Protein AF-A0A1S3J5G5-F1 (afdb_monomer_lite)

InterPro domains:
  IPR025799 Protein arginine N-methyltransferase [PS51678] (32-361)
  IPR025799 Protein arginine N-methyltransferase [PS51678] (373-711)
  IPR025799 Protein arginine N-methyltransferase [PS51678] (716-987)
  IPR025799 Protein arginine N-methyltransferase [PTHR11006] (30-349)
  IPR029063 S-adenosyl-L-methionine-dependent methyltransferase superfamily [G3DSA:3.40.50.150] (45-194)
  IPR029063 S-adenosyl-L-methionine-dependent methyltransferase superfamily [G3DSA:3.40.50.150] (384-527)
  IPR029063 S-adenosyl-L-methionine-dependent methyltransferase superfamily [G3DSA:3.40.50.150] (699-814)
  IPR029063 S-adenosyl-L-methionine-dependent methyltransferase superfamily [SSF53335] (51-373)
  IPR029063 S-adenosyl-L-methionine-dependent methyltransferase superfamily [SSF53335] (395-704)
  IPR029063 S-adenosyl-L-methionine-dependent methyltransferase superfamily [SSF53335] (703-983)
  IPR055135 Protein arginine N-methyltransferase domain [PF22528] (238-350)
  IPR055135 Protein arginine N-methyltransferase domain [PF22528] (529-700)
  IPR055135 Protein arginine N-methyltransferase domain [PF22528] (817-986)

Secondary structure (DSSP, 8-state):
--SSSSTTSSTTS-------EEEEEE-TTT-SEEEEEE-TTHHHHHHHHHTT-HHHHH-HHHHHHHHHHHHHHHHHHHHTT---EEEEES-TTSHHHHHHHHTT-SEEEEE-SSHHHHHHHHHHHHHTT-TTTEEEE-S-GGG--BSTTSSBSS-EEEEEE----TTSSTT-HHHHHHHIIIIIEEEEEEEES-EEEEEEEEEE-HHHHTTTSPPPEE-TTS-EEPPPHHHHS--------EE-GGGS-GGG-EESS--EEEEEEE-SSSS---S-EEEEEEEE-SS-EE--EEEEEEEEE-STTS--EEE---TTT-SSTTTPPP-SSS-EEEE--SS--EE-TT-EEEEEEEE-SS-EEEEEE-TTS-GGG---SPP--TTSHHHH--HHHHHHHH-HHHHHHHHHHHHHH--TT-EEEEESTT-SHHHHHHHTT-SEEEEE--SHHHHHHHHHHHHHTT-TTTEEEESS-GGG--TTTTTTPPEEEEE-----TT-SSGGGGGHHHHHHHHTGGGEEEEEEEES-EEEEEEEEEEESSGGGGTS---EETTEE-HHHHHHHHHHHHHHS-SSEEE-GGGS-EEESS--EEEEEEETTS-GGG--S-EEEEEEEE--SSSEEEEEEEEEEEE-SSS-EEESSB-SSPP-TTSBPPBPTT--EEEEEEEEEEEP-TTEEEEEEEEE-TTT--EEEEEEEEETT-EEEEESSS-SHHHHHHHTT-SEEEEE-S-HHHHHHHHHHHHHTT-TTTEEEESS-GGG--TTTTTTPPEEEEE-----TT-SSGGGGGHHHHHHHHHGGGEEEEEEEES-EEEEEEEEEEESSGGGGTS---EETTEE-HHHHHHHHHHHHHH--SSEEE-TTTS-EEESS--EEEEEEETTS-GGG--S-EEEEEEEE--SSSEEEEEEEEEEEESSSS-EEESSB-SS---TTSB--B-SS--EEEEEEEEEEEP-TT-EEEEEEEE-TTT--EEEEEE-

Organism: Lingula anatina (NCBI:txid7574)

Foldseek 3Di:
DPPPPPVPPPPDPDPDDDQWAWDFDQQLQQRDTDTDTAHNCQVVLVVLLVLCLLLCLVPQLNLVLLLVQLLVQQVVCVVVVHAQAEEEAQCQLVSSVVSNVVSPHPAAEYEHQSVVSLVNNCVLCVVQPNNVRYHYDNRHLLPFAEDDVTSHPHAGQEYEYDQQFQQGQQSLVLVNLQSNCVGHHDLNHWYFLQKKWKKKWFKAFPLLLLLQAFDWFDQPPFDIQDAFPLRRQWLFAQDWDFFQVLLPDPVRIDTQFDIDGQDMGGSSNPDRRDQKDKDKDKTATQAWHKRFKMKMWMKTNGHPVSPRIGTQDHLVNDPCNPVDDDHDRHTITIAGASDIDTDHHRAIKMWMWIGGSRTIHIHIGHPPDDPVPPDRDRRPRPSLCCVQAGSLRSSCSRDPQLSCLLSVLLLVQADLAAEEEEEAELDCSQVSNLRSRHQAYEYEYADPSSLVSVVSSCVVRVNVNHYDYDNDQLLPDDCVNVVVAAHQEYEPSHYDSPDFAPLSSCSSLSSVLSVVVSHDPNHHYPLQKKWKKKFFKDWPPPLSSQEQSQDRPRRGSVSSNVSNVVSCVRHPDLKGWAQCSSIKIFTFFAMDTFDMDGSVDRLVPVPDKGKDKDKTAGHLDQKTFWMWMWMWGHGDPPHIDTQFFDDDHRDRVDITRTDRSGTIIIRTDRDIDGHDRQKMKIKMWIADSVRRDIDIDIDIDDLAAEEEEEAFLDCVQVVCVVVRHQAYEYEAPDPVSLVVVVVVCVVVVNCNHYHYDPDQLLPDDCVNVVVAAHQEYEYPQYHPPDFASLVSCVSLQSCVSCVVRHDPNHHYPLQKKWKKKFWKDWPPPLVVLEQPADDPNDGPVVVNVVVVVVCVPPPDQKGWAQCQVIKIFTFFAMDTFFMDGSVDRLVPDPDKTKDKDKTAGHQDQKTFWMWMWMWGHRDPPDIDTQFFPDDRHDRNDITNTDRPGTIIIRTDSHIDGHDRPDIKIKMWIADSVPRDIDIDIDD

pLDDT: mean 88.48, std 12.08, range [21.34, 98.81]

Sequence (987 aa):
MLRAKCVFFILRNLTMSSKNVFVPRINPVTGESEWIPQNENYDYYQEIARSAYADMLHDTERNKKYELALKKAIDRMHSQGKPANVLDIGTGTGLLSMMAARHGADSITACEAFHPMAKCAKEVIKTNGFEEKINLISKRSTEITVGPGGDMPHRANILVTEVFDTELIGEGGLGTFHHAHQVLLEDDCTVVPTSANVYAQVVNSDFVRKWNTIQPLDIPGHMTIQPPQEITKYDGTASLHDLQLDQISTDLFQPITDPVCIFRFDFSGKTKIEFQRWMSKLVETLASGRCDAIFMWWDLQMDVDGDVLLSCAPRWAHPEPQAMQWRDHWMQAIFYPSNVCNVEKGGQVLIHSIHDEYSWWFDVRTPNDNMNNLCKEIPAGSSGLHLVCSRPRLGMLNDCHRREAYIGALRKVIKEDSICLCVSDGSQLPLIAAALGAKKVYVTETSPASRTLSRDYVKSNNLDSVVTILDKSPGDITQEDLGGNKITLCMAEPYFYSSLLHWHNLYFWYSWSHLSDLMVDSVTILPRRAILKAAAMEFDNLWKIRAPVGNCEGFDLGQFDQLIEKACDISDDSVEPQPLWEYPGTAVSTPFTLLELDMTTPVSQITHPIRNEGTIALQGSDTCHGVAIWMEYDLDDDHTVCTGPRGQQVQPGVKVNWDYYTRQGVHLFKTPVKVTSKTSVTFSALFNPSDGDVKLTFNVIKEDSICLCVSDGSQLPLIAAALGAKKVYVTETSPASRTLSRDYVKSNNLDSVVTILDKSPGDITQEDLGGNKITLFMAEPYFYSSLLHWHNLYFWYSWSHLSDLMVDSVTILPRRAILKAVAMEFDNLWKIRAPVGNCEGFDLGQFDQLIEKACDISDDSVEPQPLWEYPGTAVSTPFTLLELDMTTPVSQITHLIRNEGTIALQGSDTCHGVAIWMEYDLDDDHTVCTGPRGQQVQPGVKVNWDYYTRQGVHLFKTPVKVTPRTSVTFSALFNPSDGDVKLNFNV

Structure (mmCIF, N/CA/C/O backbone):
data_AF-A0A1S3J5G5-F1
#
_entry.id   AF-A0A1S3J5G5-F1
#
loop_
_atom_site.group_PDB
_atom_site.id
_atom_site.type_symbol
_atom_site.label_atom_id
_atom_site.label_alt_id
_atom_site.label_comp_id
_atom_site.label_asym_id
_atom_site.label_entity_id
_atom_site.label_seq_id
_atom_site.pdbx_PDB_ins_code
_atom_site.Cartn_x
_atom_site.Cartn_y
_atom_site.Cartn_z
_atom_site.occupancy
_atom_site.B_iso_or_equiv
_atom_site.auth_seq_id
_atom_site.auth_comp_id
_atom_site.auth_asym_id
_atom_site.auth_atom_id
_atom_site.pdbx_PDB_model_num
ATOM 1 N N . MET A 1 1 ? 21.078 -7.699 18.957 1.00 30.06 1 MET A N 1
ATOM 2 C CA . MET A 1 1 ? 22.035 -6.769 19.615 1.00 30.06 1 MET A CA 1
ATOM 3 C C . MET A 1 1 ? 23.382 -6.605 18.870 1.00 30.06 1 MET A C 1
ATOM 5 O O . MET A 1 1 ? 24.375 -6.230 19.480 1.00 30.06 1 MET A O 1
ATOM 9 N N . LEU A 1 2 ? 23.431 -6.790 17.540 1.00 21.34 2 LEU A N 1
ATOM 10 C CA . LEU A 1 2 ? 24.646 -6.613 16.713 1.00 21.34 2 LEU A CA 1
ATOM 11 C C . LEU A 1 2 ? 24.392 -5.783 15.432 1.00 21.34 2 LEU A C 1
ATOM 13 O O . LEU A 1 2 ? 25.162 -5.850 14.487 1.00 21.34 2 LEU A O 1
ATOM 17 N N . ARG A 1 3 ? 23.333 -4.954 15.427 1.00 22.53 3 ARG A N 1
ATOM 18 C CA . ARG A 1 3 ? 23.049 -3.924 14.400 1.00 22.53 3 ARG A CA 1
ATOM 19 C C . ARG A 1 3 ? 23.429 -2.493 14.829 1.00 22.53 3 ARG A C 1
ATOM 21 O O . ARG A 1 3 ? 23.412 -1.585 14.016 1.00 22.53 3 ARG A O 1
ATOM 28 N N . ALA A 1 4 ? 23.831 -2.283 16.086 1.00 23.69 4 ALA A N 1
ATOM 29 C CA . ALA A 1 4 ? 24.009 -0.944 16.666 1.00 23.69 4 ALA A CA 1
ATOM 30 C C . ALA A 1 4 ? 25.422 -0.330 16.520 1.00 23.69 4 ALA A C 1
ATOM 32 O O . ALA A 1 4 ? 25.644 0.785 16.982 1.00 23.69 4 ALA A O 1
ATOM 33 N N . LYS A 1 5 ? 26.406 -1.026 15.925 1.00 22.05 5 LYS A N 1
ATOM 34 C CA . LYS A 1 5 ? 27.823 -0.592 15.976 1.00 22.05 5 LYS A CA 1
ATOM 35 C C . LYS A 1 5 ? 28.420 -0.016 14.685 1.00 22.05 5 LYS A C 1
ATOM 37 O O . LYS A 1 5 ? 29.496 0.566 14.769 1.00 22.05 5 LYS A O 1
ATOM 42 N N . CYS A 1 6 ? 27.736 -0.068 13.540 1.00 23.78 6 CYS A N 1
ATOM 43 C CA . CYS A 1 6 ? 28.221 0.588 12.310 1.00 23.78 6 CYS A CA 1
ATOM 44 C C . CYS A 1 6 ? 27.739 2.040 12.134 1.00 23.78 6 CYS A C 1
ATOM 46 O O . CYS A 1 6 ? 28.311 2.768 11.333 1.00 23.78 6 CYS A O 1
ATOM 48 N N . VAL A 1 7 ? 26.768 2.500 12.931 1.00 27.38 7 VAL A N 1
ATOM 49 C CA . VAL A 1 7 ? 26.212 3.869 12.849 1.00 27.38 7 VAL A CA 1
ATOM 50 C C . VAL A 1 7 ? 27.141 4.926 13.479 1.00 27.38 7 VAL A C 1
ATOM 52 O O . VAL A 1 7 ? 27.067 6.107 13.159 1.00 27.38 7 VAL A O 1
ATOM 55 N N . PHE A 1 8 ? 28.082 4.531 14.342 1.00 25.17 8 PHE A N 1
ATOM 56 C CA . PHE A 1 8 ? 28.802 5.482 15.200 1.00 25.17 8 PHE A CA 1
ATOM 57 C C . PHE A 1 8 ? 30.087 6.104 14.622 1.00 25.17 8 PHE A C 1
ATOM 59 O O . PHE A 1 8 ? 30.659 6.976 15.276 1.00 25.17 8 PHE A O 1
ATOM 66 N N . PHE A 1 9 ? 30.562 5.706 13.434 1.00 23.58 9 PHE A N 1
ATOM 67 C CA . PHE A 1 9 ? 31.884 6.150 12.946 1.00 23.58 9 PHE A CA 1
ATOM 68 C C . PHE A 1 9 ? 31.873 7.237 11.854 1.00 23.58 9 PHE A C 1
ATOM 70 O O . PHE A 1 9 ? 32.924 7.813 11.590 1.00 23.58 9 PHE A O 1
ATOM 77 N N . ILE A 1 10 ? 30.714 7.595 11.282 1.00 27.72 10 ILE A N 1
ATOM 78 C CA . ILE A 1 10 ? 30.608 8.665 10.259 1.00 27.72 10 ILE A CA 1
ATOM 79 C C . ILE A 1 10 ? 30.038 9.985 10.830 1.00 27.72 10 ILE A C 1
ATOM 81 O O . ILE A 1 10 ? 30.215 11.050 10.249 1.00 27.72 10 ILE A O 1
ATOM 85 N N . LEU A 1 11 ? 29.461 9.979 12.036 1.00 29.61 11 LEU A N 1
ATOM 86 C CA . LEU A 1 11 ? 28.741 11.130 12.611 1.00 29.61 11 LEU A CA 1
ATOM 87 C C . LEU A 1 11 ? 29.592 12.154 13.389 1.00 29.61 11 LEU A C 1
ATOM 89 O O . LEU A 1 11 ? 29.039 12.997 14.092 1.00 29.61 11 LEU A O 1
ATOM 93 N N . ARG A 1 12 ? 30.931 12.120 13.318 1.00 24.98 12 ARG A N 1
ATOM 94 C CA . ARG A 1 12 ? 31.758 12.944 14.226 1.00 24.98 12 ARG A CA 1
ATOM 95 C C . ARG A 1 12 ? 32.193 14.322 13.717 1.00 24.98 12 ARG A C 1
ATOM 97 O O . ARG A 1 12 ? 32.806 15.034 14.499 1.00 24.98 12 ARG A O 1
ATOM 104 N N . ASN A 1 13 ? 31.857 14.727 12.487 1.00 27.36 13 ASN A N 1
ATOM 105 C CA . ASN A 1 13 ? 32.325 16.007 11.919 1.00 27.36 13 ASN A CA 1
ATOM 106 C C . ASN A 1 13 ? 31.256 16.832 11.172 1.00 27.36 13 ASN A C 1
ATOM 108 O O . ASN A 1 13 ? 31.583 17.548 10.231 1.00 27.36 13 ASN A O 1
ATOM 112 N N . LEU A 1 14 ? 29.993 16.792 11.602 1.00 28.59 14 LEU A N 1
ATOM 113 C CA . LEU A 1 14 ? 28.968 17.735 11.137 1.00 28.59 14 LEU A CA 1
ATOM 114 C C . LEU A 1 14 ? 28.207 18.300 12.339 1.00 28.59 14 LEU A C 1
ATOM 116 O O . LEU A 1 14 ? 27.297 17.679 12.878 1.00 28.59 14 LEU A O 1
ATOM 120 N N . THR A 1 15 ? 28.590 19.494 12.783 1.00 32.88 15 THR A N 1
ATOM 121 C CA . THR A 1 15 ? 27.730 20.334 13.623 1.00 32.88 15 THR A CA 1
ATOM 122 C C . THR A 1 15 ? 26.606 20.883 12.740 1.00 32.88 15 THR A C 1
ATOM 124 O O . THR A 1 15 ? 26.783 21.921 12.108 1.00 32.88 15 THR A O 1
ATOM 127 N N . MET A 1 16 ? 25.479 20.170 12.646 1.00 31.47 16 MET A N 1
ATOM 128 C CA . MET A 1 16 ? 24.294 20.590 11.885 1.00 31.47 16 MET A CA 1
ATOM 129 C C . MET A 1 16 ? 23.114 20.890 12.813 1.00 31.47 16 MET A C 1
ATOM 131 O O . MET A 1 16 ? 22.692 20.049 13.602 1.00 31.47 16 MET A O 1
ATOM 135 N N . SER A 1 17 ? 22.574 22.102 12.678 1.00 33.38 17 SER A N 1
ATOM 136 C CA . SER A 1 17 ? 21.329 22.580 13.288 1.00 33.38 17 SER A CA 1
ATOM 137 C C . SER A 1 17 ? 20.223 22.666 12.225 1.00 33.38 17 SER A C 1
ATOM 139 O O . SER A 1 17 ? 19.674 23.734 11.969 1.00 33.38 17 SER A O 1
ATOM 141 N N . SER A 1 18 ? 19.900 21.539 11.593 1.00 36.91 18 SER A N 1
ATOM 142 C CA . SER A 1 18 ? 18.651 21.348 10.847 1.00 36.91 18 SER A CA 1
ATOM 143 C C . SER A 1 18 ? 18.216 19.902 11.055 1.00 36.91 18 SER A C 1
ATOM 145 O O . SER A 1 18 ? 18.882 18.980 10.581 1.00 36.91 18 SER A O 1
ATOM 147 N N . LYS A 1 19 ? 17.160 19.695 11.840 1.00 41.75 19 LYS A N 1
ATOM 148 C CA . LYS A 1 19 ? 16.593 18.370 12.076 1.00 41.75 19 LYS A CA 1
ATOM 149 C C . LYS A 1 19 ? 15.773 18.000 10.840 1.00 41.75 19 LYS A C 1
ATOM 151 O O . LYS A 1 19 ? 14.635 18.413 10.715 1.00 41.75 19 LYS A O 1
ATOM 156 N N . ASN A 1 20 ? 16.382 17.284 9.907 1.00 45.00 20 ASN A N 1
ATOM 157 C CA . ASN A 1 20 ? 15.667 16.556 8.863 1.00 45.00 20 ASN A CA 1
ATOM 158 C C . ASN A 1 20 ? 15.865 15.069 9.163 1.00 45.00 20 ASN A C 1
ATOM 160 O O . ASN A 1 20 ? 16.958 14.678 9.591 1.00 45.00 20 ASN A O 1
ATOM 164 N N . VAL A 1 21 ? 14.834 14.251 8.959 1.00 49.00 21 VAL A N 1
ATOM 165 C CA . VAL A 1 21 ? 14.990 12.790 8.958 1.00 49.00 21 VAL A CA 1
ATOM 166 C C . VAL A 1 21 ? 15.295 12.374 7.531 1.00 49.00 21 VAL A C 1
ATOM 168 O O . VAL A 1 21 ? 14.710 12.892 6.587 1.00 49.00 21 VAL A O 1
ATOM 171 N N . PHE A 1 22 ? 16.260 11.484 7.358 1.00 62.91 22 PHE A N 1
ATOM 172 C CA . PHE A 1 22 ? 16.583 10.949 6.048 1.00 62.91 22 PHE A CA 1
ATOM 173 C C . PHE A 1 22 ? 15.830 9.644 5.861 1.00 62.91 22 PHE A C 1
ATOM 175 O O . PHE A 1 22 ? 15.976 8.746 6.691 1.00 62.91 22 PHE A O 1
ATOM 182 N N . VAL A 1 23 ? 15.082 9.521 4.768 1.00 62.69 23 VAL A N 1
ATOM 183 C CA . VAL A 1 23 ? 14.404 8.268 4.421 1.00 62.69 23 VAL A CA 1
ATOM 184 C C . VAL A 1 23 ? 15.010 7.641 3.176 1.00 62.69 23 VAL A C 1
ATOM 186 O O . VAL A 1 23 ? 15.440 8.369 2.273 1.00 62.69 23 VAL A O 1
ATOM 189 N N . PRO A 1 24 ? 15.082 6.301 3.125 1.00 53.78 24 PRO A N 1
ATOM 190 C CA . PRO A 1 24 ? 15.605 5.615 1.964 1.00 53.78 24 PRO A CA 1
ATOM 191 C C . PRO A 1 24 ? 14.595 5.712 0.811 1.00 53.78 24 PRO A C 1
ATOM 193 O O . PRO A 1 24 ? 13.466 5.244 0.929 1.00 53.78 24 PRO A O 1
ATOM 196 N N . ARG A 1 25 ? 15.013 6.281 -0.318 1.00 72.88 25 ARG A N 1
ATOM 197 C CA . ARG A 1 25 ? 14.315 6.246 -1.609 1.00 72.88 25 ARG A CA 1
ATOM 198 C C . ARG A 1 25 ? 15.201 5.514 -2.604 1.00 72.88 25 ARG A C 1
ATOM 200 O O . ARG A 1 25 ? 16.415 5.665 -2.589 1.00 72.88 25 ARG A O 1
ATOM 207 N N . ILE A 1 26 ? 14.613 4.713 -3.478 1.00 66.56 26 ILE A N 1
ATOM 208 C CA . ILE A 1 26 ? 15.384 4.047 -4.530 1.00 66.56 26 ILE A CA 1
ATOM 209 C C . ILE A 1 26 ? 15.643 5.051 -5.634 1.00 66.56 26 ILE A C 1
ATOM 211 O O . ILE A 1 26 ? 14.698 5.646 -6.151 1.00 66.56 26 ILE A O 1
ATOM 215 N N . ASN A 1 27 ? 16.907 5.218 -6.000 1.00 71.81 27 ASN A N 1
ATOM 216 C CA . ASN A 1 27 ? 17.259 5.985 -7.175 1.00 71.81 27 ASN A CA 1
ATOM 217 C C . ASN A 1 27 ? 17.092 5.087 -8.416 1.00 71.81 27 ASN A C 1
ATOM 219 O O . ASN A 1 27 ? 17.795 4.083 -8.547 1.00 71.81 27 ASN A O 1
ATOM 223 N N . PRO A 1 28 ? 16.176 5.416 -9.338 1.00 68.62 28 PRO A N 1
ATOM 224 C CA . PRO A 1 28 ? 15.919 4.599 -10.522 1.00 68.62 28 PRO A CA 1
ATOM 225 C C . PRO A 1 28 ? 17.054 4.654 -11.563 1.00 68.62 28 PRO A C 1
ATOM 227 O O . PRO A 1 28 ? 17.099 3.801 -12.445 1.00 68.62 28 PRO A O 1
ATOM 230 N N . VAL A 1 29 ? 17.995 5.599 -11.459 1.00 78.06 29 VAL A N 1
ATOM 231 C CA . VAL A 1 29 ? 19.212 5.688 -12.287 1.00 78.06 29 VAL A CA 1
ATOM 232 C C . VAL A 1 29 ? 20.289 4.724 -11.800 1.00 78.06 29 VAL A C 1
ATOM 234 O O . VAL A 1 29 ? 20.894 4.018 -12.606 1.00 78.06 29 VAL A O 1
ATOM 237 N N . THR A 1 30 ? 20.552 4.699 -10.491 1.00 71.31 30 THR A N 1
ATOM 238 C CA . THR A 1 30 ? 21.652 3.906 -9.909 1.00 71.31 30 THR A CA 1
ATOM 239 C C . THR A 1 30 ? 21.203 2.530 -9.425 1.00 71.31 30 THR A C 1
ATOM 241 O O . THR A 1 30 ? 22.024 1.616 -9.345 1.00 71.31 30 THR A O 1
ATOM 244 N N . GLY A 1 31 ? 19.907 2.363 -9.146 1.00 64.25 31 GLY A N 1
ATOM 245 C CA . GLY A 1 31 ? 19.321 1.172 -8.530 1.00 64.25 31 GLY A CA 1
ATOM 246 C C . GLY A 1 31 ? 19.571 1.083 -7.019 1.00 64.25 31 GLY A C 1
ATOM 247 O O . GLY A 1 31 ? 19.103 0.138 -6.379 1.00 64.25 31 GLY A O 1
ATOM 248 N N . GLU A 1 32 ? 20.291 2.052 -6.443 1.00 67.56 32 GLU A N 1
ATOM 249 C CA . GLU A 1 32 ? 20.682 2.078 -5.033 1.00 67.56 32 GLU A CA 1
ATOM 250 C C . GLU A 1 32 ? 19.647 2.798 -4.156 1.00 67.56 32 GLU A C 1
ATOM 252 O O . GLU A 1 32 ? 18.901 3.668 -4.609 1.00 67.56 32 GLU A O 1
ATOM 257 N N . SER A 1 33 ? 19.607 2.442 -2.868 1.00 64.56 33 SER A N 1
ATOM 258 C CA . SER A 1 33 ? 18.877 3.217 -1.863 1.00 64.56 33 SER A CA 1
ATOM 259 C C . SER A 1 33 ? 19.643 4.501 -1.545 1.00 64.56 33 SER A C 1
ATOM 261 O O . SER A 1 33 ? 20.693 4.465 -0.903 1.00 64.56 33 SER A O 1
ATOM 263 N N . GLU A 1 34 ? 19.091 5.634 -1.951 1.00 67.50 34 GLU A N 1
ATOM 264 C CA . GLU A 1 34 ? 19.550 6.968 -1.582 1.00 67.50 34 GLU A CA 1
ATOM 265 C C . GLU A 1 34 ? 18.758 7.520 -0.402 1.00 67.50 34 GLU A C 1
ATOM 267 O O . GLU A 1 34 ? 17.669 7.057 -0.083 1.00 67.50 34 GLU A O 1
ATOM 272 N N . TRP A 1 35 ? 19.313 8.525 0.265 1.00 66.06 35 TRP A N 1
ATOM 273 C CA . TRP A 1 35 ? 18.715 9.135 1.445 1.00 66.06 35 TRP A CA 1
ATOM 274 C C . TRP A 1 35 ? 18.194 10.520 1.093 1.00 66.06 35 TRP A C 1
ATOM 276 O O . TRP A 1 35 ? 18.985 11.441 0.878 1.00 66.06 35 TRP A O 1
ATOM 286 N N . ILE A 1 36 ? 16.874 10.680 1.055 1.00 67.19 36 ILE A N 1
ATOM 287 C CA . ILE A 1 36 ? 16.256 11.985 0.815 1.00 67.19 36 ILE A CA 1
ATOM 288 C C . ILE A 1 36 ? 15.916 12.663 2.148 1.00 67.19 36 ILE A C 1
ATOM 290 O O . ILE A 1 36 ? 15.451 11.991 3.073 1.00 67.19 36 ILE A O 1
ATOM 294 N N . PRO A 1 37 ? 16.170 13.977 2.286 1.00 62.97 37 PRO A N 1
ATOM 295 C CA . PRO A 1 37 ? 15.778 14.716 3.474 1.00 62.97 37 PRO A CA 1
ATOM 296 C C . PRO A 1 37 ? 14.258 14.891 3.492 1.00 62.97 37 PRO A C 1
ATOM 298 O O . PRO A 1 37 ? 13.673 15.390 2.535 1.00 62.97 37 PRO A O 1
ATOM 301 N N . GLN A 1 38 ? 13.644 14.516 4.603 1.00 71.44 38 GLN A N 1
ATOM 302 C CA . GLN A 1 38 ? 12.230 14.696 4.894 1.00 71.44 38 GLN A CA 1
ATOM 303 C C . GLN A 1 38 ? 12.041 15.491 6.189 1.00 71.44 38 GLN A C 1
ATOM 305 O O . GLN A 1 38 ? 12.996 15.773 6.925 1.00 71.44 38 GLN A O 1
ATOM 310 N N . ASN A 1 39 ? 10.786 15.859 6.459 1.00 65.62 39 ASN A N 1
ATOM 311 C CA . ASN A 1 39 ? 10.366 16.503 7.703 1.00 65.62 39 ASN A CA 1
ATOM 312 C C . ASN A 1 39 ? 10.929 15.759 8.937 1.00 65.62 39 ASN A C 1
ATOM 314 O O . ASN A 1 39 ? 10.992 14.531 8.943 1.00 65.62 39 ASN A O 1
ATOM 318 N N . GLU A 1 40 ? 11.310 16.473 10.006 1.00 67.94 40 GLU A N 1
ATOM 319 C CA . GLU A 1 40 ? 11.797 15.842 11.251 1.00 67.94 40 GLU A CA 1
ATOM 320 C C . GLU A 1 40 ? 10.819 14.835 11.867 1.00 67.94 40 GLU A C 1
ATOM 322 O O . GLU A 1 40 ? 11.242 13.926 12.576 1.00 67.94 40 GLU A O 1
ATOM 327 N N . ASN A 1 41 ? 9.527 14.988 11.580 1.00 67.06 41 ASN A N 1
ATOM 328 C CA . ASN A 1 41 ? 8.461 14.114 12.048 1.00 67.06 41 ASN A CA 1
ATOM 329 C C . ASN A 1 41 ? 7.956 13.177 10.935 1.00 67.06 41 ASN A C 1
ATOM 331 O O . ASN A 1 41 ? 6.826 12.712 11.012 1.00 67.06 41 ASN A O 1
ATOM 335 N N . TYR A 1 42 ? 8.741 12.908 9.885 1.00 66.25 42 TYR A N 1
ATOM 336 C CA . TYR A 1 42 ? 8.310 12.035 8.785 1.00 66.25 42 TYR A CA 1
ATOM 337 C C . TYR A 1 42 ? 7.937 10.631 9.267 1.00 66.25 42 TYR A C 1
ATOM 339 O O . TYR A 1 42 ? 6.830 10.183 8.993 1.00 66.25 42 TYR A O 1
ATOM 347 N N . ASP A 1 43 ? 8.807 9.971 10.041 1.00 62.91 43 ASP A N 1
ATOM 348 C CA . ASP A 1 43 ? 8.520 8.638 10.595 1.00 62.91 43 ASP A CA 1
ATOM 349 C C . ASP A 1 43 ? 7.241 8.662 11.447 1.00 62.91 43 ASP A C 1
ATOM 351 O O . ASP A 1 43 ? 6.415 7.759 11.377 1.00 62.91 43 ASP A O 1
ATOM 355 N N . TYR A 1 44 ? 7.035 9.757 12.184 1.00 70.56 44 TYR A N 1
ATOM 356 C CA . TYR A 1 44 ? 5.837 9.990 12.984 1.00 70.56 44 TYR A CA 1
ATOM 357 C C . TYR A 1 44 ? 4.569 10.118 12.125 1.00 70.56 44 TYR A C 1
ATOM 359 O O . TYR A 1 44 ? 3.555 9.507 12.451 1.00 70.56 44 TYR A O 1
ATOM 367 N N . TYR A 1 45 ? 4.607 10.869 11.019 1.00 75.12 45 TYR A N 1
ATOM 368 C CA . TYR A 1 45 ? 3.475 10.962 10.089 1.00 75.12 45 TYR A CA 1
ATOM 369 C C . TYR A 1 45 ? 3.240 9.653 9.338 1.00 75.12 45 TYR A C 1
ATOM 371 O O . TYR A 1 45 ? 2.093 9.251 9.194 1.00 75.12 45 TYR A O 1
ATOM 379 N N . GLN A 1 46 ? 4.298 8.944 8.952 1.00 75.50 46 GLN A N 1
ATOM 380 C CA . GLN A 1 46 ? 4.174 7.648 8.299 1.00 75.50 46 GLN A CA 1
ATOM 381 C C . GLN A 1 46 ? 3.539 6.605 9.231 1.00 75.50 46 GLN A C 1
ATOM 383 O O . GLN A 1 46 ? 2.694 5.824 8.799 1.00 75.50 46 GLN A O 1
ATOM 388 N N . GLU A 1 47 ? 3.894 6.591 10.518 1.00 72.62 47 GLU A N 1
ATOM 389 C CA . GLU A 1 47 ? 3.227 5.738 11.508 1.00 72.62 47 GLU A CA 1
ATOM 390 C C . GLU A 1 47 ? 1.748 6.116 11.688 1.00 72.62 47 GLU A C 1
ATOM 392 O O . GLU A 1 47 ? 0.908 5.226 11.798 1.00 72.62 47 GLU A O 1
ATOM 397 N N . ILE A 1 48 ? 1.397 7.408 11.657 1.00 77.00 48 ILE A N 1
ATOM 398 C CA . ILE A 1 48 ? -0.006 7.859 11.698 1.00 77.00 48 ILE A CA 1
ATOM 399 C C . ILE A 1 48 ? -0.766 7.421 10.444 1.00 77.00 48 ILE A C 1
ATOM 401 O O . ILE A 1 48 ? -1.850 6.862 10.574 1.00 77.00 48 ILE A O 1
ATOM 405 N N . ALA A 1 49 ? -0.205 7.625 9.251 1.00 77.12 49 ALA A N 1
ATOM 406 C CA . ALA A 1 49 ? -0.819 7.215 7.991 1.00 77.12 49 ALA A CA 1
ATOM 407 C C . ALA A 1 49 ? -1.043 5.694 7.947 1.00 77.12 49 ALA A C 1
ATOM 409 O O . ALA A 1 49 ? -2.111 5.231 7.560 1.00 77.12 49 ALA A O 1
ATOM 410 N N . ARG A 1 50 ? -0.086 4.906 8.455 1.00 71.44 50 ARG A N 1
ATOM 411 C CA . ARG A 1 50 ? -0.232 3.448 8.620 1.00 71.44 50 ARG A CA 1
ATOM 412 C C . ARG A 1 50 ? -1.205 3.048 9.728 1.00 71.44 50 ARG A C 1
ATOM 414 O O . ARG A 1 50 ? -1.768 1.965 9.662 1.00 71.44 50 ARG A O 1
ATOM 421 N N . SER A 1 51 ? -1.439 3.920 10.708 1.00 64.00 51 SER A N 1
ATOM 422 C CA . SER A 1 51 ? -2.476 3.739 11.733 1.00 64.00 51 SER A CA 1
ATOM 423 C C . SER A 1 51 ? -3.880 4.040 11.209 1.00 64.00 51 SER A C 1
ATOM 425 O O . SER A 1 51 ? -4.828 3.975 11.990 1.00 64.00 51 SER A O 1
ATOM 427 N N . ALA A 1 52 ? -4.024 4.395 9.923 1.00 61.19 52 ALA A N 1
ATOM 428 C CA . ALA A 1 52 ? -5.323 4.620 9.318 1.00 61.19 52 ALA A CA 1
ATOM 429 C C . ALA A 1 52 ? -6.222 3.411 9.533 1.00 61.19 52 ALA A C 1
ATOM 431 O O . ALA A 1 52 ? -7.351 3.629 9.954 1.00 61.19 52 ALA A O 1
ATOM 432 N N . TYR A 1 53 ? -5.739 2.184 9.260 1.00 62.69 53 TYR A N 1
ATOM 433 C CA . TYR A 1 53 ? -6.532 0.940 9.288 1.00 62.69 53 TYR A CA 1
ATOM 434 C C . TYR A 1 53 ? -8.013 1.219 8.984 1.00 62.69 53 TYR A C 1
ATOM 436 O O . TYR A 1 53 ? -8.900 0.829 9.735 1.00 62.69 53 TYR A O 1
ATOM 444 N N . ALA A 1 54 ? -8.295 2.071 7.986 1.00 62.75 54 ALA A N 1
ATOM 445 C CA . ALA A 1 54 ? -9.569 2.795 7.983 1.00 62.75 54 ALA A CA 1
ATOM 446 C C . ALA A 1 54 ? -10.702 1.818 7.669 1.00 62.75 54 ALA A C 1
ATOM 448 O O . ALA A 1 54 ? -11.828 1.960 8.149 1.00 62.75 54 ALA A O 1
ATOM 449 N N . ASP A 1 55 ? -10.358 0.753 6.945 1.00 77.06 55 ASP A N 1
ATOM 450 C CA . ASP A 1 55 ? -11.198 -0.404 6.708 1.00 77.06 55 ASP A CA 1
ATOM 451 C C . ASP A 1 55 ? -11.676 -1.071 8.012 1.00 77.06 55 ASP A C 1
ATOM 453 O O . ASP A 1 55 ? -12.812 -1.530 8.049 1.00 77.06 55 ASP A O 1
ATOM 457 N N . MET A 1 56 ? -10.885 -1.052 9.093 1.00 86.25 56 MET A N 1
ATOM 458 C CA . MET A 1 56 ? -11.271 -1.530 10.428 1.00 86.25 56 MET A CA 1
ATOM 459 C C . MET A 1 56 ? -12.473 -0.761 10.985 1.00 86.25 56 MET A C 1
ATOM 461 O O . MET A 1 56 ? -13.356 -1.343 11.617 1.00 86.25 56 MET A O 1
ATOM 465 N N . LEU A 1 57 ? -12.533 0.551 10.750 1.00 88.56 57 LEU A N 1
ATOM 466 C CA . LEU A 1 57 ? -13.668 1.383 11.151 1.00 88.56 57 LEU A CA 1
ATOM 467 C C . LEU A 1 57 ? -14.835 1.268 10.158 1.00 88.56 57 LEU A C 1
ATOM 469 O O . LEU A 1 57 ? -15.990 1.373 10.570 1.00 88.56 57 LEU A O 1
ATOM 473 N N . HIS A 1 58 ? -14.562 0.960 8.886 1.00 89.31 58 HIS A N 1
ATOM 474 C CA . HIS A 1 58 ? -15.585 0.589 7.897 1.00 89.31 58 HIS A CA 1
ATOM 475 C C . HIS A 1 58 ? -16.104 -0.856 8.063 1.00 89.31 58 HIS A C 1
ATOM 477 O O . HIS A 1 58 ? -17.102 -1.227 7.434 1.00 89.31 58 HIS A O 1
ATOM 483 N N . ASP A 1 59 ? -15.493 -1.671 8.930 1.00 92.12 59 ASP A N 1
ATOM 484 C CA . ASP A 1 59 ? -15.930 -3.034 9.237 1.00 92.12 59 ASP A CA 1
ATOM 485 C C . ASP A 1 59 ? -17.128 -3.039 10.192 1.00 92.12 59 ASP A C 1
ATOM 487 O O . ASP A 1 59 ? -17.044 -3.177 11.416 1.00 92.12 59 ASP A O 1
ATOM 491 N N . THR A 1 60 ? -18.303 -2.925 9.584 1.00 91.62 60 THR A N 1
ATOM 492 C CA . THR A 1 60 ? -19.587 -2.918 10.287 1.00 91.62 60 THR A CA 1
ATOM 493 C C . THR A 1 60 ? -19.853 -4.222 11.054 1.00 91.62 60 THR A C 1
ATOM 495 O O . THR A 1 60 ? -20.540 -4.205 12.077 1.00 91.62 60 THR A O 1
ATOM 498 N N . GLU A 1 61 ? -19.349 -5.369 10.584 1.00 94.00 61 GLU A N 1
ATOM 499 C CA . GLU A 1 61 ? -19.555 -6.648 11.270 1.00 94.00 61 GLU A CA 1
ATOM 500 C C . GLU A 1 61 ? -18.742 -6.702 12.566 1.00 94.00 61 GLU A C 1
ATOM 502 O O . GLU A 1 61 ? -19.308 -7.014 13.620 1.00 94.00 61 GLU A O 1
ATOM 507 N N . ARG A 1 62 ? -17.450 -6.345 12.500 1.00 95.50 62 ARG A N 1
ATOM 508 C CA . ARG A 1 62 ? -16.571 -6.200 13.670 1.00 95.50 62 ARG A CA 1
ATOM 509 C C . ARG A 1 62 ? -17.211 -5.269 14.691 1.00 95.50 62 ARG A C 1
ATOM 511 O O . ARG A 1 62 ? -17.460 -5.683 15.825 1.00 95.50 62 ARG A O 1
ATOM 518 N N . ASN A 1 63 ? -17.540 -4.048 14.273 1.00 96.06 63 ASN A N 1
ATOM 519 C CA . ASN A 1 63 ? -18.032 -2.999 15.165 1.00 96.06 63 ASN A CA 1
ATOM 520 C C . ASN A 1 63 ? -19.307 -3.434 15.904 1.00 96.06 63 ASN A C 1
ATOM 522 O O . ASN A 1 63 ? -19.383 -3.340 17.131 1.00 96.06 63 ASN A O 1
ATOM 526 N N . LYS A 1 64 ? -20.282 -4.006 15.187 1.00 96.31 64 LYS A N 1
ATOM 527 C CA . LYS A 1 64 ? -21.545 -4.467 15.786 1.00 96.31 64 LYS A CA 1
ATOM 528 C C . LYS A 1 64 ? -21.375 -5.672 16.701 1.00 96.31 64 LYS A C 1
ATOM 530 O O . LYS A 1 64 ? -22.067 -5.759 17.716 1.00 96.31 64 LYS A O 1
ATOM 535 N N . LYS A 1 65 ? -20.480 -6.610 16.370 1.00 97.12 65 LYS A N 1
ATOM 536 C CA . LYS A 1 65 ? -20.220 -7.785 17.220 1.00 97.12 65 LYS A CA 1
ATOM 537 C C . LYS A 1 65 ? -19.496 -7.397 18.508 1.00 97.12 65 LYS A C 1
ATOM 539 O O . LYS A 1 65 ? -19.864 -7.906 19.567 1.00 97.12 65 LYS A O 1
ATOM 544 N N . TYR A 1 66 ? -18.555 -6.455 18.440 1.00 98.38 66 TYR A N 1
ATOM 545 C CA . TYR A 1 66 ? -17.943 -5.855 19.626 1.00 98.38 66 TYR A CA 1
ATOM 546 C C . TYR A 1 66 ? -18.974 -5.120 20.490 1.00 98.38 66 TYR A C 1
ATOM 548 O O . TYR A 1 66 ? -19.070 -5.408 21.683 1.00 98.38 66 TYR A O 1
ATOM 556 N N . GLU A 1 67 ? -19.795 -4.238 19.905 1.00 98.38 67 GLU A N 1
ATOM 557 C CA . GLU A 1 67 ? -20.814 -3.489 20.655 1.00 98.38 67 GLU A CA 1
ATOM 558 C C . GLU A 1 67 ? -21.818 -4.425 21.345 1.00 98.38 67 GLU A C 1
ATOM 560 O O . GLU A 1 67 ? -22.116 -4.265 22.532 1.00 98.38 67 GLU A O 1
ATOM 565 N N . LEU A 1 68 ? -22.305 -5.445 20.630 1.00 98.38 68 LEU A N 1
ATOM 566 C CA . LEU A 1 68 ? -23.249 -6.422 21.169 1.00 98.38 68 LEU A CA 1
ATOM 567 C C . LEU A 1 68 ? -22.651 -7.214 22.339 1.00 98.38 68 LEU A C 1
ATOM 569 O O . LEU A 1 68 ? -23.302 -7.367 23.375 1.00 98.38 68 LEU A O 1
ATOM 573 N N . ALA A 1 69 ? -21.425 -7.717 22.194 1.00 98.38 69 ALA A N 1
ATOM 574 C CA . ALA A 1 69 ? -20.765 -8.487 23.243 1.00 98.38 69 ALA A CA 1
ATOM 575 C C . ALA A 1 69 ? -20.440 -7.630 24.474 1.00 98.38 69 ALA A C 1
ATOM 577 O O . ALA A 1 69 ? -20.657 -8.065 25.608 1.00 98.38 69 ALA A O 1
ATOM 578 N N . LEU A 1 70 ? -20.003 -6.388 24.259 1.00 98.19 70 LEU A N 1
ATOM 579 C CA . LEU A 1 70 ? -19.729 -5.431 25.325 1.00 98.19 70 LEU A CA 1
ATOM 580 C C . LEU A 1 70 ? -21.001 -5.077 26.100 1.00 98.19 70 LEU A C 1
ATOM 582 O O . LEU A 1 70 ? -21.002 -5.105 27.331 1.00 98.19 70 LEU A O 1
ATOM 586 N N . LYS A 1 71 ? -22.118 -4.857 25.393 1.00 98.50 71 LYS A N 1
ATOM 587 C CA . LYS A 1 71 ? -23.435 -4.686 26.013 1.00 98.50 71 LYS A CA 1
ATOM 588 C C . LYS A 1 71 ? -23.811 -5.893 26.878 1.00 98.50 71 LYS A C 1
ATOM 590 O O . LYS A 1 71 ? -24.204 -5.712 28.028 1.00 98.50 71 LYS A O 1
ATOM 595 N N . LYS A 1 72 ? -23.659 -7.124 26.365 1.00 98.44 72 LYS A N 1
ATOM 596 C CA . LYS A 1 72 ? -23.932 -8.349 27.143 1.00 98.44 72 LYS A CA 1
ATOM 597 C C . LYS A 1 72 ? -23.064 -8.428 28.407 1.00 98.44 72 LYS A C 1
ATOM 599 O O . LYS A 1 72 ? -23.567 -8.822 29.459 1.00 98.44 72 LYS A O 1
ATOM 604 N N . ALA A 1 73 ? -21.785 -8.056 28.327 1.00 98.31 73 ALA A N 1
ATOM 605 C CA . ALA A 1 73 ? -20.877 -8.049 29.475 1.00 98.31 73 ALA A CA 1
ATOM 606 C C . ALA A 1 73 ? -21.305 -7.032 30.552 1.00 98.31 73 ALA A C 1
ATOM 608 O O . ALA A 1 73 ? -21.325 -7.371 31.738 1.00 98.31 73 ALA A O 1
ATOM 609 N N . ILE A 1 74 ? -21.706 -5.824 30.142 1.00 98.69 74 ILE A N 1
ATOM 610 C CA . ILE A 1 74 ? -22.200 -4.768 31.041 1.00 98.69 74 ILE A CA 1
ATOM 611 C C . ILE A 1 74 ? -23.508 -5.200 31.718 1.00 98.69 74 ILE A C 1
ATOM 613 O O . ILE A 1 74 ? -23.582 -5.224 32.949 1.00 98.69 74 ILE A O 1
ATOM 617 N N . ASP A 1 75 ? -24.497 -5.649 30.935 1.00 98.31 75 ASP A N 1
ATOM 618 C CA . ASP A 1 75 ? -25.788 -6.131 31.447 1.00 98.31 75 ASP A CA 1
ATOM 619 C C . ASP A 1 75 ? -25.595 -7.263 32.470 1.00 98.31 75 ASP A C 1
ATOM 621 O O . ASP A 1 75 ? -26.282 -7.333 33.494 1.00 98.31 75 ASP A O 1
ATOM 625 N N . ARG A 1 76 ? -24.625 -8.152 32.220 1.00 96.69 76 ARG A N 1
ATOM 626 C CA . ARG A 1 76 ? -24.282 -9.251 33.126 1.00 96.69 76 ARG A CA 1
ATOM 627 C C . ARG A 1 76 ? -23.776 -8.736 34.472 1.00 96.69 76 ARG A C 1
ATOM 629 O O . ARG A 1 76 ? -24.259 -9.229 35.492 1.00 96.69 76 ARG A O 1
ATOM 636 N N . MET A 1 77 ? -22.866 -7.761 34.503 1.00 97.69 77 MET A N 1
ATOM 637 C CA . MET A 1 77 ? -22.371 -7.181 35.763 1.00 97.69 77 MET A CA 1
ATOM 638 C C . MET A 1 77 ? -23.497 -6.514 36.554 1.00 97.69 77 MET A C 1
ATOM 640 O O . MET A 1 77 ? -23.693 -6.822 37.734 1.00 97.69 77 MET A O 1
ATOM 644 N N . HIS A 1 78 ? -24.320 -5.705 35.885 1.00 98.25 78 HIS A N 1
ATOM 645 C CA . HIS A 1 78 ? -25.467 -5.049 36.517 1.00 98.25 78 HIS A CA 1
ATOM 646 C C . HIS A 1 78 ? -26.497 -6.049 37.047 1.00 98.25 78 HIS A C 1
ATOM 648 O O . HIS A 1 78 ? -26.987 -5.889 38.165 1.00 98.25 78 HIS A O 1
ATOM 654 N N . SER A 1 79 ? -26.782 -7.128 36.308 1.00 97.38 79 SER A N 1
ATOM 655 C CA . SER A 1 79 ? -27.701 -8.189 36.756 1.00 97.38 79 SER A CA 1
ATOM 656 C C . SER A 1 79 ? -27.220 -8.917 38.019 1.00 97.38 79 SER A C 1
ATOM 658 O O . SER A 1 79 ? -28.030 -9.445 38.780 1.00 97.38 79 SER A O 1
ATOM 660 N N . GLN A 1 80 ? -25.907 -8.911 38.269 1.00 96.69 80 GLN A N 1
ATOM 661 C CA . GLN A 1 80 ? -25.281 -9.459 39.475 1.00 96.69 80 GLN A CA 1
ATOM 662 C C . GLN A 1 80 ? -25.197 -8.436 40.621 1.00 96.69 80 GLN A C 1
ATOM 664 O O . GLN A 1 80 ? -24.670 -8.757 41.686 1.00 96.69 80 GLN A O 1
ATOM 669 N N . GLY A 1 81 ? -25.701 -7.213 40.423 1.00 97.06 81 GLY A N 1
ATOM 670 C CA . GLY A 1 81 ? -25.607 -6.122 41.391 1.00 97.06 81 GLY A CA 1
ATOM 671 C C . GLY A 1 81 ? -24.195 -5.545 41.536 1.00 97.06 81 GLY A C 1
ATOM 672 O O . GLY A 1 81 ? -23.893 -4.958 42.575 1.00 97.06 81 GLY A O 1
ATOM 673 N N . LYS A 1 82 ? -23.328 -5.731 40.533 1.00 97.62 82 LYS A N 1
ATOM 674 C CA . LYS A 1 82 ? -21.956 -5.205 40.500 1.00 97.62 82 LYS A CA 1
ATOM 675 C C . LYS A 1 82 ? -21.856 -4.002 39.554 1.00 97.62 82 LYS A C 1
ATOM 677 O O . LYS A 1 82 ? -22.573 -3.982 38.553 1.00 97.62 82 LYS A O 1
ATOM 682 N N . PRO A 1 83 ? -20.965 -3.030 39.826 1.00 97.44 83 PRO A N 1
ATOM 683 C CA . PRO A 1 83 ? -20.638 -1.996 38.848 1.00 97.44 83 PRO A CA 1
ATOM 684 C C . PRO A 1 83 ? -19.936 -2.616 37.633 1.00 97.44 83 PRO A C 1
ATOM 686 O O . PRO A 1 83 ? -19.161 -3.558 37.785 1.00 97.44 83 PRO A O 1
ATOM 689 N N . ALA A 1 84 ? -20.181 -2.086 36.443 1.00 98.38 84 ALA A N 1
ATOM 690 C CA . ALA A 1 84 ? -19.493 -2.439 35.209 1.00 98.38 84 ALA A CA 1
ATOM 691 C C . ALA A 1 84 ? -18.265 -1.532 35.019 1.00 98.38 84 ALA A C 1
ATOM 693 O O . ALA A 1 84 ? -18.375 -0.412 34.517 1.00 98.38 84 ALA A O 1
ATOM 694 N N . ASN A 1 85 ? -17.097 -2.021 35.437 1.00 98.12 85 ASN A N 1
ATOM 695 C CA . ASN A 1 85 ? -15.815 -1.327 35.336 1.00 98.12 85 ASN A CA 1
ATOM 696 C C . ASN A 1 85 ? -15.048 -1.855 34.120 1.00 98.12 85 ASN A C 1
ATOM 698 O O . ASN A 1 85 ? -14.481 -2.950 34.173 1.00 98.12 85 ASN A O 1
ATOM 702 N N . VAL A 1 86 ? -15.047 -1.083 33.036 1.00 98.81 86 VAL A N 1
ATOM 703 C CA . VAL A 1 86 ? -14.485 -1.468 31.738 1.00 98.81 86 VAL A CA 1
ATOM 704 C C . VAL A 1 86 ? -13.043 -0.979 31.604 1.00 98.81 86 VAL A C 1
ATOM 706 O O . VAL A 1 86 ? -12.742 0.185 31.869 1.00 98.81 86 VAL A O 1
ATOM 709 N N . LEU A 1 87 ? -12.161 -1.869 31.158 1.00 98.81 87 LEU A N 1
ATOM 710 C CA . LEU A 1 87 ? -10.830 -1.560 30.649 1.00 98.81 87 LEU A CA 1
ATOM 711 C C . LEU A 1 87 ? -10.800 -1.842 29.144 1.00 98.81 87 LEU A C 1
ATOM 713 O O . LEU A 1 87 ? -11.088 -2.962 28.732 1.00 98.81 87 LEU A O 1
ATOM 717 N N . ASP A 1 88 ? -10.438 -0.840 28.352 1.00 98.81 88 ASP A N 1
ATOM 718 C CA . ASP A 1 88 ? -10.261 -0.916 26.901 1.00 98.81 88 ASP A CA 1
ATOM 719 C C . ASP A 1 88 ? -8.766 -0.812 26.558 1.00 98.81 88 ASP A C 1
ATOM 721 O O . ASP A 1 88 ? -8.149 0.239 26.760 1.00 98.81 88 ASP A O 1
ATOM 725 N N . ILE A 1 89 ? -8.161 -1.918 26.110 1.00 98.44 89 ILE A N 1
ATOM 726 C CA . ILE A 1 89 ? -6.732 -1.981 25.768 1.00 98.44 89 ILE A CA 1
ATOM 727 C C . ILE A 1 89 ? -6.546 -1.892 24.255 1.00 98.44 89 ILE A C 1
ATOM 729 O O . ILE A 1 89 ? -7.043 -2.760 23.537 1.00 98.44 89 ILE A O 1
ATOM 733 N N . GLY A 1 90 ? -5.742 -0.919 23.812 1.00 94.81 90 GLY A N 1
ATOM 734 C CA . GLY A 1 90 ? -5.558 -0.629 22.389 1.00 94.81 90 GLY A CA 1
ATOM 735 C C . GLY A 1 90 ? -6.756 0.148 21.862 1.00 94.81 90 GLY A C 1
ATOM 736 O O . GLY A 1 90 ? -7.389 -0.259 20.898 1.00 94.81 90 GLY A O 1
ATOM 737 N N . THR A 1 91 ? -7.131 1.227 22.556 1.00 96.56 91 THR A N 1
ATOM 738 C CA . THR A 1 91 ? -8.420 1.887 22.306 1.00 96.56 91 THR A CA 1
ATOM 739 C C . THR A 1 91 ? -8.504 2.549 20.925 1.00 96.56 91 THR A C 1
ATOM 741 O O . THR A 1 91 ? -9.608 2.843 20.458 1.00 96.56 91 THR A O 1
ATOM 744 N N . GLY A 1 92 ? -7.366 2.804 20.261 1.00 93.94 92 GLY A N 1
ATOM 745 C CA . GLY A 1 92 ? -7.330 3.459 18.960 1.00 93.94 92 GLY A CA 1
ATOM 746 C C . GLY A 1 92 ? -8.044 4.805 19.025 1.00 93.94 92 GLY A C 1
ATOM 747 O O . GLY A 1 92 ? -7.634 5.692 19.765 1.00 93.94 92 GLY A O 1
ATOM 748 N N . THR A 1 93 ? -9.157 4.944 18.306 1.00 94.44 93 THR A N 1
ATOM 749 C CA . THR A 1 93 ? -9.987 6.162 18.286 1.00 94.44 93 THR A CA 1
ATOM 750 C C . THR A 1 93 ? -10.868 6.364 19.523 1.00 94.44 93 THR A C 1
ATOM 752 O O . THR A 1 93 ? -11.516 7.403 19.646 1.00 94.44 93 THR A O 1
ATOM 755 N N . GLY A 1 94 ? -10.938 5.396 20.441 1.00 97.31 94 GLY A N 1
ATOM 756 C CA . GLY A 1 94 ? -11.874 5.416 21.568 1.00 97.31 94 GLY A CA 1
ATOM 757 C C . GLY A 1 94 ? -13.227 4.761 21.278 1.00 97.31 94 GLY A C 1
ATOM 758 O O . GLY A 1 94 ? -14.116 4.814 22.129 1.00 97.31 94 GLY A O 1
ATOM 759 N N . LEU A 1 95 ? -13.416 4.151 20.099 1.00 97.88 95 LEU A N 1
ATOM 760 C CA . LEU A 1 95 ? -14.707 3.615 19.645 1.00 97.88 95 LEU A CA 1
ATOM 761 C C . LEU A 1 95 ? -15.336 2.634 20.650 1.00 97.88 95 LEU A C 1
ATOM 763 O O . LEU A 1 95 ? -16.488 2.816 21.050 1.00 97.88 95 LEU A O 1
ATOM 767 N N . LEU A 1 96 ? -14.581 1.623 21.092 1.00 98.44 96 LEU A N 1
ATOM 768 C CA . LEU A 1 96 ? -15.083 0.584 22.001 1.00 98.44 96 LEU A CA 1
ATOM 769 C C . LEU A 1 96 ? -15.399 1.155 23.392 1.00 98.44 96 LEU A C 1
ATOM 771 O O . LEU A 1 96 ? -16.431 0.831 23.986 1.00 98.44 96 LEU A O 1
ATOM 775 N N . SER A 1 97 ? -14.577 2.085 23.880 1.00 98.75 97 SER A N 1
ATOM 776 C CA . SER A 1 97 ? -14.849 2.840 25.107 1.00 98.75 97 SER A CA 1
ATOM 777 C C . SER A 1 97 ? -16.126 3.685 25.018 1.00 98.75 97 SER A C 1
ATOM 779 O O . SER A 1 97 ? -16.923 3.710 25.958 1.00 98.75 97 SER A O 1
ATOM 781 N N . MET A 1 98 ? -16.383 4.345 23.886 1.00 98.69 98 MET A N 1
ATOM 782 C CA . MET A 1 98 ? -17.625 5.099 23.685 1.00 98.69 98 MET A CA 1
ATOM 783 C C . MET A 1 98 ? -18.853 4.179 23.580 1.00 98.69 98 MET A C 1
ATOM 785 O O . MET A 1 98 ? -19.916 4.511 24.114 1.00 98.69 98 MET A O 1
ATOM 789 N N . MET A 1 99 ? -18.718 2.994 22.972 1.00 98.69 99 MET A N 1
ATOM 790 C CA . MET A 1 99 ? -19.757 1.955 22.999 1.00 98.69 99 MET A CA 1
ATOM 791 C C . MET A 1 99 ? -20.063 1.508 24.436 1.00 98.69 99 MET A C 1
ATOM 793 O O . MET A 1 99 ? -21.232 1.448 24.820 1.00 98.69 99 MET A O 1
ATOM 797 N N . ALA A 1 100 ? -19.041 1.281 25.270 1.00 98.69 100 ALA A N 1
ATOM 798 C CA . ALA A 1 100 ? -19.236 0.969 26.689 1.00 98.69 100 ALA A CA 1
ATOM 799 C C . ALA A 1 100 ? -20.024 2.072 27.416 1.00 98.69 100 ALA A C 1
ATOM 801 O O . ALA A 1 100 ? -20.972 1.796 28.155 1.00 98.69 100 ALA A O 1
ATOM 802 N N . ALA A 1 101 ? -19.663 3.337 27.174 1.00 98.44 101 ALA A N 1
ATOM 803 C CA . ALA A 1 101 ? -20.312 4.491 27.789 1.00 98.44 101 ALA A CA 1
ATOM 804 C C . ALA A 1 101 ? -21.784 4.634 27.378 1.00 98.44 101 ALA A C 1
ATOM 806 O O . ALA A 1 101 ? -22.624 5.007 28.207 1.00 98.44 101 ALA A O 1
ATOM 807 N N . ARG A 1 102 ? -22.102 4.325 26.113 1.00 98.19 102 ARG A N 1
ATOM 808 C CA . ARG A 1 102 ? -23.468 4.303 25.572 1.00 98.19 102 ARG A CA 1
ATOM 809 C C . ARG A 1 102 ? -24.334 3.241 26.249 1.00 98.19 102 ARG A C 1
ATOM 811 O O . ARG A 1 102 ? -25.494 3.519 26.543 1.00 98.19 102 ARG A O 1
ATOM 818 N N . HIS A 1 103 ? -23.773 2.065 26.536 1.00 98.31 103 HIS A N 1
ATOM 819 C CA . HIS A 1 103 ? -24.475 0.958 27.206 1.00 98.31 103 HIS A CA 1
ATOM 820 C C . HIS A 1 103 ? -24.438 1.032 28.738 1.00 98.31 103 HIS A C 1
ATOM 822 O O . HIS A 1 103 ? -24.913 0.121 29.407 1.00 98.31 103 HIS A O 1
ATOM 828 N N . GLY A 1 104 ? -23.948 2.138 29.305 1.00 97.69 104 GLY A N 1
ATOM 829 C CA . GLY A 1 104 ? -24.096 2.433 30.730 1.00 97.69 104 GLY A CA 1
ATOM 830 C C . GLY A 1 104 ? -23.030 1.824 31.639 1.00 97.69 104 GLY A C 1
ATOM 831 O O . GLY A 1 104 ? -23.321 1.605 32.810 1.00 97.69 104 GLY A O 1
ATOM 832 N N . ALA A 1 105 ? -21.814 1.572 31.142 1.00 98.38 105 ALA A N 1
ATOM 833 C CA . ALA A 1 105 ? -20.686 1.231 32.012 1.00 98.38 105 ALA A CA 1
ATOM 834 C C . ALA A 1 105 ? -20.480 2.291 33.119 1.00 98.38 105 ALA A C 1
ATOM 836 O O . ALA A 1 105 ? -20.600 3.494 32.867 1.00 98.38 105 ALA A O 1
ATOM 837 N N . ASP A 1 106 ? -20.176 1.840 34.340 1.00 98.06 106 ASP A N 1
ATOM 838 C CA . ASP A 1 106 ? -20.056 2.691 35.532 1.00 98.06 106 ASP A CA 1
ATOM 839 C C . ASP A 1 106 ? -18.707 3.419 35.591 1.00 98.06 106 ASP A C 1
ATOM 841 O O . ASP A 1 106 ? -18.638 4.573 36.014 1.00 98.06 106 ASP A O 1
ATOM 845 N N . SER A 1 107 ? -17.633 2.760 35.148 1.00 97.00 107 SER A N 1
ATOM 846 C CA . SER A 1 107 ? -16.324 3.382 34.937 1.00 97.00 107 SER A CA 1
ATOM 847 C C . SER A 1 107 ? -15.645 2.802 33.701 1.00 97.00 107 SER A C 1
ATOM 849 O O . SER A 1 107 ? -15.794 1.616 33.406 1.00 97.00 107 SER A O 1
ATOM 851 N N . ILE A 1 108 ? -14.919 3.642 32.960 1.00 98.69 108 ILE A N 1
ATOM 852 C CA . ILE A 1 108 ? -14.225 3.245 31.731 1.00 98.69 108 ILE A CA 1
ATOM 853 C C . ILE A 1 108 ? -12.801 3.785 31.785 1.00 98.69 108 ILE A C 1
ATOM 855 O O . ILE A 1 108 ? -12.588 4.996 31.856 1.00 98.69 108 ILE A O 1
ATOM 859 N N . THR A 1 109 ? -11.826 2.882 31.747 1.00 98.56 109 THR A N 1
ATOM 860 C CA . THR A 1 109 ? -10.420 3.211 31.520 1.00 98.56 109 THR A CA 1
ATOM 861 C C . THR A 1 109 ? -10.034 2.741 30.128 1.00 98.56 109 THR A C 1
ATOM 863 O O . THR A 1 109 ? -10.175 1.563 29.825 1.00 98.56 109 THR A O 1
ATOM 866 N N . ALA A 1 110 ? -9.520 3.639 29.302 1.00 98.56 110 ALA A N 1
ATOM 867 C CA . ALA A 1 110 ? -9.003 3.323 27.978 1.00 98.56 110 ALA A CA 1
ATOM 868 C C . ALA A 1 110 ? -7.484 3.500 27.968 1.00 98.56 110 ALA A C 1
ATOM 870 O O . ALA A 1 110 ? -6.980 4.417 28.620 1.00 98.56 110 ALA A O 1
ATOM 871 N N . CYS A 1 111 ? -6.739 2.679 27.227 1.00 98.06 111 CYS A N 1
ATOM 872 C CA . CYS A 1 111 ? -5.318 2.933 27.005 1.00 98.06 111 CYS A CA 1
ATOM 873 C C . CYS A 1 111 ? -4.882 2.785 25.550 1.00 98.06 111 CYS A C 1
ATOM 875 O O . CYS A 1 111 ? -5.292 1.856 24.854 1.00 98.06 111 CYS A O 1
ATOM 877 N N . GLU A 1 112 ? -3.997 3.687 25.134 1.00 95.50 112 GLU A N 1
ATOM 878 C CA . GLU A 1 112 ? -3.381 3.722 23.809 1.00 95.50 112 GLU A CA 1
ATOM 879 C C . GLU A 1 112 ? -1.881 4.004 23.961 1.00 95.50 112 GLU A C 1
ATOM 881 O O . GLU A 1 112 ? -1.479 4.972 24.615 1.00 95.50 112 GLU A O 1
ATOM 886 N N . ALA A 1 113 ? -1.049 3.141 23.377 1.00 91.12 113 ALA A N 1
ATOM 887 C CA . ALA A 1 113 ? 0.403 3.259 23.447 1.00 91.12 113 ALA A CA 1
ATOM 888 C C . ALA A 1 113 ? 0.933 4.293 22.445 1.00 91.12 113 ALA A C 1
ATOM 890 O O . ALA A 1 113 ? 1.916 4.985 22.726 1.00 91.12 113 ALA A O 1
ATOM 891 N N . PHE A 1 114 ? 0.278 4.422 21.289 1.00 87.06 114 PHE A N 1
ATOM 892 C CA . PHE A 1 114 ? 0.678 5.340 20.240 1.00 87.06 114 PHE A CA 1
ATOM 893 C C . PHE A 1 114 ? 0.165 6.752 20.531 1.00 87.06 114 PHE A C 1
ATOM 895 O O . PHE A 1 114 ? -0.999 7.096 20.340 1.00 87.06 114 PHE A O 1
ATOM 902 N N . HIS A 1 115 ? 1.065 7.604 21.018 1.00 88.50 115 HIS A N 1
ATOM 903 C CA . HIS A 1 115 ? 0.735 8.934 21.529 1.00 88.50 115 HIS A CA 1
ATOM 904 C C . HIS A 1 115 ? -0.102 9.839 20.591 1.00 88.50 115 HIS A C 1
ATOM 906 O O . HIS A 1 115 ? -1.027 10.484 21.092 1.00 88.50 115 HIS A O 1
ATOM 912 N N . PRO A 1 116 ? 0.163 9.948 19.270 1.00 86.56 116 PRO A N 1
ATOM 913 C CA . PRO A 1 116 ? -0.737 10.674 18.364 1.00 86.56 116 PRO A CA 1
ATOM 914 C C . PRO A 1 116 ? -2.154 10.107 18.339 1.00 86.56 116 PRO A C 1
ATOM 916 O O . PRO A 1 116 ? -3.104 10.885 18.402 1.00 86.56 116 PRO A O 1
ATOM 919 N N . MET A 1 117 ? -2.300 8.781 18.315 1.00 88.88 117 MET A N 1
ATOM 920 C CA . MET A 1 117 ? -3.615 8.151 18.355 1.00 88.88 117 MET A CA 1
ATOM 921 C C . MET A 1 117 ? -4.309 8.405 19.695 1.00 88.88 117 MET A C 1
ATOM 923 O O . MET A 1 117 ? -5.473 8.780 19.715 1.00 88.88 117 MET A O 1
ATOM 927 N N . ALA A 1 118 ? -3.578 8.372 20.814 1.00 93.31 118 ALA A N 1
ATOM 928 C CA . ALA A 1 118 ? -4.124 8.750 22.119 1.00 93.31 118 ALA A CA 1
ATOM 929 C C . ALA A 1 118 ? -4.621 10.212 22.148 1.00 93.31 118 ALA A C 1
ATOM 931 O O . ALA A 1 118 ? -5.660 10.517 22.732 1.00 93.31 118 ALA A O 1
ATOM 932 N N . LYS A 1 119 ? -3.910 11.147 21.502 1.00 93.69 119 LYS A N 1
ATOM 933 C CA . LYS A 1 119 ? -4.395 12.533 21.362 1.00 93.69 119 LYS A CA 1
ATOM 934 C C . LYS A 1 119 ? -5.659 12.605 20.511 1.00 93.69 119 LYS A C 1
ATOM 936 O O . LYS A 1 119 ? -6.590 13.304 20.897 1.00 93.69 119 LYS A O 1
ATOM 941 N N . CYS A 1 120 ? -5.695 11.873 19.398 1.00 91.88 120 CYS A N 1
ATOM 942 C CA . CYS A 1 120 ? -6.875 11.773 18.542 1.00 91.88 120 CYS A CA 1
ATOM 943 C C . CYS A 1 120 ? -8.082 11.241 19.321 1.00 91.88 120 CYS A C 1
ATOM 945 O O . CYS A 1 120 ? -9.120 11.897 19.366 1.00 91.88 120 CYS A O 1
ATOM 947 N N . ALA A 1 121 ? -7.910 10.117 20.020 1.00 95.88 121 ALA A N 1
ATOM 948 C CA . ALA A 1 121 ? -8.932 9.495 20.850 1.00 95.88 121 ALA A CA 1
ATOM 949 C C . ALA A 1 121 ? -9.502 10.474 21.873 1.00 95.88 121 ALA A C 1
ATOM 951 O O . ALA A 1 121 ? -10.714 10.555 22.042 1.00 95.88 121 ALA A O 1
ATOM 952 N N . LYS A 1 122 ? -8.642 11.269 22.525 1.00 97.81 122 LYS A N 1
ATOM 953 C CA . LYS A 1 122 ? -9.078 12.287 23.485 1.00 97.81 122 LYS A CA 1
ATOM 954 C C . LYS A 1 122 ? -10.046 13.295 22.855 1.00 97.81 122 LYS A C 1
ATOM 956 O O . LYS A 1 122 ? -11.093 13.573 23.438 1.00 97.81 122 LYS A O 1
ATOM 961 N N . GLU A 1 123 ? -9.714 13.827 21.680 1.00 97.31 123 GLU A N 1
ATOM 962 C CA . GLU A 1 123 ? -10.565 14.803 20.989 1.00 97.31 123 GLU A CA 1
ATOM 963 C C . GLU A 1 123 ? -11.835 14.160 20.410 1.00 97.31 123 GLU A C 1
ATOM 965 O O . GLU A 1 123 ? -12.912 14.756 20.489 1.00 97.31 123 GLU A O 1
ATOM 970 N N . VAL A 1 124 ? -11.757 12.922 19.909 1.00 97.06 124 VAL A N 1
ATOM 971 C CA . VAL A 1 124 ? -12.922 12.138 19.459 1.00 97.06 124 VAL A CA 1
ATOM 972 C C . VAL A 1 124 ? -13.895 11.888 20.616 1.00 97.06 124 VAL A C 1
ATOM 974 O O . VAL A 1 124 ? -15.081 12.209 20.514 1.00 97.06 124 VAL A O 1
ATOM 977 N N . ILE A 1 125 ? -13.401 11.377 21.746 1.00 98.31 125 ILE A N 1
ATOM 978 C CA . ILE A 1 125 ? -14.181 11.113 22.965 1.00 98.31 125 ILE A CA 1
ATOM 979 C C . ILE A 1 125 ? -14.884 12.388 23.442 1.00 98.31 125 ILE A C 1
ATOM 981 O O . ILE A 1 125 ? -16.071 12.368 23.784 1.00 98.31 125 ILE A O 1
ATOM 985 N N . LYS A 1 126 ? -14.162 13.510 23.441 1.00 97.62 126 LYS A N 1
ATOM 986 C CA . LYS A 1 126 ? -14.691 14.818 23.825 1.00 97.62 126 LYS A CA 1
ATOM 987 C C . LYS A 1 126 ? -15.775 15.315 22.877 1.00 97.62 126 LYS A C 1
ATOM 989 O O . LYS A 1 126 ? -16.835 15.726 23.343 1.00 97.62 126 LYS A O 1
ATOM 994 N N . THR A 1 127 ? -15.538 15.236 21.571 1.00 96.06 127 THR A N 1
ATOM 995 C CA . THR A 1 127 ? -16.497 15.654 20.533 1.00 96.06 127 THR A CA 1
ATOM 996 C C . THR A 1 127 ? -17.817 14.894 20.656 1.00 96.06 127 THR A C 1
ATOM 998 O O . THR A 1 127 ? -18.890 15.475 20.513 1.00 96.06 127 THR A O 1
ATOM 1001 N N . ASN A 1 128 ? -17.748 13.615 21.028 1.00 97.56 128 ASN A N 1
ATOM 1002 C CA . ASN A 1 128 ? -18.916 12.763 21.242 1.00 97.56 128 ASN A CA 1
ATOM 1003 C C . ASN A 1 128 ? -19.534 12.878 22.654 1.00 97.56 128 ASN A C 1
ATOM 1005 O O . ASN A 1 128 ? -20.487 12.165 22.965 1.00 97.56 128 ASN A O 1
ATOM 1009 N N . GLY A 1 129 ? -19.030 13.769 23.515 1.00 97.31 129 GLY A N 1
ATOM 1010 C CA . GLY A 1 129 ? -19.616 14.060 24.828 1.00 97.31 129 GLY A CA 1
ATOM 1011 C C . GLY A 1 129 ? -19.295 13.046 25.933 1.00 97.31 129 GLY A C 1
ATOM 1012 O O . GLY A 1 129 ? -20.025 12.978 26.924 1.00 97.31 129 GLY A O 1
ATOM 1013 N N . PHE A 1 130 ? -18.219 12.266 25.792 1.00 97.50 130 PHE A N 1
ATOM 1014 C CA . PHE A 1 130 ? -17.816 11.233 26.756 1.00 97.50 130 PHE A CA 1
ATOM 1015 C C . PHE A 1 130 ? -16.553 11.575 27.571 1.00 97.50 130 PHE A C 1
ATOM 1017 O O . PHE A 1 130 ? -16.087 10.724 28.327 1.00 97.50 130 PHE A O 1
ATOM 1024 N N . GLU A 1 131 ? -16.026 12.806 27.476 1.00 96.00 131 GLU A N 1
ATOM 1025 C CA . GLU A 1 131 ? -14.795 13.254 28.171 1.00 96.00 131 GLU A CA 1
ATOM 1026 C C . GLU A 1 131 ? -14.827 12.989 29.685 1.00 96.00 131 GLU A C 1
ATOM 1028 O O . GLU A 1 131 ? -13.859 12.493 30.249 1.00 96.00 131 GLU A O 1
ATOM 1033 N N . GLU A 1 132 ? -15.966 13.230 30.335 1.00 94.69 132 GLU A N 1
ATOM 1034 C CA . GLU A 1 132 ? -16.126 13.028 31.784 1.00 94.69 132 GLU A CA 1
ATOM 1035 C C . GLU A 1 132 ? -16.347 11.556 32.184 1.00 94.69 132 GLU A C 1
ATOM 1037 O O . GLU A 1 132 ? -16.324 11.223 33.368 1.00 94.69 132 GLU A O 1
ATOM 1042 N N . LYS A 1 133 ? -16.613 10.663 31.219 1.00 95.31 133 LYS A N 1
ATOM 1043 C CA . LYS A 1 133 ? -16.910 9.241 31.474 1.00 95.31 133 LYS A CA 1
ATOM 1044 C C . LYS A 1 133 ? -15.734 8.307 31.199 1.00 95.31 133 LYS A C 1
ATOM 1046 O O . LYS A 1 133 ? -15.703 7.215 31.764 1.00 95.31 133 LYS A O 1
ATOM 1051 N N . ILE A 1 134 ? -14.816 8.697 30.316 1.00 98.31 134 ILE A N 1
ATOM 1052 C CA . ILE A 1 134 ? -13.731 7.836 29.837 1.00 98.31 134 ILE A CA 1
ATOM 1053 C C . ILE A 1 134 ? -12.388 8.397 30.306 1.00 98.31 134 ILE A C 1
ATOM 1055 O O . ILE A 1 134 ? -11.969 9.475 29.892 1.00 98.31 134 ILE A O 1
ATOM 1059 N N . ASN A 1 135 ? -11.681 7.634 31.139 1.00 97.62 135 ASN A N 1
ATOM 1060 C CA . ASN A 1 135 ? -10.321 7.948 31.567 1.00 97.62 135 ASN A CA 1
ATOM 1061 C C . ASN A 1 135 ? -9.304 7.371 30.572 1.00 97.62 135 ASN A C 1
ATOM 1063 O O . ASN A 1 135 ? -9.044 6.168 30.584 1.00 97.62 135 ASN A O 1
ATOM 1067 N N . LEU A 1 136 ? -8.725 8.221 29.722 1.00 98.25 136 LEU A N 1
ATOM 1068 C CA . LEU A 1 136 ? -7.740 7.810 28.720 1.00 98.25 136 LEU A CA 1
ATOM 1069 C C . LEU A 1 136 ? -6.297 7.886 29.247 1.00 98.25 136 LEU A C 1
ATOM 1071 O O . LEU A 1 136 ? -5.808 8.956 29.615 1.00 98.25 136 LEU A O 1
ATOM 1075 N N . ILE A 1 137 ? -5.584 6.761 29.189 1.00 98.12 137 ILE A N 1
ATOM 1076 C CA . ILE A 1 137 ? -4.180 6.611 29.581 1.00 98.12 137 ILE A CA 1
ATOM 1077 C C . ILE A 1 137 ? -3.314 6.425 28.326 1.00 98.12 137 ILE A C 1
ATOM 1079 O O . ILE A 1 137 ? -3.388 5.408 27.642 1.00 98.12 137 ILE A O 1
ATOM 1083 N N . SER A 1 138 ? -2.429 7.383 28.046 1.00 96.75 138 SER A N 1
ATOM 1084 C CA . SER A 1 138 ? -1.476 7.308 26.924 1.00 96.75 138 SER A CA 1
ATOM 1085 C C . SER A 1 138 ? -0.249 6.445 27.276 1.00 96.75 138 SER A C 1
ATOM 1087 O O . SER A 1 138 ? 0.866 6.965 27.357 1.00 96.75 138 SER A O 1
ATOM 1089 N N . LYS A 1 139 ? -0.452 5.151 27.549 1.00 95.69 139 LYS A N 1
ATOM 1090 C CA . LYS A 1 139 ? 0.598 4.163 27.861 1.00 95.69 139 LYS A CA 1
ATOM 1091 C C . LYS A 1 139 ? 0.270 2.809 27.244 1.00 95.69 139 LYS A C 1
ATOM 1093 O O . LYS A 1 139 ? -0.897 2.488 27.023 1.00 95.69 139 LYS A O 1
ATOM 1098 N N . ARG A 1 140 ? 1.293 1.966 27.078 1.00 93.62 140 ARG A N 1
ATOM 1099 C CA . ARG A 1 140 ? 1.079 0.538 26.827 1.00 93.62 140 ARG A CA 1
ATOM 1100 C C . ARG A 1 140 ? 0.475 -0.112 28.073 1.00 93.62 140 ARG A C 1
ATOM 1102 O O . ARG A 1 140 ? 0.901 0.175 29.190 1.00 93.62 140 ARG A O 1
ATOM 1109 N N . SER A 1 141 ? -0.475 -1.029 27.895 1.00 97.12 141 SER A N 1
ATOM 1110 C CA . SER A 1 141 ? -1.158 -1.704 29.011 1.00 97.12 141 SER A CA 1
ATOM 1111 C C . SER A 1 141 ? -0.201 -2.396 29.987 1.00 97.12 141 SER A C 1
ATOM 1113 O O . SER A 1 141 ? -0.441 -2.387 31.190 1.00 97.12 141 SER A O 1
ATOM 1115 N N . THR A 1 142 ? 0.921 -2.927 29.493 1.00 95.44 142 THR A N 1
ATOM 1116 C CA . THR A 1 142 ? 1.984 -3.569 30.287 1.00 95.44 142 THR A CA 1
ATOM 1117 C C . THR A 1 142 ? 2.749 -2.622 31.218 1.00 95.44 142 THR A C 1
ATOM 1119 O O . THR A 1 142 ? 3.587 -3.071 31.993 1.00 95.44 142 THR A O 1
ATOM 1122 N N . GLU A 1 143 ? 2.503 -1.315 31.129 1.00 96.25 143 GLU A N 1
ATOM 1123 C CA . GLU A 1 143 ? 3.128 -0.275 31.957 1.00 96.25 143 GLU A CA 1
ATOM 1124 C C . GLU A 1 143 ? 2.132 0.374 32.931 1.00 96.25 143 GLU A C 1
ATOM 1126 O O . GLU A 1 143 ? 2.509 1.247 33.717 1.00 96.25 143 GLU A O 1
ATOM 1131 N N . ILE A 1 144 ? 0.858 -0.026 32.869 1.00 97.56 144 ILE A N 1
ATOM 1132 C CA . ILE A 1 144 ? -0.218 0.517 33.699 1.00 97.56 144 ILE A CA 1
ATOM 1133 C C . ILE A 1 144 ? -0.165 -0.110 35.088 1.00 97.56 144 ILE A C 1
ATOM 1135 O O . ILE A 1 144 ? -0.018 -1.322 35.253 1.00 97.56 144 ILE A O 1
ATOM 1139 N N . THR A 1 145 ? -0.324 0.734 36.104 1.00 96.62 145 THR A N 1
ATOM 1140 C CA . THR A 1 145 ? -0.319 0.331 37.514 1.00 96.62 145 THR A CA 1
ATOM 1141 C C . THR A 1 145 ? -1.667 0.591 38.185 1.00 96.62 145 THR A C 1
ATOM 1143 O O . THR A 1 145 ? -2.354 1.560 37.862 1.00 96.62 145 THR A O 1
ATOM 1146 N N . VAL A 1 146 ? -2.044 -0.263 39.145 1.00 97.12 146 VAL A N 1
ATOM 1147 C CA . VAL A 1 146 ? -3.301 -0.143 39.905 1.00 97.12 146 VAL A CA 1
ATOM 1148 C C . VAL A 1 146 ? -3.025 0.233 41.361 1.00 97.12 146 VAL A C 1
ATOM 1150 O O . VAL A 1 146 ? -2.192 -0.392 42.019 1.00 97.12 146 VAL A O 1
ATOM 1153 N N . GLY A 1 147 ? -3.776 1.202 41.886 1.00 92.62 147 GLY A N 1
ATOM 1154 C CA . GLY A 1 147 ? -3.784 1.580 43.301 1.00 92.62 147 GLY A CA 1
ATOM 1155 C C . GLY A 1 147 ? -3.528 3.072 43.542 1.00 92.62 147 GLY A C 1
ATOM 1156 O O . GLY A 1 147 ? -3.474 3.862 42.600 1.00 92.62 147 GLY A O 1
ATOM 1157 N N . PRO A 1 148 ? -3.370 3.496 44.810 1.00 89.44 148 PRO A N 1
ATOM 1158 C CA . PRO A 1 148 ? -3.158 4.903 45.148 1.00 89.44 148 PRO A CA 1
ATOM 1159 C C . PRO A 1 148 ? -1.905 5.481 44.474 1.00 89.44 148 PRO A C 1
ATOM 1161 O O . PRO A 1 148 ? -0.795 5.017 44.724 1.00 89.44 148 PRO A O 1
ATOM 1164 N N . GLY A 1 149 ? -2.085 6.509 43.640 1.00 87.25 149 GLY A N 1
ATOM 1165 C CA . GLY A 1 149 ? -1.002 7.127 42.862 1.00 87.25 149 GLY A CA 1
ATOM 1166 C C . GLY A 1 149 ? -0.587 6.351 41.606 1.00 87.25 149 GLY A C 1
ATOM 1167 O O . GLY A 1 149 ? 0.358 6.770 40.941 1.00 87.25 149 GLY A O 1
ATOM 1168 N N . GLY A 1 150 ? -1.268 5.243 41.298 1.00 91.62 150 GLY A N 1
ATOM 1169 C CA . GLY A 1 150 ? -1.163 4.535 40.026 1.00 91.62 150 GLY A CA 1
ATOM 1170 C C . GLY A 1 150 ? -2.060 5.142 38.948 1.00 91.62 150 GLY A C 1
ATOM 1171 O O . GLY A 1 150 ? -2.764 6.127 39.172 1.00 91.62 150 GLY A O 1
ATOM 1172 N N . ASP A 1 151 ? -2.030 4.528 37.771 1.00 96.19 151 ASP A N 1
ATOM 1173 C CA . ASP A 1 151 ? -2.784 4.974 36.596 1.00 96.19 151 ASP A CA 1
ATOM 1174 C C . ASP A 1 151 ? -4.277 4.607 36.684 1.00 96.19 151 ASP A C 1
ATOM 1176 O O . ASP A 1 151 ? -5.134 5.352 36.210 1.00 96.19 151 ASP A O 1
ATOM 1180 N N . MET A 1 152 ? -4.588 3.469 37.315 1.00 96.69 152 MET A N 1
ATOM 1181 C CA . MET A 1 152 ? -5.950 2.986 37.562 1.00 96.69 152 MET A CA 1
ATOM 1182 C C . MET A 1 152 ? -6.280 2.992 39.063 1.00 96.69 152 MET A C 1
ATOM 1184 O O . MET A 1 152 ? -5.483 2.498 39.870 1.00 96.69 152 MET A O 1
ATOM 1188 N N . PRO A 1 153 ? -7.472 3.471 39.471 1.00 92.56 153 PRO A N 1
ATOM 1189 C CA . PRO A 1 153 ? -7.852 3.518 40.884 1.00 92.56 153 PRO A CA 1
ATOM 1190 C C . PRO A 1 153 ? -8.102 2.124 41.479 1.00 92.56 153 PRO A C 1
ATOM 1192 O O . PRO A 1 153 ? -7.777 1.872 42.639 1.00 92.56 153 PRO A O 1
ATOM 1195 N N . HIS A 1 154 ? -8.669 1.217 40.687 1.00 95.19 154 HIS A N 1
ATOM 1196 C CA . HIS A 1 154 ? -8.944 -0.174 41.035 1.00 95.19 154 HIS A CA 1
ATOM 1197 C C . HIS A 1 154 ? -8.875 -1.042 39.775 1.00 95.19 154 HIS A C 1
ATOM 1199 O O . HIS A 1 154 ? -8.813 -0.529 38.659 1.00 95.19 154 HIS A O 1
ATOM 1205 N N . ARG A 1 155 ? -8.875 -2.363 39.966 1.00 97.88 155 ARG A N 1
ATOM 1206 C CA . ARG A 1 155 ? -8.926 -3.332 38.868 1.00 97.88 155 ARG A CA 1
ATOM 1207 C C . ARG A 1 155 ? -10.270 -3.240 38.134 1.00 97.88 155 ARG A C 1
ATOM 1209 O O . ARG A 1 155 ? -11.264 -2.801 38.713 1.00 97.88 155 ARG A O 1
ATOM 1216 N N . ALA A 1 156 ? -10.279 -3.611 36.858 1.00 98.38 156 ALA A N 1
ATOM 1217 C CA . ALA A 1 156 ? -11.481 -3.670 36.031 1.00 98.38 156 ALA A CA 1
ATOM 1218 C C . ALA A 1 156 ? -12.107 -5.071 36.072 1.00 98.38 156 ALA A C 1
ATOM 1220 O O . ALA A 1 156 ? -11.401 -6.070 36.214 1.00 98.38 156 ALA A O 1
ATOM 1221 N N . ASN A 1 157 ? -13.427 -5.155 35.915 1.00 98.25 157 ASN A N 1
ATOM 1222 C CA . ASN A 1 157 ? -14.153 -6.428 35.854 1.00 98.25 157 ASN A CA 1
ATOM 1223 C C . ASN A 1 157 ? -14.713 -6.737 34.462 1.00 98.25 157 ASN A C 1
ATOM 1225 O O . ASN A 1 157 ? -15.267 -7.815 34.249 1.00 98.25 157 ASN A O 1
ATOM 1229 N N . ILE A 1 158 ? -14.521 -5.837 33.500 1.00 98.75 158 ILE A N 1
ATOM 1230 C CA . ILE A 1 158 ? -14.730 -6.088 32.079 1.00 98.75 158 ILE A CA 1
ATOM 1231 C C . ILE A 1 158 ? -13.463 -5.661 31.335 1.00 98.75 158 ILE A C 1
ATOM 1233 O O . ILE A 1 158 ? -13.045 -4.513 31.451 1.00 98.75 158 ILE A O 1
ATOM 1237 N N . LEU A 1 159 ? -12.859 -6.565 30.567 1.00 98.75 159 LEU A N 1
ATOM 1238 C CA . LEU A 1 159 ? -11.826 -6.237 29.583 1.00 98.75 159 LEU A CA 1
ATOM 1239 C C . LEU A 1 159 ? -12.454 -6.263 28.193 1.00 98.75 159 LEU A C 1
ATOM 1241 O O . LEU A 1 159 ? -13.079 -7.256 27.826 1.00 98.75 159 LEU A O 1
ATOM 1245 N N . VAL A 1 160 ? -12.233 -5.217 27.409 1.00 98.69 160 VAL A N 1
ATOM 1246 C CA . VAL A 1 160 ? -12.423 -5.232 25.960 1.00 98.69 160 VAL A CA 1
ATOM 1247 C C . VAL A 1 160 ? -11.091 -4.927 25.286 1.00 98.69 160 VAL A C 1
ATOM 1249 O O . VAL A 1 160 ? -10.326 -4.089 25.761 1.00 98.69 160 VAL A O 1
ATOM 1252 N N . THR A 1 161 ? -10.762 -5.662 24.229 1.00 96.44 161 THR A N 1
ATOM 1253 C CA . THR A 1 161 ? -9.545 -5.401 23.458 1.00 96.44 161 THR A CA 1
ATOM 1254 C C . THR A 1 161 ? -9.674 -5.914 22.031 1.00 96.44 161 THR A C 1
ATOM 1256 O O . THR A 1 161 ? -10.363 -6.903 21.752 1.00 96.44 161 THR A O 1
ATOM 1259 N N . GLU A 1 162 ? -9.004 -5.215 21.129 1.00 94.75 162 GLU A N 1
ATOM 1260 C CA . GLU A 1 162 ? -8.828 -5.585 19.737 1.00 94.75 162 GLU A CA 1
ATOM 1261 C C . GLU A 1 162 ? -7.358 -5.306 19.404 1.00 94.75 162 GLU A C 1
ATOM 1263 O O . GLU A 1 162 ? -6.958 -4.167 19.206 1.00 94.75 162 GLU A O 1
ATOM 1268 N N . VAL A 1 163 ? -6.544 -6.352 19.548 1.00 91.44 163 VAL A N 1
ATOM 1269 C CA . VAL A 1 163 ? -5.080 -6.355 19.369 1.00 91.44 163 VAL A CA 1
ATOM 1270 C C . VAL A 1 163 ? -4.692 -7.616 18.593 1.00 91.44 163 VAL A C 1
ATOM 1272 O O . VAL A 1 163 ? -3.830 -8.397 19.016 1.00 91.44 163 VAL A O 1
ATOM 1275 N N . PHE A 1 164 ? -5.477 -7.900 17.553 1.00 94.56 164 PHE A N 1
ATOM 1276 C CA . PHE A 1 164 ? -5.396 -9.117 16.760 1.00 94.56 164 PHE A CA 1
ATOM 1277 C C . PHE A 1 164 ? -5.002 -8.761 15.330 1.00 94.56 164 PHE A C 1
ATOM 1279 O O . PHE A 1 164 ? -5.533 -7.821 14.754 1.00 94.56 164 PHE A O 1
ATOM 1286 N N . ASP A 1 165 ? -4.146 -9.574 14.723 1.00 93.00 165 ASP A N 1
ATOM 1287 C CA . ASP A 1 165 ? -3.788 -9.488 13.309 1.00 93.00 165 ASP A CA 1
ATOM 1288 C C . ASP A 1 165 ? -4.282 -10.719 12.533 1.00 93.00 165 ASP A C 1
ATOM 1290 O O . ASP A 1 165 ? -4.977 -11.592 13.062 1.00 93.00 165 ASP A O 1
ATOM 1294 N N . THR A 1 166 ? -3.888 -10.842 11.265 1.00 94.56 166 THR A N 1
ATOM 1295 C CA . THR A 1 166 ? -4.142 -12.045 10.452 1.00 94.56 166 THR A CA 1
ATOM 1296 C C . THR A 1 166 ? -3.660 -13.336 11.137 1.00 94.56 166 THR A C 1
ATOM 1298 O O . THR A 1 166 ? -4.304 -14.378 11.001 1.00 94.56 166 THR A O 1
ATOM 1301 N N . GLU A 1 167 ? -2.590 -13.287 11.939 1.00 94.44 167 GLU A N 1
ATOM 1302 C CA . GLU A 1 167 ? -2.089 -14.430 12.715 1.00 94.44 167 GLU A CA 1
ATOM 1303 C C . GLU A 1 167 ? -2.731 -14.597 14.104 1.00 94.44 167 GLU A C 1
ATOM 1305 O O . GLU A 1 167 ? -2.354 -15.517 14.839 1.00 94.44 167 GLU A O 1
ATOM 1310 N N . LEU A 1 168 ? -3.710 -13.758 14.464 1.00 96.44 168 LEU A N 1
ATOM 1311 C CA . LEU A 1 168 ? -4.320 -13.589 15.790 1.00 96.44 168 LEU A CA 1
ATOM 1312 C C . LEU A 1 168 ? -3.353 -13.047 16.858 1.00 96.44 168 LEU A C 1
ATOM 1314 O O . LEU A 1 168 ? -3.752 -12.244 17.693 1.00 96.44 168 LEU A O 1
ATOM 1318 N N . ILE A 1 169 ? -2.115 -13.533 16.904 1.00 94.88 169 ILE A N 1
ATOM 1319 C CA . ILE A 1 169 ? -1.169 -13.294 18.005 1.00 94.88 169 ILE A CA 1
ATOM 1320 C C . ILE A 1 169 ? -0.015 -12.347 17.646 1.00 94.88 169 ILE A C 1
ATOM 1322 O O . ILE A 1 169 ? 0.732 -11.969 18.552 1.00 94.88 169 ILE A O 1
ATOM 1326 N N . GLY A 1 170 ? 0.146 -11.946 16.380 1.00 89.81 170 GLY A N 1
ATOM 1327 C CA . GLY A 1 170 ? 1.345 -11.244 15.901 1.00 89.81 170 GLY A CA 1
ATOM 1328 C C . GLY A 1 170 ? 1.518 -9.827 16.448 1.00 89.81 170 GLY A C 1
ATOM 1329 O O . GLY A 1 170 ? 2.643 -9.339 16.557 1.00 89.81 170 GLY A O 1
ATOM 1330 N N . GLU A 1 171 ? 0.444 -9.212 16.945 1.00 87.94 171 GLU A N 1
ATOM 1331 C CA . GLU A 1 171 ? 0.478 -7.914 17.641 1.00 87.94 171 GLU A CA 1
ATOM 1332 C C . GLU A 1 171 ? 0.772 -8.022 19.150 1.00 87.94 171 GLU A C 1
ATOM 1334 O O . GLU A 1 171 ? 0.710 -7.046 19.903 1.00 87.94 171 GLU A O 1
ATOM 1339 N N . GLY A 1 172 ? 1.137 -9.215 19.632 1.00 89.44 172 GLY A N 1
ATOM 1340 C CA . GLY A 1 172 ? 1.493 -9.442 21.033 1.00 89.44 172 GLY A CA 1
ATOM 1341 C C . GLY A 1 172 ? 0.289 -9.570 21.966 1.00 89.44 172 GLY A C 1
ATOM 1342 O O . GLY A 1 172 ? 0.408 -9.324 23.173 1.00 89.44 172 GLY A O 1
ATOM 1343 N N . GLY A 1 173 ? -0.867 -9.982 21.433 1.00 91.88 173 GLY A N 1
ATOM 1344 C CA . GLY A 1 173 ? -2.095 -10.187 22.202 1.00 91.88 173 GLY A CA 1
ATOM 1345 C C . GLY A 1 173 ? -1.891 -11.083 23.431 1.00 91.88 173 GLY A C 1
ATOM 1346 O O . GLY A 1 173 ? -2.365 -10.755 24.519 1.00 91.88 173 GLY A O 1
ATOM 1347 N N . LEU A 1 174 ? -1.106 -12.165 23.319 1.00 94.88 174 LEU A N 1
ATOM 1348 C CA . LEU A 1 174 ? -0.850 -13.089 24.437 1.00 94.88 174 LEU A CA 1
ATOM 1349 C C . LEU A 1 174 ? -0.206 -12.392 25.648 1.00 94.88 174 LEU A C 1
ATOM 1351 O O . LEU A 1 174 ? -0.644 -12.603 26.783 1.00 94.88 174 LEU A O 1
ATOM 1355 N N . GLY A 1 175 ? 0.806 -11.550 25.417 1.00 94.94 175 GLY A N 1
ATOM 1356 C CA . GLY A 1 175 ? 1.469 -10.766 26.464 1.00 94.94 175 GLY A CA 1
ATOM 1357 C C . GLY A 1 175 ? 0.525 -9.749 27.105 1.00 94.94 175 GLY A C 1
ATOM 1358 O O . GLY A 1 175 ? 0.493 -9.612 28.333 1.00 94.94 175 GLY A O 1
ATOM 1359 N N . THR A 1 176 ? -0.310 -9.106 26.286 1.00 95.50 176 THR A N 1
ATOM 1360 C CA . THR A 1 176 ? -1.335 -8.152 26.726 1.00 95.50 176 THR A CA 1
ATOM 1361 C C . THR A 1 176 ? -2.357 -8.798 27.663 1.00 95.50 176 THR A C 1
ATOM 1363 O O . THR A 1 176 ? -2.541 -8.322 28.788 1.00 95.50 176 THR A O 1
ATOM 1366 N N . PHE A 1 177 ? -2.974 -9.916 27.263 1.00 97.31 177 PHE A N 1
ATOM 1367 C CA . PHE A 1 177 ? -3.934 -10.630 28.113 1.00 97.31 177 PHE A CA 1
ATOM 1368 C C . PHE A 1 177 ? -3.279 -11.159 29.394 1.00 97.31 177 PHE A C 1
ATOM 1370 O O . PHE A 1 177 ? -3.864 -11.063 30.475 1.00 97.31 177 PHE A O 1
ATOM 1377 N N . HIS A 1 178 ? -2.054 -11.687 29.300 1.00 96.62 178 HIS A N 1
ATOM 1378 C CA . HIS A 1 178 ? -1.329 -12.209 30.457 1.00 96.62 178 HIS A CA 1
ATOM 1379 C C . HIS A 1 178 ? -1.095 -11.133 31.526 1.00 96.62 178 HIS A C 1
ATOM 1381 O O . HIS A 1 178 ? -1.395 -11.354 32.702 1.00 96.62 178 HIS A O 1
ATOM 1387 N N . HIS A 1 179 ? -0.600 -9.961 31.120 1.00 97.12 179 HIS A N 1
ATOM 1388 C CA . HIS A 1 179 ? -0.386 -8.838 32.029 1.00 97.12 179 HIS A CA 1
ATOM 1389 C C . HIS A 1 179 ? -1.705 -8.301 32.600 1.00 97.12 179 HIS A C 1
ATOM 1391 O O . HIS A 1 179 ? -1.794 -8.047 33.803 1.00 97.12 179 HIS A O 1
ATOM 1397 N N . ALA A 1 180 ? -2.739 -8.161 31.762 1.00 97.81 180 ALA A N 1
ATOM 1398 C CA . ALA A 1 180 ? -4.038 -7.657 32.193 1.00 97.81 180 ALA A CA 1
ATOM 1399 C C . ALA A 1 180 ? -4.615 -8.499 33.341 1.00 97.81 180 ALA A C 1
ATOM 1401 O O . ALA A 1 180 ? -4.951 -7.946 34.386 1.00 97.81 180 ALA A O 1
ATOM 1402 N N . HIS A 1 181 ? -4.624 -9.830 33.212 1.00 97.69 181 HIS A N 1
ATOM 1403 C CA . HIS A 1 181 ? -5.065 -10.729 34.289 1.00 97.69 181 HIS A CA 1
ATOM 1404 C C . HIS A 1 181 ? -4.222 -10.600 35.561 1.00 97.69 181 HIS A C 1
ATOM 1406 O O . HIS A 1 181 ? -4.751 -10.565 36.669 1.00 97.69 181 HIS A O 1
ATOM 1412 N N . GLN A 1 182 ? -2.900 -10.478 35.432 1.00 96.06 182 GLN A N 1
ATOM 1413 C CA . GLN A 1 182 ? -2.022 -10.370 36.599 1.00 96.06 182 GLN A CA 1
ATOM 1414 C C . GLN A 1 182 ? -2.193 -9.057 37.363 1.00 96.06 182 GLN A C 1
ATOM 1416 O O . GLN A 1 182 ? -2.156 -9.048 38.598 1.00 96.06 182 GLN A O 1
ATOM 1421 N N . VAL A 1 183 ? -2.369 -7.941 36.656 1.00 97.06 183 VAL A N 1
ATOM 1422 C CA . VAL A 1 183 ? -2.193 -6.601 37.235 1.00 97.06 183 VAL A CA 1
ATOM 1423 C C . VAL A 1 183 ? -3.465 -5.760 37.189 1.00 97.06 183 VAL A C 1
ATOM 1425 O O . VAL A 1 183 ? -3.742 -5.049 38.155 1.00 97.06 183 VAL A O 1
ATOM 1428 N N . LEU A 1 184 ? -4.241 -5.846 36.109 1.00 98.38 184 LEU A N 1
ATOM 1429 C CA . LEU A 1 184 ? -5.280 -4.868 35.770 1.00 98.38 184 LEU A CA 1
ATOM 1430 C C . LEU A 1 184 ? -6.711 -5.359 36.024 1.00 98.38 184 LEU A C 1
ATOM 1432 O O . LEU A 1 184 ? -7.599 -4.532 36.221 1.00 98.38 184 LEU A O 1
ATOM 1436 N N . LEU A 1 185 ? -6.945 -6.674 36.037 1.00 98.31 185 LEU A N 1
ATOM 1437 C CA . LEU A 1 185 ? -8.287 -7.265 36.100 1.00 98.31 185 LEU A CA 1
ATOM 1438 C C . LEU A 1 185 ? -8.603 -7.914 37.448 1.00 98.31 185 LEU A C 1
ATOM 1440 O O . LEU A 1 185 ? -7.708 -8.386 38.151 1.00 98.31 185 LEU A O 1
ATOM 1444 N N . GLU A 1 186 ? -9.885 -7.910 37.808 1.00 97.44 186 GLU A N 1
ATOM 1445 C CA . GLU A 1 186 ? -10.453 -8.700 38.905 1.00 97.44 186 GLU A CA 1
ATOM 1446 C C . GLU A 1 186 ? -10.496 -10.198 38.541 1.00 97.44 186 GLU A C 1
ATOM 1448 O O . GLU A 1 186 ? -10.616 -10.558 37.369 1.00 97.44 186 GLU A O 1
ATOM 1453 N N . ASP A 1 187 ? -10.437 -11.076 39.549 1.00 93.12 187 ASP A N 1
ATOM 1454 C CA . ASP A 1 187 ? -10.386 -12.537 39.352 1.00 93.12 187 ASP A CA 1
ATOM 1455 C C . ASP A 1 187 ? -11.636 -13.103 38.646 1.00 93.12 187 ASP A C 1
ATOM 1457 O O . ASP A 1 187 ? -11.566 -14.146 37.997 1.00 93.12 187 ASP A O 1
ATOM 1461 N N . ASP A 1 188 ? -12.792 -12.444 38.776 1.00 91.56 188 ASP A N 1
ATOM 1462 C CA . ASP A 1 188 ? -14.072 -12.847 38.180 1.00 91.56 188 ASP A CA 1
ATOM 1463 C C . ASP A 1 188 ? -14.519 -11.937 37.021 1.00 91.56 188 ASP A C 1
ATOM 1465 O O . ASP A 1 188 ? -15.717 -11.811 36.738 1.00 91.56 188 ASP A O 1
ATOM 1469 N N . CYS A 1 189 ? -13.550 -11.328 36.330 1.00 96.56 189 CYS A N 1
ATOM 1470 C CA . CYS A 1 189 ? -13.800 -10.461 35.186 1.00 96.56 189 CYS A CA 1
ATOM 1471 C C . CYS A 1 189 ? -14.461 -11.179 33.990 1.00 96.56 189 CYS A C 1
ATOM 1473 O O . CYS A 1 189 ? -14.420 -12.401 33.826 1.00 96.56 189 CYS A O 1
ATOM 1475 N N . THR A 1 190 ? -15.085 -10.387 33.118 1.00 97.50 190 THR A N 1
ATOM 1476 C CA . THR A 1 190 ? -15.550 -10.802 31.789 1.00 97.50 190 THR A CA 1
ATOM 1477 C C . THR A 1 190 ? -14.636 -10.205 30.725 1.00 97.50 190 THR A C 1
ATOM 1479 O O . THR A 1 190 ? -14.273 -9.039 30.815 1.00 97.50 190 THR A O 1
ATOM 1482 N N . VAL A 1 191 ? -14.267 -10.986 29.710 1.00 98.19 191 VAL A N 1
ATOM 1483 C CA . VAL A 1 191 ? -13.353 -10.544 28.647 1.00 98.19 191 VAL A CA 1
ATOM 1484 C C . VAL A 1 191 ? -14.057 -10.615 27.296 1.00 98.19 191 VAL A C 1
ATOM 1486 O O . VAL A 1 191 ? -14.713 -11.615 26.997 1.00 98.19 191 VAL A O 1
ATOM 1489 N N . VAL A 1 192 ? -13.931 -9.554 26.502 1.00 98.38 192 VAL A N 1
ATOM 1490 C CA . VAL A 1 192 ? -14.464 -9.417 25.144 1.00 98.38 192 VAL A CA 1
ATOM 1491 C C . VAL A 1 192 ? -13.286 -9.183 24.185 1.00 98.38 192 VAL A C 1
ATOM 1493 O O . VAL A 1 192 ? -12.667 -8.119 24.251 1.00 98.38 192 VAL A O 1
ATOM 1496 N N . PRO A 1 193 ? -12.960 -10.137 23.296 1.00 98.12 193 PRO A N 1
ATOM 1497 C CA . PRO A 1 193 ? -13.552 -11.473 23.161 1.00 98.12 193 PRO A CA 1
ATOM 1498 C C . PRO A 1 193 ? -13.153 -12.433 24.296 1.00 98.12 193 PRO A C 1
ATOM 1500 O O . PRO A 1 193 ? -12.071 -12.338 24.865 1.00 98.12 193 PRO A O 1
ATOM 1503 N N . THR A 1 194 ? -14.004 -13.416 24.607 1.00 97.25 194 THR A N 1
ATOM 1504 C CA . THR A 1 194 ? -13.758 -14.392 25.689 1.00 97.25 194 THR A CA 1
ATOM 1505 C C . THR A 1 194 ? -12.759 -15.482 25.284 1.00 97.25 194 THR A C 1
ATOM 1507 O O . THR A 1 194 ? -12.021 -16.004 26.122 1.00 97.25 194 THR A O 1
ATOM 1510 N N . SER A 1 195 ? -12.736 -15.867 24.009 1.00 97.62 195 SER A N 1
ATOM 1511 C CA . SER A 1 195 ? -11.804 -16.875 23.490 1.00 97.62 195 SER A CA 1
ATOM 1512 C C . SER A 1 195 ? -11.652 -16.761 21.980 1.00 97.62 195 SER A C 1
ATOM 1514 O O . SER A 1 195 ? -12.546 -16.235 21.325 1.00 97.62 195 SER A O 1
ATOM 1516 N N . ALA A 1 196 ? -10.590 -17.343 21.436 1.00 97.88 196 ALA A N 1
ATOM 1517 C CA . ALA A 1 196 ? -10.382 -17.482 19.999 1.00 97.88 196 ALA A CA 1
ATOM 1518 C C . ALA A 1 196 ? -10.172 -18.947 19.610 1.00 97.88 196 ALA A C 1
ATOM 1520 O O . ALA A 1 196 ? -9.572 -19.711 20.379 1.00 97.88 196 ALA A O 1
ATOM 1521 N N . ASN A 1 197 ? -10.616 -19.335 18.415 1.00 97.75 197 ASN A N 1
ATOM 1522 C CA . ASN A 1 197 ? -10.240 -20.605 17.802 1.00 97.75 197 ASN A CA 1
ATOM 1523 C C . ASN A 1 197 ? -9.441 -20.351 16.523 1.00 97.75 197 ASN A C 1
ATOM 1525 O O . ASN A 1 197 ? -9.816 -19.517 15.707 1.00 97.75 197 ASN A O 1
ATOM 1529 N N . VAL A 1 198 ? -8.364 -21.110 16.331 1.00 98.06 198 VAL A N 1
ATOM 1530 C CA . VAL A 1 198 ? -7.553 -21.084 15.108 1.00 98.06 198 VAL A CA 1
ATOM 1531 C C . VAL A 1 198 ? -7.830 -22.352 14.317 1.00 98.06 198 VAL A C 1
ATOM 1533 O O . VAL A 1 198 ? -7.832 -23.456 14.878 1.00 98.06 198 VAL A O 1
ATOM 1536 N N . TYR A 1 199 ? -8.056 -22.196 13.019 1.00 98.31 199 TYR A N 1
ATOM 1537 C CA . TYR A 1 199 ? -8.373 -23.269 12.090 1.00 98.31 199 TYR A CA 1
ATOM 1538 C C . TYR A 1 199 ? -7.250 -23.464 11.087 1.00 98.31 199 TYR A C 1
ATOM 1540 O O . TYR A 1 199 ? -6.612 -22.511 10.654 1.00 98.31 199 TYR A O 1
ATOM 1548 N N . ALA A 1 200 ? -7.051 -24.717 10.696 1.00 97.56 200 ALA A N 1
ATOM 1549 C CA . ALA A 1 200 ? -6.183 -25.099 9.599 1.00 97.56 200 ALA A CA 1
ATOM 1550 C C . ALA A 1 200 ? -6.942 -25.986 8.611 1.00 97.56 200 ALA A C 1
ATOM 1552 O O . ALA A 1 200 ? -7.686 -26.883 9.016 1.00 97.56 200 ALA A O 1
ATOM 1553 N N . GLN A 1 201 ? -6.715 -25.775 7.319 1.00 98.06 201 GLN A N 1
ATOM 1554 C CA . GLN A 1 201 ? -7.227 -26.623 6.249 1.00 98.06 201 GLN A CA 1
ATOM 1555 C C . GLN A 1 201 ? -6.086 -27.011 5.311 1.00 98.06 201 GLN A C 1
ATOM 1557 O O . GLN A 1 201 ? -5.446 -26.152 4.710 1.00 98.06 201 GLN A O 1
ATOM 1562 N N . VAL A 1 202 ? -5.829 -28.313 5.173 1.00 97.88 202 VAL A N 1
ATOM 1563 C CA . VAL A 1 202 ? -4.806 -28.808 4.243 1.00 97.88 202 VAL A CA 1
ATOM 1564 C C . VAL A 1 202 ? -5.398 -28.860 2.840 1.00 97.88 202 VAL A C 1
ATOM 1566 O O . VAL A 1 202 ? -6.513 -29.356 2.655 1.00 97.88 202 VAL A O 1
ATOM 1569 N N . VAL A 1 203 ? -4.648 -28.383 1.846 1.00 97.88 203 VAL A N 1
ATOM 1570 C CA . VAL A 1 203 ? -5.093 -28.332 0.447 1.00 97.88 203 VAL A CA 1
ATOM 1571 C C . VAL A 1 203 ? -4.048 -28.878 -0.526 1.00 97.88 203 VAL A C 1
ATOM 1573 O O . VAL A 1 203 ? -2.839 -28.778 -0.301 1.00 97.88 203 VAL A O 1
ATOM 1576 N N . ASN A 1 204 ? -4.535 -29.426 -1.638 1.00 97.88 204 ASN A N 1
ATOM 1577 C CA . ASN A 1 204 ? -3.760 -29.730 -2.837 1.00 97.88 204 ASN A CA 1
ATOM 1578 C C . ASN A 1 204 ? -3.971 -28.597 -3.847 1.00 97.88 204 ASN A C 1
ATOM 1580 O O . ASN A 1 204 ? -5.108 -28.311 -4.217 1.00 97.88 204 ASN A O 1
ATOM 1584 N N . SER A 1 205 ? -2.904 -27.927 -4.280 1.00 96.69 205 SER A N 1
ATOM 1585 C CA . SER A 1 205 ? -2.988 -26.826 -5.241 1.00 96.69 205 SER A CA 1
ATOM 1586 C C . SER A 1 205 ? -1.656 -26.591 -5.945 1.00 96.69 205 SER A C 1
ATOM 1588 O O . SER A 1 205 ? -0.695 -26.084 -5.362 1.00 96.69 205 SER A O 1
ATOM 1590 N N . ASP A 1 206 ? -1.628 -26.868 -7.250 1.00 94.44 206 ASP A N 1
ATOM 1591 C CA . ASP A 1 206 ? -0.493 -26.498 -8.098 1.00 94.44 206 ASP A CA 1
ATOM 1592 C C . ASP A 1 206 ? -0.326 -24.982 -8.219 1.00 94.44 206 ASP A C 1
ATOM 1594 O O . ASP A 1 206 ? 0.789 -24.507 -8.416 1.00 94.44 206 ASP A O 1
ATOM 1598 N N . PHE A 1 207 ? -1.411 -24.216 -8.088 1.00 94.88 207 PHE A N 1
ATOM 1599 C CA . PHE A 1 207 ? -1.365 -22.759 -8.112 1.00 94.88 207 PHE A CA 1
ATOM 1600 C C . PHE A 1 207 ? -0.657 -22.204 -6.871 1.00 94.88 207 PHE A C 1
ATOM 1602 O O . PHE A 1 207 ? 0.364 -21.533 -7.008 1.00 94.88 207 PHE A O 1
ATOM 1609 N N . VAL A 1 208 ? -1.122 -22.565 -5.670 1.00 94.62 208 VAL A N 1
ATOM 1610 C CA . VAL A 1 208 ? -0.539 -22.103 -4.397 1.00 94.62 208 VAL A CA 1
ATOM 1611 C C . VAL A 1 208 ? 0.907 -22.580 -4.247 1.00 94.62 208 VAL A C 1
ATOM 1613 O O . VAL A 1 208 ? 1.782 -21.837 -3.802 1.00 94.62 208 VAL A O 1
ATOM 1616 N N . ARG A 1 209 ? 1.206 -23.802 -4.703 1.00 91.62 209 ARG A N 1
ATOM 1617 C CA . ARG A 1 209 ? 2.560 -24.367 -4.668 1.00 91.62 209 ARG A CA 1
ATOM 1618 C C . ARG A 1 209 ? 3.596 -23.519 -5.420 1.00 91.62 209 ARG A C 1
ATOM 1620 O O . ARG A 1 209 ? 4.775 -23.550 -5.048 1.00 91.62 209 ARG A O 1
ATOM 1627 N N . LYS A 1 210 ? 3.193 -22.744 -6.437 1.00 92.19 210 LYS A N 1
ATOM 1628 C CA . LYS A 1 210 ? 4.096 -21.860 -7.202 1.00 92.19 210 LYS A CA 1
ATOM 1629 C C . LYS A 1 210 ? 4.630 -20.681 -6.391 1.00 92.19 210 LYS A C 1
ATOM 1631 O O . LYS A 1 210 ? 5.691 -20.173 -6.741 1.00 92.19 210 LYS A O 1
ATOM 1636 N N . TRP A 1 211 ? 3.958 -20.277 -5.316 1.00 92.31 211 TRP A N 1
ATOM 1637 C CA . TRP A 1 211 ? 4.442 -19.224 -4.415 1.00 92.31 211 TRP A CA 1
ATOM 1638 C C . TRP A 1 211 ? 5.516 -19.704 -3.435 1.00 92.31 211 TRP A C 1
ATOM 1640 O O . TRP A 1 211 ? 6.190 -18.885 -2.811 1.00 92.31 211 TRP A O 1
ATOM 1650 N N . ASN A 1 212 ? 5.702 -21.020 -3.300 1.00 88.88 212 ASN A N 1
ATOM 1651 C CA . ASN A 1 212 ? 6.678 -21.587 -2.373 1.00 88.88 212 ASN A CA 1
ATOM 1652 C C . ASN A 1 212 ? 7.777 -22.394 -3.057 1.00 88.88 212 ASN A C 1
ATOM 1654 O O . ASN A 1 212 ? 8.934 -22.316 -2.672 1.00 88.88 212 ASN A O 1
ATOM 1658 N N . THR A 1 213 ? 7.458 -23.170 -4.086 1.00 87.81 213 THR A N 1
ATOM 1659 C CA . THR A 1 213 ? 8.455 -24.042 -4.716 1.00 87.81 213 THR A CA 1
ATOM 1660 C C . THR A 1 213 ? 8.693 -23.631 -6.154 1.00 87.81 213 THR A C 1
ATOM 1662 O O . THR A 1 213 ? 7.757 -23.444 -6.934 1.00 87.81 213 THR A O 1
ATOM 1665 N N . ILE A 1 214 ? 9.963 -23.506 -6.522 1.00 88.25 214 ILE A N 1
ATOM 1666 C CA . ILE A 1 214 ? 10.359 -23.253 -7.901 1.00 88.25 214 ILE A CA 1
ATOM 1667 C C . ILE A 1 214 ? 10.200 -24.537 -8.729 1.00 88.25 214 ILE A C 1
ATOM 1669 O O . ILE A 1 214 ? 10.576 -25.627 -8.294 1.00 88.25 214 ILE A O 1
ATOM 1673 N N . GLN A 1 215 ? 9.596 -24.419 -9.908 1.00 89.62 215 GLN A N 1
ATOM 1674 C CA . GLN A 1 215 ? 9.336 -25.546 -10.801 1.00 89.62 215 GLN A CA 1
ATOM 1675 C C . GLN A 1 215 ? 10.421 -25.663 -11.871 1.00 89.62 215 GLN A C 1
ATOM 1677 O O . GLN A 1 215 ? 10.940 -24.626 -12.307 1.00 89.62 215 GLN A O 1
ATOM 1682 N N . PRO A 1 216 ? 10.699 -26.888 -12.365 1.00 93.56 216 PRO A N 1
ATOM 1683 C CA . PRO A 1 216 ? 11.487 -27.075 -13.574 1.00 93.56 216 PRO A CA 1
ATOM 1684 C C . PRO A 1 216 ? 11.002 -26.172 -14.710 1.00 93.56 216 PRO A C 1
ATOM 1686 O O . PRO A 1 216 ? 9.804 -25.905 -14.861 1.00 93.56 216 PRO A O 1
ATOM 1689 N N . LEU A 1 217 ? 11.953 -25.663 -15.482 1.00 93.88 217 LEU A N 1
ATOM 1690 C CA . LEU A 1 217 ? 11.709 -24.768 -16.604 1.00 93.88 217 LEU A CA 1
ATOM 1691 C C . LEU A 1 217 ? 12.014 -25.525 -17.891 1.00 93.88 217 LEU A C 1
ATOM 1693 O O . LEU A 1 217 ? 13.175 -25.771 -18.210 1.00 93.88 217 LEU A O 1
ATOM 1697 N N . ASP A 1 218 ? 10.966 -25.919 -18.606 1.00 94.88 218 ASP A N 1
ATOM 1698 C CA . ASP A 1 218 ? 11.113 -26.585 -19.894 1.00 94.88 218 ASP A CA 1
ATOM 1699 C C . ASP A 1 218 ? 11.334 -25.571 -21.019 1.00 94.88 218 ASP A C 1
ATOM 1701 O O . ASP A 1 218 ? 10.633 -24.562 -21.101 1.00 94.88 218 ASP A O 1
ATOM 1705 N N . ILE A 1 219 ? 12.314 -25.845 -21.882 1.00 95.06 219 ILE A N 1
ATOM 1706 C CA . ILE A 1 219 ? 12.616 -25.038 -23.066 1.00 95.06 219 ILE A CA 1
ATOM 1707 C C . ILE A 1 219 ? 12.375 -25.934 -24.285 1.00 95.06 219 ILE A C 1
ATOM 1709 O O . ILE A 1 219 ? 13.241 -26.747 -24.630 1.00 95.06 219 ILE A O 1
ATOM 1713 N N . PRO A 1 220 ? 11.207 -25.816 -24.950 1.00 91.56 220 PRO A N 1
ATOM 1714 C CA . PRO A 1 220 ? 10.789 -26.778 -25.963 1.00 91.56 220 PRO A CA 1
ATOM 1715 C C . PRO A 1 220 ? 11.816 -26.944 -27.086 1.00 91.56 220 PRO A C 1
ATOM 1717 O O . PRO A 1 220 ? 12.246 -25.961 -27.693 1.00 91.56 220 PRO A O 1
ATOM 1720 N N . GLY A 1 221 ? 12.190 -28.192 -27.377 1.00 90.44 221 GLY A N 1
ATOM 1721 C CA . GLY A 1 221 ? 13.188 -28.535 -28.397 1.00 90.44 221 GLY A CA 1
ATOM 1722 C C . GLY A 1 221 ? 14.651 -28.425 -27.947 1.00 90.44 221 GLY A C 1
ATOM 1723 O O . GLY A 1 221 ? 15.534 -28.701 -28.753 1.00 90.44 221 GLY A O 1
ATOM 1724 N N . HIS A 1 222 ? 14.906 -28.054 -26.689 1.00 91.94 222 HIS A N 1
ATOM 1725 C CA . HIS A 1 222 ? 16.248 -27.915 -26.121 1.00 91.94 222 HIS A CA 1
ATOM 1726 C C . HIS A 1 222 ? 16.395 -28.781 -24.860 1.00 91.94 222 HIS A C 1
ATOM 1728 O O . HIS A 1 222 ? 16.493 -30.003 -24.959 1.00 91.94 222 HIS A O 1
ATOM 1734 N N . MET A 1 223 ? 16.413 -28.168 -23.675 1.00 93.75 223 MET A N 1
ATOM 1735 C CA . MET A 1 223 ? 16.598 -28.845 -22.393 1.00 93.75 223 MET A CA 1
ATOM 1736 C C . MET A 1 223 ? 15.607 -28.334 -21.349 1.00 93.75 223 MET A C 1
ATOM 1738 O O . MET A 1 223 ? 15.090 -27.224 -21.456 1.00 93.75 223 MET A O 1
ATOM 1742 N N . THR A 1 224 ? 15.406 -29.117 -20.294 1.00 95.88 224 THR A N 1
ATOM 1743 C CA . THR A 1 224 ? 14.692 -28.674 -19.096 1.00 95.88 224 THR A CA 1
ATOM 1744 C C . THR A 1 224 ? 15.705 -28.235 -18.041 1.00 95.88 224 THR A C 1
ATOM 1746 O O . THR A 1 224 ? 16.534 -29.036 -17.606 1.00 95.88 224 THR A O 1
ATOM 1749 N N . ILE A 1 225 ? 15.623 -26.980 -17.607 1.00 95.00 225 ILE A N 1
ATOM 1750 C CA . ILE A 1 225 ? 16.414 -26.448 -16.498 1.00 95.00 225 ILE A CA 1
ATOM 1751 C C . ILE A 1 225 ? 15.825 -26.967 -15.183 1.00 95.00 225 ILE A C 1
ATOM 1753 O O . ILE A 1 225 ? 14.658 -26.722 -14.863 1.00 95.00 225 ILE A O 1
ATOM 1757 N N . GLN A 1 226 ? 16.642 -27.688 -14.421 1.00 94.25 226 GLN A N 1
ATOM 1758 C CA . GLN A 1 226 ? 16.280 -28.258 -13.131 1.00 94.25 226 GLN A CA 1
ATOM 1759 C C . GLN A 1 226 ? 16.676 -27.315 -11.987 1.00 94.25 226 GLN A C 1
ATOM 1761 O O . GLN A 1 226 ? 17.800 -26.801 -11.980 1.00 94.25 226 GLN A O 1
ATOM 1766 N N . PRO A 1 227 ? 15.801 -27.100 -10.992 1.00 91.25 227 PRO A N 1
ATOM 1767 C CA . PRO A 1 227 ? 16.190 -26.446 -9.752 1.00 91.25 227 PRO A CA 1
ATOM 1768 C C . PRO A 1 227 ? 17.287 -27.240 -9.020 1.00 91.25 227 PRO A C 1
ATOM 1770 O O . PRO A 1 227 ? 17.215 -28.472 -8.986 1.00 91.25 227 PRO A O 1
ATOM 1773 N N . PRO A 1 228 ? 18.287 -26.579 -8.407 1.00 87.81 228 PRO A N 1
ATOM 1774 C CA . PRO A 1 228 ? 19.274 -27.241 -7.558 1.00 87.81 228 PRO A CA 1
ATOM 1775 C C . PRO A 1 228 ? 18.624 -28.095 -6.461 1.00 87.81 228 PRO A C 1
ATOM 1777 O O . PRO A 1 228 ? 17.677 -27.668 -5.803 1.00 87.81 228 PRO A O 1
ATOM 1780 N N . GLN A 1 229 ? 19.152 -29.296 -6.215 1.00 80.50 229 GLN A N 1
ATOM 1781 C CA . GLN A 1 229 ? 18.554 -30.227 -5.246 1.00 80.50 229 GLN A CA 1
ATOM 1782 C C . GLN A 1 229 ? 18.447 -29.629 -3.836 1.00 80.50 229 GLN A C 1
ATOM 1784 O O . GLN A 1 229 ? 17.441 -29.836 -3.157 1.00 80.50 229 GLN A O 1
ATOM 1789 N N . GLU A 1 230 ? 19.436 -28.838 -3.419 1.00 73.44 230 GLU A N 1
ATOM 1790 C CA . GLU A 1 230 ? 19.449 -28.206 -2.095 1.00 73.44 230 GLU A CA 1
ATOM 1791 C C . GLU A 1 230 ? 18.359 -27.138 -1.919 1.00 73.44 230 GLU A C 1
ATOM 1793 O O . GLU A 1 230 ? 17.916 -26.919 -0.799 1.00 73.44 230 GLU A O 1
ATOM 1798 N N . ILE A 1 231 ? 17.853 -26.529 -3.002 1.00 75.94 231 ILE A N 1
ATOM 1799 C CA . ILE A 1 231 ? 16.752 -25.550 -2.916 1.00 75.94 231 ILE A CA 1
ATOM 1800 C C . ILE A 1 231 ? 15.367 -26.169 -3.100 1.00 75.94 231 ILE A C 1
ATOM 1802 O O . ILE A 1 231 ? 14.362 -25.541 -2.779 1.00 75.94 231 ILE A O 1
ATOM 1806 N N . THR A 1 232 ? 15.301 -27.396 -3.627 1.00 67.88 232 THR A N 1
ATOM 1807 C CA . THR A 1 232 ? 14.040 -28.154 -3.713 1.00 67.88 232 THR A CA 1
ATOM 1808 C C . THR A 1 232 ? 13.595 -28.710 -2.365 1.00 67.88 232 THR A C 1
ATOM 1810 O O . THR A 1 232 ? 12.424 -29.055 -2.205 1.00 67.88 232 THR A O 1
ATOM 1813 N N . LYS A 1 233 ? 14.512 -28.782 -1.393 1.00 65.88 233 LYS A N 1
ATOM 1814 C CA . LYS A 1 233 ? 14.189 -29.080 -0.001 1.00 65.88 233 LYS A CA 1
ATOM 1815 C C . LYS A 1 233 ? 13.706 -27.797 0.663 1.00 65.88 233 LYS A C 1
ATOM 1817 O O . LYS A 1 233 ? 14.417 -26.794 0.708 1.00 65.88 233 LYS A O 1
ATOM 1822 N N . TYR A 1 234 ? 12.454 -27.821 1.100 1.00 65.06 234 TYR A N 1
ATOM 1823 C CA . TYR A 1 234 ? 11.867 -26.716 1.831 1.00 65.06 234 TYR A CA 1
ATOM 1824 C C . TYR A 1 234 ? 12.056 -26.949 3.325 1.00 65.06 234 TYR A C 1
ATOM 1826 O O . TYR A 1 234 ? 11.337 -27.714 3.958 1.00 65.06 234 TYR A O 1
ATOM 1834 N N . ASP A 1 235 ? 13.011 -26.239 3.903 1.00 60.50 235 ASP A N 1
ATOM 1835 C CA . ASP A 1 235 ? 13.321 -26.355 5.326 1.00 60.50 235 ASP A CA 1
ATOM 1836 C C . ASP A 1 235 ? 12.427 -25.451 6.184 1.00 60.50 235 ASP A C 1
ATOM 1838 O O . ASP A 1 235 ? 12.719 -25.255 7.358 1.00 60.50 235 ASP A O 1
ATOM 1842 N N . GLY A 1 236 ? 11.360 -24.891 5.598 1.00 58.62 236 GLY A N 1
ATOM 1843 C CA . GLY A 1 236 ? 10.453 -23.942 6.233 1.00 58.62 236 GLY A CA 1
ATOM 1844 C C . GLY A 1 236 ? 10.922 -22.483 6.177 1.00 58.62 236 GLY A C 1
ATOM 1845 O O . GLY A 1 236 ? 12.113 -22.187 6.212 1.00 58.62 236 GLY A O 1
ATOM 1846 N N . THR A 1 237 ? 9.967 -21.558 6.122 1.00 66.75 237 THR A N 1
ATOM 1847 C CA . THR A 1 237 ? 10.125 -20.145 6.492 1.00 66.75 237 THR A CA 1
ATOM 1848 C C . THR A 1 237 ? 8.970 -19.798 7.425 1.00 66.75 237 THR A C 1
ATOM 1850 O O . THR A 1 237 ? 7.855 -20.283 7.229 1.00 66.75 237 THR A O 1
ATOM 1853 N N . ALA A 1 238 ? 9.235 -18.954 8.418 1.00 66.56 238 ALA A N 1
ATOM 1854 C CA . ALA A 1 238 ? 8.207 -18.392 9.293 1.00 66.56 238 ALA A CA 1
ATOM 1855 C C . ALA A 1 238 ? 7.712 -17.017 8.819 1.00 66.56 238 ALA A C 1
ATOM 1857 O O . ALA A 1 238 ? 7.122 -16.274 9.590 1.00 66.56 238 ALA A O 1
ATOM 1858 N N . SER A 1 239 ? 7.988 -16.637 7.565 1.00 73.81 239 SER A N 1
ATOM 1859 C CA . SER A 1 239 ? 7.453 -15.387 7.025 1.00 73.81 239 SER A CA 1
ATOM 1860 C C . SER A 1 239 ? 5.979 -15.578 6.688 1.00 73.81 239 SER A C 1
ATOM 1862 O O . SER A 1 239 ? 5.662 -16.442 5.857 1.00 73.81 239 SER A O 1
ATOM 1864 N N . LEU A 1 240 ? 5.130 -14.741 7.281 1.00 84.06 240 LEU A N 1
ATOM 1865 C CA . LEU A 1 240 ? 3.709 -14.657 6.978 1.00 84.06 240 LEU A CA 1
ATOM 1866 C C . LEU A 1 240 ? 3.480 -14.525 5.464 1.00 84.06 240 LEU A C 1
ATOM 1868 O O . LEU A 1 240 ? 4.212 -13.833 4.753 1.00 84.06 240 LEU A O 1
ATOM 1872 N N . HIS A 1 241 ? 2.495 -15.267 4.971 1.00 92.12 241 HIS A N 1
ATOM 1873 C CA . HIS A 1 241 ? 1.954 -15.132 3.626 1.00 92.12 241 HIS A CA 1
ATOM 1874 C C . HIS A 1 241 ? 0.449 -14.934 3.758 1.00 92.12 241 HIS A C 1
ATOM 1876 O O . HIS A 1 241 ? -0.340 -15.867 3.589 1.00 92.12 241 HIS A O 1
ATOM 1882 N N . ASP A 1 242 ? 0.109 -13.725 4.173 1.00 93.00 242 ASP A N 1
ATOM 1883 C CA . ASP A 1 242 ? -1.231 -13.181 4.251 1.00 93.00 242 ASP A CA 1
ATOM 1884 C C . ASP A 1 242 ? -1.722 -12.775 2.860 1.00 93.00 242 ASP A C 1
ATOM 1886 O O . ASP A 1 242 ? -0.958 -12.280 2.031 1.00 93.00 242 ASP A O 1
ATOM 1890 N N . LEU A 1 243 ? -2.988 -13.080 2.582 1.00 95.06 243 LEU A N 1
ATOM 1891 C CA . LEU A 1 243 ? -3.672 -12.707 1.343 1.00 95.06 243 LEU A CA 1
ATOM 1892 C C . LEU A 1 243 ? -5.192 -12.836 1.502 1.00 95.06 243 LEU A C 1
ATOM 1894 O O . LEU A 1 243 ? -5.681 -13.544 2.390 1.00 95.06 243 LEU A O 1
ATOM 1898 N N . GLN A 1 244 ? -5.942 -12.172 0.621 1.00 95.44 244 GLN A N 1
ATOM 1899 C CA . GLN A 1 244 ? -7.398 -12.293 0.528 1.00 95.44 244 GLN A CA 1
ATOM 1900 C C . GLN A 1 244 ? -7.749 -13.677 -0.038 1.00 95.44 244 GLN A C 1
ATOM 1902 O O . GLN A 1 244 ? -7.966 -13.850 -1.240 1.00 95.44 244 GLN A O 1
ATOM 1907 N N . LEU A 1 245 ? -7.786 -14.697 0.823 1.00 95.62 245 LEU A N 1
ATOM 1908 C CA . LEU A 1 245 ? -7.904 -16.103 0.421 1.00 95.62 245 LEU A CA 1
ATOM 1909 C C . LEU A 1 245 ? -9.224 -16.388 -0.310 1.00 95.62 245 LEU A C 1
ATOM 1911 O O . LEU A 1 245 ? -9.277 -17.249 -1.188 1.00 95.62 245 LEU A O 1
ATOM 1915 N N . ASP A 1 246 ? -10.242 -15.574 -0.035 1.00 93.50 246 ASP A N 1
ATOM 1916 C CA . ASP A 1 246 ? -11.515 -15.505 -0.756 1.00 93.50 246 ASP A CA 1
ATOM 1917 C C . ASP A 1 246 ? -11.400 -15.247 -2.261 1.00 93.50 246 ASP A C 1
ATOM 1919 O O . ASP A 1 246 ? -12.325 -15.587 -3.005 1.00 93.50 246 ASP A O 1
ATOM 1923 N N . GLN A 1 247 ? -10.302 -14.638 -2.718 1.00 95.25 247 GLN A N 1
ATOM 1924 C CA . GLN A 1 247 ? -10.073 -14.368 -4.137 1.00 95.25 247 GLN A CA 1
ATOM 1925 C C . GLN A 1 247 ? -9.387 -15.526 -4.867 1.00 95.25 247 GLN A C 1
ATOM 1927 O O . GLN A 1 247 ? -9.318 -15.521 -6.098 1.00 95.25 247 GLN A O 1
ATOM 1932 N N . ILE A 1 248 ? -8.919 -16.558 -4.156 1.00 95.12 248 ILE A N 1
ATOM 1933 C CA . ILE A 1 248 ? -8.472 -17.787 -4.810 1.00 95.12 248 ILE A CA 1
ATOM 1934 C C . ILE A 1 248 ? -9.709 -18.579 -5.237 1.00 95.12 248 ILE A C 1
ATOM 1936 O O . ILE A 1 248 ? -10.462 -19.088 -4.408 1.00 95.12 248 ILE A O 1
ATOM 1940 N N . SER A 1 249 ? -9.901 -18.722 -6.552 1.00 93.56 249 SER A N 1
ATOM 1941 C CA . SER A 1 249 ? -10.978 -19.558 -7.092 1.00 93.56 249 SER A CA 1
ATOM 1942 C C . SER A 1 249 ? -10.902 -20.980 -6.530 1.00 93.56 249 SER A C 1
ATOM 1944 O O . SER A 1 249 ? -9.837 -21.602 -6.519 1.00 93.56 249 SER A O 1
ATOM 1946 N N . THR A 1 250 ? -12.051 -21.528 -6.135 1.00 94.62 250 THR A N 1
ATOM 1947 C CA . THR A 1 250 ? -12.175 -22.905 -5.635 1.00 94.62 250 THR A CA 1
ATOM 1948 C C . THR A 1 250 ? -11.775 -23.963 -6.663 1.00 94.62 250 THR A C 1
ATOM 1950 O O . THR A 1 250 ? -11.519 -25.098 -6.288 1.00 94.62 250 THR A O 1
ATOM 1953 N N . ASP A 1 251 ? -11.674 -23.609 -7.946 1.00 95.81 251 ASP A N 1
ATOM 1954 C CA . ASP A 1 251 ? -11.178 -24.511 -8.994 1.00 95.81 251 ASP A CA 1
ATOM 1955 C C . ASP A 1 251 ? -9.642 -24.649 -8.988 1.00 95.81 251 ASP A C 1
ATOM 1957 O O . ASP A 1 251 ? -9.090 -25.535 -9.642 1.00 95.81 251 ASP A O 1
ATOM 1961 N N . LEU A 1 252 ? -8.931 -23.775 -8.264 1.00 96.19 252 LEU A N 1
ATOM 1962 C CA . LEU A 1 252 ? -7.465 -23.762 -8.187 1.00 96.19 252 LEU A CA 1
ATOM 1963 C C . LEU A 1 252 ? -6.910 -24.583 -7.018 1.00 96.19 252 LEU A C 1
ATOM 1965 O O . LEU A 1 252 ? -5.687 -24.696 -6.882 1.00 96.19 252 LEU A O 1
ATOM 1969 N N . PHE A 1 253 ? -7.765 -25.156 -6.172 1.00 97.62 253 PHE A N 1
ATOM 1970 C CA . PHE A 1 253 ? -7.346 -26.007 -5.064 1.00 97.62 253 PHE A CA 1
ATOM 1971 C C . PHE A 1 253 ? -8.384 -27.083 -4.738 1.00 97.62 253 PHE A C 1
ATOM 1973 O O . PHE A 1 253 ? -9.573 -26.935 -4.990 1.00 97.62 253 PHE A O 1
ATOM 1980 N N . GLN A 1 254 ? -7.926 -28.172 -4.128 1.00 97.88 254 GLN A N 1
ATOM 1981 C CA . GLN A 1 254 ? -8.775 -29.228 -3.596 1.00 97.88 254 GLN A CA 1
ATOM 1982 C C . GLN A 1 254 ? -8.548 -29.356 -2.085 1.00 97.88 254 GLN A C 1
ATOM 1984 O O . GLN A 1 254 ? -7.415 -29.611 -1.664 1.00 97.88 254 GLN A O 1
ATOM 1989 N N . PRO A 1 255 ? -9.598 -29.225 -1.256 1.00 98.00 255 PRO A N 1
ATOM 1990 C CA . PRO A 1 255 ? -9.513 -29.547 0.162 1.00 98.00 255 PRO A CA 1
ATOM 1991 C C . PRO A 1 255 ? -9.101 -31.006 0.389 1.00 98.00 255 PRO A C 1
ATOM 1993 O O . PRO A 1 255 ? -9.762 -31.933 -0.083 1.00 98.00 255 PRO A O 1
ATOM 1996 N N . ILE A 1 256 ? -8.013 -31.206 1.132 1.00 98.25 256 ILE A N 1
ATOM 1997 C CA . ILE A 1 256 ? -7.576 -32.520 1.616 1.00 98.25 256 ILE A CA 1
ATOM 1998 C C . ILE A 1 256 ? -8.227 -32.834 2.962 1.00 98.25 256 ILE A C 1
ATOM 2000 O O . ILE A 1 256 ? -8.516 -33.995 3.240 1.00 98.25 256 ILE A O 1
ATOM 2004 N N . THR A 1 257 ? -8.507 -31.817 3.776 1.00 98.00 257 THR A N 1
ATOM 2005 C CA . THR A 1 257 ? -9.239 -31.945 5.041 1.00 98.00 257 THR A CA 1
ATOM 2006 C C . THR A 1 257 ? -10.420 -30.980 5.086 1.00 98.00 257 THR A C 1
ATOM 2008 O O . THR A 1 257 ? -10.431 -29.953 4.399 1.00 98.00 257 THR A O 1
ATOM 2011 N N . ASP A 1 258 ? -11.389 -31.267 5.954 1.00 97.31 258 ASP A N 1
ATOM 2012 C CA . ASP A 1 258 ? -12.274 -30.218 6.466 1.00 97.31 258 ASP A CA 1
ATOM 2013 C C . ASP A 1 258 ? -11.439 -29.161 7.217 1.00 97.31 258 ASP A C 1
ATOM 2015 O O . ASP A 1 258 ? -10.310 -29.456 7.638 1.00 97.31 258 ASP A O 1
ATOM 2019 N N . PRO A 1 259 ? -11.950 -27.933 7.415 1.00 97.38 259 PRO A N 1
ATOM 2020 C CA . PRO A 1 259 ? -11.362 -27.001 8.364 1.00 97.38 259 PRO A CA 1
ATOM 2021 C C . PRO A 1 259 ? -11.289 -27.608 9.764 1.00 97.38 259 PRO A C 1
ATOM 2023 O O . PRO A 1 259 ? -12.288 -28.055 10.330 1.00 97.38 259 PRO A O 1
ATOM 2026 N N . VAL A 1 260 ? -10.095 -27.612 10.347 1.00 96.69 260 VAL A N 1
ATOM 2027 C CA . VAL A 1 260 ? -9.845 -28.229 11.645 1.00 96.69 260 VAL A CA 1
ATOM 2028 C C . VAL A 1 260 ? -9.451 -27.170 12.654 1.00 96.69 260 VAL A C 1
ATOM 2030 O O . VAL A 1 260 ? -8.415 -26.536 12.504 1.00 96.69 260 VAL A O 1
ATOM 2033 N N . CYS A 1 261 ? -10.223 -27.041 13.735 1.00 96.81 261 CYS A N 1
ATOM 2034 C CA . CYS A 1 261 ? -9.792 -26.271 14.900 1.00 96.81 261 CYS A CA 1
ATOM 2035 C C . CYS A 1 261 ? -8.558 -26.949 15.522 1.00 96.81 261 CYS A C 1
ATOM 2037 O O . CYS A 1 261 ? -8.635 -28.093 15.996 1.00 96.81 261 CYS A O 1
ATOM 2039 N N . ILE A 1 262 ? -7.422 -26.260 15.453 1.00 95.06 262 ILE A N 1
ATOM 2040 C CA . ILE A 1 262 ? -6.096 -26.721 15.887 1.00 95.06 262 ILE A CA 1
ATOM 2041 C C . ILE A 1 262 ? -5.686 -26.103 17.221 1.00 95.06 262 ILE A C 1
ATOM 2043 O O . ILE A 1 262 ? -4.953 -26.724 17.984 1.00 95.06 262 ILE A O 1
ATOM 2047 N N . PHE A 1 263 ? -6.190 -24.914 17.540 1.00 95.75 263 PHE A N 1
ATOM 2048 C CA . PHE A 1 263 ? -5.928 -24.249 18.806 1.00 95.75 263 PHE A CA 1
ATOM 2049 C C . PHE A 1 263 ? -7.158 -23.506 19.295 1.00 95.75 263 PHE A C 1
ATOM 2051 O O . PHE A 1 263 ? -7.924 -22.948 18.516 1.00 95.75 263 PHE A O 1
ATOM 2058 N N . ARG A 1 264 ? -7.295 -23.486 20.619 1.00 95.56 264 ARG A N 1
ATOM 2059 C CA . ARG A 1 264 ? -8.218 -22.621 21.341 1.00 95.56 264 ARG A CA 1
ATOM 2060 C C . ARG A 1 264 ? -7.421 -21.815 22.358 1.00 95.56 264 ARG A C 1
ATOM 2062 O O . ARG A 1 264 ? -6.691 -22.403 23.169 1.00 95.56 264 ARG A O 1
ATOM 2069 N N . PHE A 1 265 ? -7.572 -20.500 22.292 1.00 96.31 265 PHE A N 1
ATOM 2070 C CA . PHE A 1 265 ? -7.060 -19.552 23.272 1.00 96.31 265 PHE A CA 1
ATOM 2071 C C . PHE A 1 265 ? -8.214 -19.105 24.154 1.00 96.31 265 PHE A C 1
ATOM 2073 O O . PHE A 1 265 ? -9.244 -18.658 23.661 1.00 96.31 265 PHE A O 1
ATOM 2080 N N . ASP A 1 266 ? -8.058 -19.276 25.459 1.00 95.75 266 ASP A N 1
ATOM 2081 C CA . ASP A 1 266 ? -9.016 -18.813 26.453 1.00 95.75 266 ASP A CA 1
ATOM 2082 C C . ASP A 1 266 ? -8.473 -17.530 27.080 1.00 95.75 266 ASP A C 1
ATOM 2084 O O . ASP A 1 266 ? -7.453 -17.543 27.768 1.00 95.75 266 ASP A O 1
ATOM 2088 N N . PHE A 1 267 ? -9.159 -16.422 26.813 1.00 96.62 267 PHE A N 1
ATOM 2089 C CA . PHE A 1 267 ? -8.782 -15.104 27.308 1.00 96.62 267 PHE A CA 1
ATOM 2090 C C . PHE A 1 267 ? -9.475 -14.763 28.627 1.00 96.62 267 PHE A C 1
ATOM 2092 O O . PHE A 1 267 ? -9.189 -13.721 29.205 1.00 96.62 267 PHE A O 1
ATOM 2099 N N . SER A 1 268 ? -10.342 -15.638 29.155 1.00 94.19 268 SER A N 1
ATOM 2100 C CA . SER A 1 268 ? -11.088 -15.391 30.398 1.00 94.19 268 SER A CA 1
ATOM 2101 C C . SER A 1 268 ? -10.249 -15.485 31.676 1.00 94.19 268 SER A C 1
ATOM 2103 O O . SER A 1 268 ? -10.753 -15.179 32.750 1.00 94.19 268 SER A O 1
ATOM 2105 N N . GLY A 1 269 ? -8.997 -15.947 31.592 1.00 89.69 269 GLY A N 1
ATOM 2106 C CA . GLY A 1 269 ? -8.113 -16.137 32.751 1.00 89.69 269 GLY A CA 1
ATOM 2107 C C . GLY A 1 269 ? -8.346 -17.443 33.521 1.00 89.69 269 GLY A C 1
ATOM 2108 O O . GLY A 1 269 ? -7.582 -17.768 34.428 1.00 89.69 269 GLY A O 1
ATOM 2109 N N . LYS A 1 270 ? -9.351 -18.247 33.137 1.00 89.75 270 LYS A N 1
ATOM 2110 C CA . LYS A 1 270 ? -9.619 -19.570 33.741 1.00 89.75 270 LYS A CA 1
ATOM 2111 C C . LYS A 1 270 ? -8.518 -20.585 33.459 1.00 89.75 270 LYS A C 1
ATOM 2113 O O . LYS A 1 270 ? -8.327 -21.524 34.233 1.00 89.75 270 LYS A O 1
ATOM 2118 N N . THR A 1 271 ? -7.807 -20.413 32.352 1.00 90.94 271 THR A N 1
ATOM 2119 C CA . THR A 1 271 ? -6.622 -21.192 32.009 1.00 90.94 271 THR A CA 1
ATOM 2120 C C . THR A 1 271 ? -5.410 -20.281 31.891 1.00 90.94 271 THR A C 1
ATOM 2122 O O . THR A 1 271 ? -5.508 -19.100 31.558 1.00 90.94 271 THR A O 1
ATOM 2125 N N . LYS A 1 272 ? -4.234 -20.827 32.211 1.00 90.44 272 LYS A N 1
ATOM 2126 C CA . LYS A 1 272 ? -2.986 -20.081 32.098 1.00 90.44 272 LYS A CA 1
ATOM 2127 C C . LYS A 1 272 ? -2.669 -19.853 30.619 1.00 90.44 272 LYS A C 1
ATOM 2129 O O . LYS A 1 272 ? -2.605 -20.809 29.852 1.00 90.44 272 LYS A O 1
ATOM 2134 N N . ILE A 1 273 ? -2.390 -18.603 30.259 1.00 92.00 273 ILE A N 1
ATOM 2135 C CA . ILE A 1 273 ? -1.852 -18.261 28.941 1.00 92.00 273 ILE A CA 1
ATOM 2136 C C . ILE A 1 273 ? -0.412 -18.773 28.856 1.00 92.00 273 ILE A C 1
ATOM 2138 O O . ILE A 1 273 ? 0.444 -18.412 29.669 1.00 92.00 273 ILE A O 1
ATOM 2142 N N . GLU A 1 274 ? -0.163 -19.648 27.887 1.00 93.19 274 GLU A N 1
ATOM 2143 C CA . GLU A 1 274 ? 1.157 -20.181 27.562 1.00 93.19 274 GLU A CA 1
ATOM 2144 C C . GLU A 1 274 ? 1.661 -19.519 26.277 1.00 93.19 274 GLU A C 1
ATOM 2146 O O . GLU A 1 274 ? 0.979 -19.556 25.255 1.00 93.19 274 GLU A O 1
ATOM 2151 N N . PHE A 1 275 ? 2.863 -18.943 26.330 1.00 93.69 275 PHE A N 1
ATOM 2152 C CA . PHE A 1 275 ? 3.486 -18.254 25.194 1.00 93.69 275 PHE A CA 1
ATOM 2153 C C . PHE A 1 275 ? 4.063 -19.195 24.141 1.00 93.69 275 PHE A C 1
ATOM 2155 O O . PHE A 1 275 ? 4.489 -18.740 23.098 1.00 93.69 275 PHE A O 1
ATOM 2162 N N . GLN A 1 276 ? 4.132 -20.498 24.406 1.00 93.50 276 GLN A N 1
ATOM 2163 C CA . GLN A 1 276 ? 4.624 -21.458 23.429 1.00 93.50 276 GLN A CA 1
ATOM 2164 C C . GLN A 1 276 ? 3.911 -22.786 23.623 1.00 93.50 276 GLN A C 1
ATOM 2166 O O . GLN A 1 276 ? 3.993 -23.389 24.696 1.00 93.50 276 GLN A O 1
ATOM 2171 N N . ARG A 1 277 ? 3.228 -23.257 22.579 1.00 93.12 277 ARG A N 1
ATOM 2172 C CA . ARG A 1 277 ? 2.531 -24.546 22.578 1.00 93.12 277 ARG A CA 1
ATOM 2173 C C . ARG A 1 277 ? 2.698 -25.234 21.233 1.00 93.12 277 ARG A C 1
ATOM 2175 O O . ARG A 1 277 ? 2.915 -24.605 20.204 1.00 93.12 277 ARG A O 1
ATOM 2182 N N . TRP A 1 278 ? 2.531 -26.551 21.245 1.00 91.94 278 TRP A N 1
ATOM 2183 C CA . TRP A 1 278 ? 2.415 -27.356 20.034 1.00 91.94 278 TRP A CA 1
ATOM 2184 C C . TRP A 1 278 ? 1.282 -28.368 20.177 1.00 91.94 278 TRP A C 1
ATOM 2186 O O . TRP A 1 278 ? 0.989 -28.854 21.273 1.00 91.94 278 TRP A O 1
ATOM 2196 N N . MET A 1 279 ? 0.662 -28.710 19.054 1.00 90.69 279 MET A N 1
ATOM 2197 C CA . MET A 1 279 ? -0.358 -29.744 18.950 1.00 90.69 279 MET A CA 1
ATOM 2198 C C . MET A 1 279 ? -0.110 -30.581 17.697 1.00 90.69 279 MET A C 1
ATOM 2200 O O . MET A 1 279 ? 0.358 -30.076 16.680 1.00 90.69 279 MET A O 1
ATOM 2204 N N . SER A 1 280 ? -0.450 -31.866 17.761 1.00 91.25 280 SER A N 1
ATOM 2205 C CA . SER A 1 280 ? -0.577 -32.703 16.571 1.00 91.25 280 SER A CA 1
ATOM 2206 C C . SER A 1 280 ? -1.976 -33.297 16.539 1.00 91.25 280 SER A C 1
ATOM 2208 O O . SER A 1 280 ? -2.385 -33.952 17.499 1.00 91.25 280 SER A O 1
ATOM 2210 N N . LYS A 1 281 ? -2.711 -33.067 15.452 1.00 93.25 281 LYS A N 1
ATOM 2211 C CA . LYS A 1 281 ? -4.083 -33.549 15.286 1.00 93.25 281 LYS A CA 1
ATOM 2212 C C . LYS A 1 281 ? -4.170 -34.456 14.072 1.00 93.25 281 LYS A C 1
ATOM 2214 O O . LYS A 1 281 ? -3.778 -34.075 12.973 1.00 93.25 281 LYS A O 1
ATOM 2219 N N . LEU A 1 282 ? -4.653 -35.673 14.299 1.00 94.69 282 LEU A N 1
ATOM 2220 C CA . LEU A 1 282 ? -4.890 -36.654 13.250 1.00 94.69 282 LEU A CA 1
ATOM 2221 C C . LEU A 1 282 ? -6.283 -36.418 12.663 1.00 94.69 282 LEU A C 1
ATOM 2223 O O . LEU A 1 282 ? -7.258 -36.340 13.412 1.00 94.69 282 LEU A O 1
ATOM 2227 N N . VAL A 1 283 ? -6.361 -36.278 11.345 1.00 96.06 283 VAL A N 1
ATOM 2228 C CA . VAL A 1 283 ? -7.565 -35.858 10.621 1.00 96.06 283 VAL A CA 1
ATOM 2229 C C . VAL A 1 283 ? -7.813 -36.819 9.466 1.00 96.06 283 VAL A C 1
ATOM 2231 O O . VAL A 1 283 ? -6.865 -37.248 8.810 1.00 96.06 283 VAL A O 1
ATOM 2234 N N . GLU A 1 284 ? -9.074 -37.172 9.230 1.00 96.88 284 GLU A N 1
ATOM 2235 C CA . GLU A 1 284 ? -9.474 -37.965 8.066 1.00 96.88 284 GLU A CA 1
ATOM 2236 C C . GLU A 1 284 ? -9.358 -37.137 6.779 1.00 96.88 284 GLU A C 1
ATOM 2238 O O . GLU A 1 284 ? -9.690 -35.951 6.749 1.00 96.88 284 GLU A O 1
ATOM 2243 N N . THR A 1 285 ? -8.866 -37.755 5.711 1.00 97.69 285 THR A N 1
ATOM 2244 C CA . THR A 1 285 ? -8.652 -37.090 4.422 1.00 97.69 285 THR A CA 1
ATOM 2245 C C . THR A 1 285 ? -9.895 -37.185 3.532 1.00 97.69 285 THR A C 1
ATOM 2247 O O . THR A 1 285 ? -10.399 -38.269 3.233 1.00 97.69 285 THR A O 1
ATOM 2250 N N . LEU A 1 286 ? -10.372 -36.042 3.037 1.00 97.56 286 LEU A N 1
ATOM 2251 C CA . LEU A 1 286 ? -11.547 -35.933 2.162 1.00 97.56 286 LEU A CA 1
ATOM 2252 C C . LEU A 1 286 ? -11.267 -36.362 0.715 1.00 97.56 286 LEU A C 1
ATOM 2254 O O . LEU A 1 286 ? -12.177 -36.785 -0.009 1.00 97.56 286 LEU A O 1
ATOM 2258 N N . ALA A 1 287 ? -10.008 -36.254 0.290 1.00 97.25 287 ALA A N 1
ATOM 2259 C CA . ALA A 1 287 ? -9.559 -36.506 -1.071 1.00 97.25 287 ALA A CA 1
ATOM 2260 C C . ALA A 1 287 ? -8.154 -37.126 -1.099 1.00 97.25 287 ALA A C 1
ATOM 2262 O O . ALA A 1 287 ? -7.375 -36.967 -0.159 1.00 97.25 287 ALA A O 1
ATOM 2263 N N . SER A 1 288 ? -7.846 -37.832 -2.191 1.00 97.69 288 SER A N 1
ATOM 2264 C CA . SER A 1 288 ? -6.478 -38.257 -2.505 1.00 97.69 288 SER A CA 1
ATOM 2265 C C . SER A 1 288 ? -5.736 -37.102 -3.176 1.00 97.69 288 SER A C 1
ATOM 2267 O O . SER A 1 288 ? -6.305 -36.451 -4.049 1.00 97.69 288 SER A O 1
ATOM 2269 N N . GLY A 1 289 ? -4.475 -36.868 -2.818 1.00 95.81 289 GLY A N 1
ATOM 2270 C CA . GLY A 1 289 ? -3.680 -35.787 -3.405 1.00 95.81 289 GLY A CA 1
ATOM 2271 C C . GLY A 1 289 ? -2.427 -35.442 -2.606 1.00 95.81 289 GLY A C 1
ATOM 2272 O O . GLY A 1 289 ? -2.097 -36.109 -1.622 1.00 95.81 289 GLY A O 1
ATOM 2273 N N . ARG A 1 290 ? -1.722 -34.390 -3.040 1.00 95.12 290 ARG A N 1
ATOM 2274 C CA . ARG A 1 290 ? -0.572 -33.826 -2.316 1.00 95.12 290 ARG A CA 1
ATOM 2275 C C . ARG A 1 290 ? -1.035 -32.828 -1.264 1.00 95.12 290 ARG A C 1
ATOM 2277 O O . ARG A 1 290 ? -1.869 -31.976 -1.545 1.00 95.12 290 ARG A O 1
ATOM 2284 N N . CYS A 1 291 ? -0.423 -32.861 -0.092 1.00 95.12 291 CYS A N 1
ATOM 2285 C CA . CYS A 1 291 ? -0.549 -31.796 0.895 1.00 95.12 291 CYS A CA 1
ATOM 2286 C C . CYS A 1 291 ? 0.401 -30.654 0.503 1.00 95.12 291 CYS A C 1
ATOM 2288 O O . CYS A 1 291 ? 1.566 -30.666 0.898 1.00 95.12 291 CYS A O 1
ATOM 2290 N N . ASP A 1 292 ? -0.062 -29.713 -0.323 1.00 93.81 292 ASP A N 1
ATOM 2291 C CA . ASP A 1 292 ? 0.784 -28.638 -0.864 1.00 93.81 292 ASP A CA 1
ATOM 2292 C C . ASP A 1 292 ? 0.842 -27.409 0.057 1.00 93.81 292 ASP A C 1
ATOM 2294 O O . ASP A 1 292 ? 1.869 -26.730 0.104 1.00 93.81 292 ASP A O 1
ATOM 2298 N N . ALA A 1 293 ? -0.244 -27.113 0.777 1.00 95.19 293 ALA A N 1
ATOM 2299 C CA . ALA A 1 293 ? -0.344 -25.950 1.657 1.00 95.19 293 ALA A CA 1
ATOM 2300 C C . ALA A 1 293 ? -1.347 -26.162 2.803 1.00 95.19 293 ALA A C 1
ATOM 2302 O O . ALA A 1 293 ? -2.171 -27.081 2.774 1.00 95.19 293 ALA A O 1
ATOM 2303 N N . ILE A 1 294 ? -1.266 -25.285 3.804 1.00 95.94 294 ILE A N 1
ATOM 2304 C CA . ILE A 1 294 ? -2.178 -25.181 4.940 1.00 95.94 294 ILE A CA 1
ATOM 2305 C C . ILE A 1 294 ? -2.766 -23.772 4.931 1.00 95.94 294 ILE A C 1
ATOM 2307 O O . ILE A 1 294 ? -2.046 -22.799 5.139 1.00 95.94 294 ILE A O 1
ATOM 2311 N N . PHE A 1 295 ? -4.066 -23.661 4.696 1.00 98.00 295 PHE A N 1
ATOM 2312 C CA . PHE A 1 295 ? -4.792 -22.410 4.887 1.00 98.00 295 PHE A CA 1
ATOM 2313 C C . PHE A 1 295 ? -5.114 -22.235 6.367 1.00 98.00 295 PHE A C 1
ATOM 2315 O O . PHE A 1 295 ? -5.534 -23.196 7.013 1.00 98.00 295 PHE A O 1
ATOM 2322 N N . MET A 1 296 ? -4.905 -21.031 6.892 1.00 97.56 296 MET A N 1
ATOM 2323 C CA . MET A 1 296 ? -5.090 -20.691 8.298 1.00 97.56 296 MET A CA 1
ATOM 2324 C C . MET A 1 296 ? -5.944 -19.434 8.439 1.00 97.56 296 MET A C 1
ATOM 2326 O O . MET A 1 296 ? -5.782 -18.472 7.690 1.00 97.56 296 MET A O 1
ATOM 2330 N N . TRP A 1 297 ? -6.864 -19.473 9.395 1.00 98.06 297 TRP A N 1
ATOM 2331 C CA . TRP A 1 297 ? -7.676 -18.338 9.826 1.00 98.06 297 TRP A CA 1
ATOM 2332 C C . TRP A 1 297 ? -8.158 -18.574 11.258 1.00 98.06 297 TRP A C 1
ATOM 2334 O O . TRP A 1 297 ? -7.956 -19.650 11.831 1.00 98.06 297 TRP A O 1
ATOM 2344 N N . TRP A 1 298 ? -8.850 -17.597 11.833 1.00 98.12 298 TRP A N 1
ATOM 2345 C CA . TRP A 1 298 ? -9.376 -17.686 13.190 1.00 98.12 298 TRP A CA 1
ATOM 2346 C C . TRP A 1 298 ? -10.808 -17.157 13.315 1.00 98.12 298 TRP A C 1
ATOM 2348 O O . TRP A 1 298 ? -11.359 -16.527 12.409 1.00 98.12 298 TRP A O 1
ATOM 2358 N N . ASP A 1 299 ? -11.431 -17.473 14.445 1.00 97.81 299 ASP A N 1
ATOM 2359 C CA . ASP A 1 299 ? -12.656 -16.841 14.921 1.00 97.81 299 ASP A CA 1
ATOM 2360 C C . ASP A 1 299 ? -12.512 -16.401 16.384 1.00 97.81 299 ASP A C 1
ATOM 2362 O O . ASP A 1 299 ? -11.655 -16.888 17.129 1.00 97.81 299 ASP A O 1
ATOM 2366 N N . LEU A 1 300 ? -13.359 -15.457 16.781 1.00 98.19 300 LEU A N 1
ATOM 2367 C CA . LEU A 1 300 ? -13.490 -14.943 18.132 1.00 98.19 300 LEU A CA 1
ATOM 2368 C C . LEU A 1 300 ? -14.876 -15.286 18.665 1.00 98.19 300 LEU A C 1
ATOM 2370 O O . LEU A 1 300 ? -15.900 -14.875 18.112 1.00 98.19 300 LEU A O 1
ATOM 2374 N N . GLN A 1 301 ? -14.899 -15.990 19.792 1.00 97.94 301 GLN A N 1
ATOM 2375 C CA . GLN A 1 301 ? -16.082 -16.056 20.633 1.00 97.94 301 GLN A CA 1
ATOM 2376 C C . GLN A 1 301 ? -16.134 -14.782 21.472 1.00 97.94 301 GLN A C 1
ATOM 2378 O O . GLN A 1 301 ? -15.352 -14.615 22.415 1.00 97.94 301 GLN A O 1
ATOM 2383 N N . MET A 1 302 ? -17.053 -13.887 21.127 1.00 97.88 302 MET A N 1
ATOM 2384 C CA . MET A 1 302 ? -17.082 -12.535 21.678 1.00 97.88 302 MET A CA 1
ATOM 2385 C C . MET A 1 302 ? -17.633 -12.492 23.107 1.00 97.88 302 MET A C 1
ATOM 2387 O O . MET A 1 302 ? -17.266 -11.611 23.879 1.00 97.88 302 MET A O 1
ATOM 2391 N N . ASP A 1 303 ? -18.486 -13.448 23.478 1.00 96.94 303 ASP A N 1
ATOM 2392 C CA . ASP A 1 303 ? -19.206 -13.479 24.748 1.00 96.94 303 ASP A CA 1
ATOM 2393 C C . ASP A 1 303 ? -19.086 -14.822 25.493 1.00 96.94 303 ASP A C 1
ATOM 2395 O O . ASP A 1 303 ? -18.788 -15.870 24.922 1.00 96.94 303 ASP A O 1
ATOM 2399 N N . VAL A 1 304 ? -19.378 -14.795 26.796 1.00 93.56 304 VAL A N 1
ATOM 2400 C CA . VAL A 1 304 ? -19.243 -15.957 27.695 1.00 93.56 304 VAL A CA 1
ATOM 2401 C C . VAL A 1 304 ? -20.228 -17.083 27.370 1.00 93.56 304 VAL A C 1
ATOM 2403 O O . VAL A 1 304 ? -19.939 -18.242 27.673 1.00 93.56 304 VAL A O 1
ATOM 2406 N N . ASP A 1 305 ? -21.386 -16.756 26.792 1.00 93.62 305 ASP A N 1
ATOM 2407 C CA . ASP A 1 305 ? -22.477 -17.715 26.597 1.00 93.62 305 ASP A CA 1
ATOM 2408 C C . ASP A 1 305 ? -22.360 -18.487 25.274 1.00 93.62 305 ASP A C 1
ATOM 2410 O O . ASP A 1 305 ? -22.956 -19.555 25.146 1.00 93.62 305 ASP A O 1
ATOM 2414 N N . GLY A 1 306 ? -21.547 -18.009 24.325 1.00 93.06 306 GLY A N 1
ATOM 2415 C CA . GLY A 1 306 ? -21.374 -18.672 23.033 1.00 93.06 306 GLY A CA 1
ATOM 2416 C C . GLY A 1 306 ? -22.209 -18.083 21.891 1.00 93.06 306 GLY A C 1
ATOM 2417 O O . GLY A 1 306 ? -22.188 -18.635 20.795 1.00 93.06 306 GLY A O 1
ATOM 2418 N N . ASP A 1 307 ? -22.941 -16.989 22.116 1.00 94.88 307 ASP A N 1
ATOM 2419 C CA . ASP A 1 307 ? -23.970 -16.512 21.181 1.00 94.88 307 ASP A CA 1
ATOM 2420 C C . ASP A 1 307 ? -23.420 -15.637 20.045 1.00 94.88 307 ASP A C 1
ATOM 2422 O O . ASP A 1 307 ? -24.060 -15.509 19.001 1.00 94.88 307 ASP A O 1
ATOM 2426 N N . VAL A 1 308 ? -22.268 -14.989 20.246 1.00 96.88 308 VAL A N 1
ATOM 2427 C CA . VAL A 1 308 ? -21.727 -13.987 19.317 1.00 96.88 308 VAL A CA 1
ATOM 2428 C C . VAL A 1 308 ? -20.362 -14.434 18.797 1.00 96.88 308 VAL A C 1
ATOM 2430 O O . VAL A 1 308 ? -19.365 -14.389 19.515 1.00 96.88 308 VAL A O 1
ATOM 2433 N N . LEU A 1 309 ? -20.315 -14.833 17.525 1.00 96.56 309 LEU A N 1
ATOM 2434 C CA . LEU A 1 309 ? -19.107 -15.302 16.842 1.00 96.56 309 LEU A CA 1
ATOM 2435 C C . LEU A 1 309 ? -18.666 -14.296 15.776 1.00 96.56 309 LEU A C 1
ATOM 2437 O O . LEU A 1 309 ? -19.455 -13.975 14.890 1.00 96.56 309 LEU A O 1
ATOM 2441 N N . LEU A 1 310 ? -17.417 -13.838 15.806 1.00 96.81 310 LEU A N 1
ATOM 2442 C CA . LEU A 1 310 ? -16.793 -13.050 14.735 1.00 96.81 310 LEU A CA 1
ATOM 2443 C C . LEU A 1 310 ? -15.753 -13.927 14.033 1.00 96.81 310 LEU A C 1
ATOM 2445 O O . LEU A 1 310 ? -14.856 -14.435 14.692 1.00 96.81 310 LEU A O 1
ATOM 2449 N N . SER A 1 311 ? -15.887 -14.158 12.726 1.00 96.06 311 SER A N 1
ATOM 2450 C CA . SER A 1 311 ? -15.035 -15.103 11.994 1.00 96.06 311 SER A CA 1
ATOM 2451 C C . SER A 1 311 ? -14.272 -14.409 10.870 1.00 96.06 311 SER A C 1
ATOM 2453 O O . SER A 1 311 ? -14.814 -13.535 10.196 1.00 96.06 311 SER A O 1
ATOM 2455 N N . CYS A 1 312 ? -13.025 -14.835 10.666 1.00 96.12 312 CYS A N 1
ATOM 2456 C CA . CYS A 1 312 ? -12.184 -14.475 9.522 1.00 96.12 312 CYS A CA 1
ATOM 2457 C C . CYS A 1 312 ? -12.065 -15.642 8.527 1.00 96.12 312 CYS A C 1
ATOM 2459 O O . CYS A 1 312 ? -11.151 -15.672 7.705 1.00 96.12 312 CYS A O 1
ATOM 2461 N N . ALA A 1 313 ? -12.953 -16.637 8.619 1.00 96.44 313 ALA A N 1
ATOM 2462 C CA . ALA A 1 313 ? -12.966 -17.775 7.710 1.00 96.44 313 ALA A CA 1
ATOM 2463 C C . ALA A 1 313 ? -13.269 -17.339 6.271 1.00 96.44 313 ALA A C 1
ATOM 2465 O O . ALA A 1 313 ? -14.152 -16.505 6.078 1.00 96.44 313 ALA A O 1
ATOM 2466 N N . PRO A 1 314 ? -12.621 -17.940 5.259 1.00 95.75 314 PRO A N 1
ATOM 2467 C CA . PRO A 1 314 ? -12.945 -17.652 3.871 1.00 95.75 314 PRO A CA 1
ATOM 2468 C C . PRO A 1 314 ? -14.375 -18.105 3.534 1.00 95.75 314 PRO A C 1
ATOM 2470 O O . PRO A 1 314 ? -14.925 -18.997 4.182 1.00 95.75 314 PRO A O 1
ATOM 2473 N N . ARG A 1 315 ? -14.980 -17.554 2.482 1.00 93.94 315 ARG A N 1
ATOM 2474 C CA . ARG A 1 315 ? -16.387 -17.726 2.085 1.00 93.94 315 ARG A CA 1
ATOM 2475 C C . ARG A 1 315 ? -16.857 -19.183 2.034 1.00 93.94 315 ARG A C 1
ATOM 2477 O O . ARG A 1 315 ? -18.012 -19.448 2.346 1.00 93.94 315 ARG A O 1
ATOM 2484 N N . TRP A 1 316 ? -16.010 -20.139 1.647 1.00 94.69 316 TRP A N 1
ATOM 2485 C CA . TRP A 1 316 ? -16.389 -21.565 1.604 1.00 94.69 316 TRP A CA 1
ATOM 2486 C C . TRP A 1 316 ? -16.439 -22.246 2.978 1.00 94.69 316 TRP A C 1
ATOM 2488 O O . TRP A 1 316 ? -17.008 -23.329 3.096 1.00 94.69 316 TRP A O 1
ATOM 2498 N N . ALA A 1 317 ? -15.830 -21.640 3.995 1.00 95.06 317 ALA A N 1
ATOM 2499 C CA . ALA A 1 317 ? -15.798 -22.121 5.372 1.00 95.06 317 ALA A CA 1
ATOM 2500 C C . ALA A 1 317 ? -16.501 -21.167 6.356 1.00 95.06 317 ALA A C 1
ATOM 2502 O O . ALA A 1 317 ? -16.667 -21.518 7.524 1.00 95.06 317 ALA A O 1
ATOM 2503 N N . HIS A 1 318 ? -16.909 -19.975 5.906 1.00 95.00 318 HIS A N 1
ATOM 2504 C CA . HIS A 1 318 ? -17.555 -18.978 6.749 1.00 95.00 318 HIS A CA 1
ATOM 2505 C C . HIS A 1 318 ? -18.918 -19.486 7.255 1.00 95.00 318 HIS A C 1
ATOM 2507 O O . HIS A 1 318 ? -19.702 -20.000 6.452 1.00 95.00 318 HIS A O 1
ATOM 2513 N N . PRO A 1 319 ? -19.248 -19.322 8.553 1.00 92.12 319 PRO A N 1
ATOM 2514 C CA . PRO A 1 319 ? -20.533 -19.764 9.109 1.00 92.12 319 PRO A CA 1
ATOM 2515 C C . PRO A 1 319 ? -21.748 -19.106 8.442 1.00 92.12 319 PRO A C 1
ATOM 2517 O O . PRO A 1 319 ? -22.795 -19.730 8.278 1.00 92.12 319 PRO A O 1
ATOM 2520 N N . GLU A 1 320 ? -21.596 -17.845 8.029 1.00 91.31 320 GLU A N 1
ATOM 2521 C CA . GLU A 1 320 ? -22.638 -17.038 7.387 1.00 91.31 320 GLU A CA 1
ATOM 2522 C C . GLU A 1 320 ? -22.103 -16.390 6.098 1.00 91.31 320 GLU A C 1
ATOM 2524 O O . GLU A 1 320 ? -21.819 -15.192 6.066 1.00 91.31 320 GLU A O 1
ATOM 2529 N N . PRO A 1 321 ? -21.893 -17.153 5.013 1.00 89.69 321 PRO A N 1
ATOM 2530 C CA . PRO A 1 321 ? -21.148 -16.672 3.846 1.00 89.69 321 PRO A CA 1
ATOM 2531 C C . PRO A 1 321 ? -21.869 -15.561 3.069 1.00 89.69 321 PRO A C 1
ATOM 2533 O O . PRO A 1 321 ? -21.235 -14.823 2.323 1.00 89.69 321 PRO A O 1
ATOM 2536 N N . GLN A 1 322 ? -23.190 -15.426 3.236 1.00 86.50 322 GLN A N 1
ATOM 2537 C CA . GLN A 1 322 ? -23.975 -14.353 2.612 1.00 86.50 322 GLN A CA 1
ATOM 2538 C C . GLN A 1 322 ? -23.931 -13.029 3.386 1.00 86.50 322 GLN A C 1
ATOM 2540 O O . GLN A 1 322 ? -24.210 -11.988 2.800 1.00 86.50 322 GLN A O 1
ATOM 2545 N N . ALA A 1 323 ? -23.615 -13.068 4.684 1.00 83.81 323 ALA A N 1
ATOM 2546 C CA . ALA A 1 323 ? -23.540 -11.886 5.546 1.00 83.81 323 ALA A CA 1
ATOM 2547 C C . ALA A 1 323 ? -22.098 -11.395 5.761 1.00 83.81 323 ALA A C 1
ATOM 2549 O O . ALA A 1 323 ? -21.900 -10.315 6.318 1.00 83.81 323 ALA A O 1
ATOM 2550 N N . MET A 1 324 ? -21.115 -12.179 5.304 1.00 87.12 324 MET A N 1
ATOM 2551 C CA . MET A 1 324 ? -19.686 -11.905 5.416 1.00 87.12 324 MET A CA 1
ATOM 2552 C C . MET A 1 324 ? -19.341 -10.503 4.905 1.00 87.12 324 MET A C 1
ATOM 2554 O O . MET A 1 324 ? -19.692 -10.140 3.778 1.00 87.12 324 MET A O 1
ATOM 2558 N N . GLN A 1 325 ? -18.652 -9.724 5.736 1.00 86.25 325 GLN A N 1
ATOM 2559 C CA . GLN A 1 325 ? -18.104 -8.432 5.340 1.00 86.25 325 GLN A CA 1
ATOM 2560 C C . GLN A 1 325 ? -16.656 -8.583 4.880 1.00 86.25 325 GLN A C 1
ATOM 2562 O O . GLN A 1 325 ? -15.898 -9.392 5.409 1.00 86.25 325 GLN A O 1
ATOM 2567 N N . TRP A 1 326 ? -16.287 -7.795 3.874 1.00 89.94 326 TRP A N 1
ATOM 2568 C CA . TRP A 1 326 ? -14.895 -7.666 3.460 1.00 89.94 326 TRP A CA 1
ATOM 2569 C C . TRP A 1 326 ? -14.129 -6.782 4.450 1.00 89.94 326 TRP A C 1
ATOM 2571 O O . TRP A 1 326 ? -14.692 -5.818 4.974 1.00 89.94 326 TRP A O 1
ATOM 2581 N N . ARG A 1 327 ? -12.847 -7.094 4.636 1.00 91.19 327 ARG A N 1
ATOM 2582 C CA . ARG A 1 327 ? -11.880 -6.382 5.477 1.00 91.19 327 ARG A CA 1
ATOM 2583 C C . ARG A 1 327 ? -10.459 -6.653 4.967 1.00 91.19 327 ARG A C 1
ATOM 2585 O O . ARG A 1 327 ? -10.256 -7.643 4.264 1.00 91.19 327 ARG A O 1
ATOM 2592 N N . ASP A 1 328 ? -9.509 -5.794 5.314 1.00 91.06 328 ASP A N 1
ATOM 2593 C CA . ASP A 1 328 ? -8.097 -5.893 4.915 1.00 91.06 328 ASP A CA 1
ATOM 2594 C C . ASP A 1 328 ? -7.145 -5.930 6.118 1.00 91.06 328 ASP A C 1
ATOM 2596 O O . ASP A 1 328 ? -6.136 -6.620 6.078 1.00 91.06 328 ASP A O 1
ATOM 2600 N N . HIS A 1 329 ? -7.502 -5.283 7.232 1.00 90.44 329 HIS A N 1
ATOM 2601 C CA . HIS A 1 329 ? -6.747 -5.371 8.490 1.00 90.44 329 HIS A CA 1
ATOM 2602 C C . HIS A 1 329 ? -6.670 -6.803 9.053 1.00 90.44 329 HIS A C 1
ATOM 2604 O O . HIS A 1 329 ? -5.700 -7.157 9.721 1.00 90.44 329 HIS A O 1
ATOM 2610 N N . TRP A 1 330 ? -7.665 -7.649 8.751 1.00 93.00 330 TRP A N 1
ATOM 2611 C CA . TRP A 1 330 ? -7.621 -9.088 9.013 1.00 93.00 330 TRP A CA 1
ATOM 2612 C C . TRP A 1 330 ? -7.869 -9.878 7.742 1.00 93.00 330 TRP A C 1
ATOM 2614 O O . TRP A 1 330 ? -8.893 -9.716 7.081 1.00 93.00 330 TRP A O 1
ATOM 2624 N N . MET A 1 331 ? -6.966 -10.799 7.445 1.00 94.56 331 MET A N 1
ATOM 2625 C CA . MET A 1 331 ? -7.031 -11.626 6.247 1.00 94.56 331 MET A CA 1
ATOM 2626 C C . MET A 1 331 ? -6.956 -13.103 6.645 1.00 94.56 331 MET A C 1
ATOM 2628 O O . MET A 1 331 ? -7.329 -13.497 7.755 1.00 94.56 331 MET A O 1
ATOM 2632 N N . GLN A 1 332 ? -6.503 -13.947 5.727 1.00 97.19 332 GLN A N 1
ATOM 2633 C CA . GLN A 1 332 ? -6.154 -15.334 6.004 1.00 97.19 332 GLN A CA 1
ATOM 2634 C C . GLN A 1 332 ? -4.686 -15.548 5.645 1.00 97.19 332 GLN A C 1
ATOM 2636 O O . GLN A 1 332 ? -4.084 -14.747 4.932 1.00 97.19 332 GLN A O 1
ATOM 2641 N N . ALA A 1 333 ? -4.112 -16.649 6.116 1.00 96.12 333 ALA A N 1
ATOM 2642 C CA . ALA A 1 333 ? -2.711 -16.968 5.887 1.00 96.12 333 ALA A CA 1
ATOM 2643 C C . ALA A 1 333 ? -2.538 -18.313 5.178 1.00 96.12 333 ALA A C 1
ATOM 2645 O O . ALA A 1 333 ? -3.291 -19.266 5.398 1.00 96.12 333 ALA A O 1
ATOM 2646 N N . ILE A 1 334 ? -1.494 -18.411 4.354 1.00 95.75 334 ILE A N 1
ATOM 2647 C CA . ILE A 1 334 ? -1.035 -19.669 3.767 1.00 95.75 334 ILE A CA 1
ATOM 2648 C C . ILE A 1 334 ? 0.295 -20.073 4.396 1.00 95.75 334 ILE A C 1
ATOM 2650 O O . ILE A 1 334 ? 1.304 -19.383 4.266 1.00 95.75 334 ILE A O 1
ATOM 2654 N N . PHE A 1 335 ? 0.326 -21.268 4.972 1.00 93.38 335 PHE A N 1
ATOM 2655 C CA . PHE A 1 335 ? 1.545 -21.930 5.412 1.00 93.38 335 PHE A CA 1
ATOM 2656 C C . PHE A 1 335 ? 1.884 -23.106 4.500 1.00 93.38 335 PHE A C 1
ATOM 2658 O O . PHE A 1 335 ? 1.023 -23.673 3.825 1.00 93.38 335 PHE A O 1
ATOM 2665 N N . TYR A 1 336 ? 3.157 -23.491 4.485 1.00 90.50 336 TYR A N 1
ATOM 2666 C CA . TYR A 1 336 ? 3.664 -24.555 3.623 1.00 90.50 336 TYR A CA 1
ATOM 2667 C C . TYR A 1 336 ? 4.305 -25.654 4.472 1.00 90.50 336 TYR A C 1
ATOM 2669 O O . TYR A 1 336 ? 5.092 -25.329 5.364 1.00 90.50 336 TYR A O 1
ATOM 2677 N N . PRO A 1 337 ? 4.004 -26.938 4.213 1.00 87.00 337 PRO A N 1
ATOM 2678 C CA . PRO A 1 337 ? 4.604 -28.033 4.962 1.00 87.00 337 PRO A CA 1
ATOM 2679 C C . PRO A 1 337 ? 6.089 -28.172 4.618 1.00 87.00 337 PRO A C 1
ATOM 2681 O O . PRO A 1 337 ? 6.486 -27.982 3.468 1.00 87.00 337 PRO A O 1
ATOM 2684 N N . SER A 1 338 ? 6.906 -28.575 5.596 1.00 79.44 338 SER A N 1
ATOM 2685 C CA . SER A 1 338 ? 8.346 -28.824 5.399 1.00 79.44 338 SER A CA 1
ATOM 2686 C C . SER A 1 338 ? 8.608 -29.942 4.383 1.00 79.44 338 SER A C 1
ATOM 2688 O O . SER A 1 338 ? 9.617 -29.973 3.687 1.00 79.44 338 SER A O 1
ATOM 2690 N N . ASN A 1 339 ? 7.686 -30.901 4.297 1.00 76.62 339 ASN A N 1
ATOM 2691 C CA . ASN A 1 339 ? 7.755 -32.006 3.359 1.00 76.62 339 ASN A CA 1
ATOM 2692 C C . ASN A 1 339 ? 6.373 -32.246 2.763 1.00 76.62 339 ASN A C 1
ATOM 2694 O O . ASN A 1 339 ? 5.409 -32.492 3.486 1.00 76.62 339 ASN A O 1
ATOM 2698 N N . VAL A 1 340 ? 6.288 -32.218 1.434 1.00 82.75 340 VAL A N 1
ATOM 2699 C CA . VAL A 1 340 ? 5.053 -32.561 0.728 1.00 82.75 340 VAL A CA 1
ATOM 2700 C C . VAL A 1 340 ? 4.826 -34.064 0.857 1.00 82.75 340 VAL A C 1
ATOM 2702 O O . VAL A 1 340 ? 5.638 -34.867 0.392 1.00 82.75 340 VAL A O 1
ATOM 2705 N N . CYS A 1 341 ? 3.713 -34.444 1.475 1.00 88.75 341 CYS A N 1
ATOM 2706 C CA . CYS A 1 341 ? 3.260 -35.827 1.533 1.00 88.75 341 CYS A CA 1
ATOM 2707 C C . CYS A 1 341 ? 2.058 -36.052 0.609 1.00 88.75 341 CYS A C 1
ATOM 2709 O O . CYS A 1 341 ? 1.319 -35.123 0.286 1.00 88.75 341 CYS A O 1
ATOM 2711 N N . ASN A 1 342 ? 1.884 -37.298 0.168 1.00 94.50 342 ASN A N 1
ATOM 2712 C CA . ASN A 1 342 ? 0.699 -37.732 -0.566 1.00 94.50 342 ASN A CA 1
ATOM 2713 C C . ASN A 1 342 ? -0.221 -38.498 0.378 1.00 94.50 342 ASN A C 1
ATOM 2715 O O . ASN A 1 342 ? 0.252 -39.273 1.213 1.00 94.50 342 ASN A O 1
ATOM 2719 N N . VAL A 1 343 ? -1.522 -38.309 0.206 1.00 95.44 343 VAL A N 1
ATOM 2720 C CA . VAL A 1 343 ? -2.555 -38.985 0.986 1.00 95.44 343 VAL A CA 1
ATOM 2721 C C . VAL A 1 343 ? -3.607 -39.601 0.073 1.00 95.44 343 VAL A C 1
ATOM 2723 O O . VAL A 1 343 ? -3.770 -39.185 -1.073 1.00 95.44 343 VAL A O 1
ATOM 2726 N N . GLU A 1 344 ? -4.328 -40.589 0.598 1.00 96.31 344 GLU A N 1
ATOM 2727 C CA . GLU A 1 344 ? -5.466 -41.222 -0.069 1.00 96.31 344 GLU A CA 1
ATOM 2728 C C . GLU A 1 344 ? -6.772 -40.806 0.600 1.00 96.31 344 GLU A C 1
ATOM 2730 O O . GLU A 1 344 ? -6.801 -40.618 1.815 1.00 96.31 344 GLU A O 1
ATOM 2735 N N . LYS A 1 345 ? -7.863 -40.700 -0.161 1.00 97.12 345 LYS A N 1
ATOM 2736 C CA . LYS A 1 345 ? -9.208 -40.431 0.361 1.00 97.12 345 LYS A CA 1
ATOM 2737 C C . LYS A 1 345 ? -9.627 -41.478 1.403 1.00 97.12 345 LYS A C 1
ATOM 2739 O O . LYS A 1 345 ? -9.512 -42.676 1.153 1.00 97.12 345 LYS A O 1
ATOM 2744 N N . GLY A 1 346 ? -10.167 -41.026 2.536 1.00 95.94 346 GLY A N 1
ATOM 2745 C CA . GLY A 1 346 ? -10.548 -41.874 3.675 1.00 95.94 346 GLY A CA 1
ATOM 2746 C C . GLY A 1 346 ? -9.357 -42.390 4.495 1.00 95.94 346 GLY A C 1
ATOM 2747 O O . GLY A 1 346 ? -9.529 -43.209 5.395 1.00 95.94 346 GLY A O 1
ATOM 2748 N N . GLY A 1 347 ? -8.142 -41.947 4.165 1.00 95.25 347 GLY A N 1
ATOM 2749 C CA . GLY A 1 347 ? -6.947 -42.133 4.974 1.00 95.25 347 GLY A CA 1
ATOM 2750 C C . GLY A 1 347 ? -6.875 -41.123 6.119 1.00 95.25 347 GLY A C 1
ATOM 2751 O O . GLY A 1 347 ? -7.875 -40.550 6.550 1.00 95.25 347 GLY A O 1
ATOM 2752 N N . GLN A 1 348 ? -5.664 -40.907 6.631 1.00 94.75 348 GLN A N 1
ATOM 2753 C CA . GLN A 1 348 ? -5.422 -39.942 7.698 1.00 94.75 348 GLN A CA 1
ATOM 2754 C C . GLN A 1 348 ? -4.179 -39.110 7.418 1.00 94.75 348 GLN A C 1
ATOM 2756 O O . GLN A 1 348 ? -3.201 -39.602 6.852 1.00 94.75 348 GLN A O 1
ATOM 2761 N N . VAL A 1 349 ? -4.214 -37.866 7.877 1.00 95.00 349 VAL A N 1
ATOM 2762 C CA . VAL A 1 349 ? -3.093 -36.934 7.849 1.00 95.00 349 VAL A CA 1
ATOM 2763 C C . VAL A 1 349 ? -2.923 -36.300 9.226 1.00 95.00 349 VAL A C 1
ATOM 2765 O O . VAL A 1 349 ? -3.898 -36.033 9.929 1.00 95.00 349 VAL A O 1
ATOM 2768 N N . LEU A 1 350 ? -1.679 -36.101 9.643 1.00 93.56 350 LEU A N 1
ATOM 2769 C CA . LEU A 1 350 ? -1.335 -35.427 10.883 1.00 93.56 350 LEU A CA 1
ATOM 2770 C C . LEU A 1 350 ? -1.004 -33.966 10.585 1.00 93.56 350 LEU A C 1
ATOM 2772 O O . LEU A 1 350 ? -0.033 -33.687 9.883 1.00 93.56 350 LEU A O 1
ATOM 2776 N N . ILE A 1 351 ? -1.780 -33.049 11.156 1.00 93.94 351 ILE A N 1
ATOM 2777 C CA . ILE A 1 351 ? -1.486 -31.615 11.148 1.00 93.94 351 ILE A CA 1
ATOM 2778 C C . ILE A 1 351 ? -0.720 -31.304 12.431 1.00 93.94 351 ILE A C 1
ATOM 2780 O O . ILE A 1 351 ? -1.254 -31.479 13.530 1.00 93.94 351 ILE A O 1
ATOM 2784 N N . HIS A 1 352 ? 0.537 -30.890 12.295 1.00 91.94 352 HIS A N 1
ATOM 2785 C CA . HIS A 1 352 ? 1.360 -30.415 13.397 1.00 91.94 352 HIS A CA 1
ATOM 2786 C C . HIS A 1 352 ? 1.380 -28.888 13.387 1.00 91.94 352 HIS A C 1
ATOM 2788 O O . HIS A 1 352 ? 1.736 -28.273 12.387 1.00 91.94 352 HIS A O 1
ATOM 2794 N N . SER A 1 353 ? 0.971 -28.287 14.496 1.00 92.56 353 SER A N 1
ATOM 2795 C CA . SER A 1 353 ? 0.748 -26.850 14.623 1.00 92.56 353 SER A CA 1
ATOM 2796 C C . SER A 1 353 ? 1.496 -26.345 15.845 1.00 92.56 353 SER A C 1
ATOM 2798 O O . SER A 1 353 ? 1.360 -26.921 16.930 1.00 92.56 353 SER A O 1
ATOM 2800 N N . ILE A 1 354 ? 2.299 -25.301 15.676 1.00 92.19 354 ILE A N 1
ATOM 2801 C CA . ILE A 1 354 ? 3.162 -24.761 16.723 1.00 92.19 354 ILE A CA 1
ATOM 2802 C C . ILE A 1 354 ? 3.080 -23.235 16.671 1.00 92.19 354 ILE A C 1
ATOM 2804 O O . ILE A 1 354 ? 2.987 -22.660 15.587 1.00 92.19 354 ILE A O 1
ATOM 2808 N N . HIS A 1 355 ? 3.111 -22.603 17.839 1.00 92.94 355 HIS A N 1
ATOM 2809 C CA . HIS A 1 355 ? 3.260 -21.159 17.946 1.00 92.94 355 HIS A CA 1
ATOM 2810 C C . HIS A 1 355 ? 4.223 -20.790 19.074 1.00 92.94 355 HIS A C 1
ATOM 2812 O O . HIS A 1 355 ? 4.366 -21.541 20.052 1.00 92.94 355 HIS A O 1
ATOM 2818 N N . ASP A 1 356 ? 4.849 -19.625 18.944 1.00 92.31 356 ASP A N 1
ATOM 2819 C CA . ASP A 1 356 ? 5.437 -18.890 20.061 1.00 92.31 356 ASP A CA 1
ATOM 2820 C C . ASP A 1 356 ? 4.526 -17.716 20.463 1.00 92.31 356 ASP A C 1
ATOM 2822 O O . ASP A 1 356 ? 3.301 -17.808 20.343 1.00 92.31 356 ASP A O 1
ATOM 2826 N N . GLU A 1 357 ? 5.096 -16.654 21.030 1.00 93.00 357 GLU A N 1
ATOM 2827 C CA . GLU A 1 357 ? 4.327 -15.502 21.485 1.00 93.00 357 GLU A CA 1
ATOM 2828 C C . GLU A 1 357 ? 3.721 -14.702 20.320 1.00 93.00 357 GLU A C 1
ATOM 2830 O O . GLU A 1 357 ? 2.679 -14.081 20.521 1.00 93.00 357 GLU A O 1
ATOM 2835 N N . TYR A 1 358 ? 4.333 -14.745 19.128 1.00 90.06 358 TYR A N 1
ATOM 2836 C CA . TYR A 1 358 ? 4.023 -13.847 18.009 1.00 90.06 358 TYR A CA 1
ATOM 2837 C C . TYR A 1 358 ? 3.796 -14.558 16.670 1.00 90.06 358 TYR A C 1
ATOM 2839 O O . TYR A 1 358 ? 3.230 -13.956 15.767 1.00 90.06 358 TYR A O 1
ATOM 2847 N N . SER A 1 359 ? 4.251 -15.797 16.487 1.00 90.06 359 SER A N 1
ATOM 2848 C CA . SER A 1 359 ? 4.309 -16.417 15.159 1.00 90.06 359 SER A CA 1
ATOM 2849 C C . SER A 1 359 ? 3.853 -17.868 15.148 1.00 90.06 359 SER A C 1
ATOM 2851 O O . SER A 1 359 ? 4.013 -18.605 16.128 1.00 90.06 359 SER A O 1
ATOM 2853 N N . TRP A 1 360 ? 3.348 -18.297 13.990 1.00 90.94 360 TRP A N 1
ATOM 2854 C CA . TRP A 1 360 ? 2.954 -19.677 13.722 1.00 90.94 360 TRP A CA 1
ATOM 2855 C C . TRP A 1 360 ? 3.921 -20.418 12.802 1.00 90.94 360 TRP A C 1
ATOM 2857 O O . TRP A 1 360 ? 4.547 -19.856 11.904 1.00 90.94 360 TRP A O 1
ATOM 2867 N N . TRP A 1 361 ? 3.989 -21.737 12.974 1.00 88.81 361 TRP A N 1
ATOM 2868 C CA . TRP A 1 361 ? 4.531 -22.638 11.965 1.00 88.81 361 TRP A CA 1
ATOM 2869 C C . TRP A 1 361 ? 3.805 -23.983 11.974 1.00 88.81 361 TRP A C 1
ATOM 2871 O O . TRP A 1 361 ? 3.328 -24.478 13.000 1.00 88.81 361 TRP A O 1
ATOM 2881 N N . PHE A 1 362 ? 3.708 -24.570 10.782 1.00 88.94 362 PHE A N 1
ATOM 2882 C CA . PHE A 1 362 ? 2.910 -25.760 10.517 1.00 88.94 362 PHE A CA 1
ATOM 2883 C C . PHE A 1 362 ? 3.714 -26.811 9.769 1.00 88.94 362 PHE A C 1
ATOM 2885 O O . PHE A 1 362 ? 4.561 -26.496 8.934 1.00 88.94 362 PHE A O 1
ATOM 2892 N N . ASP A 1 363 ? 3.396 -28.074 10.029 1.00 89.12 363 ASP A N 1
ATOM 2893 C CA . ASP A 1 363 ? 3.880 -29.199 9.241 1.00 89.12 363 ASP A CA 1
ATOM 2894 C C . ASP A 1 363 ? 2.765 -30.226 9.038 1.00 89.12 363 ASP A C 1
ATOM 2896 O O . ASP A 1 363 ? 1.837 -30.336 9.843 1.00 89.12 363 ASP A O 1
ATOM 2900 N N . VAL A 1 364 ? 2.854 -30.989 7.952 1.00 90.06 364 VAL A N 1
ATOM 2901 C CA . VAL A 1 364 ? 1.851 -31.997 7.593 1.00 90.06 364 VAL A CA 1
ATOM 2902 C C . VAL A 1 364 ? 2.553 -33.319 7.324 1.00 90.06 364 VAL A C 1
ATOM 2904 O O . VAL A 1 364 ? 3.478 -33.386 6.516 1.00 90.06 364 VAL A O 1
ATOM 2907 N N . ARG A 1 365 ? 2.124 -34.379 8.013 1.00 88.00 365 ARG A N 1
ATOM 2908 C CA . ARG A 1 365 ? 2.753 -35.707 7.958 1.00 88.00 365 ARG A CA 1
ATOM 2909 C C . ARG A 1 365 ? 1.739 -36.810 7.724 1.00 88.00 365 ARG A C 1
ATOM 2911 O O . ARG A 1 365 ? 0.569 -36.694 8.084 1.00 88.00 365 ARG A O 1
ATOM 2918 N N . THR A 1 366 ? 2.209 -37.922 7.180 1.00 86.81 366 THR A N 1
ATOM 2919 C CA . THR A 1 366 ? 1.451 -39.171 7.186 1.00 86.81 366 THR A CA 1
ATOM 2920 C C . THR A 1 366 ? 1.621 -39.886 8.535 1.00 86.81 366 THR A C 1
ATOM 2922 O O . THR A 1 366 ? 2.640 -39.703 9.206 1.00 86.81 366 THR A O 1
ATOM 2925 N N . PRO A 1 367 ? 0.677 -40.749 8.950 1.00 81.31 367 PRO A N 1
ATOM 2926 C CA . PRO A 1 367 ? 0.782 -41.499 10.208 1.00 81.31 367 PRO A CA 1
ATOM 2927 C C . PRO A 1 367 ? 2.008 -42.420 10.290 1.00 81.31 367 PRO A C 1
ATOM 2929 O O . PRO A 1 367 ? 2.417 -42.810 11.380 1.00 81.31 367 PRO A O 1
ATOM 2932 N N . ASN A 1 368 ? 2.578 -42.781 9.137 1.00 78.94 368 ASN A N 1
ATOM 2933 C CA . ASN A 1 368 ? 3.738 -43.662 9.031 1.00 78.94 368 ASN A CA 1
ATOM 2934 C C . ASN A 1 368 ? 5.075 -42.910 9.143 1.00 78.94 368 ASN A C 1
ATOM 2936 O O . ASN A 1 368 ? 6.123 -43.554 9.222 1.00 78.94 368 ASN A O 1
ATOM 2940 N N . ASP A 1 369 ? 5.060 -41.574 9.139 1.00 77.12 369 ASP A N 1
ATOM 2941 C CA . ASP A 1 369 ? 6.274 -40.774 9.263 1.00 77.12 369 ASP A CA 1
ATOM 2942 C C . ASP A 1 369 ? 6.855 -40.852 10.683 1.00 77.12 369 ASP A C 1
ATOM 2944 O O . ASP A 1 369 ? 6.147 -41.000 11.681 1.00 77.12 369 ASP A O 1
ATOM 2948 N N . ASN A 1 370 ? 8.181 -40.738 10.798 1.00 71.31 370 ASN A N 1
ATOM 2949 C CA . ASN A 1 370 ? 8.848 -40.772 12.097 1.00 71.31 370 ASN A CA 1
ATOM 2950 C C . ASN A 1 370 ? 8.554 -39.492 12.897 1.00 71.31 370 ASN A C 1
ATOM 2952 O O . ASN A 1 370 ? 9.134 -38.436 12.643 1.00 71.31 370 ASN A O 1
ATOM 2956 N N . MET A 1 371 ? 7.698 -39.614 13.910 1.00 68.44 371 MET A N 1
ATOM 2957 C CA . MET A 1 371 ? 7.264 -38.507 14.772 1.00 68.44 371 MET A CA 1
ATOM 2958 C C . MET A 1 371 ? 8.388 -37.864 15.597 1.00 68.44 371 MET A C 1
ATOM 2960 O O . MET A 1 371 ? 8.226 -36.741 16.069 1.00 68.44 371 MET A O 1
ATOM 2964 N N . ASN A 1 372 ? 9.546 -38.519 15.737 1.00 61.25 372 ASN A N 1
ATOM 2965 C CA . ASN A 1 372 ? 10.711 -37.929 16.406 1.00 61.25 372 ASN A CA 1
ATOM 2966 C C . ASN A 1 372 ? 11.377 -36.804 15.589 1.00 61.25 372 ASN A C 1
ATOM 2968 O O . ASN A 1 372 ? 12.216 -36.093 16.132 1.00 61.25 372 ASN A O 1
ATOM 2972 N N . ASN A 1 373 ? 11.003 -36.629 14.315 1.00 65.19 373 ASN A N 1
ATOM 2973 C CA . ASN A 1 373 ? 11.538 -35.593 13.423 1.00 65.19 373 ASN A CA 1
ATOM 2974 C C . ASN A 1 373 ? 10.655 -34.333 13.337 1.00 65.19 373 ASN A C 1
ATOM 2976 O O . ASN A 1 373 ? 10.901 -33.479 12.488 1.00 65.19 373 ASN A O 1
ATOM 2980 N N . LEU A 1 374 ? 9.616 -34.209 14.171 1.00 68.88 374 LEU A N 1
ATOM 2981 C CA . LEU A 1 374 ? 8.789 -33.002 14.208 1.00 68.88 374 LEU A CA 1
ATOM 2982 C C . LEU A 1 374 ? 9.604 -31.840 14.795 1.00 68.88 374 LEU A C 1
ATOM 2984 O O . LEU A 1 374 ? 9.917 -31.826 15.988 1.00 68.88 374 LEU A O 1
ATOM 2988 N N . CYS A 1 375 ? 9.973 -30.882 13.942 1.00 65.94 375 CYS A N 1
ATOM 2989 C CA . CYS A 1 375 ? 10.711 -29.697 14.360 1.00 65.94 375 CYS A CA 1
ATOM 2990 C C . CYS A 1 375 ? 9.816 -28.814 15.234 1.00 65.94 375 CYS A C 1
ATOM 2992 O O . CYS A 1 375 ? 8.742 -28.403 14.807 1.00 65.94 375 CYS A O 1
ATOM 2994 N N . LYS A 1 376 ? 10.272 -28.522 16.455 1.00 69.56 376 LYS A N 1
ATOM 2995 C CA . LYS A 1 376 ? 9.591 -27.615 17.394 1.00 69.56 376 LYS A CA 1
ATOM 2996 C C . LYS A 1 376 ? 10.149 -26.197 17.368 1.00 69.56 376 LYS A C 1
ATOM 2998 O O . LYS A 1 376 ? 9.615 -25.331 18.049 1.00 69.56 376 LYS A O 1
ATOM 3003 N N . GLU A 1 377 ? 11.236 -25.986 16.640 1.00 72.06 377 GLU A N 1
ATOM 3004 C CA . GLU A 1 377 ? 11.875 -24.685 16.486 1.00 72.06 377 GLU A CA 1
ATOM 3005 C C . GLU A 1 377 ? 11.397 -24.018 15.199 1.00 72.06 377 GLU A C 1
ATOM 3007 O O . GLU A 1 377 ? 10.966 -24.694 14.258 1.00 72.06 377 GLU A O 1
ATOM 3012 N N . ILE A 1 378 ? 11.496 -22.688 15.174 1.00 71.69 378 ILE A N 1
ATOM 3013 C CA . ILE A 1 378 ? 11.190 -21.882 13.997 1.00 71.69 378 ILE A CA 1
ATOM 3014 C C . ILE A 1 378 ? 12.050 -22.381 12.827 1.00 71.69 378 ILE A C 1
ATOM 3016 O O . ILE A 1 378 ? 13.279 -22.434 12.950 1.00 71.69 378 ILE A O 1
ATOM 3020 N N . PRO A 1 379 ? 11.443 -22.740 11.687 1.00 70.06 379 PRO A N 1
ATOM 3021 C CA . PRO A 1 379 ? 12.202 -23.205 10.540 1.00 70.06 379 PRO A CA 1
ATOM 3022 C C . PRO A 1 379 ? 13.117 -22.097 9.982 1.00 70.06 379 PRO A C 1
ATOM 3024 O O . PRO A 1 379 ? 12.654 -21.015 9.623 1.00 70.06 379 PRO A O 1
ATOM 3027 N N . ALA A 1 380 ? 14.427 -22.354 9.920 1.00 61.69 380 ALA A N 1
ATOM 3028 C CA . ALA A 1 380 ? 15.443 -21.330 9.647 1.00 61.69 380 ALA A CA 1
ATOM 3029 C C . ALA A 1 380 ? 15.691 -21.028 8.151 1.00 61.69 380 ALA A C 1
ATOM 3031 O O . ALA A 1 380 ? 16.577 -20.232 7.845 1.00 61.69 380 ALA A O 1
ATOM 3032 N N . GLY A 1 381 ? 14.950 -21.642 7.218 1.00 61.81 381 GLY A N 1
ATOM 3033 C CA . GLY A 1 381 ? 15.080 -21.388 5.776 1.00 61.81 381 GLY A CA 1
ATOM 3034 C C . GLY A 1 381 ? 16.501 -21.585 5.237 1.00 61.81 381 GLY A C 1
ATOM 3035 O O . GLY A 1 381 ? 17.124 -20.639 4.761 1.00 61.81 381 GLY A O 1
ATOM 3036 N N . SER A 1 382 ? 17.031 -22.809 5.305 1.00 59.44 382 SER A N 1
ATOM 3037 C CA . SER A 1 382 ? 18.444 -23.095 4.992 1.00 59.44 382 SER A CA 1
ATOM 3038 C C . SER A 1 382 ? 18.828 -22.920 3.510 1.00 59.44 382 SER A C 1
ATOM 3040 O O . SER A 1 382 ? 20.005 -22.734 3.203 1.00 59.44 382 SER A O 1
ATOM 3042 N N . SER A 1 383 ? 17.854 -22.955 2.591 1.00 66.06 383 SER A N 1
ATOM 3043 C CA . SER A 1 383 ? 18.093 -22.988 1.142 1.00 66.06 383 SER A CA 1
ATOM 3044 C C . SER A 1 383 ? 18.446 -21.634 0.520 1.00 66.06 383 SER A C 1
ATOM 3046 O O . SER A 1 383 ? 18.779 -21.568 -0.662 1.00 66.06 383 SER A O 1
ATOM 3048 N N . GLY A 1 384 ? 18.324 -20.532 1.268 1.00 73.50 384 GLY A N 1
ATOM 3049 C CA . GLY A 1 384 ? 18.574 -19.170 0.783 1.00 73.50 384 GLY A CA 1
ATOM 3050 C C . GLY A 1 384 ? 17.554 -18.635 -0.234 1.00 73.50 384 GLY A C 1
ATOM 3051 O O . GLY A 1 384 ? 17.429 -17.420 -0.366 1.00 73.50 384 GLY A O 1
ATOM 3052 N N . LEU A 1 385 ? 16.767 -19.497 -0.895 1.00 82.62 385 LEU A N 1
ATOM 3053 C CA . LEU A 1 385 ? 15.761 -19.125 -1.900 1.00 82.62 385 LEU A CA 1
ATOM 3054 C C . LEU A 1 385 ? 14.745 -18.119 -1.351 1.00 82.62 385 LEU A C 1
ATOM 3056 O O . LEU A 1 385 ? 14.498 -17.088 -1.965 1.00 82.62 385 LEU A O 1
ATOM 3060 N N . HIS A 1 386 ? 14.189 -18.397 -0.175 1.00 82.81 386 HIS A N 1
ATOM 3061 C CA . HIS A 1 386 ? 13.180 -17.545 0.458 1.00 82.81 386 HIS A CA 1
ATOM 3062 C C . HIS A 1 386 ? 13.749 -16.292 1.128 1.00 82.81 386 HIS A C 1
ATOM 3064 O O . HIS A 1 386 ? 12.983 -15.422 1.524 1.00 82.81 386 HIS A O 1
ATOM 3070 N N . LEU A 1 387 ? 15.078 -16.188 1.242 1.00 80.12 387 LEU A N 1
ATOM 3071 C CA . LEU A 1 387 ? 15.739 -14.950 1.656 1.00 80.12 387 LEU A CA 1
ATOM 3072 C C . LEU A 1 387 ? 15.862 -13.961 0.494 1.00 80.12 387 LEU A C 1
ATOM 3074 O O . LEU A 1 387 ? 15.959 -12.762 0.735 1.00 80.12 387 LEU A O 1
ATOM 3078 N N . VAL A 1 388 ? 15.891 -14.455 -0.750 1.00 81.19 388 VAL A N 1
ATOM 3079 C CA . VAL A 1 388 ? 16.066 -13.620 -1.948 1.00 81.19 388 VAL A CA 1
ATOM 3080 C C . VAL A 1 388 ? 14.778 -13.448 -2.744 1.00 81.19 388 VAL A C 1
ATOM 3082 O O . VAL A 1 388 ? 14.532 -12.376 -3.275 1.00 81.19 388 VAL A O 1
ATOM 3085 N N . CYS A 1 389 ? 13.923 -14.466 -2.820 1.00 86.50 389 CYS A N 1
ATOM 3086 C CA . CYS A 1 389 ? 12.687 -14.425 -3.592 1.00 86.50 389 CYS A CA 1
ATOM 3087 C C . CYS A 1 389 ? 11.465 -14.332 -2.675 1.00 86.50 389 CYS A C 1
ATOM 3089 O O . CYS A 1 389 ? 11.173 -15.258 -1.913 1.00 86.50 389 CYS A O 1
ATOM 3091 N N . SER A 1 390 ? 10.705 -13.245 -2.818 1.00 88.50 390 SER A N 1
ATOM 3092 C CA . SER A 1 390 ? 9.372 -13.117 -2.224 1.00 88.50 390 SER A CA 1
ATOM 3093 C C . SER A 1 390 ? 8.389 -14.138 -2.817 1.00 88.50 390 SER A C 1
ATOM 3095 O O . SER A 1 390 ? 8.625 -14.707 -3.889 1.00 88.50 390 SER A O 1
ATOM 3097 N N . ARG A 1 391 ? 7.250 -14.356 -2.141 1.00 90.50 391 ARG A N 1
ATOM 3098 C CA . ARG A 1 391 ? 6.191 -15.262 -2.623 1.00 90.50 391 ARG A CA 1
ATOM 3099 C C . ARG A 1 391 ? 5.700 -14.875 -4.026 1.00 90.50 391 ARG A C 1
ATOM 3101 O O . ARG A 1 391 ? 5.739 -15.747 -4.899 1.00 90.50 391 ARG A O 1
ATOM 3108 N N . PRO A 1 392 ? 5.363 -13.598 -4.318 1.00 91.62 392 PRO A N 1
ATOM 3109 C CA . PRO A 1 392 ? 4.984 -13.200 -5.672 1.00 91.62 392 PRO A CA 1
ATOM 3110 C C . PRO A 1 392 ? 6.109 -13.431 -6.683 1.00 91.62 392 PRO A C 1
ATOM 3112 O O . PRO A 1 392 ? 5.846 -13.968 -7.753 1.00 91.62 392 PRO A O 1
ATOM 3115 N N . ARG A 1 393 ? 7.377 -13.151 -6.336 1.00 92.00 393 ARG A N 1
ATOM 3116 C CA . ARG A 1 393 ? 8.514 -13.392 -7.243 1.00 92.00 393 ARG A CA 1
ATOM 3117 C C . ARG A 1 393 ? 8.666 -14.870 -7.610 1.00 92.00 393 ARG A C 1
ATOM 3119 O O . ARG A 1 393 ? 8.887 -15.176 -8.780 1.00 92.00 393 ARG A O 1
ATOM 3126 N N . LEU A 1 394 ? 8.505 -15.790 -6.657 1.00 92.00 394 LEU A N 1
ATOM 3127 C CA . LEU A 1 394 ? 8.482 -17.231 -6.950 1.00 92.00 394 LEU A CA 1
ATOM 3128 C C . LEU A 1 394 ? 7.328 -17.597 -7.889 1.00 92.00 394 LEU A C 1
ATOM 3130 O O . LEU A 1 394 ? 7.527 -18.349 -8.844 1.00 92.00 394 LEU A O 1
ATOM 3134 N N . GLY A 1 395 ? 6.152 -17.008 -7.665 1.00 93.69 395 GLY A N 1
ATOM 3135 C CA . GLY A 1 395 ? 5.009 -17.122 -8.567 1.00 93.69 395 GLY A CA 1
ATOM 3136 C C . GLY A 1 395 ? 5.326 -16.644 -9.989 1.00 93.69 395 GLY A C 1
ATOM 3137 O O . GLY A 1 395 ? 5.132 -17.404 -10.937 1.00 93.69 395 GLY A O 1
ATOM 3138 N N . MET A 1 396 ? 5.919 -15.450 -10.139 1.00 93.88 396 MET A N 1
ATOM 3139 C CA . MET A 1 396 ? 6.337 -14.883 -11.433 1.00 93.88 396 MET A CA 1
ATOM 3140 C C . MET A 1 396 ? 7.315 -15.796 -12.172 1.00 93.88 396 MET A C 1
ATOM 3142 O O . MET A 1 396 ? 7.188 -15.999 -13.380 1.00 93.88 396 MET A O 1
ATOM 3146 N N . LEU A 1 397 ? 8.308 -16.336 -11.456 1.00 93.19 397 LEU A N 1
ATOM 3147 C CA . LEU A 1 397 ? 9.293 -17.255 -12.023 1.00 93.19 397 LEU A CA 1
ATOM 3148 C C . LEU A 1 397 ? 8.662 -18.571 -12.474 1.00 93.19 397 LEU A C 1
ATOM 3150 O O . LEU A 1 397 ? 9.246 -19.251 -13.308 1.00 93.19 397 LEU A O 1
ATOM 3154 N N . ASN A 1 398 ? 7.493 -18.935 -11.946 1.00 94.25 398 ASN A N 1
ATOM 3155 C CA . ASN A 1 398 ? 6.741 -20.140 -12.281 1.00 94.25 398 ASN A CA 1
ATOM 3156 C C . ASN A 1 398 ? 5.585 -19.911 -13.276 1.00 94.25 398 ASN A C 1
ATOM 3158 O O . ASN A 1 398 ? 4.921 -20.884 -13.654 1.00 94.25 398 ASN A O 1
ATOM 3162 N N . ASP A 1 399 ? 5.311 -18.673 -13.702 1.00 93.50 399 ASP A N 1
ATOM 3163 C CA . ASP A 1 399 ? 4.226 -18.392 -14.646 1.00 93.50 399 ASP A CA 1
ATOM 3164 C C . ASP A 1 399 ? 4.598 -18.872 -16.056 1.00 93.50 399 ASP A C 1
ATOM 3166 O O . ASP A 1 399 ? 5.565 -18.405 -16.664 1.00 93.50 399 ASP A O 1
ATOM 3170 N N . CYS A 1 400 ? 3.813 -19.811 -16.591 1.00 91.06 400 CYS A N 1
ATOM 3171 C CA . CYS A 1 400 ? 4.021 -20.364 -17.924 1.00 91.06 400 CYS A CA 1
ATOM 3172 C C . CYS A 1 400 ? 3.879 -19.316 -19.028 1.00 91.06 400 CYS A C 1
ATOM 3174 O O . CYS A 1 400 ? 4.707 -19.309 -19.929 1.00 91.06 400 CYS A O 1
ATOM 3176 N N . HIS A 1 401 ? 2.919 -18.392 -18.937 1.00 91.00 401 HIS A N 1
ATOM 3177 C CA . HIS A 1 401 ? 2.691 -17.393 -19.987 1.00 91.00 401 HIS A CA 1
ATOM 3178 C C . HIS A 1 401 ? 3.895 -16.458 -20.102 1.00 91.00 401 HIS A C 1
ATOM 3180 O O . HIS A 1 401 ? 4.367 -16.151 -21.195 1.00 91.00 401 HIS A O 1
ATOM 3186 N N . ARG A 1 402 ? 4.441 -16.049 -18.950 1.00 93.50 402 ARG A N 1
ATOM 3187 C CA . ARG A 1 402 ? 5.631 -15.200 -18.894 1.00 93.50 402 ARG A CA 1
ATOM 3188 C C . ARG A 1 402 ? 6.860 -15.936 -19.426 1.00 93.50 402 ARG A C 1
ATOM 3190 O O . ARG A 1 402 ? 7.600 -15.374 -20.230 1.00 93.50 402 ARG A O 1
ATOM 3197 N N . ARG A 1 403 ? 7.061 -17.196 -19.021 1.00 93.62 403 ARG A N 1
ATOM 3198 C CA . ARG A 1 403 ? 8.142 -18.054 -19.539 1.00 93.62 403 ARG A CA 1
ATOM 3199 C C . ARG A 1 403 ? 8.044 -18.223 -21.054 1.00 93.62 403 ARG A C 1
ATOM 3201 O O . ARG A 1 403 ? 9.044 -18.049 -21.740 1.00 93.62 403 ARG A O 1
ATOM 3208 N N . GLU A 1 404 ? 6.858 -18.521 -21.574 1.00 94.88 404 GLU A N 1
ATOM 3209 C CA . GLU A 1 404 ? 6.609 -18.700 -23.006 1.00 94.88 404 GLU A CA 1
ATOM 3210 C C . GLU A 1 404 ? 6.904 -17.426 -23.802 1.00 94.88 404 GLU A C 1
ATOM 3212 O O . GLU A 1 404 ? 7.587 -17.513 -24.821 1.00 94.88 404 GLU A O 1
ATOM 3217 N N . ALA A 1 405 ? 6.488 -16.251 -23.314 1.00 95.94 405 ALA A N 1
ATOM 3218 C CA . ALA A 1 405 ? 6.791 -14.971 -23.955 1.00 95.94 405 ALA A CA 1
ATOM 3219 C C . ALA A 1 405 ? 8.306 -14.719 -24.058 1.00 95.94 405 ALA A C 1
ATOM 3221 O O . ALA A 1 405 ? 8.815 -14.418 -25.139 1.00 95.94 405 ALA A O 1
ATOM 3222 N N . TYR A 1 406 ? 9.048 -14.906 -22.959 1.00 97.38 406 TYR A N 1
ATOM 3223 C CA . TYR A 1 406 ? 10.503 -14.730 -22.960 1.00 97.38 406 TYR A CA 1
ATOM 3224 C C . TYR A 1 406 ? 11.228 -15.775 -23.813 1.00 97.38 406 TYR A C 1
ATOM 3226 O O . TYR A 1 406 ? 12.116 -15.417 -24.583 1.00 97.38 406 TYR A O 1
ATOM 3234 N N . ILE A 1 407 ? 10.853 -17.056 -23.721 1.00 97.44 407 ILE A N 1
ATOM 3235 C CA . ILE A 1 407 ? 11.440 -18.121 -24.548 1.00 97.44 407 ILE A CA 1
ATOM 3236 C C . ILE A 1 407 ? 11.168 -17.850 -26.033 1.00 97.44 407 ILE A C 1
ATOM 3238 O O . ILE A 1 407 ? 12.075 -17.988 -26.853 1.00 97.44 407 ILE A O 1
ATOM 3242 N N . GLY A 1 408 ? 9.940 -17.455 -26.380 1.00 97.31 408 GLY A N 1
ATOM 3243 C CA . GLY A 1 408 ? 9.528 -17.133 -27.744 1.00 97.31 408 GLY A CA 1
ATOM 3244 C C . GLY A 1 408 ? 10.344 -15.992 -28.344 1.00 97.31 408 GLY A C 1
ATOM 3245 O O . GLY A 1 408 ? 10.903 -16.153 -29.432 1.00 97.31 408 GLY A O 1
ATOM 3246 N N . ALA A 1 409 ? 10.487 -14.887 -27.608 1.00 97.75 409 ALA A N 1
ATOM 3247 C CA . ALA A 1 409 ? 11.276 -13.739 -28.041 1.00 97.75 409 ALA A CA 1
ATOM 3248 C C . ALA A 1 409 ? 12.780 -14.062 -28.128 1.00 97.75 409 ALA A C 1
ATOM 3250 O O . ALA A 1 409 ? 13.416 -13.796 -29.149 1.00 97.75 409 ALA A O 1
ATOM 3251 N N . LEU A 1 410 ? 13.352 -14.717 -27.107 1.00 97.75 410 LEU A N 1
ATOM 3252 C CA . LEU A 1 410 ? 14.772 -15.088 -27.093 1.00 97.75 410 LEU A CA 1
ATOM 3253 C C . LEU A 1 410 ? 15.135 -16.061 -28.222 1.00 97.75 410 LEU A C 1
ATOM 3255 O O . LEU A 1 410 ? 16.198 -15.921 -28.826 1.00 97.75 410 LEU A O 1
ATOM 3259 N N . ARG A 1 411 ? 14.245 -16.997 -28.576 1.00 96.94 411 ARG A N 1
ATOM 3260 C CA . ARG A 1 411 ? 14.470 -17.940 -29.685 1.00 96.94 411 ARG A CA 1
ATOM 3261 C C . ARG A 1 411 ? 14.647 -17.232 -31.036 1.00 96.94 411 ARG A C 1
ATOM 3263 O O . ARG A 1 411 ? 15.325 -17.771 -31.904 1.00 96.94 411 ARG A O 1
ATOM 3270 N N . LYS A 1 412 ? 14.067 -16.041 -31.231 1.00 96.94 412 LYS A N 1
ATOM 3271 C CA . LYS A 1 412 ? 14.226 -15.270 -32.479 1.00 96.94 412 LYS A CA 1
ATOM 3272 C C . LYS A 1 412 ? 15.565 -14.537 -32.571 1.00 96.94 412 LYS A C 1
ATOM 3274 O O . LYS A 1 412 ? 16.039 -14.291 -33.679 1.00 96.94 412 LYS A O 1
ATOM 3279 N N . VAL A 1 413 ? 16.148 -14.159 -31.432 1.00 96.62 413 VAL A N 1
ATOM 3280 C CA . VAL A 1 413 ? 17.316 -13.261 -31.384 1.00 96.62 413 VAL A CA 1
ATOM 3281 C C . VAL A 1 413 ? 18.623 -13.971 -31.029 1.00 96.62 413 VAL A C 1
ATOM 3283 O O . VAL A 1 413 ? 19.690 -13.486 -31.405 1.00 96.62 413 VAL A O 1
ATOM 3286 N N . ILE A 1 414 ? 18.563 -15.123 -30.354 1.00 97.50 414 ILE A N 1
ATOM 3287 C CA . ILE A 1 414 ? 19.751 -15.902 -29.985 1.00 97.50 414 ILE A CA 1
ATOM 3288 C C . ILE A 1 414 ? 20.285 -16.690 -31.181 1.00 97.50 414 ILE A C 1
ATOM 3290 O O . ILE A 1 414 ? 19.553 -17.386 -31.884 1.00 97.50 414 ILE A O 1
ATOM 3294 N N . LYS A 1 415 ? 21.598 -16.586 -31.379 1.00 95.50 415 LYS A N 1
ATOM 3295 C CA . LYS A 1 415 ? 22.398 -17.238 -32.416 1.00 95.50 415 LYS A CA 1
ATOM 3296 C C . LYS A 1 415 ? 23.617 -17.910 -31.775 1.00 95.50 415 LYS A C 1
ATOM 3298 O O . LYS A 1 415 ? 23.992 -17.584 -30.649 1.00 95.50 415 LYS A O 1
ATOM 3303 N N . GLU A 1 416 ? 24.277 -18.801 -32.514 1.00 93.94 416 GLU A N 1
ATOM 3304 C CA . GLU A 1 416 ? 25.474 -19.524 -32.039 1.00 93.94 416 GLU A CA 1
ATOM 3305 C C . GLU A 1 416 ? 26.649 -18.605 -31.668 1.00 93.94 416 GLU A C 1
ATOM 3307 O O . GLU A 1 416 ? 27.538 -19.011 -30.925 1.00 93.94 416 GLU A O 1
ATOM 3312 N N . ASP A 1 417 ? 26.680 -17.373 -32.181 1.00 96.25 417 ASP A N 1
ATOM 3313 C CA . ASP A 1 417 ? 27.689 -16.358 -31.881 1.00 96.25 417 ASP A CA 1
ATOM 3314 C C . ASP A 1 417 ? 27.224 -15.314 -30.853 1.00 96.25 417 ASP A C 1
ATOM 3316 O O . ASP A 1 417 ? 28.001 -14.422 -30.505 1.00 96.25 417 ASP A O 1
ATOM 3320 N N . SER A 1 418 ? 26.001 -15.440 -30.320 1.00 98.25 418 SER A N 1
ATOM 3321 C CA . SER A 1 418 ? 25.439 -14.479 -29.373 1.00 98.25 418 SER A CA 1
ATOM 3322 C C . SER A 1 418 ? 26.248 -14.404 -28.080 1.00 98.25 418 SER A C 1
ATOM 3324 O O . SER A 1 418 ? 26.409 -15.385 -27.351 1.00 98.25 418 SER A O 1
ATOM 3326 N N . ILE A 1 419 ? 26.707 -13.193 -27.781 1.00 98.25 419 ILE A N 1
ATOM 3327 C CA . ILE A 1 419 ? 27.226 -12.779 -26.481 1.00 98.25 419 ILE A CA 1
ATOM 3328 C C . ILE A 1 419 ? 26.124 -11.985 -25.784 1.00 98.25 419 ILE A C 1
ATOM 3330 O O . ILE A 1 419 ? 25.749 -10.903 -26.252 1.00 98.25 419 ILE A O 1
ATOM 3334 N N . CYS A 1 420 ? 25.591 -12.533 -24.698 1.00 98.44 420 CYS A N 1
ATOM 3335 C CA . CYS A 1 420 ? 24.445 -11.979 -23.986 1.00 98.44 420 CYS A CA 1
ATOM 3336 C C . CYS A 1 420 ? 24.866 -11.336 -22.660 1.00 98.44 420 CYS A C 1
ATOM 3338 O O . CYS A 1 420 ? 25.727 -11.873 -21.966 1.00 98.44 420 CYS A O 1
ATOM 3340 N N . LEU A 1 421 ? 24.212 -10.242 -22.276 1.00 97.56 421 LEU A N 1
ATOM 3341 C CA . LEU A 1 421 ? 24.251 -9.677 -20.927 1.00 97.56 421 LEU A CA 1
ATOM 3342 C C . LEU A 1 421 ? 22.830 -9.660 -20.357 1.00 97.56 421 LEU A C 1
ATOM 3344 O O . LEU A 1 421 ? 21.920 -9.148 -21.001 1.00 97.56 421 LEU A O 1
ATOM 3348 N N . CYS A 1 422 ? 22.639 -10.205 -19.159 1.00 97.38 422 CYS A N 1
ATOM 3349 C CA . CYS A 1 422 ? 21.386 -10.131 -18.420 1.00 97.38 422 CYS A CA 1
ATOM 3350 C C . CYS A 1 422 ? 21.515 -9.177 -17.235 1.00 97.38 422 CYS A C 1
ATOM 3352 O O . CYS A 1 422 ? 22.360 -9.398 -16.364 1.00 97.38 422 CYS A O 1
ATOM 3354 N N . VAL A 1 423 ? 20.635 -8.176 -17.180 1.00 94.75 423 VAL A N 1
ATOM 3355 C CA . VAL A 1 423 ? 20.566 -7.198 -16.086 1.00 94.75 423 VAL A CA 1
ATOM 3356 C C . VAL A 1 423 ? 19.192 -7.276 -15.427 1.00 94.75 423 VAL A C 1
ATOM 3358 O O . VAL A 1 423 ? 18.251 -6.577 -15.798 1.00 94.75 423 VAL A O 1
ATOM 3361 N N . SER A 1 424 ? 19.042 -8.211 -14.495 1.00 92.50 424 SER A N 1
ATOM 3362 C CA . SER A 1 424 ? 17.836 -8.407 -13.681 1.00 92.50 424 SER A CA 1
ATOM 3363 C C . SER A 1 424 ? 18.173 -9.320 -12.515 1.00 92.50 424 SER A C 1
ATOM 3365 O O . SER A 1 424 ? 18.789 -10.367 -12.725 1.00 92.50 424 SER A O 1
ATOM 3367 N N . ASP A 1 425 ? 17.729 -8.954 -11.321 1.00 90.56 425 ASP A N 1
ATOM 3368 C CA . ASP A 1 425 ? 17.998 -9.722 -10.111 1.00 90.56 425 ASP A CA 1
ATOM 3369 C C . ASP A 1 425 ? 17.217 -11.047 -10.109 1.00 90.56 425 ASP A C 1
ATOM 3371 O O . ASP A 1 425 ? 16.012 -11.082 -10.390 1.00 90.56 425 ASP A O 1
ATOM 3375 N N . GLY A 1 426 ? 17.893 -12.155 -9.782 1.00 89.56 426 GLY A N 1
ATOM 3376 C CA . GLY A 1 426 ? 17.257 -13.469 -9.639 1.00 89.56 426 GLY A CA 1
ATOM 3377 C C . GLY A 1 426 ? 16.485 -13.915 -10.888 1.00 89.56 426 GLY A C 1
ATOM 3378 O O . GLY A 1 426 ? 15.384 -14.463 -10.783 1.00 89.56 426 GLY A O 1
ATOM 3379 N N . SER A 1 427 ? 17.001 -13.596 -12.077 1.00 93.62 427 SER A N 1
ATOM 3380 C CA . SER A 1 427 ? 16.372 -13.858 -13.379 1.00 93.62 427 SER A CA 1
ATOM 3381 C C . SER A 1 427 ? 16.693 -15.255 -13.916 1.00 93.62 427 SER A C 1
ATOM 3383 O O . SER A 1 427 ? 17.804 -15.757 -13.744 1.00 93.62 427 SER A O 1
ATOM 3385 N N . GLN A 1 428 ? 15.745 -15.879 -14.627 1.00 93.88 428 GLN A N 1
ATOM 3386 C CA . GLN A 1 428 ? 15.978 -17.162 -15.312 1.00 93.88 428 GLN A CA 1
ATOM 3387 C C . GLN A 1 428 ? 16.412 -16.994 -16.778 1.00 93.88 428 GLN A C 1
ATOM 3389 O O . GLN A 1 428 ? 16.846 -17.969 -17.402 1.00 93.88 428 GLN A O 1
ATOM 3394 N N . LEU A 1 429 ? 16.383 -15.771 -17.324 1.00 96.75 429 LEU A N 1
ATOM 3395 C CA . LEU A 1 429 ? 16.816 -15.491 -18.701 1.00 96.75 429 LEU A CA 1
ATOM 3396 C C . LEU A 1 429 ? 18.243 -15.955 -19.028 1.00 96.75 429 LEU A C 1
ATOM 3398 O O . LEU A 1 429 ? 18.430 -16.469 -20.132 1.00 96.75 429 LEU A O 1
ATOM 3402 N N . PRO A 1 430 ? 19.251 -15.846 -18.133 1.00 97.12 430 PRO A N 1
ATOM 3403 C CA . PRO A 1 430 ? 20.596 -16.322 -18.446 1.00 97.12 430 PRO A CA 1
ATOM 3404 C C . PRO A 1 430 ? 20.638 -17.820 -18.766 1.00 97.12 430 PRO A C 1
ATOM 3406 O O . PRO A 1 430 ? 21.352 -18.250 -19.671 1.00 97.12 430 PRO A O 1
ATOM 3409 N N . LEU A 1 431 ? 19.841 -18.606 -18.035 1.00 96.94 431 LEU A N 1
ATOM 3410 C CA . LEU A 1 431 ? 19.738 -20.054 -18.207 1.00 96.94 431 LEU A CA 1
ATOM 3411 C C . LEU A 1 431 ? 19.010 -20.387 -19.513 1.00 96.94 431 LEU A C 1
ATOM 3413 O O . LEU A 1 431 ? 19.453 -21.263 -20.254 1.00 96.94 431 LEU A O 1
ATOM 3417 N N . ILE A 1 432 ? 17.941 -19.643 -19.824 1.00 97.31 432 ILE A N 1
ATOM 3418 C CA . ILE A 1 432 ? 17.205 -19.777 -21.088 1.00 97.31 432 ILE A CA 1
ATOM 3419 C C . ILE A 1 432 ? 18.123 -19.472 -22.271 1.00 97.31 432 ILE A C 1
ATOM 3421 O O . ILE A 1 432 ? 18.179 -20.251 -23.220 1.00 97.31 432 ILE A O 1
ATOM 3425 N N . ALA A 1 433 ? 18.885 -18.379 -22.208 1.00 97.94 433 ALA A N 1
ATOM 3426 C CA . ALA A 1 433 ? 19.756 -17.987 -23.303 1.00 97.94 433 ALA A CA 1
ATOM 3427 C C . ALA A 1 433 ? 20.883 -18.994 -23.558 1.00 97.94 433 ALA A C 1
ATOM 3429 O O . ALA A 1 433 ? 21.163 -19.335 -24.709 1.00 97.94 433 ALA A O 1
ATOM 3430 N N . ALA A 1 434 ? 21.487 -19.521 -22.490 1.00 97.75 434 ALA A N 1
ATOM 3431 C CA . ALA A 1 434 ? 22.493 -20.570 -22.601 1.00 97.75 434 ALA A CA 1
ATOM 3432 C C . ALA A 1 434 ? 21.911 -21.855 -23.220 1.00 97.75 434 ALA A C 1
ATOM 3434 O O . ALA A 1 434 ? 22.509 -22.423 -24.131 1.00 97.75 434 ALA A O 1
ATOM 3435 N N . ALA A 1 435 ? 20.719 -22.278 -22.789 1.00 96.25 435 ALA A N 1
ATOM 3436 C CA . ALA A 1 435 ? 20.036 -23.457 -23.325 1.00 96.25 435 ALA A CA 1
ATOM 3437 C C . ALA A 1 435 ? 19.599 -23.309 -24.796 1.00 96.25 435 ALA A C 1
ATOM 3439 O O . ALA A 1 435 ? 19.578 -24.293 -25.538 1.00 96.25 435 ALA A O 1
ATOM 3440 N N . LEU A 1 436 ? 19.279 -22.086 -25.231 1.00 97.38 436 LEU A N 1
ATOM 3441 C CA . LEU A 1 436 ? 18.971 -21.763 -26.628 1.00 97.38 436 LEU A CA 1
ATOM 3442 C C . LEU A 1 436 ? 20.218 -21.696 -27.530 1.00 97.38 436 LEU A C 1
ATOM 3444 O O . LEU A 1 436 ? 20.071 -21.573 -28.743 1.00 97.38 436 LEU A O 1
ATOM 3448 N N . GLY A 1 437 ? 21.426 -21.829 -26.970 1.00 96.38 437 GLY A N 1
ATOM 3449 C CA . GLY A 1 437 ? 22.670 -21.948 -27.735 1.00 96.38 437 GLY A CA 1
ATOM 3450 C C . GLY A 1 437 ? 23.505 -20.671 -27.831 1.00 96.38 437 GLY A C 1
ATOM 3451 O O . GLY A 1 437 ? 24.337 -20.570 -28.730 1.00 96.38 437 GLY A O 1
ATOM 3452 N N . ALA A 1 438 ? 23.316 -19.701 -26.928 1.00 98.00 438 ALA A N 1
ATOM 3453 C CA . ALA A 1 438 ? 24.200 -18.539 -26.859 1.00 98.00 438 ALA A CA 1
ATOM 3454 C C . ALA A 1 438 ? 25.661 -18.961 -26.609 1.00 98.00 438 ALA A C 1
ATOM 3456 O O . ALA A 1 438 ? 25.942 -19.833 -25.784 1.00 98.00 438 ALA A O 1
ATOM 3457 N N . LYS A 1 439 ? 26.608 -18.289 -27.273 1.00 97.94 439 LYS A N 1
ATOM 3458 C CA . LYS A 1 439 ? 28.048 -18.546 -27.121 1.00 97.94 439 LYS A CA 1
ATOM 3459 C C . LYS A 1 439 ? 28.541 -18.263 -25.706 1.00 97.94 439 LYS A C 1
ATOM 3461 O O . LYS A 1 439 ? 29.377 -18.991 -25.171 1.00 97.94 439 LYS A O 1
ATOM 3466 N N . LYS A 1 440 ? 28.079 -17.152 -25.133 1.00 98.25 440 LYS A N 1
ATOM 3467 C CA . LYS A 1 440 ? 28.452 -16.696 -23.793 1.00 98.25 440 LYS A CA 1
ATOM 3468 C C . LYS A 1 440 ? 27.333 -15.850 -23.206 1.00 98.25 440 LYS A C 1
ATOM 3470 O O . LYS A 1 440 ? 26.750 -15.032 -23.911 1.00 98.25 440 LYS A O 1
ATOM 3475 N N . VAL A 1 441 ? 27.071 -16.013 -21.914 1.00 98.38 441 VAL A N 1
ATOM 3476 C CA . VAL A 1 441 ? 26.060 -15.242 -21.189 1.00 98.38 441 VAL A CA 1
ATOM 3477 C C . VAL A 1 441 ? 26.680 -14.664 -19.923 1.00 98.38 441 VAL A C 1
ATOM 3479 O O . VAL A 1 441 ? 27.195 -15.403 -19.089 1.00 98.38 441 VAL A O 1
ATOM 3482 N N . TYR A 1 442 ? 26.614 -13.351 -19.767 1.00 97.62 442 TYR A N 1
ATOM 3483 C CA . TYR A 1 442 ? 26.997 -12.636 -18.556 1.00 97.62 442 TYR A CA 1
ATOM 3484 C C . TYR A 1 442 ? 25.743 -12.251 -17.779 1.00 97.62 442 TYR A C 1
ATOM 3486 O O . TYR A 1 442 ? 24.732 -11.888 -18.376 1.00 97.62 442 TYR A O 1
ATOM 3494 N N . VAL A 1 443 ? 25.792 -12.327 -16.454 1.00 95.50 443 VAL A N 1
ATOM 3495 C CA . VAL A 1 443 ? 24.682 -11.913 -15.587 1.00 95.50 443 VAL A CA 1
ATOM 3496 C C . VAL A 1 443 ? 25.200 -11.086 -14.421 1.00 95.50 443 VAL A C 1
ATOM 3498 O O . VAL A 1 443 ? 26.222 -11.427 -13.822 1.00 95.50 443 VAL A O 1
ATOM 3501 N N . THR A 1 444 ? 24.492 -10.005 -14.112 1.00 91.31 444 THR A N 1
ATOM 3502 C CA . THR A 1 444 ? 24.745 -9.159 -12.942 1.00 91.31 444 THR A CA 1
ATOM 3503 C C . THR A 1 444 ? 23.845 -9.582 -11.793 1.00 91.31 444 THR A C 1
ATOM 3505 O O . THR A 1 444 ? 22.635 -9.678 -11.971 1.00 91.31 444 THR A O 1
ATOM 3508 N N . GLU A 1 445 ? 24.418 -9.803 -10.615 1.00 88.31 445 GLU A N 1
ATOM 3509 C CA . GLU A 1 445 ? 23.673 -10.179 -9.410 1.00 88.31 445 GLU A CA 1
ATOM 3510 C C . GLU A 1 445 ? 24.239 -9.405 -8.215 1.00 88.31 445 GLU A C 1
ATOM 3512 O O . GLU A 1 445 ? 25.355 -9.667 -7.753 1.00 88.31 445 GLU A O 1
ATOM 3517 N N . THR A 1 446 ? 23.472 -8.446 -7.703 1.00 77.25 446 THR A N 1
ATOM 3518 C CA . THR A 1 446 ? 23.923 -7.502 -6.663 1.00 77.25 446 THR A CA 1
ATOM 3519 C C . THR A 1 446 ? 23.945 -8.136 -5.267 1.00 77.25 446 THR A C 1
ATOM 3521 O O . THR A 1 446 ? 24.843 -7.876 -4.460 1.00 77.25 446 THR A O 1
ATOM 3524 N N . SER A 1 447 ? 23.026 -9.066 -4.996 1.00 82.88 447 SER A N 1
ATOM 3525 C CA . SER A 1 447 ? 22.924 -9.777 -3.718 1.00 82.88 447 SER A CA 1
ATOM 3526 C C . SER A 1 447 ? 23.868 -10.991 -3.642 1.00 82.88 447 SER A C 1
ATOM 3528 O O . SER A 1 447 ? 23.793 -11.874 -4.500 1.00 82.88 447 SER A O 1
ATOM 3530 N N . PRO A 1 448 ? 24.705 -11.125 -2.589 1.00 86.25 448 PRO A N 1
ATOM 3531 C CA . PRO A 1 448 ? 25.544 -12.312 -2.383 1.00 86.25 448 PRO A CA 1
ATOM 3532 C C . PRO A 1 448 ? 24.751 -13.627 -2.313 1.00 86.25 448 PRO A C 1
ATOM 3534 O O . PRO A 1 448 ? 25.204 -14.662 -2.812 1.00 86.25 448 PRO A O 1
ATOM 3537 N N . ALA A 1 449 ? 23.557 -13.590 -1.714 1.00 84.69 449 ALA A N 1
ATOM 3538 C CA . ALA A 1 449 ? 22.674 -14.749 -1.630 1.00 84.69 449 ALA A CA 1
ATOM 3539 C C . ALA A 1 449 ? 22.119 -15.119 -3.016 1.00 84.69 449 ALA A C 1
ATOM 3541 O O . ALA A 1 449 ? 22.157 -16.288 -3.396 1.00 84.69 449 ALA A O 1
ATOM 3542 N N . SER A 1 450 ? 21.722 -14.118 -3.812 1.00 87.62 450 SER A N 1
ATOM 3543 C CA . SER A 1 450 ? 21.260 -14.316 -5.195 1.00 87.62 450 SER A CA 1
ATOM 3544 C C . SER A 1 450 ? 22.385 -14.851 -6.087 1.00 87.62 450 SER A C 1
ATOM 3546 O O . SER A 1 450 ? 22.197 -15.825 -6.807 1.00 87.62 450 SER A O 1
ATOM 3548 N N . ARG A 1 451 ? 23.615 -14.330 -5.946 1.00 90.38 451 ARG A N 1
ATOM 3549 C CA . ARG A 1 451 ? 24.808 -14.859 -6.636 1.00 90.38 451 ARG A CA 1
ATOM 3550 C C . ARG A 1 451 ? 25.050 -16.330 -6.346 1.00 90.38 451 ARG A C 1
ATOM 3552 O O . ARG A 1 451 ? 25.422 -17.079 -7.245 1.00 90.38 451 ARG A O 1
ATOM 3559 N N . THR A 1 452 ? 24.898 -16.730 -5.088 1.00 89.81 452 THR A N 1
ATOM 3560 C CA . THR A 1 452 ? 25.086 -18.125 -4.677 1.00 89.81 452 THR A CA 1
ATOM 3561 C C . THR A 1 452 ? 24.031 -19.008 -5.332 1.00 89.81 452 THR A C 1
ATOM 3563 O O . THR A 1 452 ? 24.386 -19.966 -6.014 1.00 89.81 452 THR A O 1
ATOM 3566 N N . LEU A 1 453 ? 22.762 -18.600 -5.251 1.00 88.75 453 LEU A N 1
ATOM 3567 C CA . LEU A 1 453 ? 21.649 -19.295 -5.888 1.00 88.75 453 LEU A CA 1
ATOM 3568 C C . LEU A 1 453 ? 21.843 -19.438 -7.409 1.00 88.75 453 LEU A C 1
ATOM 3570 O O . LEU A 1 453 ? 21.711 -20.535 -7.953 1.00 88.75 453 LEU A O 1
ATOM 3574 N N . SER A 1 454 ? 22.214 -18.358 -8.098 1.00 91.75 454 SER A N 1
ATOM 3575 C CA . SER A 1 454 ? 22.457 -18.367 -9.543 1.00 91.75 454 SER A CA 1
ATOM 3576 C C . SER A 1 454 ? 23.632 -19.282 -9.917 1.00 91.75 454 SER A C 1
ATOM 3578 O O . SER A 1 454 ? 23.542 -20.016 -10.903 1.00 91.75 454 SER A O 1
ATOM 3580 N N . ARG A 1 455 ? 24.712 -19.328 -9.116 1.00 92.88 455 ARG A N 1
ATOM 3581 C CA . ARG A 1 455 ? 25.829 -20.274 -9.328 1.00 92.88 455 ARG A CA 1
ATOM 3582 C C . ARG A 1 455 ? 25.376 -21.720 -9.176 1.00 92.88 455 ARG A C 1
ATOM 3584 O O . ARG A 1 455 ? 25.752 -22.556 -9.995 1.00 92.88 455 ARG A O 1
ATOM 3591 N N . ASP A 1 456 ? 24.552 -22.010 -8.175 1.00 91.12 456 ASP A N 1
ATOM 3592 C CA . ASP A 1 456 ? 24.033 -23.358 -7.952 1.00 91.12 456 ASP A CA 1
ATOM 3593 C C . ASP A 1 456 ? 23.144 -23.814 -9.113 1.00 91.12 456 ASP A C 1
ATOM 3595 O O . ASP A 1 456 ? 23.254 -24.963 -9.549 1.00 91.12 456 ASP A O 1
ATOM 3599 N N . TYR A 1 457 ? 22.325 -22.918 -9.676 1.00 92.31 457 TYR A N 1
ATOM 3600 C CA . TYR A 1 457 ? 21.550 -23.182 -10.894 1.00 92.31 457 TYR A CA 1
ATOM 3601 C C . TYR A 1 457 ? 22.436 -23.500 -12.093 1.00 92.31 457 TYR A C 1
ATOM 3603 O O . TYR A 1 457 ? 22.222 -24.513 -12.764 1.00 92.31 457 TYR A O 1
ATOM 3611 N N . VAL A 1 458 ? 23.430 -22.651 -12.358 1.00 95.25 458 VAL A N 1
ATOM 3612 C CA . VAL A 1 458 ? 24.360 -22.819 -13.481 1.00 95.25 458 VAL A CA 1
ATOM 3613 C C . VAL A 1 458 ? 25.084 -24.161 -13.373 1.00 95.25 458 VAL A C 1
ATOM 3615 O O . VAL A 1 458 ? 25.056 -24.950 -14.321 1.00 95.25 458 VAL A O 1
ATOM 3618 N N . LYS A 1 459 ? 25.628 -24.466 -12.192 1.00 94.31 459 LYS A N 1
ATOM 3619 C CA . LYS A 1 459 ? 26.363 -25.704 -11.924 1.00 94.31 459 LYS A CA 1
ATOM 3620 C C . LYS A 1 459 ? 25.484 -26.947 -12.013 1.00 94.31 459 LYS A C 1
ATOM 3622 O O . LYS A 1 459 ? 25.867 -27.932 -12.638 1.00 94.31 459 LYS A O 1
ATOM 3627 N N . SER A 1 460 ? 24.290 -26.911 -11.419 1.00 93.44 460 SER A N 1
ATOM 3628 C CA . SER A 1 460 ? 23.363 -28.057 -11.414 1.00 93.44 460 SER A CA 1
ATOM 3629 C C . SER A 1 460 ? 22.867 -28.423 -12.815 1.00 93.44 460 SER A C 1
ATOM 3631 O O . SER A 1 460 ? 22.456 -29.559 -13.0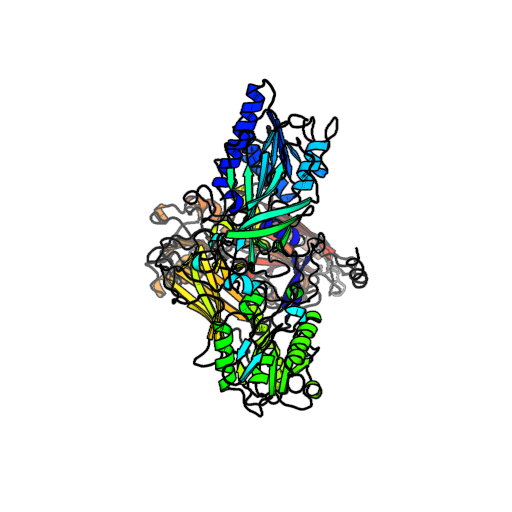42 1.00 93.44 460 SER A O 1
ATOM 3633 N N . ASN A 1 461 ? 22.931 -27.480 -13.757 1.00 95.06 461 ASN A N 1
ATOM 3634 C CA . ASN A 1 461 ? 22.511 -27.664 -15.144 1.00 95.06 461 ASN A CA 1
ATOM 3635 C C . ASN A 1 461 ? 23.687 -27.764 -16.133 1.00 95.06 461 ASN A C 1
ATOM 3637 O O . ASN A 1 461 ? 23.454 -27.822 -17.337 1.00 95.06 461 ASN A O 1
ATOM 3641 N N . ASN A 1 462 ? 24.934 -27.842 -15.648 1.00 95.75 462 ASN A N 1
ATOM 3642 C CA . ASN A 1 462 ? 26.162 -27.923 -16.455 1.00 95.75 462 ASN A CA 1
ATOM 3643 C C . ASN A 1 462 ? 26.356 -26.743 -17.429 1.00 95.75 462 ASN A C 1
ATOM 3645 O O . ASN A 1 462 ? 26.854 -26.916 -18.544 1.00 95.75 462 ASN A O 1
ATOM 3649 N N . LEU A 1 463 ? 25.963 -25.536 -17.017 1.00 96.44 463 LEU A N 1
ATOM 3650 C CA . LEU A 1 463 ? 26.019 -24.326 -17.844 1.00 96.44 463 LEU A CA 1
ATOM 3651 C C . LEU A 1 463 ? 27.241 -23.438 -17.545 1.00 96.44 463 LEU A C 1
ATOM 3653 O O . LEU A 1 463 ? 27.362 -22.359 -18.122 1.00 96.44 463 LEU A O 1
ATOM 3657 N N . ASP A 1 464 ? 28.169 -23.876 -16.687 1.00 95.44 464 ASP A N 1
ATOM 3658 C CA . ASP A 1 464 ? 29.310 -23.076 -16.197 1.00 95.44 464 ASP A CA 1
ATOM 3659 C C . ASP A 1 464 ? 30.269 -22.615 -17.304 1.00 95.44 464 ASP A C 1
ATOM 3661 O O . ASP A 1 464 ? 30.953 -21.599 -17.179 1.00 95.44 464 ASP A O 1
ATOM 3665 N N . SER A 1 465 ? 30.334 -23.360 -18.410 1.00 95.25 465 SER A N 1
ATOM 3666 C CA . SER A 1 465 ? 31.155 -22.978 -19.564 1.00 95.25 465 SER A CA 1
ATOM 3667 C C . SER A 1 465 ? 30.583 -21.759 -20.304 1.00 95.25 465 SER A C 1
ATOM 3669 O O . SER A 1 465 ? 31.341 -20.933 -20.825 1.00 95.25 465 SER A O 1
ATOM 3671 N N . VAL A 1 466 ? 29.258 -21.594 -20.284 1.00 97.12 466 VAL A N 1
ATOM 3672 C CA . VAL A 1 466 ? 28.525 -20.572 -21.042 1.00 97.12 466 VAL A CA 1
ATOM 3673 C C . VAL A 1 466 ? 28.165 -19.376 -20.162 1.00 97.12 466 VAL A C 1
ATOM 3675 O O . VAL A 1 466 ? 28.414 -18.237 -20.559 1.00 97.12 466 VAL A O 1
ATOM 3678 N N . VAL A 1 467 ? 27.630 -19.613 -18.963 1.00 98.00 467 VAL A N 1
ATOM 3679 C CA . VAL A 1 467 ? 27.127 -18.560 -18.070 1.00 98.00 467 VAL A CA 1
ATOM 3680 C C . VAL A 1 467 ? 28.224 -18.084 -17.119 1.00 98.00 467 VAL A C 1
ATOM 3682 O O . VAL A 1 467 ? 28.938 -18.873 -16.508 1.00 98.00 467 VAL A O 1
ATOM 3685 N N . THR A 1 468 ? 28.377 -16.772 -16.974 1.00 96.88 468 THR A N 1
ATOM 3686 C CA . THR A 1 468 ? 29.333 -16.141 -16.060 1.00 96.88 468 THR A CA 1
ATOM 3687 C C . THR A 1 468 ? 28.623 -15.095 -15.214 1.00 96.88 468 THR A C 1
ATOM 3689 O O . THR A 1 468 ? 28.063 -14.133 -15.731 1.00 96.88 468 THR A O 1
ATOM 3692 N N . ILE A 1 469 ? 28.644 -15.307 -13.898 1.00 95.69 469 ILE A N 1
ATOM 3693 C CA . ILE A 1 469 ? 28.010 -14.425 -12.915 1.00 95.69 469 ILE A CA 1
ATOM 3694 C C . ILE A 1 469 ? 29.037 -13.400 -12.449 1.00 95.69 469 ILE A C 1
ATOM 3696 O O . ILE A 1 469 ? 30.067 -13.768 -11.877 1.00 95.69 469 ILE A O 1
ATOM 3700 N N . LEU A 1 470 ? 28.743 -12.128 -12.695 1.00 92.25 470 LEU A N 1
ATOM 3701 C CA . LEU A 1 470 ? 29.585 -10.998 -12.336 1.00 92.25 470 LEU A CA 1
ATOM 3702 C C . LEU A 1 470 ? 29.216 -10.508 -10.932 1.00 92.25 470 LEU A C 1
ATOM 3704 O O . LEU A 1 470 ? 28.047 -10.277 -10.625 1.00 92.25 470 LEU A O 1
ATOM 3708 N N . ASP A 1 471 ? 30.225 -10.347 -10.076 1.00 88.88 471 ASP A N 1
ATOM 3709 C CA . ASP A 1 471 ? 30.082 -9.739 -8.745 1.00 88.88 471 ASP A CA 1
ATOM 3710 C C . ASP A 1 471 ? 30.313 -8.227 -8.831 1.00 88.88 471 ASP A C 1
ATOM 3712 O O . ASP A 1 471 ? 31.264 -7.690 -8.264 1.00 88.88 471 ASP A O 1
ATOM 3716 N N . LYS A 1 472 ? 29.513 -7.576 -9.678 1.00 86.69 472 LYS A N 1
ATOM 3717 C CA . LYS A 1 472 ? 29.618 -6.155 -10.006 1.00 86.69 472 LYS A CA 1
ATOM 3718 C C . LYS A 1 472 ? 28.243 -5.591 -10.332 1.00 86.69 472 LYS A C 1
ATOM 3720 O O . LYS A 1 472 ? 27.427 -6.273 -10.959 1.00 86.69 472 LYS A O 1
ATOM 3725 N N . SER A 1 473 ? 28.019 -4.342 -9.943 1.00 84.25 473 SER A N 1
ATOM 3726 C CA . SER A 1 473 ? 26.893 -3.556 -10.439 1.00 84.25 473 SER A CA 1
ATOM 3727 C C . SER A 1 473 ? 27.082 -3.274 -11.933 1.00 84.25 473 SER A C 1
ATOM 3729 O O . SER A 1 473 ? 28.227 -3.228 -12.393 1.00 84.25 473 SER A O 1
ATOM 3731 N N . PRO A 1 474 ? 26.001 -3.053 -12.705 1.00 85.75 474 PRO A N 1
ATOM 3732 C CA . PRO A 1 474 ? 26.106 -2.729 -14.124 1.00 85.75 474 PRO A CA 1
ATOM 3733 C C . PRO A 1 474 ? 27.103 -1.602 -14.425 1.00 85.75 474 PRO A C 1
ATOM 3735 O O . PRO A 1 474 ? 27.862 -1.728 -15.372 1.00 85.75 474 PRO A O 1
ATOM 3738 N N . GLY A 1 475 ? 27.186 -0.562 -13.587 1.00 82.56 475 GLY A N 1
ATOM 3739 C CA . GLY A 1 475 ? 28.129 0.551 -13.768 1.00 82.56 475 GLY A CA 1
ATOM 3740 C C . GLY A 1 475 ? 29.623 0.203 -13.657 1.00 82.56 475 GLY A C 1
ATOM 3741 O O . GLY A 1 475 ? 30.457 0.939 -14.170 1.00 82.56 475 GLY A O 1
ATOM 3742 N N . ASP A 1 476 ? 29.980 -0.924 -13.035 1.00 88.25 476 ASP A N 1
ATOM 3743 C CA . ASP A 1 476 ? 31.380 -1.286 -12.752 1.00 88.25 476 ASP A CA 1
ATOM 3744 C C . ASP A 1 476 ? 31.952 -2.330 -13.725 1.00 88.25 476 ASP A C 1
ATOM 3746 O O . ASP A 1 476 ? 33.097 -2.785 -13.580 1.00 88.25 476 ASP A O 1
ATOM 3750 N N . ILE A 1 477 ? 31.148 -2.771 -14.694 1.00 92.44 477 ILE A N 1
ATOM 3751 C CA . ILE A 1 477 ? 31.549 -3.790 -15.664 1.00 92.44 477 ILE A CA 1
ATOM 3752 C C . ILE A 1 477 ? 32.517 -3.175 -16.670 1.00 92.44 477 ILE A C 1
ATOM 3754 O O . ILE A 1 477 ? 32.276 -2.119 -17.247 1.00 92.44 477 ILE A O 1
ATOM 3758 N N . THR A 1 478 ? 33.615 -3.879 -16.916 1.00 93.88 478 THR A N 1
ATOM 3759 C CA . THR A 1 478 ? 34.666 -3.474 -17.846 1.00 93.88 478 THR A CA 1
ATOM 3760 C C . THR A 1 478 ? 34.819 -4.482 -18.983 1.00 93.88 478 THR A C 1
ATOM 3762 O O . THR A 1 478 ? 34.365 -5.625 -18.907 1.00 93.88 478 THR A O 1
ATOM 3765 N N . GLN A 1 479 ? 35.546 -4.097 -20.035 1.00 92.88 479 GLN A N 1
ATOM 3766 C CA . GLN A 1 479 ? 35.870 -4.998 -21.146 1.00 92.88 479 GLN A CA 1
ATOM 3767 C C . GLN A 1 479 ? 36.689 -6.231 -20.704 1.00 92.88 479 GLN A C 1
ATOM 3769 O O . GLN A 1 479 ? 36.619 -7.282 -21.347 1.00 92.88 479 GLN A O 1
ATOM 3774 N N . GLU A 1 480 ? 37.458 -6.122 -19.613 1.00 93.44 480 GLU A N 1
ATOM 3775 C CA . GLU A 1 480 ? 38.216 -7.238 -19.033 1.00 93.44 480 GLU A CA 1
ATOM 3776 C C . GLU A 1 480 ? 37.285 -8.280 -18.404 1.00 93.44 480 GLU A C 1
ATOM 3778 O O . GLU A 1 480 ? 37.463 -9.476 -18.638 1.00 93.44 480 GLU A O 1
ATOM 3783 N N . ASP A 1 481 ? 36.237 -7.838 -17.702 1.00 93.62 481 ASP A N 1
ATOM 3784 C CA . ASP A 1 481 ? 35.230 -8.733 -17.111 1.00 93.62 481 ASP A CA 1
ATOM 3785 C C . ASP A 1 481 ? 34.496 -9.551 -18.186 1.00 93.62 481 ASP A C 1
ATOM 3787 O O . ASP A 1 481 ? 34.112 -10.703 -17.968 1.00 93.62 481 ASP A O 1
ATOM 3791 N N . LEU A 1 482 ? 34.352 -8.974 -19.382 1.00 94.44 482 LEU A N 1
ATOM 3792 C CA . LEU A 1 482 ? 33.764 -9.622 -20.554 1.00 94.44 482 LEU A CA 1
ATOM 3793 C C . LEU A 1 482 ? 34.776 -10.461 -21.353 1.00 94.44 482 LEU A C 1
ATOM 3795 O O . LEU A 1 482 ? 34.451 -10.976 -22.426 1.00 94.44 482 LEU A O 1
ATOM 3799 N N . GLY A 1 483 ? 36.015 -10.612 -20.876 1.00 91.19 483 GLY A N 1
ATOM 3800 C CA . GLY A 1 483 ? 37.064 -11.371 -21.561 1.00 91.19 483 GLY A CA 1
ATOM 3801 C C . GLY A 1 483 ? 37.359 -10.856 -22.974 1.00 91.19 483 GLY A C 1
ATOM 3802 O O . GLY A 1 483 ? 37.679 -11.645 -23.862 1.00 91.19 483 GLY A O 1
ATOM 3803 N N . GLY A 1 484 ? 37.183 -9.552 -23.210 1.00 90.62 484 GLY A N 1
ATOM 3804 C CA . GLY A 1 484 ? 37.350 -8.925 -24.520 1.00 90.62 484 GLY A CA 1
ATOM 3805 C C . GLY A 1 484 ? 36.166 -9.078 -25.481 1.00 90.62 484 GLY A C 1
ATOM 3806 O O . GLY A 1 484 ? 36.219 -8.507 -26.570 1.00 90.62 484 GLY A O 1
ATOM 3807 N N . ASN A 1 485 ? 35.095 -9.788 -25.111 1.00 94.62 485 ASN A N 1
ATOM 3808 C CA . ASN A 1 485 ? 33.901 -9.915 -25.951 1.00 94.62 485 ASN A CA 1
ATOM 3809 C C . ASN A 1 485 ? 33.086 -8.613 -25.975 1.00 94.62 485 ASN A C 1
ATOM 3811 O O . ASN A 1 485 ? 33.044 -7.882 -24.990 1.00 94.62 485 ASN A O 1
ATOM 3815 N N . LYS A 1 486 ? 32.397 -8.352 -27.090 1.00 96.19 486 LYS A N 1
ATOM 3816 C CA . LYS A 1 486 ? 31.367 -7.308 -27.175 1.00 96.19 486 LYS A CA 1
ATOM 3817 C C . LYS A 1 486 ? 29.977 -7.920 -27.072 1.00 96.19 486 LYS A C 1
ATOM 3819 O O . LYS A 1 486 ? 29.738 -8.996 -27.618 1.00 96.19 486 LYS A O 1
ATOM 3824 N N . ILE A 1 487 ? 29.072 -7.227 -26.391 1.00 97.88 487 ILE A N 1
ATOM 3825 C CA . ILE A 1 487 ? 27.698 -7.689 -26.165 1.00 97.88 487 ILE A CA 1
ATOM 3826 C C . ILE A 1 487 ? 26.879 -7.528 -27.451 1.00 97.88 487 ILE A C 1
ATOM 3828 O O . ILE A 1 487 ? 26.864 -6.460 -28.058 1.00 97.88 487 ILE A O 1
ATOM 3832 N N . THR A 1 488 ? 26.186 -8.597 -27.847 1.00 98.12 488 THR A N 1
ATOM 3833 C CA . THR A 1 488 ? 25.288 -8.645 -29.020 1.00 98.12 488 THR A CA 1
ATOM 3834 C C . THR A 1 488 ? 23.806 -8.624 -28.641 1.00 98.12 488 THR A C 1
ATOM 3836 O O . THR A 1 488 ? 22.972 -8.228 -29.451 1.00 98.12 488 THR A O 1
ATOM 3839 N N . LEU A 1 489 ? 23.482 -9.022 -27.407 1.00 98.19 489 LEU A N 1
ATOM 3840 C CA . LEU A 1 489 ? 22.131 -9.027 -26.849 1.00 98.19 489 LEU A CA 1
ATOM 3841 C C . LEU A 1 489 ? 22.192 -8.581 -25.384 1.00 98.19 489 LEU A C 1
ATOM 3843 O O . LEU A 1 489 ? 22.844 -9.241 -24.577 1.00 98.19 489 LEU A O 1
ATOM 3847 N N . CYS A 1 490 ? 21.508 -7.497 -25.029 1.00 97.75 490 CYS A N 1
ATOM 3848 C CA . CYS A 1 490 ? 21.277 -7.109 -23.639 1.00 97.75 490 CYS A CA 1
ATOM 3849 C C . CYS A 1 490 ? 19.813 -7.381 -23.289 1.00 97.75 490 CYS A C 1
ATOM 3851 O O . CYS A 1 490 ? 18.916 -6.917 -23.992 1.00 97.75 490 CYS A O 1
ATOM 3853 N N . MET A 1 491 ? 19.568 -8.160 -22.237 1.00 97.31 491 MET A N 1
ATOM 3854 C CA . MET A 1 491 ? 18.233 -8.642 -21.893 1.00 97.31 491 MET A CA 1
ATOM 3855 C C . MET A 1 491 ? 17.887 -8.447 -20.415 1.00 97.31 491 MET A C 1
ATOM 3857 O O . MET A 1 491 ? 18.759 -8.494 -19.545 1.00 97.31 491 MET A O 1
ATOM 3861 N N . ALA A 1 492 ? 16.599 -8.288 -20.128 1.00 95.75 492 ALA A N 1
ATOM 3862 C CA . ALA A 1 492 ? 16.068 -8.173 -18.781 1.00 95.75 492 ALA A CA 1
ATOM 3863 C C . ALA A 1 492 ? 14.624 -8.670 -18.684 1.00 95.75 492 ALA A C 1
ATOM 3865 O O . ALA A 1 492 ? 13.875 -8.695 -19.659 1.00 95.75 492 ALA A O 1
ATOM 3866 N N . GLU A 1 493 ? 14.251 -9.069 -17.472 1.00 89.75 493 GLU A N 1
ATOM 3867 C CA . GLU A 1 493 ? 12.908 -9.519 -17.117 1.00 89.75 493 GLU A CA 1
ATOM 3868 C C . GLU A 1 493 ? 11.921 -8.383 -16.786 1.00 89.75 493 GLU A C 1
ATOM 3870 O O . GLU A 1 493 ? 10.729 -8.654 -16.596 1.00 89.75 493 GLU A O 1
ATOM 3875 N N . PRO A 1 494 ? 12.356 -7.122 -16.849 1.00 86.69 494 PRO A N 1
ATOM 3876 C CA . PRO A 1 494 ? 13.165 -6.429 -15.844 1.00 86.69 494 PRO A CA 1
ATOM 3877 C C . PRO A 1 494 ? 12.550 -6.517 -14.432 1.00 86.69 494 PRO A C 1
ATOM 3879 O O . PRO A 1 494 ? 11.367 -6.253 -14.231 1.00 86.69 494 PRO A O 1
ATOM 3882 N N . TYR A 1 495 ? 13.361 -6.927 -13.454 1.00 92.06 495 TYR A N 1
ATOM 3883 C CA . TYR A 1 495 ? 12.982 -7.068 -12.043 1.00 92.06 495 TYR A CA 1
ATOM 3884 C C . TYR A 1 495 ? 14.200 -6.793 -11.159 1.00 92.06 495 TYR A C 1
ATOM 3886 O O . TYR A 1 495 ? 15.278 -7.333 -11.424 1.00 92.06 495 TYR A O 1
ATOM 3894 N N . PHE A 1 496 ? 14.015 -6.000 -10.104 1.00 89.69 496 PHE A N 1
ATOM 3895 C CA . PHE A 1 496 ? 15.059 -5.679 -9.129 1.00 89.69 496 PHE A CA 1
ATOM 3896 C C . PHE A 1 496 ? 14.510 -5.782 -7.711 1.00 89.69 496 PHE A C 1
ATOM 3898 O O . PHE A 1 496 ? 13.379 -5.361 -7.464 1.00 89.69 496 PHE A O 1
ATOM 3905 N N . TYR A 1 497 ? 15.303 -6.305 -6.772 1.00 84.94 497 TYR A N 1
ATOM 3906 C CA . TYR A 1 497 ? 14.833 -6.555 -5.399 1.00 84.94 497 TYR A CA 1
ATOM 3907 C C . TYR A 1 497 ? 14.387 -5.288 -4.664 1.00 84.94 497 TYR A C 1
ATOM 3909 O O . TYR A 1 497 ? 13.562 -5.362 -3.757 1.00 84.94 497 TYR A O 1
ATOM 3917 N N . SER A 1 498 ? 14.922 -4.132 -5.053 1.00 80.88 498 SER A N 1
ATOM 3918 C CA . SER A 1 498 ? 14.523 -2.840 -4.508 1.00 80.88 498 SER A CA 1
ATOM 3919 C C . SER A 1 498 ? 13.167 -2.364 -5.045 1.00 80.88 498 SER A C 1
ATOM 3921 O O . SER A 1 498 ? 12.472 -1.628 -4.360 1.00 80.88 498 SER A O 1
ATOM 3923 N N . SER A 1 499 ? 12.723 -2.785 -6.230 1.00 85.00 499 SER A N 1
ATOM 3924 C CA . SER A 1 499 ? 11.568 -2.170 -6.899 1.00 85.00 499 SER A CA 1
ATOM 3925 C C . SER A 1 499 ? 10.237 -2.377 -6.162 1.00 85.00 499 SER A C 1
ATOM 3927 O O . SER A 1 499 ? 9.733 -3.493 -6.075 1.00 85.00 499 SER A O 1
ATOM 3929 N N . LEU A 1 500 ? 9.633 -1.273 -5.706 1.00 82.38 500 LEU A N 1
ATOM 3930 C CA . LEU A 1 500 ? 8.264 -1.234 -5.166 1.00 82.38 500 LEU A CA 1
ATOM 3931 C C . LEU A 1 500 ? 7.182 -1.087 -6.251 1.00 82.38 500 LEU A C 1
ATOM 3933 O O . LEU A 1 500 ? 6.216 -1.844 -6.262 1.00 82.38 500 LEU A O 1
ATOM 3937 N N . LEU A 1 501 ? 7.354 -0.135 -7.172 1.00 85.38 501 LEU A N 1
ATOM 3938 C CA . LEU A 1 501 ? 6.462 0.118 -8.307 1.00 85.38 501 LEU A CA 1
ATOM 3939 C C . LEU A 1 501 ? 7.125 -0.337 -9.608 1.00 85.38 501 LEU A C 1
ATOM 3941 O O . LEU A 1 501 ? 8.348 -0.325 -9.747 1.00 85.38 501 LEU A O 1
ATOM 3945 N N . HIS A 1 502 ? 6.325 -0.735 -10.595 1.00 82.81 502 HIS A N 1
ATOM 3946 C CA . HIS A 1 502 ? 6.863 -1.399 -11.783 1.00 82.81 502 HIS A CA 1
ATOM 3947 C C . HIS A 1 502 ? 7.756 -0.516 -12.659 1.00 82.81 502 HIS A C 1
ATOM 3949 O O . HIS A 1 502 ? 8.702 -1.037 -13.250 1.00 82.81 502 HIS A O 1
ATOM 3955 N N . TRP A 1 503 ? 7.524 0.797 -12.715 1.00 88.56 503 TRP A N 1
ATOM 3956 C CA . TRP A 1 503 ? 8.409 1.709 -13.446 1.00 88.56 503 TRP A CA 1
ATOM 3957 C C . TRP A 1 503 ? 9.767 1.919 -12.763 1.00 88.56 503 TRP A C 1
ATOM 3959 O O . TRP A 1 503 ? 10.697 2.348 -13.433 1.00 88.56 503 TRP A O 1
ATOM 3969 N N . HIS A 1 504 ? 9.963 1.517 -11.500 1.00 89.50 504 HIS A N 1
ATOM 3970 C CA . HIS A 1 504 ? 11.312 1.463 -10.912 1.00 89.50 504 HIS A CA 1
ATOM 3971 C C . HIS A 1 504 ? 12.223 0.478 -11.665 1.00 89.50 504 HIS A C 1
ATOM 3973 O O . HIS A 1 504 ? 13.438 0.660 -11.720 1.00 89.50 504 HIS A O 1
ATOM 3979 N N . ASN A 1 505 ? 11.642 -0.515 -12.352 1.00 91.38 505 ASN A N 1
ATOM 3980 C CA . ASN A 1 505 ? 12.396 -1.435 -13.201 1.00 91.38 505 ASN A CA 1
ATOM 3981 C C . ASN A 1 505 ? 12.942 -0.779 -14.488 1.00 91.38 505 ASN A C 1
ATOM 3983 O O . ASN A 1 505 ? 13.694 -1.424 -15.222 1.00 91.38 505 ASN A O 1
ATOM 3987 N N . LEU A 1 506 ? 12.636 0.502 -14.753 1.00 92.62 506 LEU A N 1
ATOM 3988 C CA . LEU A 1 506 ? 13.333 1.300 -15.770 1.00 92.62 506 LEU A CA 1
ATOM 3989 C C . LEU A 1 506 ? 14.827 1.470 -15.459 1.00 92.62 506 LEU A C 1
ATOM 3991 O O . LEU A 1 506 ? 15.584 1.812 -16.362 1.00 92.62 506 LEU A O 1
ATOM 3995 N N . TYR A 1 507 ? 15.284 1.119 -14.252 1.00 92.00 507 TYR A N 1
ATOM 3996 C CA . TYR A 1 507 ? 16.704 0.954 -13.933 1.00 92.00 507 TYR A CA 1
ATOM 3997 C C . TYR A 1 507 ? 17.467 0.075 -14.938 1.00 92.00 507 TYR A C 1
ATOM 3999 O O . TYR A 1 507 ? 18.635 0.337 -15.239 1.00 92.00 507 TYR A O 1
ATOM 4007 N N . PHE A 1 508 ? 16.807 -0.921 -15.544 1.00 94.31 508 PHE A N 1
ATOM 4008 C CA . PHE A 1 508 ? 17.391 -1.684 -16.649 1.00 94.31 508 PHE A CA 1
ATOM 4009 C C . PHE A 1 508 ? 17.861 -0.774 -17.797 1.00 94.31 508 PHE A C 1
ATOM 4011 O O . PHE A 1 508 ? 18.956 -0.965 -18.330 1.00 94.31 508 PHE A O 1
ATOM 4018 N N . TRP A 1 509 ? 17.054 0.228 -18.154 1.00 94.50 509 TRP A N 1
ATOM 4019 C CA . TRP A 1 509 ? 17.341 1.166 -19.235 1.00 94.50 509 TRP A CA 1
ATOM 4020 C C . TRP A 1 509 ? 18.621 1.960 -18.969 1.00 94.50 509 TRP A C 1
ATOM 4022 O O . TRP A 1 509 ? 19.502 2.034 -19.826 1.00 94.50 509 TRP A O 1
ATOM 4032 N N . TYR A 1 510 ? 18.759 2.488 -17.753 1.00 92.94 510 TYR A N 1
ATOM 4033 C CA . TYR A 1 510 ? 19.956 3.197 -17.302 1.00 92.94 510 TYR A CA 1
ATOM 4034 C C . TYR A 1 510 ? 21.184 2.291 -17.281 1.00 92.94 510 TYR A C 1
ATOM 4036 O O . TYR A 1 510 ? 22.237 2.650 -17.812 1.00 92.94 510 TYR A O 1
ATOM 4044 N N . SER A 1 511 ? 21.018 1.090 -16.730 1.00 92.56 511 SER A N 1
ATOM 4045 C CA . SER A 1 511 ? 22.086 0.104 -16.598 1.00 92.56 511 SER A CA 1
ATOM 4046 C C . SER A 1 511 ? 22.704 -0.257 -17.943 1.00 92.56 511 SER A C 1
ATOM 4048 O O . SER A 1 511 ? 23.924 -0.220 -18.095 1.00 92.56 511 SER A O 1
ATOM 4050 N N . TRP A 1 512 ? 21.881 -0.581 -18.947 1.00 93.38 512 TRP A N 1
ATOM 4051 C CA . TRP A 1 512 ? 22.417 -0.941 -20.257 1.00 93.38 512 TRP A CA 1
ATOM 4052 C C . TRP A 1 512 ? 22.955 0.285 -21.008 1.00 93.38 512 TRP A C 1
ATOM 4054 O O . TRP A 1 512 ? 23.967 0.167 -21.696 1.00 93.38 512 TRP A O 1
ATOM 4064 N N . SER A 1 513 ? 22.348 1.466 -20.829 1.00 93.12 513 SER A N 1
ATOM 4065 C CA . SER A 1 513 ? 22.815 2.716 -21.451 1.00 93.12 513 SER A CA 1
ATOM 4066 C C . SER A 1 513 ? 24.244 3.064 -21.034 1.00 93.12 513 SER A C 1
ATOM 4068 O O . SER A 1 513 ? 25.058 3.447 -21.877 1.00 93.12 513 SER A O 1
ATOM 4070 N N . HIS A 1 514 ? 24.571 2.878 -19.750 1.00 90.81 514 HIS A N 1
ATOM 4071 C CA . HIS A 1 514 ? 25.926 3.070 -19.228 1.00 90.81 514 HIS A CA 1
ATOM 4072 C C . HIS A 1 514 ? 26.941 2.096 -19.845 1.00 90.81 514 HIS A C 1
ATOM 4074 O O . HIS A 1 514 ? 28.116 2.416 -19.988 1.00 90.81 514 HIS A O 1
ATOM 4080 N N . LEU A 1 515 ? 26.475 0.917 -20.257 1.00 92.06 515 LEU A N 1
ATOM 4081 C CA . LEU A 1 515 ? 27.295 -0.152 -20.822 1.00 92.06 515 LEU A CA 1
ATOM 4082 C C . LEU A 1 515 ? 27.385 -0.127 -22.349 1.00 92.06 515 LEU A C 1
ATOM 4084 O O . LEU A 1 515 ? 27.974 -1.040 -22.930 1.00 92.06 515 LEU A O 1
ATOM 4088 N N . SER A 1 516 ? 26.822 0.893 -23.002 1.00 92.06 516 SER A N 1
ATOM 4089 C CA . SER A 1 516 ? 26.730 0.989 -24.466 1.00 92.06 516 SER A CA 1
ATOM 4090 C C . SER A 1 516 ? 28.082 0.839 -25.181 1.00 92.06 516 SER A C 1
ATOM 4092 O O . SER A 1 516 ? 28.152 0.160 -26.205 1.00 92.06 516 SER A O 1
ATOM 4094 N N . ASP A 1 517 ? 29.177 1.343 -24.604 1.00 92.50 517 ASP A N 1
ATOM 4095 C CA . ASP A 1 517 ? 30.533 1.215 -25.167 1.00 92.50 517 ASP A CA 1
ATOM 4096 C C . ASP A 1 517 ? 31.050 -0.239 -25.233 1.00 92.50 517 ASP A C 1
ATOM 4098 O O . ASP A 1 517 ? 31.891 -0.580 -26.076 1.00 92.50 517 ASP A O 1
ATOM 4102 N N . LEU A 1 518 ? 30.530 -1.123 -24.374 1.00 95.31 518 LEU A N 1
ATOM 4103 C CA . LEU A 1 518 ? 30.875 -2.552 -24.340 1.00 95.31 518 LEU A CA 1
ATOM 4104 C C . LEU A 1 518 ? 30.038 -3.385 -25.329 1.00 95.31 518 LEU A C 1
ATOM 4106 O O . LEU A 1 518 ? 30.219 -4.603 -25.452 1.00 95.31 518 LEU A O 1
ATOM 4110 N N . MET A 1 519 ? 29.112 -2.747 -26.045 1.00 95.75 519 MET A N 1
ATOM 4111 C CA . MET A 1 519 ? 28.197 -3.396 -26.980 1.00 95.75 519 MET A CA 1
ATOM 4112 C C . MET A 1 519 ? 28.676 -3.257 -28.434 1.00 95.75 519 MET A C 1
ATOM 4114 O O . MET A 1 519 ? 29.625 -2.529 -28.758 1.00 95.75 519 MET A O 1
ATOM 4118 N N . VAL A 1 520 ? 28.064 -4.035 -29.327 1.00 96.38 520 VAL A N 1
ATOM 4119 C CA . VAL A 1 520 ? 28.165 -3.826 -30.780 1.00 96.38 520 VAL A CA 1
ATOM 4120 C C . VAL A 1 520 ? 27.128 -2.796 -31.232 1.00 96.38 520 VAL A C 1
ATOM 4122 O O . VAL A 1 520 ? 26.054 -2.713 -30.649 1.00 96.38 520 VAL A O 1
ATOM 4125 N N . ASP A 1 521 ? 27.388 -2.079 -32.325 1.00 91.25 521 ASP A N 1
ATOM 4126 C CA . ASP A 1 521 ? 26.472 -1.039 -32.836 1.00 91.25 521 ASP A CA 1
ATOM 4127 C C . ASP A 1 521 ? 25.076 -1.577 -33.220 1.00 91.25 521 ASP A C 1
ATOM 4129 O O . ASP A 1 521 ? 24.109 -0.829 -33.290 1.00 91.25 521 ASP A O 1
ATOM 4133 N N . SER A 1 522 ? 24.972 -2.885 -33.479 1.00 92.75 522 SER A N 1
ATOM 4134 C CA . SER A 1 522 ? 23.727 -3.600 -33.810 1.00 92.75 522 SER A CA 1
ATOM 4135 C C . SER A 1 522 ? 23.189 -4.439 -32.645 1.00 92.75 522 SER A C 1
ATOM 4137 O O . SER A 1 522 ? 22.529 -5.458 -32.861 1.00 92.75 522 SER A O 1
ATOM 4139 N N . VAL A 1 523 ? 23.520 -4.058 -31.407 1.00 96.31 523 VAL A N 1
ATOM 4140 C CA . VAL A 1 523 ? 23.069 -4.769 -30.210 1.00 96.31 523 VAL A CA 1
ATOM 4141 C C . VAL A 1 523 ? 21.546 -4.854 -30.178 1.00 96.31 523 VAL A C 1
ATOM 4143 O O . VAL A 1 523 ? 20.835 -3.894 -30.464 1.00 96.31 523 VAL A O 1
ATOM 4146 N N . THR A 1 524 ? 21.034 -6.030 -29.834 1.00 97.50 524 THR A N 1
ATOM 4147 C CA . THR A 1 524 ? 19.607 -6.216 -29.570 1.00 97.50 524 THR A CA 1
ATOM 4148 C C . THR A 1 524 ? 19.331 -5.918 -28.099 1.00 97.50 524 THR A C 1
ATOM 4150 O O . THR A 1 524 ? 20.015 -6.464 -27.234 1.00 97.50 524 THR A O 1
ATOM 4153 N N . ILE A 1 525 ? 18.336 -5.079 -27.812 1.00 97.38 525 ILE A N 1
ATOM 4154 C CA . ILE A 1 525 ? 17.881 -4.776 -26.448 1.00 97.38 525 ILE A CA 1
ATOM 4155 C C . ILE A 1 525 ? 16.504 -5.408 -26.225 1.00 97.38 525 ILE A C 1
ATOM 4157 O O . ILE A 1 525 ? 15.621 -5.276 -27.073 1.00 97.38 525 ILE A O 1
ATOM 4161 N N . LEU A 1 526 ? 16.331 -6.114 -25.105 1.00 96.62 526 LEU A N 1
ATOM 4162 C CA . LEU A 1 526 ? 15.087 -6.798 -24.745 1.00 96.62 526 LEU A CA 1
ATOM 4163 C C . LEU A 1 526 ? 14.769 -6.584 -23.249 1.00 96.62 526 LEU A C 1
ATOM 4165 O O . LEU A 1 526 ? 15.576 -6.982 -22.415 1.00 96.62 526 LEU A O 1
ATOM 4169 N N . PRO A 1 527 ? 13.616 -6.009 -22.862 1.00 97.38 527 PRO A N 1
ATOM 4170 C CA . PRO A 1 527 ? 12.534 -5.512 -23.717 1.00 97.38 527 PRO A CA 1
ATOM 4171 C C . PRO A 1 527 ? 12.951 -4.330 -24.603 1.00 97.38 527 PRO A C 1
ATOM 4173 O O . PRO A 1 527 ? 13.835 -3.557 -24.242 1.00 97.38 527 PRO A O 1
ATOM 4176 N N . ARG A 1 528 ? 12.289 -4.189 -25.759 1.00 96.62 528 ARG A N 1
ATOM 4177 C CA . ARG A 1 528 ? 12.513 -3.080 -26.706 1.00 96.62 528 ARG A CA 1
ATOM 4178 C C . ARG A 1 528 ? 11.721 -1.827 -26.341 1.00 96.62 528 ARG A C 1
ATOM 4180 O O . ARG A 1 528 ? 12.113 -0.722 -26.690 1.00 96.62 528 ARG A O 1
ATOM 4187 N N . ARG A 1 529 ? 10.587 -1.999 -25.661 1.00 96.81 529 ARG A N 1
ATOM 4188 C CA . ARG A 1 529 ? 9.675 -0.913 -25.304 1.00 96.81 529 ARG A CA 1
ATOM 4189 C C . ARG A 1 529 ? 9.049 -1.186 -23.947 1.00 96.81 529 ARG A C 1
ATOM 4191 O O . ARG A 1 529 ? 8.682 -2.324 -23.654 1.00 96.81 529 ARG A O 1
ATOM 4198 N N . ALA A 1 530 ? 8.916 -0.135 -23.150 1.00 97.19 530 ALA A N 1
ATOM 4199 C CA . ALA A 1 530 ? 8.164 -0.131 -21.906 1.00 97.19 530 ALA A CA 1
ATOM 4200 C C . ALA A 1 530 ? 6.985 0.835 -22.038 1.00 97.19 530 ALA A C 1
ATOM 4202 O O . ALA A 1 530 ? 7.164 1.995 -22.405 1.00 97.19 530 ALA A O 1
ATOM 4203 N N . ILE A 1 531 ? 5.780 0.355 -21.746 1.00 97.81 531 ILE A N 1
ATOM 4204 C CA . ILE A 1 531 ? 4.542 1.123 -21.862 1.00 97.81 531 ILE A CA 1
ATOM 4205 C C . ILE A 1 531 ? 3.878 1.168 -20.491 1.00 97.81 531 ILE A C 1
ATOM 4207 O O . ILE A 1 531 ? 3.467 0.139 -19.957 1.00 97.81 531 ILE A O 1
ATOM 4211 N N . LEU A 1 532 ? 3.758 2.365 -19.930 1.00 97.94 532 LEU A N 1
ATOM 4212 C CA . LEU A 1 532 ? 3.005 2.606 -18.708 1.00 97.94 532 LEU A CA 1
ATOM 4213 C C . LEU A 1 532 ? 1.545 2.860 -19.082 1.00 97.94 532 LEU A C 1
ATOM 4215 O O . LEU A 1 532 ? 1.247 3.788 -19.839 1.00 97.94 532 LEU A O 1
ATOM 4219 N N . LYS A 1 533 ? 0.630 2.047 -18.559 1.00 98.00 533 LYS A N 1
ATOM 4220 C CA . LYS A 1 533 ? -0.805 2.114 -18.861 1.00 98.00 533 LYS A CA 1
ATOM 4221 C C . LYS A 1 533 ? -1.627 2.277 -17.604 1.00 98.00 533 LYS A C 1
ATOM 4223 O O . LYS A 1 533 ? -1.178 1.945 -16.511 1.00 98.00 533 LYS A O 1
ATOM 4228 N N . ALA A 1 534 ? -2.840 2.774 -17.792 1.00 98.19 534 ALA A N 1
ATOM 4229 C CA . ALA A 1 534 ? -3.781 2.990 -16.718 1.00 98.19 534 ALA A CA 1
ATOM 4230 C C . ALA A 1 534 ? -5.231 2.733 -17.136 1.00 98.19 534 ALA A C 1
ATOM 4232 O O . ALA A 1 534 ? -5.570 2.740 -18.321 1.00 98.19 534 ALA A O 1
ATOM 4233 N N . ALA A 1 535 ? -6.091 2.517 -16.144 1.00 98.06 535 ALA A N 1
ATOM 4234 C CA . ALA A 1 535 ? -7.540 2.478 -16.288 1.00 98.06 535 ALA A CA 1
ATOM 4235 C C . ALA A 1 535 ? -8.193 3.066 -15.034 1.00 98.06 535 ALA A C 1
ATOM 4237 O O . ALA A 1 535 ? -7.754 2.789 -13.918 1.00 98.06 535 ALA A O 1
ATOM 4238 N N . ALA A 1 536 ? -9.244 3.865 -15.211 1.00 97.94 536 ALA A N 1
ATOM 4239 C CA . ALA A 1 536 ? -10.077 4.302 -14.098 1.00 97.94 536 ALA A CA 1
ATOM 4240 C C . ALA A 1 536 ? -10.871 3.106 -13.555 1.00 97.94 536 ALA A C 1
ATOM 4242 O O . ALA A 1 536 ? -11.349 2.285 -14.341 1.00 97.94 536 ALA A O 1
ATOM 4243 N N . MET A 1 537 ? -11.009 3.002 -12.235 1.00 98.00 537 MET A N 1
ATOM 4244 C CA . MET A 1 537 ? -11.533 1.820 -11.551 1.00 98.00 537 MET A CA 1
ATOM 4245 C C . MET A 1 537 ? -12.594 2.174 -10.510 1.00 98.00 537 MET A C 1
ATOM 4247 O O . MET A 1 537 ? -12.457 3.127 -9.743 1.00 98.00 537 MET A O 1
ATOM 4251 N N . GLU A 1 538 ? -13.615 1.330 -10.431 1.00 97.75 538 GLU A N 1
ATOM 4252 C CA . GLU A 1 538 ? -14.499 1.183 -9.285 1.00 97.75 538 GLU A CA 1
ATOM 4253 C C . GLU A 1 538 ? -14.081 -0.094 -8.557 1.00 97.75 538 GLU A C 1
ATOM 4255 O O . GLU A 1 538 ? -14.372 -1.203 -9.001 1.00 97.75 538 GLU A O 1
ATOM 4260 N N . PHE A 1 539 ? -13.350 0.045 -7.455 1.00 97.06 539 PHE A N 1
ATOM 4261 C CA . PHE A 1 539 ? -13.033 -1.090 -6.589 1.00 97.06 539 PHE A CA 1
ATOM 4262 C C . PHE A 1 539 ? -14.231 -1.486 -5.729 1.00 97.06 539 PHE A C 1
ATOM 4264 O O . PHE A 1 539 ? -14.898 -0.603 -5.195 1.00 97.06 539 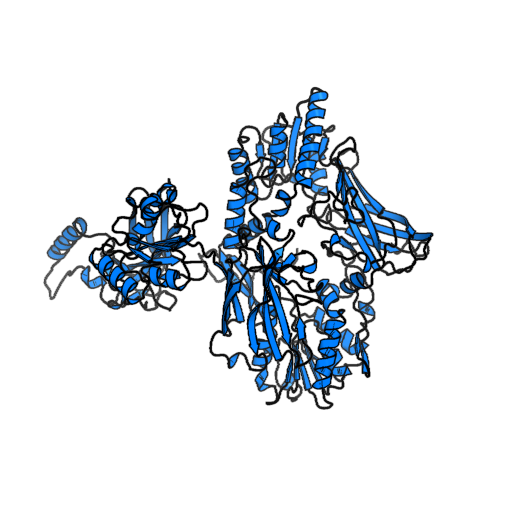PHE A O 1
ATOM 4271 N N . ASP A 1 540 ? -14.446 -2.786 -5.519 1.00 94.56 540 ASP A N 1
ATOM 4272 C CA . ASP A 1 540 ? -15.521 -3.270 -4.645 1.00 94.56 540 ASP A CA 1
ATOM 4273 C C . ASP A 1 540 ? -15.300 -2.767 -3.205 1.00 94.56 540 ASP A C 1
ATOM 4275 O O . ASP A 1 540 ? -16.227 -2.281 -2.555 1.00 94.56 540 ASP A O 1
ATOM 4279 N N . ASN A 1 541 ? -14.054 -2.846 -2.713 1.00 92.50 541 ASN A N 1
ATOM 4280 C CA . ASN A 1 541 ? -13.734 -2.484 -1.329 1.00 92.50 541 ASN A CA 1
ATOM 4281 C C . ASN A 1 541 ? -12.383 -1.793 -1.096 1.00 92.50 541 ASN A C 1
ATOM 4283 O O . ASN A 1 541 ? -12.266 -1.101 -0.093 1.00 92.50 541 ASN A O 1
ATOM 4287 N N . LEU A 1 542 ? -11.395 -1.916 -1.996 1.00 92.88 542 LEU A N 1
ATOM 4288 C CA . LEU A 1 542 ? -10.043 -1.360 -1.786 1.00 92.88 542 LEU A CA 1
ATOM 4289 C C . LEU A 1 542 ? -10.046 0.132 -1.430 1.00 92.88 542 LEU A C 1
ATOM 4291 O O . LEU A 1 542 ? -9.232 0.586 -0.642 1.00 92.88 542 LEU A O 1
ATOM 4295 N N . TRP A 1 543 ? -10.999 0.895 -1.968 1.00 90.56 543 TRP A N 1
ATOM 4296 C CA . TRP A 1 543 ? -11.148 2.323 -1.683 1.00 90.56 543 TRP A CA 1
ATOM 4297 C C . TRP A 1 543 ? -11.345 2.636 -0.188 1.00 90.56 543 TRP A C 1
ATOM 4299 O O . TRP A 1 543 ? -10.983 3.724 0.254 1.00 90.56 543 TRP A O 1
ATOM 4309 N N . LYS A 1 544 ? -11.865 1.687 0.604 1.00 88.56 544 LYS A N 1
ATOM 4310 C CA . LYS A 1 544 ? -12.117 1.848 2.044 1.00 88.56 544 LYS A CA 1
ATOM 4311 C C . LYS A 1 544 ? -10.846 2.020 2.870 1.00 88.56 544 LYS A C 1
ATOM 4313 O O . LYS A 1 544 ? -10.928 2.614 3.937 1.00 88.56 544 LYS A O 1
ATOM 4318 N N . ILE A 1 545 ? -9.686 1.564 2.387 1.00 84.69 545 ILE A N 1
ATOM 4319 C CA . ILE A 1 545 ? -8.421 1.701 3.131 1.00 84.69 545 ILE A CA 1
ATOM 4320 C C . ILE A 1 545 ? -7.968 3.169 3.237 1.00 84.69 545 ILE A C 1
ATOM 4322 O O . ILE A 1 545 ? -7.208 3.513 4.137 1.00 84.69 545 ILE A O 1
ATOM 4326 N N . ARG A 1 546 ? -8.445 4.036 2.328 1.00 82.81 546 ARG A N 1
ATOM 4327 C CA . ARG A 1 546 ? -8.164 5.485 2.305 1.00 82.81 546 ARG A CA 1
ATOM 4328 C C . ARG A 1 546 ? -9.402 6.357 2.503 1.00 82.81 546 ARG A C 1
ATOM 4330 O O . ARG A 1 546 ? -9.277 7.575 2.582 1.00 82.81 546 ARG A O 1
ATOM 4337 N N . ALA A 1 547 ? -10.593 5.767 2.541 1.00 84.62 547 ALA A N 1
ATOM 4338 C CA . ALA A 1 547 ? -11.822 6.536 2.645 1.00 84.62 547 ALA A CA 1
ATOM 4339 C C . ALA A 1 547 ? -11.964 7.150 4.044 1.00 84.62 547 ALA A C 1
ATOM 4341 O O . ALA A 1 547 ? -11.831 6.412 5.027 1.00 84.62 547 ALA A O 1
ATOM 4342 N N . PRO A 1 548 ? -12.324 8.444 4.155 1.00 86.50 548 PRO A N 1
ATOM 4343 C CA . PRO A 1 548 ? -12.675 9.020 5.445 1.00 86.50 548 PRO A CA 1
ATOM 4344 C C . PRO A 1 548 ? -13.842 8.240 6.056 1.00 86.50 548 PRO A C 1
ATOM 4346 O O . PRO A 1 548 ? -14.748 7.774 5.355 1.00 86.50 548 PRO A O 1
ATOM 4349 N N . VAL A 1 549 ? -13.805 8.074 7.369 1.00 87.75 549 VAL A N 1
ATOM 4350 C CA . VAL A 1 549 ? -14.789 7.307 8.127 1.00 87.75 549 VAL A CA 1
ATOM 4351 C C . VAL A 1 549 ? -16.035 8.150 8.379 1.00 87.75 549 VAL A C 1
ATOM 4353 O O . VAL A 1 549 ? -17.157 7.667 8.224 1.00 87.75 549 VAL A O 1
ATOM 4356 N N . GLY A 1 550 ? -15.857 9.422 8.737 1.00 89.56 550 GLY A N 1
ATOM 4357 C CA . GLY A 1 550 ? -16.906 10.377 9.075 1.00 89.56 550 GLY A CA 1
ATOM 4358 C C . GLY A 1 550 ? -17.663 9.976 10.337 1.00 89.56 550 GLY A C 1
ATOM 4359 O O . GLY A 1 550 ? -17.425 10.503 11.421 1.00 89.56 550 GLY A O 1
ATOM 4360 N N . ASN A 1 551 ? -18.591 9.030 10.204 1.00 91.81 551 ASN A N 1
ATOM 4361 C CA . ASN A 1 551 ? -19.375 8.500 11.310 1.00 91.81 551 ASN A CA 1
ATOM 4362 C C . ASN A 1 551 ? -19.269 6.975 11.374 1.00 91.81 551 ASN A C 1
ATOM 4364 O O . ASN A 1 551 ? -19.514 6.293 10.383 1.00 91.81 551 ASN A O 1
ATOM 4368 N N . CYS A 1 552 ? -18.994 6.445 12.564 1.00 93.06 552 CYS A N 1
ATOM 4369 C CA . CYS A 1 552 ? -18.958 5.008 12.814 1.00 93.06 552 CYS A CA 1
ATOM 4370 C C . CYS A 1 552 ? -19.923 4.650 13.945 1.00 93.06 552 CYS A C 1
ATOM 4372 O O . CYS A 1 552 ? -19.768 5.121 15.070 1.00 93.06 552 CYS A O 1
ATOM 4374 N N . GLU A 1 553 ? -20.931 3.821 13.652 1.00 94.88 553 GLU A N 1
ATOM 4375 C CA . GLU A 1 553 ? -21.956 3.374 14.611 1.00 94.88 553 GLU A CA 1
ATOM 4376 C C . GLU A 1 553 ? -22.572 4.522 15.441 1.00 94.88 553 GLU A C 1
ATOM 4378 O O . GLU A 1 553 ? -22.879 4.368 16.626 1.00 94.88 553 GLU A O 1
ATOM 4383 N N . GLY A 1 554 ? -22.745 5.704 14.838 1.00 94.50 554 GLY A N 1
ATOM 4384 C CA . GLY A 1 554 ? -23.318 6.887 15.482 1.00 94.50 554 GLY A CA 1
ATOM 4385 C C . GLY A 1 554 ? -22.320 7.793 16.210 1.00 94.50 554 GLY A C 1
ATOM 4386 O O . GLY A 1 554 ? -22.759 8.782 16.790 1.00 94.50 554 GLY A O 1
ATOM 4387 N N . PHE A 1 555 ? -21.016 7.506 16.174 1.00 96.38 555 PHE A N 1
ATOM 4388 C CA . PHE A 1 555 ? -19.968 8.369 16.730 1.00 96.38 555 PHE A CA 1
ATOM 4389 C C . PHE A 1 555 ? -19.260 9.171 15.633 1.00 96.38 555 PHE A C 1
ATOM 4391 O O . PHE A 1 555 ? -18.926 8.624 14.584 1.00 96.38 555 PHE A O 1
ATOM 4398 N N . ASP A 1 556 ? -19.039 10.461 15.880 1.00 93.50 556 ASP A N 1
ATOM 4399 C CA . ASP A 1 556 ? -18.295 11.365 14.997 1.00 93.50 556 ASP A CA 1
ATOM 4400 C C . ASP A 1 556 ? -16.788 11.092 15.106 1.00 93.50 556 ASP A C 1
ATOM 4402 O O . ASP A 1 556 ? -16.210 11.212 16.190 1.00 93.50 556 ASP A O 1
ATOM 4406 N N . LEU A 1 557 ? -16.172 10.712 13.987 1.00 93.00 557 LEU A N 1
ATOM 4407 C CA . LEU A 1 557 ? -14.747 10.424 13.854 1.00 93.00 557 LEU A CA 1
ATOM 4408 C C . LEU A 1 557 ? -14.029 11.435 12.942 1.00 93.00 557 LEU A C 1
ATOM 4410 O O . LEU A 1 557 ? -12.904 11.185 12.523 1.00 93.00 557 LEU A O 1
ATOM 4414 N N . GLY A 1 558 ? -14.604 12.614 12.681 1.00 89.38 558 GLY A N 1
ATOM 4415 C CA . GLY A 1 558 ? -13.988 13.618 11.804 1.00 89.38 558 GLY A CA 1
ATOM 4416 C C . GLY A 1 558 ? -12.599 14.093 12.263 1.00 89.38 558 GLY A C 1
ATOM 4417 O O . GLY A 1 558 ? -11.749 14.409 11.437 1.00 89.38 558 GLY A O 1
ATOM 4418 N N . GLN A 1 559 ? -12.318 14.085 13.573 1.00 88.62 559 GLN A N 1
ATOM 4419 C CA . GLN A 1 559 ? -10.973 14.365 14.114 1.00 88.62 559 GLN A CA 1
ATOM 4420 C C . GLN A 1 559 ? -9.939 13.301 13.712 1.00 88.62 559 GLN A C 1
ATOM 4422 O O . GLN A 1 559 ? -8.761 13.612 13.534 1.00 88.62 559 GLN A O 1
ATOM 4427 N N . PHE A 1 560 ? -10.373 12.046 13.583 1.00 89.56 560 PHE A N 1
ATOM 4428 C CA . PHE A 1 560 ? -9.536 10.959 13.092 1.00 89.56 560 PHE A CA 1
ATOM 4429 C C . PHE A 1 560 ? -9.277 11.114 11.594 1.00 89.56 560 PHE A C 1
ATOM 4431 O O . PHE A 1 560 ? -8.119 11.080 11.186 1.00 89.56 560 PHE A O 1
ATOM 4438 N N . ASP A 1 561 ? -10.315 11.402 10.806 1.00 87.12 561 ASP A N 1
ATOM 4439 C CA . ASP A 1 561 ? -10.170 11.639 9.365 1.00 87.12 561 ASP A CA 1
ATOM 4440 C C . ASP A 1 561 ? -9.174 12.768 9.076 1.00 87.12 561 ASP A C 1
ATOM 4442 O O . ASP A 1 561 ? -8.256 12.592 8.280 1.00 87.12 561 ASP A O 1
ATOM 4446 N N . GLN A 1 562 ? -9.284 13.894 9.791 1.00 86.19 562 GLN A N 1
ATOM 4447 C CA . GLN A 1 562 ? -8.358 15.026 9.663 1.00 86.19 562 GLN A CA 1
ATOM 4448 C C . GLN A 1 562 ? -6.911 14.652 10.015 1.00 86.19 562 GLN A C 1
ATOM 4450 O O . GLN A 1 562 ? -5.972 15.128 9.372 1.00 86.19 562 GLN A O 1
ATOM 4455 N N . LEU A 1 563 ? -6.712 13.820 11.044 1.00 85.75 563 LEU A N 1
ATOM 4456 C CA . LEU A 1 563 ? -5.383 13.361 11.443 1.00 85.75 563 LEU A CA 1
ATOM 4457 C C . LEU A 1 563 ? -4.758 12.470 10.365 1.00 85.75 563 LEU A C 1
ATOM 4459 O O . LEU A 1 563 ? -3.594 12.674 10.013 1.00 85.75 563 LEU A O 1
ATOM 4463 N N . ILE A 1 564 ? -5.521 11.497 9.861 1.00 84.88 564 ILE A N 1
ATOM 4464 C CA . ILE A 1 564 ? -5.059 10.565 8.831 1.00 84.88 564 ILE A CA 1
ATOM 4465 C C . ILE A 1 564 ? -4.797 11.304 7.522 1.00 84.88 564 ILE A C 1
ATOM 4467 O O . ILE A 1 564 ? -3.718 11.142 6.958 1.00 84.88 564 ILE A O 1
ATOM 4471 N N . GLU A 1 565 ? -5.719 12.158 7.071 1.00 83.31 565 GLU A N 1
ATOM 4472 C CA . GLU A 1 565 ? -5.569 12.918 5.826 1.00 83.31 565 GLU A CA 1
ATOM 4473 C C . GLU A 1 565 ? -4.300 13.774 5.850 1.00 83.31 565 GLU A C 1
ATOM 4475 O O . GLU A 1 565 ? -3.464 13.674 4.953 1.00 83.31 565 GLU A O 1
ATOM 4480 N N . LYS A 1 566 ? -4.086 14.528 6.935 1.00 80.50 566 LYS A N 1
ATOM 4481 C CA . LYS A 1 566 ? -2.878 15.341 7.103 1.00 80.50 566 LYS A CA 1
ATOM 4482 C C . LYS A 1 566 ? -1.597 14.503 7.098 1.00 80.50 566 LYS A C 1
ATOM 4484 O O . LYS A 1 566 ? -0.570 14.962 6.608 1.00 80.50 566 LYS A O 1
ATOM 4489 N N . ALA A 1 567 ? -1.624 13.310 7.686 1.00 81.25 567 ALA A N 1
ATOM 4490 C CA . ALA A 1 567 ? -0.462 12.431 7.718 1.00 81.25 567 ALA A CA 1
ATOM 4491 C C . ALA A 1 567 ? -0.158 11.828 6.338 1.00 81.25 567 ALA A C 1
ATOM 4493 O O . ALA A 1 567 ? 1.009 11.797 5.939 1.00 81.25 567 ALA A O 1
ATOM 4494 N N . CYS A 1 568 ? -1.190 11.413 5.599 1.00 80.00 568 CYS A N 1
ATOM 4495 C CA . CYS A 1 568 ? -1.058 10.899 4.235 1.00 80.00 568 CYS A CA 1
ATOM 4496 C C . CYS A 1 568 ? -0.503 11.980 3.298 1.00 80.00 568 CYS A C 1
ATOM 4498 O O . CYS A 1 568 ? 0.495 11.733 2.632 1.00 80.00 568 CYS A O 1
ATOM 4500 N N . ASP A 1 569 ? -1.056 13.201 3.340 1.00 77.88 569 ASP A N 1
ATOM 4501 C CA . ASP A 1 569 ? -0.612 14.339 2.515 1.00 77.88 569 ASP A CA 1
ATOM 4502 C C . ASP A 1 569 ? 0.880 14.700 2.740 1.00 77.88 569 ASP A C 1
ATOM 4504 O O . ASP A 1 569 ? 1.508 15.324 1.887 1.00 77.88 569 ASP A O 1
ATOM 4508 N N . ILE A 1 570 ? 1.467 14.322 3.885 1.00 74.88 570 ILE A N 1
ATOM 4509 C CA . ILE A 1 570 ? 2.883 14.574 4.212 1.00 74.88 570 ILE A CA 1
ATOM 4510 C C . ILE A 1 570 ? 3.795 13.391 3.858 1.00 74.88 570 ILE A C 1
ATOM 4512 O O . ILE A 1 570 ? 4.971 13.607 3.557 1.00 74.88 570 ILE A O 1
ATOM 4516 N N . SER A 1 571 ? 3.311 12.153 3.993 1.00 75.25 571 SER A N 1
ATOM 4517 C CA . SER A 1 571 ? 4.182 10.968 4.082 1.00 75.25 571 SER A CA 1
ATOM 4518 C C . SER A 1 571 ? 3.907 9.856 3.074 1.00 75.25 571 SER A C 1
ATOM 4520 O O . SER A 1 571 ? 4.769 8.988 2.921 1.00 75.25 571 SER A O 1
ATOM 4522 N N . ASP A 1 572 ? 2.767 9.885 2.384 1.00 76.56 572 ASP A N 1
ATOM 4523 C CA . ASP A 1 572 ? 2.407 8.870 1.399 1.00 76.56 572 ASP A CA 1
ATOM 4524 C C . ASP A 1 572 ? 2.587 9.386 -0.031 1.00 76.56 572 ASP A C 1
ATOM 4526 O O . ASP A 1 572 ? 2.281 10.534 -0.356 1.00 76.56 572 ASP A O 1
ATOM 4530 N N . ASP A 1 573 ? 3.074 8.506 -0.906 1.00 78.06 573 ASP A N 1
ATOM 4531 C CA . ASP A 1 573 ? 3.111 8.769 -2.340 1.00 78.06 573 ASP A CA 1
ATOM 4532 C C . ASP A 1 573 ? 1.689 8.747 -2.918 1.00 78.06 573 ASP A C 1
ATOM 4534 O O . ASP A 1 573 ? 0.826 7.983 -2.486 1.00 78.06 573 ASP A O 1
ATOM 4538 N N . SER A 1 574 ? 1.454 9.523 -3.979 1.00 81.50 574 SER A N 1
ATOM 4539 C CA . SER A 1 574 ? 0.144 9.576 -4.642 1.00 81.50 574 SER A CA 1
ATOM 4540 C C . SER A 1 574 ? -0.262 8.259 -5.319 1.00 81.50 574 SER A C 1
ATOM 4542 O O . SER A 1 574 ? -1.419 8.110 -5.718 1.00 81.50 574 SER A O 1
ATOM 4544 N N . VAL A 1 575 ? 0.669 7.314 -5.487 1.00 90.56 575 VAL A N 1
ATOM 4545 C CA . VAL A 1 575 ? 0.422 6.011 -6.107 1.00 90.56 575 VAL A CA 1
ATOM 4546 C C . VAL A 1 575 ? 0.994 4.886 -5.254 1.00 90.56 575 VAL A C 1
ATOM 4548 O O . VAL A 1 575 ? 2.199 4.812 -5.030 1.00 90.56 575 VAL A O 1
ATOM 4551 N N . GLU A 1 576 ? 0.137 3.947 -4.863 1.00 89.81 576 GLU A N 1
ATOM 4552 C CA . GLU A 1 576 ? 0.488 2.849 -3.961 1.00 89.81 576 GLU A CA 1
ATOM 4553 C C . GLU A 1 576 ? 0.550 1.491 -4.675 1.00 89.81 576 GLU A C 1
ATOM 4555 O O . GLU A 1 576 ? -0.291 1.211 -5.531 1.00 89.81 576 GLU A O 1
ATOM 4560 N N . PRO A 1 577 ? 1.500 0.603 -4.326 1.00 93.00 577 PRO A N 1
ATOM 4561 C CA . PRO A 1 577 ? 1.577 -0.738 -4.895 1.00 93.00 577 PRO A CA 1
ATOM 4562 C C . PRO A 1 577 ? 0.602 -1.717 -4.215 1.00 93.00 577 PRO A C 1
ATOM 4564 O O . PRO A 1 577 ? 0.841 -2.157 -3.088 1.00 93.00 577 PRO A O 1
ATOM 4567 N N . GLN A 1 578 ? -0.432 -2.155 -4.937 1.00 94.69 578 GLN A N 1
ATOM 4568 C CA . GLN A 1 578 ? -1.457 -3.088 -4.452 1.00 94.69 578 GLN A CA 1
ATOM 4569 C C . GLN A 1 578 ? -1.562 -4.353 -5.330 1.00 94.69 578 GLN A C 1
ATOM 4571 O O . GLN A 1 578 ? -1.544 -4.247 -6.559 1.00 94.69 578 GLN A O 1
ATOM 4576 N N . PRO A 1 579 ? -1.678 -5.568 -4.756 1.00 95.56 579 PRO A N 1
ATOM 4577 C CA . PRO A 1 579 ? -1.950 -6.792 -5.515 1.00 95.56 579 PRO A CA 1
ATOM 4578 C C . PRO A 1 579 ? -3.423 -6.832 -5.958 1.00 95.56 579 PRO A C 1
ATOM 4580 O O . PRO A 1 579 ? -4.260 -7.458 -5.319 1.00 95.56 579 PRO A O 1
ATOM 4583 N N . LEU A 1 580 ? -3.777 -6.172 -7.065 1.00 97.00 580 LEU A N 1
ATOM 4584 C CA . LEU A 1 580 ? -5.185 -5.960 -7.441 1.00 97.00 580 LEU A CA 1
ATOM 4585 C C . LEU A 1 580 ? -5.974 -7.243 -7.744 1.00 97.00 580 LEU A C 1
ATOM 4587 O O . LEU A 1 580 ? -7.201 -7.204 -7.807 1.00 97.00 580 LEU A O 1
ATOM 4591 N N . TRP A 1 581 ? -5.314 -8.392 -7.898 1.00 96.12 581 TRP A N 1
ATOM 4592 C CA . TRP A 1 581 ? -6.005 -9.682 -7.998 1.00 96.12 581 TRP A CA 1
ATOM 4593 C C . TRP A 1 581 ? -6.730 -10.058 -6.692 1.00 96.12 581 TRP A C 1
ATOM 4595 O O . TRP A 1 581 ? -7.734 -10.765 -6.736 1.00 96.12 581 TRP A O 1
ATOM 4605 N N . GLU A 1 582 ? -6.267 -9.539 -5.551 1.00 96.44 582 GLU A N 1
ATOM 4606 C CA . GLU A 1 582 ? -6.883 -9.684 -4.225 1.00 96.44 582 GLU A CA 1
ATOM 4607 C C . GLU A 1 582 ? -8.037 -8.695 -4.002 1.00 96.44 582 GLU A C 1
ATOM 4609 O O . GLU A 1 582 ? -8.851 -8.858 -3.090 1.00 96.44 582 GLU A O 1
ATOM 4614 N N . TYR A 1 583 ? -8.154 -7.690 -4.872 1.00 96.31 583 TYR A N 1
ATOM 4615 C CA . TYR A 1 583 ? -9.087 -6.580 -4.727 1.00 96.31 583 TYR A CA 1
ATOM 4616 C C . TYR A 1 583 ? -9.918 -6.392 -5.998 1.00 96.31 583 TYR A C 1
ATOM 4618 O O . TYR A 1 583 ? -9.579 -5.575 -6.862 1.00 96.31 583 TYR A O 1
ATOM 4626 N N . PRO A 1 584 ? -11.041 -7.122 -6.127 1.00 95.25 584 PRO A N 1
ATOM 4627 C CA . PRO A 1 584 ? -11.892 -7.029 -7.300 1.00 95.25 584 PRO A CA 1
ATOM 4628 C C . PRO A 1 584 ? -12.333 -5.592 -7.589 1.00 95.25 584 PRO A C 1
ATOM 4630 O O . PRO A 1 584 ? -12.674 -4.818 -6.689 1.00 95.25 584 PRO A O 1
ATOM 4633 N N . GLY A 1 585 ? -12.371 -5.253 -8.873 1.00 96.62 585 GLY A N 1
ATOM 4634 C CA . GLY A 1 585 ? -12.838 -3.956 -9.331 1.00 96.62 585 GLY A CA 1
ATOM 4635 C C . GLY A 1 585 ? -13.291 -3.986 -10.781 1.00 96.62 585 GLY A C 1
ATOM 4636 O O . GLY A 1 585 ? -12.837 -4.807 -11.585 1.00 96.62 585 GLY A O 1
ATOM 4637 N N . THR A 1 586 ? -14.196 -3.073 -11.099 1.00 97.88 586 THR A N 1
ATOM 4638 C CA . THR A 1 586 ? -14.768 -2.868 -12.426 1.00 97.88 586 THR A CA 1
ATOM 4639 C C . THR A 1 586 ? -14.059 -1.702 -13.097 1.00 97.88 586 THR A C 1
ATOM 4641 O O . THR A 1 586 ? -13.874 -0.647 -12.489 1.00 97.88 586 THR A O 1
ATOM 4644 N N . ALA A 1 587 ? -13.645 -1.870 -14.351 1.00 97.94 587 ALA A N 1
ATOM 4645 C CA . ALA A 1 587 ? -13.089 -0.755 -15.103 1.00 97.94 587 ALA A CA 1
ATOM 4646 C C . ALA A 1 587 ? -14.182 0.275 -15.415 1.00 97.94 587 ALA A C 1
ATOM 4648 O O . ALA A 1 587 ? -15.291 -0.072 -15.816 1.00 97.94 587 ALA A O 1
ATOM 4649 N N . VAL A 1 588 ? -13.848 1.549 -15.258 1.00 96.94 588 VAL A N 1
ATOM 4650 C CA . VAL A 1 588 ? -14.718 2.713 -15.500 1.00 96.94 588 VAL A CA 1
ATOM 4651 C C . VAL A 1 588 ? -14.226 3.513 -16.710 1.00 96.94 588 VAL A C 1
ATOM 4653 O O . VAL A 1 588 ? -14.835 4.481 -17.152 1.00 96.94 588 VAL A O 1
ATOM 4656 N N . SER A 1 589 ? -13.113 3.105 -17.308 1.00 96.81 589 SER A N 1
ATOM 4657 C CA . SER A 1 589 ? -12.643 3.637 -18.578 1.00 96.81 589 SER A CA 1
ATOM 4658 C C . SER A 1 589 ? -12.064 2.530 -19.444 1.00 96.81 589 SER A C 1
ATOM 4660 O O . SER A 1 589 ? -11.771 1.426 -18.987 1.00 96.81 589 SER A O 1
ATOM 4662 N N . THR A 1 590 ? -11.874 2.830 -20.726 1.00 96.06 590 THR A N 1
ATOM 4663 C CA . THR A 1 590 ? -10.950 2.045 -21.545 1.00 96.06 590 THR A CA 1
ATOM 4664 C C . THR A 1 590 ? -9.526 2.252 -21.021 1.00 96.06 590 THR A C 1
ATOM 4666 O O . THR A 1 590 ? -9.247 3.318 -20.456 1.00 96.06 590 THR A O 1
ATOM 4669 N N . PRO A 1 591 ? -8.618 1.278 -21.200 1.00 97.25 591 PRO A N 1
ATOM 4670 C CA . PRO A 1 591 ? -7.220 1.469 -20.848 1.00 97.25 591 PRO A CA 1
ATOM 4671 C C . PRO A 1 591 ? -6.618 2.595 -21.696 1.00 97.25 591 PRO A C 1
ATOM 4673 O O . PRO A 1 591 ? -6.928 2.717 -22.883 1.00 97.25 591 PRO A O 1
ATOM 4676 N N . PHE A 1 592 ? -5.754 3.405 -21.097 1.00 97.06 592 PHE A N 1
ATOM 4677 C CA . PHE A 1 592 ? -5.060 4.508 -21.755 1.00 97.06 592 PHE A CA 1
ATOM 4678 C C . PHE A 1 592 ? -3.564 4.474 -21.445 1.00 97.06 592 PHE A C 1
ATOM 4680 O O . PHE A 1 592 ? -3.139 3.961 -20.410 1.00 97.06 592 PHE A O 1
ATOM 4687 N N . THR A 1 593 ? -2.760 4.988 -22.374 1.00 98.06 593 THR A N 1
ATOM 4688 C CA . THR A 1 593 ? -1.302 5.038 -22.238 1.00 98.06 593 THR A CA 1
ATOM 4689 C C . THR A 1 593 ? -0.905 6.302 -21.494 1.00 98.06 593 THR A C 1
ATOM 4691 O O . THR A 1 593 ? -1.248 7.402 -21.920 1.00 98.06 593 THR A O 1
ATOM 4694 N N . LEU A 1 594 ? -0.162 6.135 -20.403 1.00 97.75 594 LEU A N 1
ATOM 4695 C CA . LEU A 1 594 ? 0.478 7.221 -19.674 1.00 97.75 594 LEU A CA 1
ATOM 4696 C C . LEU A 1 594 ? 1.816 7.560 -20.319 1.00 97.75 594 LEU A C 1
ATOM 4698 O O . LEU A 1 594 ? 2.015 8.697 -20.709 1.00 97.75 594 LEU A O 1
ATOM 4702 N N . LEU A 1 595 ? 2.705 6.585 -20.500 1.00 97.31 595 LEU A N 1
ATOM 4703 C CA . LEU A 1 595 ? 4.018 6.792 -21.117 1.00 97.31 595 LEU A CA 1
ATOM 4704 C C . LEU A 1 595 ? 4.347 5.639 -22.059 1.00 97.31 595 LEU A C 1
ATOM 4706 O O . LEU A 1 595 ? 4.002 4.491 -21.790 1.00 97.31 595 LEU A O 1
ATOM 4710 N N . GLU A 1 596 ? 5.059 5.948 -23.135 1.00 96.81 596 GLU A N 1
ATOM 4711 C CA . GLU A 1 596 ? 5.617 4.968 -24.061 1.00 96.81 596 GLU A CA 1
ATOM 4712 C C . GLU A 1 596 ? 7.106 5.267 -24.237 1.00 96.81 596 GLU A C 1
ATOM 4714 O O . GLU A 1 596 ? 7.481 6.359 -24.663 1.00 96.81 596 GLU A O 1
ATOM 4719 N N . LEU A 1 597 ? 7.954 4.317 -23.846 1.00 95.88 597 LEU A N 1
ATOM 4720 C CA . LEU A 1 597 ? 9.398 4.495 -23.737 1.00 95.88 597 LEU A CA 1
ATOM 4721 C C . LEU A 1 597 ? 10.110 3.496 -24.654 1.00 95.88 597 LEU A C 1
ATOM 4723 O O . LEU A 1 597 ? 10.026 2.284 -24.440 1.00 95.88 597 LEU A O 1
ATOM 4727 N N . ASP A 1 598 ? 10.812 4.005 -25.667 1.00 95.12 598 ASP A N 1
ATOM 4728 C CA . ASP A 1 598 ? 11.696 3.206 -26.521 1.00 95.12 598 ASP A CA 1
ATOM 4729 C C . ASP A 1 598 ? 12.987 2.876 -25.769 1.00 95.12 598 ASP A C 1
ATOM 4731 O O . ASP A 1 598 ? 13.872 3.715 -25.605 1.00 95.12 598 ASP A O 1
ATOM 4735 N N . MET A 1 599 ? 13.098 1.626 -25.329 1.00 94.62 599 MET A N 1
ATOM 4736 C CA . MET A 1 599 ? 14.220 1.154 -24.528 1.00 94.62 599 MET A CA 1
ATOM 4737 C C . MET A 1 599 ? 15.432 0.761 -25.373 1.00 94.62 599 MET A C 1
ATOM 4739 O O . MET A 1 599 ? 16.417 0.304 -24.802 1.00 94.62 599 MET A O 1
ATOM 4743 N N . THR A 1 600 ? 15.380 0.898 -26.703 1.00 94.88 600 THR A N 1
ATOM 4744 C CA . THR A 1 600 ? 16.501 0.570 -27.603 1.00 94.88 600 THR A CA 1
ATOM 4745 C C . THR A 1 600 ? 17.474 1.730 -27.806 1.00 94.88 600 THR A C 1
ATOM 4747 O O . THR A 1 600 ? 18.612 1.517 -28.226 1.00 94.88 600 THR A O 1
ATOM 4750 N N . THR A 1 601 ? 17.060 2.950 -27.459 1.00 93.00 601 THR A N 1
ATOM 4751 C CA . THR A 1 601 ? 17.904 4.148 -27.497 1.00 93.00 601 THR A CA 1
ATOM 4752 C C . THR A 1 601 ? 18.513 4.396 -26.112 1.00 93.00 601 THR A C 1
ATOM 4754 O O . THR A 1 601 ? 17.773 4.356 -25.128 1.00 93.00 601 THR A O 1
ATOM 4757 N N . PRO A 1 602 ? 19.828 4.662 -25.975 1.00 92.62 602 PRO A N 1
ATOM 4758 C CA . PRO A 1 602 ? 20.424 4.939 -24.668 1.00 92.62 602 PRO A CA 1
ATOM 4759 C C . PRO A 1 602 ? 19.803 6.174 -24.003 1.00 92.62 602 PRO A C 1
ATOM 4761 O O . PRO A 1 602 ? 19.625 7.200 -24.660 1.00 92.62 602 PRO A O 1
ATOM 4764 N N . VAL A 1 603 ? 19.554 6.126 -22.689 1.00 91.19 603 VAL A N 1
ATOM 4765 C CA . VAL A 1 603 ? 18.937 7.241 -21.937 1.00 91.19 603 VAL A CA 1
ATOM 4766 C C . VAL A 1 603 ? 19.746 8.534 -22.064 1.00 91.19 603 VAL A C 1
ATOM 4768 O O . VAL A 1 603 ? 19.174 9.616 -22.140 1.00 91.19 603 VAL A O 1
ATOM 4771 N N . SER A 1 604 ? 21.076 8.440 -22.166 1.00 85.06 604 SER A N 1
ATOM 4772 C CA . SER A 1 604 ? 21.968 9.594 -22.352 1.00 85.06 604 SER A CA 1
ATOM 4773 C C . SER A 1 604 ? 21.708 10.388 -23.638 1.00 85.06 604 SER A C 1
ATOM 4775 O O . SER A 1 604 ? 22.142 11.534 -23.742 1.00 85.06 604 SER A O 1
ATOM 4777 N N . GLN A 1 605 ? 21.004 9.805 -24.613 1.00 89.56 605 GLN A N 1
ATOM 4778 C CA . GLN A 1 605 ? 20.607 10.476 -25.852 1.00 89.56 605 GLN A CA 1
ATOM 4779 C C . GLN A 1 605 ? 19.245 11.178 -25.738 1.00 89.56 605 GLN A C 1
ATOM 4781 O O . GLN A 1 605 ? 18.863 11.923 -26.639 1.00 89.56 605 GLN A O 1
ATOM 4786 N N . ILE A 1 606 ? 18.521 10.985 -24.633 1.00 88.50 606 ILE A N 1
ATOM 4787 C CA . ILE A 1 606 ? 17.235 11.630 -24.371 1.00 88.50 606 ILE A CA 1
ATOM 4788 C C . ILE A 1 606 ? 17.493 12.929 -23.613 1.00 88.50 606 ILE A C 1
ATOM 4790 O O . ILE A 1 606 ? 17.739 12.943 -22.411 1.00 88.50 606 ILE A O 1
ATOM 4794 N N . THR A 1 607 ? 17.436 14.049 -24.332 1.00 80.88 607 THR A N 1
ATOM 4795 C CA . THR A 1 607 ? 17.783 15.374 -23.792 1.00 80.88 607 THR A CA 1
ATOM 4796 C C . THR A 1 607 ? 16.604 16.133 -23.187 1.00 80.88 607 THR A C 1
ATOM 4798 O O . THR A 1 607 ? 16.793 17.223 -22.649 1.00 80.88 607 THR A O 1
ATOM 4801 N N . HIS A 1 608 ? 15.387 15.597 -23.291 1.00 84.94 608 HIS A N 1
ATOM 4802 C CA . HIS A 1 608 ? 14.164 16.257 -22.842 1.00 84.94 608 HIS A CA 1
ATOM 4803 C C . HIS A 1 608 ? 13.264 15.283 -22.073 1.00 84.94 608 HIS A C 1
ATOM 4805 O O . HIS A 1 608 ? 13.204 14.110 -22.447 1.00 84.94 608 HIS A O 1
ATOM 4811 N N . PRO A 1 609 ? 12.541 15.751 -21.038 1.00 88.31 609 PRO A N 1
ATOM 4812 C CA . PRO A 1 609 ? 11.527 14.945 -20.372 1.00 88.31 609 PRO A CA 1
ATOM 4813 C C . PRO A 1 609 ? 10.473 14.425 -21.351 1.00 88.31 609 PRO A C 1
ATOM 4815 O O . PRO A 1 609 ? 10.030 15.148 -22.247 1.00 88.31 609 PRO A O 1
ATOM 4818 N N . ILE A 1 610 ? 10.055 13.175 -21.159 1.00 90.25 610 ILE A N 1
ATOM 4819 C CA . ILE A 1 610 ? 8.987 12.556 -21.944 1.00 90.25 610 ILE A CA 1
ATOM 4820 C C . ILE A 1 610 ? 7.683 12.823 -21.206 1.00 90.25 610 ILE A C 1
ATOM 4822 O O . ILE A 1 610 ? 7.507 12.382 -20.072 1.00 90.25 610 ILE A O 1
ATOM 4826 N N . ARG A 1 611 ? 6.777 13.568 -21.840 1.00 92.56 611 ARG A N 1
ATOM 4827 C CA . ARG A 1 611 ? 5.495 13.958 -21.254 1.00 92.56 611 ARG A CA 1
ATOM 4828 C C . ARG A 1 611 ? 4.344 13.473 -22.114 1.00 92.56 611 ARG A C 1
ATOM 4830 O O . ARG A 1 611 ? 4.425 13.505 -23.341 1.00 92.56 611 ARG A O 1
ATOM 4837 N N . ASN A 1 612 ? 3.263 13.090 -21.458 1.00 89.44 612 ASN A N 1
ATOM 4838 C CA . ASN A 1 612 ? 1.989 12.828 -22.095 1.00 89.44 612 ASN A CA 1
ATOM 4839 C C . ASN A 1 612 ? 0.861 13.328 -21.197 1.00 89.44 612 ASN A C 1
ATOM 4841 O O . ASN A 1 612 ? 0.889 13.152 -19.979 1.00 89.44 612 ASN A O 1
ATOM 4845 N N . GLU A 1 613 ? -0.138 13.938 -21.809 1.00 87.69 613 GLU A N 1
ATOM 4846 C CA . GLU A 1 613 ? -1.304 14.482 -21.131 1.00 87.69 613 GLU A CA 1
ATOM 4847 C C . GLU A 1 613 ? -2.543 14.120 -21.927 1.00 87.69 613 GLU A C 1
ATOM 4849 O O . GLU A 1 613 ? -2.520 14.063 -23.158 1.00 87.69 613 GLU A O 1
ATOM 4854 N N . GLY A 1 614 ? -3.646 13.900 -21.229 1.00 79.56 614 GLY A N 1
ATOM 4855 C CA . GLY A 1 614 ? -4.882 13.548 -21.896 1.00 79.56 614 GLY A CA 1
ATOM 4856 C C . GLY A 1 614 ? -6.095 13.639 -20.999 1.00 79.56 614 GLY A C 1
ATOM 4857 O O . GLY A 1 614 ? -6.026 13.992 -19.823 1.00 79.56 614 GLY A O 1
ATOM 4858 N N . THR A 1 615 ? -7.240 13.329 -21.592 1.00 85.25 615 THR A N 1
ATOM 4859 C CA . THR A 1 615 ? -8.536 13.298 -20.920 1.00 85.25 615 THR A CA 1
ATOM 4860 C C . THR A 1 615 ? -9.267 12.038 -21.338 1.00 85.25 615 THR A C 1
ATOM 4862 O O . THR A 1 615 ? -9.435 11.786 -22.530 1.00 85.25 615 THR A O 1
ATOM 4865 N N . ILE A 1 616 ? -9.695 11.246 -20.361 1.00 92.00 616 ILE A N 1
ATOM 4866 C CA . ILE A 1 616 ? -10.394 9.979 -20.559 1.00 92.00 616 ILE A CA 1
ATOM 4867 C C . ILE A 1 616 ? -11.798 10.090 -19.978 1.00 92.00 616 ILE A C 1
ATOM 4869 O O . ILE A 1 616 ? -11.986 10.455 -18.818 1.00 92.00 616 ILE A O 1
ATOM 4873 N N . ALA A 1 617 ? -12.792 9.765 -20.801 1.00 89.00 617 ALA A N 1
ATOM 4874 C CA . ALA A 1 617 ? -14.182 9.712 -20.375 1.00 89.00 617 ALA A CA 1
ATOM 4875 C C . ALA A 1 617 ? -14.420 8.525 -19.430 1.00 89.00 617 ALA A C 1
ATOM 4877 O O . ALA A 1 617 ? -13.922 7.419 -19.667 1.00 89.00 617 ALA A O 1
ATOM 4878 N N . LEU A 1 618 ? -15.213 8.764 -18.387 1.00 92.62 618 LEU A N 1
ATOM 4879 C CA . LEU A 1 618 ? -15.657 7.740 -17.449 1.00 92.62 618 LEU A CA 1
ATOM 4880 C C . LEU A 1 618 ? -17.023 7.188 -17.869 1.00 92.62 618 LEU A C 1
ATOM 4882 O O . LEU A 1 618 ? -17.928 7.941 -18.223 1.00 92.62 618 LEU A O 1
ATOM 4886 N N . GLN A 1 619 ? -17.169 5.867 -17.844 1.00 91.81 619 GLN A N 1
ATOM 4887 C CA . GLN A 1 619 ? -18.371 5.147 -18.257 1.00 91.81 619 GLN A CA 1
ATOM 4888 C C . GLN A 1 619 ? -18.400 3.729 -17.667 1.00 91.81 619 GLN A C 1
ATOM 4890 O O . GLN A 1 619 ? -17.413 3.240 -17.135 1.00 91.81 619 GLN A O 1
ATOM 4895 N N . GLY A 1 620 ? -19.527 3.027 -17.791 1.00 86.31 620 GLY A N 1
ATOM 4896 C CA . GLY A 1 620 ? -19.647 1.623 -17.373 1.00 86.31 620 GLY A CA 1
ATOM 4897 C C . GLY A 1 620 ? -19.901 1.400 -15.877 1.00 86.31 620 GLY A C 1
ATOM 4898 O O . GLY A 1 620 ? -20.318 0.307 -15.513 1.00 86.31 620 GLY A O 1
ATOM 4899 N N . SER A 1 621 ? -19.733 2.427 -15.042 1.00 89.81 621 SER A N 1
ATOM 4900 C CA . SER A 1 621 ? -20.171 2.459 -13.643 1.00 89.81 621 SER A CA 1
ATOM 4901 C C . SER A 1 621 ? -20.682 3.854 -13.266 1.00 89.81 621 SER A C 1
ATOM 4903 O O . SER A 1 621 ? -20.360 4.831 -13.943 1.00 89.81 621 SER A O 1
ATOM 4905 N N . ASP A 1 622 ? -21.464 3.929 -12.187 1.00 90.12 622 ASP A N 1
ATOM 4906 C CA . ASP A 1 622 ? -21.957 5.160 -11.563 1.00 90.12 622 ASP A CA 1
ATOM 4907 C C . ASP A 1 622 ? -20.929 5.799 -10.613 1.00 90.12 622 ASP A C 1
ATOM 4909 O O . ASP A 1 622 ? -21.114 6.945 -10.194 1.00 90.12 622 ASP A O 1
ATOM 4913 N N . THR A 1 623 ? -19.843 5.092 -10.279 1.00 94.06 623 THR A N 1
ATOM 4914 C CA . THR A 1 623 ? -18.811 5.565 -9.347 1.00 94.06 623 THR A CA 1
ATOM 4915 C C . THR A 1 623 ? -17.411 5.267 -9.880 1.00 94.06 623 THR A C 1
ATOM 4917 O O . THR A 1 623 ? -17.186 4.284 -10.576 1.00 94.06 623 THR A O 1
ATOM 4920 N N . CYS A 1 624 ? -16.452 6.130 -9.562 1.00 95.19 624 CYS A N 1
ATOM 4921 C CA . CYS A 1 624 ? -15.034 5.937 -9.826 1.00 95.19 624 CYS A CA 1
ATOM 4922 C C . CYS A 1 624 ? -14.253 6.191 -8.536 1.00 95.19 624 CYS A C 1
ATOM 4924 O O . CYS A 1 624 ? -14.360 7.262 -7.937 1.00 95.19 624 CYS A O 1
ATOM 4926 N N . HIS A 1 625 ? -13.484 5.198 -8.101 1.00 95.69 625 HIS A N 1
ATOM 4927 C CA . HIS A 1 625 ? -12.713 5.245 -6.859 1.00 95.69 625 HIS A CA 1
ATOM 4928 C C . HIS A 1 625 ? -11.267 5.689 -7.081 1.00 95.69 625 HIS A C 1
ATOM 4930 O O . HIS A 1 625 ? -10.648 6.231 -6.171 1.00 95.69 625 HIS A O 1
ATOM 4936 N N . GLY A 1 626 ? -10.721 5.475 -8.276 1.00 96.06 626 GLY A N 1
ATOM 4937 C CA . GLY A 1 626 ? -9.325 5.780 -8.548 1.00 96.06 626 GLY A CA 1
ATOM 4938 C C . GLY A 1 626 ? -8.856 5.305 -9.914 1.00 96.06 626 GLY A C 1
ATOM 4939 O O . GLY A 1 626 ? -9.659 5.009 -10.800 1.00 96.06 626 GLY A O 1
ATOM 4940 N N . VAL A 1 627 ? -7.540 5.213 -10.074 1.00 97.81 627 VAL A N 1
ATOM 4941 C CA . VAL A 1 627 ? -6.863 4.781 -11.297 1.00 97.81 627 VAL A CA 1
ATOM 4942 C C . VAL A 1 627 ? -5.887 3.656 -10.962 1.00 97.81 627 VAL A C 1
ATOM 4944 O O . VAL A 1 627 ? -5.015 3.823 -10.114 1.00 97.81 627 VAL A O 1
ATOM 4947 N N . ALA A 1 628 ? -6.023 2.515 -11.638 1.00 98.12 628 ALA A N 1
ATOM 4948 C CA . ALA A 1 628 ? -5.051 1.425 -11.589 1.00 98.12 628 ALA A CA 1
ATOM 4949 C C . ALA A 1 628 ? -4.018 1.587 -12.708 1.00 98.12 628 ALA A C 1
ATOM 4951 O O . ALA A 1 628 ? -4.379 1.959 -13.825 1.00 98.12 628 ALA A O 1
ATOM 4952 N N . ILE A 1 629 ? -2.752 1.292 -12.416 1.00 98.31 629 ILE A N 1
ATOM 4953 C CA . ILE A 1 629 ? -1.585 1.580 -13.255 1.00 98.31 629 ILE A CA 1
ATOM 4954 C C . ILE A 1 629 ? -0.691 0.336 -13.342 1.00 98.31 629 ILE A C 1
ATOM 4956 O O . ILE A 1 629 ? -0.386 -0.301 -12.334 1.00 98.31 629 ILE A O 1
ATOM 4960 N N . TRP A 1 630 ? -0.234 -0.010 -14.545 1.00 97.44 630 TRP A N 1
ATOM 4961 C CA . TRP A 1 630 ? 0.630 -1.172 -14.784 1.00 97.44 630 TRP A CA 1
ATOM 4962 C C . TRP A 1 630 ? 1.619 -0.936 -15.930 1.00 97.44 630 TRP A C 1
ATOM 4964 O O . TRP A 1 630 ? 1.500 0.032 -16.682 1.00 97.44 630 TRP A O 1
ATOM 4974 N N . MET A 1 631 ? 2.589 -1.845 -16.073 1.00 96.69 631 MET A N 1
ATOM 4975 C CA . MET A 1 631 ? 3.565 -1.842 -17.162 1.00 96.69 631 MET A CA 1
ATOM 4976 C C . MET A 1 631 ? 3.271 -2.953 -18.174 1.00 96.69 631 MET A C 1
ATOM 4978 O O . MET A 1 631 ? 2.906 -4.076 -17.818 1.00 96.69 631 MET A O 1
ATOM 4982 N N . GLU A 1 632 ? 3.483 -2.649 -19.447 1.00 96.69 632 GLU A N 1
ATOM 4983 C CA . GLU A 1 632 ? 3.624 -3.618 -20.531 1.00 96.69 632 GLU A CA 1
ATOM 4984 C C . GLU A 1 632 ? 5.045 -3.509 -21.097 1.00 96.69 632 GLU A C 1
ATOM 4986 O O . GLU A 1 632 ? 5.516 -2.417 -21.414 1.00 96.69 632 GLU A O 1
ATOM 4991 N N . TYR A 1 633 ? 5.741 -4.640 -21.197 1.00 97.25 633 TYR A N 1
ATOM 4992 C CA . TYR A 1 633 ? 7.073 -4.733 -21.786 1.00 97.25 633 TYR A CA 1
ATOM 4993 C C . TYR A 1 633 ? 6.992 -5.509 -23.091 1.00 97.25 633 TYR A C 1
ATOM 4995 O O . TYR A 1 633 ? 6.743 -6.718 -23.081 1.00 97.25 633 TYR A O 1
ATOM 5003 N N . ASP A 1 634 ? 7.228 -4.831 -24.208 1.00 97.19 634 ASP A N 1
ATOM 5004 C CA . ASP A 1 634 ? 7.287 -5.507 -25.497 1.00 97.19 634 ASP A CA 1
ATOM 5005 C C . ASP A 1 634 ? 8.669 -6.102 -25.698 1.00 97.19 634 ASP A C 1
ATOM 5007 O O . ASP A 1 634 ? 9.690 -5.410 -25.616 1.00 97.19 634 ASP A O 1
ATOM 5011 N N . LEU A 1 635 ? 8.692 -7.400 -25.977 1.00 97.19 635 LEU A N 1
ATOM 5012 C CA . LEU A 1 635 ? 9.917 -8.140 -26.242 1.00 97.19 635 LEU A CA 1
ATOM 5013 C C . LEU A 1 635 ? 10.209 -8.156 -27.745 1.00 97.19 635 LEU A C 1
ATOM 5015 O O . LEU A 1 635 ? 11.348 -7.952 -28.157 1.00 97.19 635 LEU A O 1
ATOM 5019 N N . ASP A 1 636 ? 9.170 -8.354 -28.559 1.00 94.94 636 ASP A N 1
ATOM 5020 C CA . ASP A 1 636 ? 9.199 -8.266 -30.020 1.00 94.94 636 ASP A CA 1
ATOM 5021 C C . ASP A 1 636 ? 7.802 -7.885 -30.569 1.00 94.94 636 ASP A C 1
ATOM 5023 O O . ASP A 1 636 ? 7.017 -7.246 -29.867 1.00 94.94 636 ASP A O 1
ATOM 5027 N N . ASP A 1 637 ? 7.507 -8.184 -31.840 1.00 94.19 637 ASP A N 1
ATOM 5028 C CA . ASP A 1 637 ? 6.203 -7.901 -32.467 1.00 94.19 637 ASP A CA 1
ATOM 5029 C C . ASP A 1 637 ? 5.067 -8.844 -32.029 1.00 94.19 637 ASP A C 1
ATOM 5031 O O . ASP A 1 637 ? 3.901 -8.488 -32.177 1.00 94.19 637 ASP A O 1
ATOM 5035 N N . ASP A 1 638 ? 5.392 -10.019 -31.484 1.00 95.94 638 ASP A N 1
ATOM 5036 C CA . ASP A 1 638 ? 4.433 -11.076 -31.135 1.00 95.94 638 ASP A CA 1
ATOM 5037 C C . ASP A 1 638 ? 4.332 -11.327 -29.618 1.00 95.94 638 ASP A C 1
ATOM 5039 O O . ASP A 1 638 ? 3.378 -11.957 -29.159 1.00 95.94 638 ASP A O 1
ATOM 5043 N N . HIS A 1 639 ? 5.314 -10.875 -28.833 1.00 96.19 639 HIS A N 1
ATOM 5044 C CA . HIS A 1 639 ? 5.434 -11.184 -27.411 1.00 96.19 639 HIS A CA 1
ATOM 5045 C C . HIS A 1 639 ? 5.519 -9.914 -26.556 1.00 96.19 639 HIS A C 1
ATOM 5047 O O . HIS A 1 639 ? 6.472 -9.135 -26.651 1.00 96.19 639 HIS A O 1
ATOM 5053 N N . THR A 1 640 ? 4.563 -9.787 -25.635 1.00 95.38 640 THR A N 1
ATOM 5054 C CA . THR A 1 640 ? 4.486 -8.728 -24.620 1.00 95.38 640 THR A CA 1
ATOM 5055 C C . THR A 1 640 ? 4.296 -9.358 -23.245 1.00 95.38 640 THR A C 1
ATOM 5057 O O . THR A 1 640 ? 3.529 -10.309 -23.084 1.00 95.38 640 THR A O 1
ATOM 5060 N N . VAL A 1 641 ? 4.967 -8.812 -22.234 1.00 95.38 641 VAL A N 1
ATOM 5061 C CA . VAL A 1 641 ? 4.773 -9.179 -20.827 1.00 95.38 641 VAL A CA 1
ATOM 5062 C C . VAL A 1 641 ? 4.016 -8.053 -20.129 1.00 95.38 641 VAL A C 1
ATOM 5064 O O . VAL A 1 641 ? 4.527 -6.944 -20.007 1.00 95.38 641 VAL A O 1
ATOM 5067 N N . CYS A 1 642 ? 2.798 -8.338 -19.666 1.00 94.94 642 CYS A N 1
ATOM 5068 C CA . CYS A 1 642 ? 1.957 -7.397 -18.924 1.00 94.94 642 CYS A CA 1
ATOM 5069 C C . CYS A 1 642 ? 2.061 -7.660 -17.414 1.00 94.94 642 CYS A C 1
ATOM 5071 O O . CYS A 1 642 ? 1.926 -8.803 -16.983 1.00 94.94 642 CYS A O 1
ATOM 5073 N N . THR A 1 643 ? 2.270 -6.613 -16.611 1.00 95.12 643 THR A N 1
ATOM 5074 C CA . THR A 1 643 ? 2.305 -6.674 -15.133 1.00 95.12 643 THR A CA 1
ATOM 5075 C C . THR A 1 643 ? 0.962 -6.291 -14.493 1.00 95.12 643 THR A C 1
ATOM 5077 O O . THR A 1 643 ? 0.916 -5.837 -13.351 1.00 95.12 643 THR A O 1
ATOM 5080 N N . GLY A 1 644 ? -0.126 -6.355 -15.260 1.00 95.25 644 GLY A N 1
ATOM 5081 C CA . GLY A 1 644 ? -1.438 -5.858 -14.863 1.00 95.25 644 GLY A CA 1
ATOM 5082 C C . GLY A 1 644 ? -2.559 -6.781 -15.343 1.00 95.25 644 GLY A C 1
ATOM 5083 O O . GLY A 1 644 ? -2.589 -7.935 -14.920 1.00 95.25 644 GLY A O 1
ATOM 5084 N N . PRO A 1 645 ? -3.500 -6.314 -16.181 1.00 95.94 645 PRO A N 1
ATOM 5085 C CA . PRO A 1 645 ? -4.637 -7.118 -16.618 1.00 95.94 645 PRO A CA 1
ATOM 5086 C C . PRO A 1 645 ? -4.238 -8.410 -17.350 1.00 95.94 645 PRO A C 1
ATOM 5088 O O . PRO A 1 645 ? -3.320 -8.425 -18.170 1.00 95.94 645 PRO A O 1
ATOM 5091 N N . ARG A 1 646 ? -4.983 -9.493 -17.109 1.00 91.56 646 ARG A N 1
ATOM 5092 C CA . ARG A 1 646 ? -4.812 -10.811 -17.734 1.00 91.56 646 ARG A CA 1
ATOM 5093 C C . ARG A 1 646 ? -6.093 -11.302 -18.394 1.00 91.56 646 ARG A C 1
ATOM 5095 O O . ARG A 1 646 ? -7.195 -11.153 -17.874 1.00 91.56 646 ARG A O 1
ATOM 5102 N N . GLY A 1 647 ? -5.927 -12.016 -19.505 1.00 86.19 647 GLY A N 1
ATOM 5103 C CA . GLY A 1 647 ? -7.033 -12.656 -20.210 1.00 86.19 647 GLY A CA 1
ATOM 5104 C C . GLY A 1 647 ? -7.838 -11.656 -21.037 1.00 86.19 647 GLY A C 1
ATOM 5105 O O . GLY A 1 647 ? -7.402 -11.264 -22.116 1.00 86.19 647 GLY A O 1
ATOM 5106 N N . GLN A 1 648 ? -9.033 -11.287 -20.569 1.00 83.75 648 GLN A N 1
ATOM 5107 C CA . GLN A 1 648 ? -9.921 -10.391 -21.311 1.00 83.75 648 GLN A CA 1
ATOM 5108 C C . GLN A 1 648 ? -9.360 -8.962 -21.352 1.00 83.75 648 GLN A C 1
ATOM 5110 O O . GLN A 1 648 ? -8.801 -8.470 -20.374 1.00 83.75 648 GLN A O 1
ATOM 5115 N N . GLN A 1 649 ? -9.541 -8.277 -22.485 1.00 88.94 649 GLN A N 1
ATOM 5116 C CA . GLN A 1 649 ? -9.206 -6.858 -22.592 1.00 88.94 649 GLN A CA 1
ATOM 5117 C C . GLN A 1 649 ? -10.014 -6.026 -21.591 1.00 88.94 649 GLN A C 1
ATOM 5119 O O . GLN A 1 649 ? -11.217 -6.238 -21.430 1.00 88.94 649 GLN A O 1
ATOM 5124 N N . VAL A 1 650 ? -9.356 -5.044 -20.973 1.00 95.44 650 VAL A N 1
ATOM 5125 C CA . VAL A 1 650 ? -10.002 -4.091 -20.065 1.00 95.44 650 VAL A CA 1
ATOM 5126 C C . VAL A 1 650 ? -11.063 -3.303 -20.824 1.00 95.44 650 VAL A C 1
ATOM 5128 O O . VAL A 1 650 ? -10.770 -2.650 -21.828 1.00 95.44 650 VAL A O 1
ATOM 5131 N N . GLN A 1 651 ? -12.297 -3.370 -20.335 1.00 95.38 651 GLN A N 1
ATOM 5132 C CA . GLN A 1 651 ? -13.447 -2.689 -20.914 1.00 95.38 651 GLN A CA 1
ATOM 5133 C C . GLN A 1 651 ? -14.286 -2.058 -19.801 1.00 95.38 651 GLN A C 1
ATOM 5135 O O . GLN A 1 651 ? -14.481 -2.697 -18.766 1.00 95.38 651 GLN A O 1
ATOM 5140 N N . PRO A 1 652 ? -14.813 -0.839 -20.009 1.00 96.00 652 PRO A N 1
ATOM 5141 C CA . PRO A 1 652 ? -15.705 -0.219 -19.044 1.00 96.00 652 PRO A CA 1
ATOM 5142 C C . PRO A 1 652 ? -16.912 -1.103 -18.705 1.00 96.00 652 PRO A C 1
ATOM 5144 O O . PRO A 1 652 ? -17.517 -1.695 -19.599 1.00 96.00 652 PRO A O 1
ATOM 5147 N N . GLY A 1 653 ? -17.279 -1.163 -17.427 1.00 95.81 653 GLY A N 1
ATOM 5148 C CA . GLY A 1 653 ? -18.376 -1.986 -16.913 1.00 95.81 653 GLY A CA 1
ATOM 5149 C C . GLY A 1 653 ? -18.036 -3.471 -16.751 1.00 95.81 653 GLY A C 1
ATOM 5150 O O . GLY A 1 653 ? -18.918 -4.264 -16.426 1.00 95.81 653 GLY A O 1
ATOM 5151 N N . VAL A 1 654 ? -16.776 -3.868 -16.964 1.00 96.56 654 VAL A N 1
ATOM 5152 C CA . VAL A 1 654 ? -16.312 -5.254 -16.810 1.00 96.56 654 VAL A CA 1
ATOM 5153 C C . VAL A 1 654 ? -15.290 -5.348 -15.677 1.00 96.56 654 VAL A C 1
ATOM 5155 O O . VAL A 1 654 ? -14.411 -4.492 -15.548 1.00 96.56 654 VAL A O 1
ATOM 5158 N N . LYS A 1 655 ? -15.394 -6.403 -14.853 1.00 96.12 655 LYS A N 1
ATOM 5159 C CA . LYS A 1 655 ? -14.389 -6.702 -13.825 1.00 96.12 655 LYS A CA 1
ATOM 5160 C C . LYS A 1 655 ? -13.046 -7.028 -14.464 1.00 96.12 655 LYS A C 1
ATOM 5162 O O . LYS A 1 655 ? -12.974 -7.821 -15.402 1.00 96.12 655 LYS A O 1
ATOM 5167 N N . VAL A 1 656 ? -11.984 -6.436 -13.934 1.00 97.25 656 VAL A N 1
ATOM 5168 C CA . VAL A 1 656 ? -10.626 -6.671 -14.425 1.00 97.25 656 VAL A CA 1
ATOM 5169 C C . VAL A 1 656 ? -10.025 -7.858 -13.684 1.00 97.25 656 VAL A C 1
ATOM 5171 O O . VAL A 1 656 ? -10.035 -7.903 -12.457 1.00 97.25 656 VAL A O 1
ATOM 5174 N N . ASN A 1 657 ? -9.505 -8.822 -14.439 1.00 95.62 657 ASN A N 1
ATOM 5175 C CA . ASN A 1 657 ? -8.705 -9.910 -13.895 1.00 95.62 657 ASN A CA 1
ATOM 5176 C C . ASN A 1 657 ? -7.237 -9.484 -13.909 1.00 95.62 657 ASN A C 1
ATOM 5178 O O . ASN A 1 657 ? -6.713 -9.162 -14.974 1.00 95.62 657 ASN A O 1
ATOM 5182 N N . TRP A 1 658 ? -6.591 -9.459 -12.751 1.00 96.38 658 TRP A N 1
ATOM 5183 C CA . TRP A 1 658 ? -5.236 -8.936 -12.588 1.00 96.38 658 TRP A CA 1
ATOM 5184 C C . TRP A 1 658 ? -4.205 -10.055 -12.478 1.00 96.38 658 TRP A C 1
ATOM 5186 O O . TRP A 1 658 ? -4.525 -11.212 -12.210 1.00 96.38 658 TRP A O 1
ATOM 5196 N N . ASP A 1 659 ? -2.943 -9.713 -12.708 1.00 94.69 659 ASP A N 1
ATOM 5197 C CA . ASP A 1 659 ? -1.840 -10.633 -12.503 1.00 94.69 659 ASP A CA 1
ATOM 5198 C C . ASP A 1 659 ? -1.617 -10.972 -11.023 1.00 94.69 659 ASP A C 1
ATOM 5200 O O . ASP A 1 659 ? -1.504 -10.097 -10.171 1.00 94.69 659 ASP A O 1
ATOM 5204 N N . TYR A 1 660 ? -1.515 -12.275 -10.742 1.00 93.75 660 TYR A N 1
ATOM 5205 C CA . TYR A 1 660 ? -1.388 -12.834 -9.392 1.00 93.75 660 TYR A CA 1
ATOM 5206 C C . TYR A 1 660 ? -0.054 -12.537 -8.705 1.00 93.75 660 TYR A C 1
ATOM 5208 O O . TYR A 1 660 ? 0.107 -12.787 -7.511 1.00 93.75 660 TYR A O 1
ATOM 5216 N N . TYR A 1 661 ? 0.957 -12.129 -9.470 1.00 92.50 661 TYR A N 1
ATOM 5217 C CA . TYR A 1 661 ? 2.346 -12.164 -9.026 1.00 92.50 661 TYR A CA 1
ATOM 5218 C C . TYR A 1 661 ? 3.003 -10.784 -9.023 1.00 92.50 661 TYR A C 1
ATOM 5220 O O . TYR A 1 661 ? 4.186 -10.659 -8.703 1.00 92.50 661 TYR A O 1
ATOM 5228 N N . THR A 1 662 ? 2.237 -9.750 -9.357 1.00 91.38 662 THR A N 1
ATOM 5229 C CA . THR A 1 662 ? 2.689 -8.369 -9.465 1.00 91.38 662 THR A CA 1
ATOM 5230 C C . THR A 1 662 ? 1.756 -7.440 -8.692 1.00 91.38 662 THR A C 1
ATOM 5232 O O . THR A 1 662 ? 0.567 -7.718 -8.550 1.00 91.38 662 THR A O 1
ATOM 5235 N N . ARG A 1 663 ? 2.313 -6.352 -8.150 1.00 93.50 663 ARG A N 1
ATOM 5236 C CA . ARG A 1 663 ? 1.558 -5.309 -7.446 1.00 93.50 663 ARG A CA 1
ATOM 5237 C C . ARG A 1 663 ? 1.404 -4.110 -8.368 1.00 93.50 663 ARG A C 1
ATOM 5239 O O . ARG A 1 663 ? 2.391 -3.480 -8.730 1.00 93.50 663 ARG A O 1
ATOM 5246 N N . GLN A 1 664 ? 0.177 -3.788 -8.740 1.00 96.88 664 GLN A N 1
ATOM 5247 C CA . GLN A 1 664 ? -0.120 -2.665 -9.617 1.00 96.88 664 GLN A CA 1
ATOM 5248 C C . GLN A 1 664 ? -0.104 -1.354 -8.829 1.00 96.88 664 GLN A C 1
ATOM 5250 O O . GLN A 1 664 ? -0.363 -1.341 -7.630 1.00 96.88 664 GLN A O 1
ATOM 5255 N N . GLY A 1 665 ? 0.200 -0.247 -9.503 1.00 96.75 665 GLY A N 1
ATOM 5256 C CA . GLY A 1 665 ? 0.066 1.076 -8.899 1.00 96.75 665 GLY A CA 1
ATOM 5257 C C . GLY A 1 665 ? -1.408 1.461 -8.799 1.00 96.75 665 GLY A C 1
ATOM 5258 O O . GLY A 1 665 ? -2.166 1.228 -9.739 1.00 96.75 665 GLY A O 1
ATOM 5259 N N . VAL A 1 666 ? -1.821 2.060 -7.689 1.00 96.75 666 VAL A N 1
ATOM 5260 C CA . VAL A 1 666 ? -3.186 2.544 -7.479 1.00 96.75 666 VAL A CA 1
ATOM 5261 C C . VAL A 1 666 ? -3.140 3.978 -6.984 1.00 96.75 666 VAL A C 1
ATOM 5263 O O . VAL A 1 666 ? -2.535 4.265 -5.958 1.00 96.75 666 VAL A O 1
ATOM 5266 N N . HIS A 1 667 ? -3.807 4.868 -7.709 1.00 94.94 667 HIS A N 1
ATOM 5267 C CA . HIS A 1 667 ? -4.114 6.217 -7.252 1.00 94.94 667 HIS A CA 1
ATOM 5268 C C . HIS A 1 667 ? -5.582 6.260 -6.827 1.00 94.94 667 HIS A C 1
ATOM 5270 O O . HIS A 1 667 ? -6.463 6.208 -7.687 1.00 94.94 667 HIS A O 1
ATOM 5276 N N . LEU A 1 668 ? -5.862 6.312 -5.525 1.00 92.62 668 LEU A N 1
ATOM 5277 C CA . LEU A 1 668 ? -7.226 6.467 -5.015 1.00 92.62 668 LEU A CA 1
ATOM 5278 C C . LEU A 1 668 ? -7.580 7.951 -4.908 1.00 92.62 668 LEU A C 1
ATOM 5280 O O . LEU A 1 668 ? -6.801 8.752 -4.397 1.00 92.62 668 LEU A O 1
ATOM 5284 N N . PHE A 1 669 ? -8.774 8.323 -5.364 1.00 88.00 669 PHE A N 1
ATOM 5285 C CA . PHE A 1 669 ? -9.286 9.670 -5.134 1.00 88.00 669 PHE A CA 1
ATOM 5286 C C . PHE A 1 669 ? -9.723 9.814 -3.674 1.00 88.00 669 PHE A C 1
ATOM 5288 O O . PHE A 1 669 ? -10.352 8.906 -3.131 1.00 88.00 669 PHE A O 1
ATOM 5295 N N . LYS A 1 670 ? -9.467 10.983 -3.064 1.00 78.00 670 LYS A N 1
ATOM 5296 C CA . LYS A 1 670 ? -9.848 11.280 -1.666 1.00 78.00 670 LYS A CA 1
ATOM 5297 C C . LYS A 1 670 ? -11.323 10.978 -1.370 1.00 78.00 670 LYS A C 1
ATOM 5299 O O . LYS A 1 670 ? -11.670 10.527 -0.285 1.00 78.00 670 LYS A O 1
ATOM 5304 N N . THR A 1 671 ? -12.200 11.217 -2.347 1.00 79.25 671 THR A N 1
ATOM 5305 C CA . THR A 1 671 ? -13.616 10.844 -2.269 1.00 79.25 671 THR A CA 1
ATOM 5306 C C . THR A 1 671 ? -14.061 10.110 -3.534 1.00 79.25 671 THR A C 1
ATOM 5308 O O . THR A 1 671 ? -13.669 10.512 -4.635 1.00 79.25 671 THR A O 1
ATOM 5311 N N . PRO A 1 672 ? -14.910 9.068 -3.408 1.00 85.62 672 PRO A N 1
ATOM 5312 C CA . PRO A 1 672 ? -15.541 8.419 -4.549 1.00 85.62 672 PRO A CA 1
ATOM 5313 C C . PRO A 1 672 ? -16.217 9.426 -5.480 1.00 85.62 672 PRO A C 1
ATOM 5315 O O . PRO A 1 672 ? -17.034 10.257 -5.074 1.00 85.62 672 PRO A O 1
ATOM 5318 N N . VAL A 1 673 ? -15.885 9.344 -6.762 1.00 87.19 673 VAL A N 1
ATOM 5319 C CA . VAL A 1 673 ? -16.374 10.269 -7.777 1.00 87.19 673 VAL A CA 1
ATOM 5320 C C . VAL A 1 673 ? -17.614 9.688 -8.427 1.00 87.19 673 VAL A C 1
ATOM 5322 O O . VAL A 1 673 ? -17.551 8.653 -9.083 1.00 87.19 673 VAL A O 1
ATOM 5325 N N . LYS A 1 674 ? -18.739 10.396 -8.321 1.00 87.31 674 LYS A N 1
ATOM 5326 C CA . LYS A 1 674 ? -19.950 10.038 -9.060 1.00 87.31 674 LYS A CA 1
ATOM 5327 C C . LYS A 1 674 ? -19.752 10.252 -10.563 1.00 87.31 674 LYS A C 1
ATOM 5329 O O . LYS A 1 674 ? -19.447 11.359 -11.019 1.00 87.31 674 LYS A O 1
ATOM 5334 N N . VAL A 1 675 ? -19.946 9.191 -11.329 1.00 84.38 675 VAL A N 1
ATOM 5335 C CA . VAL A 1 675 ? -19.798 9.162 -12.780 1.00 84.38 675 VAL A CA 1
ATOM 5336 C C . VAL A 1 675 ? -21.118 9.550 -13.433 1.00 84.38 675 VAL A C 1
ATOM 5338 O O . VAL A 1 675 ? -22.204 9.129 -13.042 1.00 84.38 675 VAL A O 1
ATOM 5341 N N . THR A 1 676 ? -21.018 10.402 -14.443 1.00 80.12 676 THR A N 1
ATOM 5342 C CA . THR A 1 676 ? -22.110 10.806 -15.325 1.00 80.12 676 THR A CA 1
ATOM 5343 C C . THR A 1 676 ? -21.616 10.700 -16.762 1.00 80.12 676 THR A C 1
ATOM 5345 O O . THR A 1 676 ? -20.416 10.556 -16.993 1.00 80.12 676 THR A O 1
ATOM 5348 N N . SER A 1 677 ? -22.496 10.866 -17.752 1.00 72.19 677 SER A N 1
ATOM 5349 C CA . SER A 1 677 ? -22.106 10.866 -19.173 1.00 72.19 677 SER A CA 1
ATOM 5350 C C . SER A 1 677 ? -21.098 11.963 -19.565 1.00 72.19 677 SER A C 1
ATOM 5352 O O . SER A 1 677 ? -20.699 12.030 -20.722 1.00 72.19 677 SER A O 1
ATOM 5354 N N . LYS A 1 678 ? -20.762 12.864 -18.636 1.00 71.19 678 LYS A N 1
ATOM 5355 C CA . LYS A 1 678 ? -19.917 14.050 -18.815 1.00 71.19 678 LYS A CA 1
ATOM 5356 C C . LYS A 1 678 ? -18.727 14.080 -17.846 1.00 71.19 678 LYS A C 1
ATOM 5358 O O . LYS A 1 678 ? -18.021 15.080 -17.777 1.00 71.19 678 LYS A O 1
ATOM 5363 N N . THR A 1 679 ? -18.517 13.022 -17.061 1.00 79.00 679 THR A N 1
ATOM 5364 C CA . THR A 1 679 ? -17.388 12.944 -16.126 1.00 79.00 679 THR A CA 1
ATOM 5365 C C . THR A 1 679 ? -16.153 12.409 -16.852 1.00 79.00 679 THR A C 1
ATOM 5367 O O . THR A 1 679 ? -16.230 11.407 -17.565 1.00 79.00 679 THR A O 1
ATOM 5370 N N . SER A 1 680 ? -15.000 13.043 -16.646 1.00 84.81 680 SER A N 1
ATOM 5371 C CA . SER A 1 680 ? -13.726 12.593 -17.217 1.00 84.81 680 SER A CA 1
ATOM 5372 C C . SER A 1 680 ? -12.572 12.731 -16.231 1.00 84.81 680 SER A C 1
ATOM 5374 O O . SER A 1 680 ? -12.588 13.613 -15.374 1.00 84.81 680 SER A O 1
ATOM 5376 N N . VAL A 1 681 ? -11.550 11.896 -16.395 1.00 87.38 681 VAL A N 1
ATOM 5377 C CA . VAL A 1 681 ? -10.261 12.026 -15.706 1.00 87.38 681 VAL A CA 1
ATOM 5378 C C . VAL A 1 681 ? -9.267 12.654 -16.670 1.00 87.38 681 VAL A C 1
ATOM 5380 O O . VAL A 1 681 ? -9.025 12.113 -17.750 1.00 87.38 681 VAL A O 1
ATOM 5383 N N . THR A 1 682 ? -8.686 13.786 -16.292 1.00 86.62 682 THR A N 1
ATOM 5384 C CA . THR A 1 682 ? -7.459 14.276 -16.913 1.00 86.62 682 THR A CA 1
ATOM 5385 C C . THR A 1 682 ? -6.259 13.632 -16.256 1.00 86.62 682 THR A C 1
ATOM 5387 O O . THR A 1 682 ? -6.252 13.377 -15.052 1.00 86.62 682 THR A O 1
ATOM 5390 N N . PHE A 1 683 ? -5.238 13.360 -17.057 1.00 88.06 683 PHE A N 1
ATOM 5391 C CA . PHE A 1 683 ? -3.975 12.843 -16.564 1.00 88.06 683 PHE A CA 1
ATOM 5392 C C . PHE A 1 683 ? -2.808 13.635 -17.145 1.00 88.06 683 PHE A C 1
ATOM 5394 O O . PHE A 1 683 ? -2.873 14.107 -18.282 1.00 88.06 683 PHE A O 1
ATOM 5401 N N . SER A 1 684 ? -1.737 13.734 -16.367 1.00 87.75 684 SER A N 1
ATOM 5402 C CA . SER A 1 684 ? -0.415 14.178 -16.803 1.00 87.75 684 SER A CA 1
ATOM 5403 C C . SER A 1 684 ? 0.596 13.148 -16.324 1.00 87.75 684 SER A C 1
ATOM 5405 O O . SER A 1 684 ? 0.628 12.817 -15.141 1.00 87.75 684 SER A O 1
ATOM 5407 N N . ALA A 1 685 ? 1.408 12.639 -17.241 1.00 91.56 685 ALA A N 1
ATOM 5408 C CA . ALA A 1 685 ? 2.506 11.737 -16.949 1.00 91.56 685 ALA A CA 1
ATOM 5409 C C . ALA A 1 685 ? 3.806 12.345 -17.470 1.00 91.56 685 ALA A C 1
ATOM 5411 O O . ALA A 1 685 ? 3.878 12.775 -18.624 1.00 91.56 685 ALA A O 1
ATOM 5412 N N . LEU A 1 686 ? 4.827 12.386 -16.621 1.00 90.75 686 LEU A N 1
ATOM 5413 C CA . LEU A 1 686 ? 6.135 12.947 -16.932 1.00 90.75 686 LEU A CA 1
ATOM 5414 C C . LEU A 1 686 ? 7.217 11.967 -16.487 1.00 90.75 686 LEU A C 1
ATOM 5416 O O . LEU A 1 686 ? 7.307 11.651 -15.307 1.00 90.75 686 LEU A O 1
ATOM 5420 N N . PHE A 1 687 ? 8.055 11.533 -17.422 1.00 92.50 687 PHE A N 1
ATOM 5421 C CA . PHE A 1 687 ? 9.303 10.838 -17.133 1.00 92.50 687 PHE A CA 1
ATOM 5422 C C . PHE A 1 687 ? 10.479 11.789 -17.335 1.00 92.50 687 PHE A C 1
ATOM 5424 O O . PHE A 1 687 ? 10.650 12.348 -18.426 1.00 92.50 687 PHE A O 1
ATOM 5431 N N . ASN A 1 688 ? 11.296 11.961 -16.297 1.00 87.94 688 ASN A N 1
ATOM 5432 C CA . ASN A 1 688 ? 12.504 12.768 -16.372 1.00 87.94 688 ASN A CA 1
ATOM 5433 C C . ASN A 1 688 ? 13.747 11.871 -16.549 1.00 87.94 688 ASN A C 1
ATOM 5435 O O . ASN A 1 688 ? 14.134 11.160 -15.625 1.00 87.94 688 ASN A O 1
ATOM 5439 N N . PRO A 1 689 ? 14.429 11.904 -17.710 1.00 87.75 689 PRO A N 1
ATOM 5440 C CA . PRO A 1 689 ? 15.567 11.028 -17.965 1.00 87.75 689 PRO A CA 1
ATOM 5441 C C . PRO A 1 689 ? 16.789 11.329 -17.082 1.00 87.75 689 PRO A C 1
ATOM 5443 O O . PRO A 1 689 ? 17.639 10.453 -16.938 1.00 87.75 689 PRO A O 1
ATOM 5446 N N . SER A 1 690 ? 16.913 12.523 -16.488 1.00 84.31 690 SER A N 1
ATOM 5447 C CA . SER A 1 690 ? 18.095 12.872 -15.681 1.00 84.31 690 SER A CA 1
ATOM 5448 C C . SER A 1 690 ? 18.148 12.165 -14.328 1.00 84.31 690 SER A C 1
ATOM 5450 O O . SER A 1 690 ? 19.237 11.901 -13.826 1.00 84.31 690 SER A O 1
ATOM 5452 N N . ASP A 1 691 ? 16.988 11.894 -13.735 1.00 81.50 691 ASP A N 1
ATOM 5453 C CA . ASP A 1 691 ? 16.842 11.302 -12.400 1.00 81.50 691 ASP A CA 1
ATOM 5454 C C . ASP A 1 691 ? 15.973 10.034 -12.399 1.00 81.50 691 ASP A C 1
ATOM 5456 O O . ASP A 1 691 ? 15.866 9.383 -11.366 1.00 81.50 691 ASP A O 1
ATOM 5460 N N . GLY A 1 692 ? 15.391 9.668 -13.547 1.00 82.12 692 GLY A N 1
ATOM 5461 C CA . GLY A 1 692 ? 14.545 8.495 -13.751 1.00 82.12 692 GLY A CA 1
ATOM 5462 C C . GLY A 1 692 ? 13.191 8.562 -13.057 1.00 82.12 692 GLY A C 1
ATOM 5463 O O . GLY A 1 692 ? 12.513 7.535 -12.969 1.00 82.12 692 GLY A O 1
ATOM 5464 N N . ASP A 1 693 ? 12.798 9.740 -12.568 1.00 83.00 693 ASP A N 1
ATOM 5465 C CA . ASP A 1 693 ? 11.546 9.917 -11.849 1.00 83.00 693 ASP A CA 1
ATOM 5466 C C . ASP A 1 693 ? 10.339 9.890 -12.795 1.00 83.00 693 ASP A C 1
ATOM 5468 O O . ASP A 1 693 ? 10.395 10.367 -13.935 1.00 83.00 693 ASP A O 1
ATOM 5472 N N . VAL A 1 694 ? 9.228 9.341 -12.301 1.00 89.44 694 VAL A N 1
ATOM 5473 C CA . VAL A 1 694 ? 7.944 9.291 -13.006 1.00 89.44 694 VAL A CA 1
ATOM 5474 C C . VAL A 1 694 ? 6.911 10.011 -12.157 1.00 89.44 694 VAL A C 1
ATOM 5476 O O . VAL A 1 694 ? 6.453 9.488 -11.144 1.00 89.44 694 VAL A O 1
ATOM 5479 N N . LYS A 1 695 ? 6.507 11.201 -12.601 1.00 88.69 695 LYS A N 1
ATOM 5480 C CA . LYS A 1 695 ? 5.439 11.976 -11.968 1.00 88.69 695 LYS A CA 1
ATOM 5481 C C . LYS A 1 695 ? 4.115 11.714 -12.666 1.00 88.69 695 LYS A C 1
ATOM 5483 O O . LYS A 1 695 ? 4.017 11.867 -13.886 1.00 88.69 695 LYS A O 1
ATOM 5488 N N . LEU A 1 696 ? 3.105 11.340 -11.887 1.00 89.38 696 LEU A N 1
ATOM 5489 C CA . LEU A 1 696 ? 1.750 11.074 -12.356 1.00 89.38 696 LEU A CA 1
ATOM 5490 C C . LEU A 1 696 ? 0.766 11.960 -11.596 1.00 89.38 696 LEU A C 1
ATOM 5492 O O . LEU A 1 696 ? 0.762 11.981 -10.368 1.00 89.38 696 LEU A O 1
ATOM 5496 N N . THR A 1 697 ? -0.101 12.643 -12.333 1.00 86.25 697 THR A N 1
ATOM 5497 C CA . THR A 1 697 ? -1.180 13.458 -11.770 1.00 86.25 697 THR A CA 1
ATOM 5498 C C . THR A 1 697 ? -2.491 13.051 -12.417 1.00 86.25 697 THR A C 1
ATOM 5500 O O . THR A 1 697 ? -2.565 12.956 -13.644 1.00 86.25 697 THR A O 1
ATOM 5503 N N . PHE A 1 698 ? -3.531 12.856 -11.608 1.00 85.81 698 PHE A N 1
ATOM 5504 C CA . PHE A 1 698 ? -4.884 12.557 -12.068 1.00 85.81 698 PHE A CA 1
ATOM 5505 C C . PHE A 1 698 ? -5.856 13.551 -11.453 1.00 85.81 698 PHE A C 1
ATOM 5507 O O . PHE A 1 698 ? -5.919 13.687 -10.237 1.00 85.81 698 PHE A O 1
ATOM 5514 N N . ASN A 1 699 ? -6.637 14.223 -12.290 1.00 81.75 699 ASN A N 1
ATOM 5515 C CA . ASN A 1 699 ? -7.653 15.161 -11.838 1.00 81.75 699 ASN A CA 1
ATOM 5516 C C . ASN A 1 699 ? -8.996 14.795 -12.451 1.00 81.75 699 ASN A C 1
ATOM 5518 O O . ASN A 1 699 ? -9.088 14.391 -13.608 1.00 81.75 699 ASN A O 1
ATOM 5522 N N . VAL A 1 700 ? -10.067 14.951 -11.682 1.00 77.75 700 VAL A N 1
ATOM 5523 C CA . VAL A 1 700 ? -11.416 14.726 -12.196 1.00 77.75 700 VAL A CA 1
ATOM 5524 C C . VAL A 1 700 ? -12.001 16.047 -12.654 1.00 77.75 700 VAL A C 1
ATOM 5526 O O . VAL A 1 700 ? -12.244 16.944 -11.849 1.00 77.75 700 VAL A O 1
ATOM 5529 N N . ILE A 1 701 ? -12.305 16.136 -13.945 1.00 66.75 701 ILE A N 1
ATOM 5530 C CA . ILE A 1 701 ? -13.121 17.226 -14.465 1.00 66.75 701 ILE A CA 1
ATOM 5531 C C . ILE A 1 701 ? -14.584 16.828 -14.310 1.00 66.75 701 ILE A C 1
ATOM 5533 O O . ILE A 1 701 ? -15.073 15.870 -14.918 1.00 66.75 701 ILE A O 1
ATOM 5537 N N . LYS A 1 702 ? -15.285 17.604 -13.485 1.00 62.03 702 LYS A N 1
ATOM 5538 C CA . LYS A 1 702 ? -16.742 17.654 -13.453 1.00 62.03 702 LYS A CA 1
ATOM 5539 C C . LYS A 1 702 ? -17.143 18.804 -14.375 1.00 62.03 702 LYS A C 1
ATOM 5541 O O . LYS A 1 702 ? -16.824 19.953 -14.096 1.00 62.03 702 LYS A O 1
ATOM 5546 N N . GLU A 1 703 ? -17.835 18.513 -15.472 1.00 53.06 703 GLU A N 1
ATOM 5547 C CA . GLU A 1 703 ? -18.267 19.510 -16.474 1.00 53.06 703 GLU A CA 1
ATOM 5548 C C . GLU A 1 703 ? -19.220 20.594 -15.907 1.00 53.06 703 GLU A C 1
ATOM 5550 O O . GLU A 1 703 ? -19.608 21.515 -16.614 1.00 53.06 703 GLU A O 1
ATOM 5555 N N . ASP A 1 704 ? -19.596 20.510 -14.626 1.00 63.75 704 ASP A N 1
ATOM 5556 C CA . ASP A 1 704 ? -20.382 21.510 -13.901 1.00 63.75 704 ASP A CA 1
ATOM 5557 C C . ASP A 1 704 ? -19.529 22.526 -13.120 1.00 63.75 704 ASP A C 1
ATOM 5559 O O . ASP A 1 704 ? -20.075 23.242 -12.284 1.00 63.75 704 ASP A O 1
ATOM 5563 N N . SER A 1 705 ? -18.216 22.623 -13.372 1.00 73.00 705 SER A N 1
ATOM 5564 C CA . SER A 1 705 ? -17.361 23.568 -12.646 1.00 73.00 705 SER A CA 1
ATOM 5565 C C . SER A 1 705 ? -17.808 25.020 -12.838 1.00 73.00 705 SER A C 1
ATOM 5567 O O . SER A 1 705 ? -17.792 25.558 -13.951 1.00 73.00 705 SER A O 1
ATOM 5569 N N . ILE A 1 706 ? -18.198 25.648 -11.729 1.00 89.81 706 ILE A N 1
ATOM 5570 C CA . ILE A 1 706 ? -18.543 27.063 -11.627 1.00 89.81 706 ILE A CA 1
ATOM 5571 C C . ILE A 1 706 ? -17.374 27.760 -10.944 1.00 89.81 706 ILE A C 1
ATOM 5573 O O . ILE A 1 706 ? -17.145 27.583 -9.745 1.00 89.81 706 ILE A O 1
ATOM 5577 N N . CYS A 1 707 ? -16.627 28.540 -11.716 1.00 92.56 707 CYS A N 1
ATOM 5578 C CA . CYS A 1 707 ? -15.421 29.198 -11.239 1.00 92.56 707 CYS A CA 1
ATOM 5579 C C . CYS A 1 707 ? -15.724 30.640 -10.831 1.00 92.56 707 CYS A C 1
ATOM 5581 O O . CYS A 1 707 ? -16.473 31.328 -11.524 1.00 92.56 707 CYS A O 1
ATOM 5583 N N . LEU A 1 708 ? -15.099 31.128 -9.763 1.00 93.88 708 LEU A N 1
ATOM 5584 C CA . LEU A 1 708 ? -15.037 32.554 -9.448 1.00 93.88 708 LEU A CA 1
ATOM 5585 C C . LEU A 1 708 ? -13.573 32.976 -9.330 1.00 93.88 708 LEU A C 1
ATOM 5587 O O . LEU A 1 708 ? -12.824 32.410 -8.537 1.00 93.88 708 LEU A O 1
ATOM 5591 N N . CYS A 1 709 ? -13.185 33.968 -10.128 1.00 93.31 709 CYS A N 1
ATOM 5592 C CA . CYS A 1 709 ? -11.853 34.549 -10.135 1.00 93.31 709 CYS A CA 1
ATOM 5593 C C . CYS A 1 709 ? -11.840 35.922 -9.456 1.00 93.31 709 CYS A C 1
ATOM 5595 O O . CYS A 1 709 ? -12.651 36.783 -9.811 1.00 93.31 709 CYS A O 1
ATOM 5597 N N . VAL A 1 710 ? -10.922 36.121 -8.506 1.00 90.75 710 VAL A N 1
ATOM 5598 C CA . VAL A 1 710 ? -10.753 37.384 -7.768 1.00 90.75 710 VAL A CA 1
ATOM 5599 C C . VAL A 1 710 ? -9.322 37.889 -7.912 1.00 90.75 710 VAL A C 1
ATOM 5601 O O . VAL A 1 710 ? -8.460 37.599 -7.086 1.00 90.75 710 VAL A O 1
ATOM 5604 N N . SER A 1 711 ? -9.067 38.652 -8.966 1.00 84.81 711 SER A N 1
ATOM 5605 C CA . SER A 1 711 ? -7.773 39.288 -9.219 1.00 84.81 711 SER A CA 1
ATOM 5606 C C . SER A 1 711 ? -7.919 40.381 -10.271 1.00 84.81 711 SER A C 1
ATOM 5608 O O . SER A 1 711 ? -8.851 40.353 -11.076 1.00 84.81 711 SER A O 1
ATOM 5610 N N . ASP A 1 712 ? -7.001 41.348 -10.265 1.00 85.56 712 ASP A N 1
ATOM 5611 C CA . ASP A 1 712 ? -7.012 42.407 -11.269 1.00 85.56 712 ASP A CA 1
ATOM 5612 C C . ASP A 1 712 ? -6.217 41.998 -12.518 1.00 85.56 712 ASP A C 1
ATOM 5614 O O . ASP A 1 712 ? -5.026 41.707 -12.434 1.00 85.56 712 ASP A O 1
ATOM 5618 N N . GLY A 1 713 ? -6.841 42.039 -13.696 1.00 81.44 713 GLY A N 1
ATOM 5619 C CA . GLY A 1 713 ? -6.176 41.848 -14.990 1.00 81.44 713 GLY A CA 1
ATOM 5620 C C . GLY A 1 713 ? -5.629 40.439 -15.248 1.00 81.44 713 GLY A C 1
ATOM 5621 O O . GLY A 1 713 ? -4.755 40.278 -16.103 1.00 81.44 713 GLY A O 1
ATOM 5622 N N . SER A 1 714 ? -6.122 39.427 -14.531 1.00 86.88 714 SER A N 1
ATOM 5623 C CA . SER A 1 714 ? -5.648 38.046 -14.661 1.00 86.88 714 SER A CA 1
ATOM 5624 C C . SER A 1 714 ? -6.167 37.348 -15.917 1.00 86.88 714 SER A C 1
ATOM 5626 O O . SER A 1 714 ? -7.294 37.563 -16.368 1.00 86.88 714 SER A O 1
ATOM 5628 N N . GLN A 1 715 ? -5.354 36.437 -16.455 1.00 87.75 715 GLN A N 1
ATOM 5629 C CA . GLN A 1 715 ? -5.734 35.580 -17.584 1.00 87.75 715 GLN A CA 1
ATOM 5630 C C . GLN A 1 715 ? -6.393 34.260 -17.157 1.00 87.75 715 GLN A C 1
ATOM 5632 O O . GLN A 1 715 ? -6.947 33.556 -18.006 1.00 87.75 715 GLN A O 1
ATOM 5637 N N . LEU A 1 716 ? -6.398 33.931 -15.858 1.00 89.50 716 LEU A N 1
ATOM 5638 C CA . LEU A 1 716 ? -7.015 32.709 -15.329 1.00 89.50 716 LEU A CA 1
ATOM 5639 C C . LEU A 1 716 ? -8.467 32.485 -15.781 1.00 89.50 716 LEU A C 1
ATOM 5641 O O . LEU A 1 716 ? -8.804 31.341 -16.094 1.00 89.50 716 LEU A O 1
ATOM 5645 N N . PRO A 1 717 ? -9.335 33.512 -15.894 1.00 90.25 717 PRO A N 1
ATOM 5646 C CA . PRO A 1 717 ? -10.696 33.300 -16.375 1.00 90.25 717 PRO A CA 1
ATOM 5647 C C . PRO A 1 717 ? -10.769 32.727 -17.793 1.00 90.25 717 PRO A C 1
ATOM 5649 O O . PRO A 1 717 ? -11.631 31.898 -18.086 1.00 90.25 717 PRO A O 1
ATOM 5652 N N . LEU A 1 718 ? -9.855 33.156 -18.668 1.00 87.06 718 LEU A N 1
ATOM 5653 C CA . LEU A 1 718 ? -9.774 32.688 -20.051 1.00 87.06 718 LEU A CA 1
ATOM 5654 C C . LEU A 1 718 ? -9.269 31.241 -20.092 1.00 87.06 718 LEU A C 1
ATOM 5656 O O . LEU A 1 718 ? -9.802 30.428 -20.843 1.00 87.06 718 LEU A O 1
ATOM 5660 N N . ILE A 1 719 ? -8.287 30.917 -19.245 1.00 83.81 719 ILE A N 1
ATOM 5661 C CA . ILE A 1 719 ? -7.731 29.565 -19.107 1.00 83.81 719 ILE A CA 1
ATOM 5662 C C . ILE A 1 719 ? -8.808 28.601 -18.601 1.00 83.81 719 ILE A C 1
ATOM 5664 O O . ILE A 1 719 ? -9.044 27.572 -19.224 1.00 83.81 719 ILE A O 1
ATOM 5668 N N . ALA A 1 720 ? -9.524 28.947 -17.528 1.00 84.75 720 ALA A N 1
ATOM 5669 C CA . ALA A 1 720 ? -10.593 28.107 -16.991 1.00 84.75 720 ALA A CA 1
ATOM 5670 C C . ALA A 1 720 ? -11.719 27.870 -18.011 1.00 84.75 720 ALA A C 1
ATOM 5672 O O . ALA A 1 720 ? -12.221 26.753 -18.132 1.00 84.75 720 ALA A O 1
ATOM 5673 N N . ALA A 1 721 ? -12.088 28.897 -18.783 1.00 83.69 721 ALA A N 1
ATOM 5674 C CA . ALA A 1 721 ? -13.059 28.749 -19.862 1.00 83.69 721 ALA A CA 1
ATOM 5675 C C . ALA A 1 721 ? -12.545 27.818 -20.978 1.00 83.69 721 ALA A C 1
ATOM 5677 O O . ALA A 1 721 ? -13.290 26.957 -21.443 1.00 83.69 721 ALA A O 1
ATOM 5678 N N . ALA A 1 722 ? -11.273 27.938 -21.375 1.00 74.75 722 ALA A N 1
ATOM 5679 C CA . ALA A 1 722 ? -10.651 27.058 -22.368 1.00 74.75 722 ALA A CA 1
ATOM 5680 C C . ALA A 1 722 ? -10.541 25.598 -21.890 1.00 74.75 722 ALA A C 1
ATOM 5682 O O . ALA A 1 722 ? -10.637 24.680 -22.701 1.00 74.75 722 ALA A O 1
ATOM 5683 N N . LEU A 1 723 ? -10.396 25.386 -20.579 1.00 73.38 723 LEU A N 1
ATOM 5684 C CA . LEU A 1 723 ? -10.389 24.070 -19.932 1.00 73.38 723 LEU A CA 1
ATOM 5685 C C . LEU A 1 723 ? -11.797 23.492 -19.692 1.00 73.38 723 LEU A C 1
ATOM 5687 O O . LEU A 1 723 ? -11.927 22.429 -19.091 1.00 73.38 723 LEU A O 1
ATOM 5691 N N . GLY A 1 724 ? -12.852 24.160 -20.173 1.00 70.56 724 GLY A N 1
ATOM 5692 C CA . GLY A 1 724 ? -14.212 23.620 -20.173 1.00 70.56 724 GLY A CA 1
ATOM 5693 C C . GLY A 1 724 ? -15.050 23.949 -18.936 1.00 70.56 724 GLY A C 1
ATOM 5694 O O . GLY A 1 724 ? -16.025 23.249 -18.670 1.00 70.56 724 GLY A O 1
ATOM 5695 N N . ALA A 1 725 ? -14.719 25.001 -18.177 1.00 82.31 725 ALA A N 1
ATOM 5696 C CA . ALA A 1 725 ? -15.591 25.475 -17.101 1.00 82.31 725 ALA A CA 1
ATOM 5697 C C . ALA A 1 725 ? -16.992 25.836 -17.636 1.00 82.31 725 ALA A C 1
ATOM 5699 O O . ALA A 1 725 ? -17.127 26.551 -18.631 1.00 82.31 725 ALA A O 1
ATOM 5700 N N . LYS A 1 726 ? -18.047 25.393 -16.939 1.00 84.25 726 LYS A N 1
ATOM 5701 C CA . LYS A 1 726 ? -19.446 25.672 -17.309 1.00 84.25 726 LYS A CA 1
ATOM 5702 C C . LYS A 1 726 ? -19.760 27.159 -17.256 1.00 84.25 726 LYS A C 1
ATOM 5704 O O . LYS A 1 726 ? -20.490 27.687 -18.097 1.00 84.25 726 LYS A O 1
ATOM 5709 N N . LYS A 1 727 ? -19.238 27.826 -16.228 1.00 91.81 727 LYS A N 1
ATOM 5710 C CA . LYS A 1 727 ? -19.365 29.264 -16.037 1.00 91.81 727 LYS A CA 1
ATOM 5711 C C . LYS A 1 727 ? -18.163 29.784 -15.266 1.00 91.81 727 LYS A C 1
ATOM 5713 O O . LYS A 1 727 ? -17.723 29.150 -14.312 1.00 91.81 727 LYS A O 1
ATOM 5718 N N . VAL A 1 728 ? -17.664 30.948 -15.662 1.00 93.62 728 VAL A N 1
ATOM 5719 C CA . VAL A 1 728 ? -16.572 31.638 -14.975 1.00 93.62 728 VAL A CA 1
ATOM 5720 C C . VAL A 1 728 ? -17.035 33.041 -14.620 1.00 93.62 728 VAL A C 1
ATOM 5722 O O . VAL A 1 728 ? -17.346 33.842 -15.497 1.00 93.62 728 VAL A O 1
ATOM 5725 N N . TYR A 1 729 ? -17.080 33.348 -13.336 1.00 94.69 729 TYR A N 1
ATOM 5726 C CA . TYR A 1 729 ? -17.336 34.683 -12.823 1.00 94.69 729 TYR A CA 1
ATOM 5727 C C . TYR A 1 729 ? -16.010 35.367 -12.518 1.00 94.69 729 TYR A C 1
ATOM 5729 O O . TYR A 1 729 ? -15.069 34.725 -12.057 1.00 94.69 729 TYR A O 1
ATOM 5737 N N . VAL A 1 730 ? -15.923 36.664 -12.783 1.00 93.38 730 VAL A N 1
ATOM 5738 C CA . VAL A 1 730 ? -14.707 37.450 -12.553 1.00 93.38 730 VAL A CA 1
ATOM 5739 C C . VAL A 1 730 ? -15.079 38.716 -11.810 1.00 93.38 730 VAL A C 1
ATOM 5741 O O . VAL A 1 730 ? -16.003 39.417 -12.223 1.00 93.38 730 VAL A O 1
ATOM 5744 N N . THR A 1 731 ? -14.358 39.016 -10.739 1.00 90.19 731 THR A N 1
ATOM 5745 C CA . THR A 1 731 ? -14.440 40.292 -10.026 1.00 90.19 731 THR A CA 1
ATOM 5746 C C . THR A 1 731 ? -13.085 40.975 -10.054 1.00 90.19 731 THR A C 1
ATOM 5748 O O . THR A 1 731 ? -12.051 40.358 -9.825 1.00 90.19 731 THR A O 1
ATOM 5751 N N . GLU A 1 732 ? -13.126 42.273 -10.315 1.00 86.25 732 GLU A N 1
ATOM 5752 C CA . GLU A 1 732 ? -11.974 43.113 -10.614 1.00 86.25 732 GLU A CA 1
ATOM 5753 C C . GLU A 1 732 ? -12.185 44.450 -9.902 1.00 86.25 732 GLU A C 1
ATOM 5755 O O . GLU A 1 732 ? -13.219 45.111 -10.066 1.00 86.25 732 GLU A O 1
ATOM 5760 N N . THR A 1 733 ? -11.212 44.854 -9.096 1.00 80.56 733 THR A N 1
ATOM 5761 C CA . THR A 1 733 ? -11.292 46.052 -8.256 1.00 80.56 733 THR A CA 1
ATOM 5762 C C . THR A 1 733 ? -11.061 47.327 -9.071 1.00 80.56 733 THR A C 1
ATOM 5764 O O . THR A 1 733 ? -11.655 48.373 -8.792 1.00 80.56 733 THR A O 1
ATOM 5767 N N . SER A 1 734 ? -10.274 47.238 -10.148 1.00 82.88 734 SER A N 1
ATOM 5768 C CA . SER A 1 734 ? -9.944 48.365 -11.024 1.00 82.88 734 SER A CA 1
ATOM 5769 C C . SER A 1 734 ? -10.922 48.508 -12.205 1.00 82.88 734 SER A C 1
ATOM 5771 O O . SER A 1 734 ? -11.092 47.572 -12.991 1.00 82.88 734 SER A O 1
ATOM 5773 N N . PRO A 1 735 ? -11.528 49.695 -12.433 1.00 83.56 735 PRO A N 1
ATOM 5774 C CA . PRO A 1 735 ? -12.345 49.954 -13.626 1.00 83.56 735 PRO A CA 1
ATOM 5775 C C . PRO A 1 735 ? -11.590 49.771 -14.953 1.00 83.56 735 PRO A C 1
ATOM 5777 O O . PRO A 1 735 ? -12.185 49.380 -15.962 1.00 83.56 735 PRO A O 1
ATOM 5780 N N . ALA A 1 736 ? -10.283 50.052 -14.962 1.00 83.75 736 ALA A N 1
ATOM 5781 C CA . ALA A 1 736 ? -9.444 49.879 -16.145 1.00 83.75 736 ALA A CA 1
ATOM 5782 C C . ALA A 1 736 ? -9.250 48.390 -16.462 1.00 83.75 736 ALA A C 1
ATOM 5784 O O . ALA A 1 736 ? -9.479 47.978 -17.600 1.00 83.75 736 ALA A O 1
ATOM 5785 N N . SER A 1 737 ? -8.934 47.579 -15.448 1.00 84.44 737 SER A N 1
ATOM 5786 C CA . SER A 1 737 ? -8.786 46.128 -15.598 1.00 84.44 737 SER A CA 1
ATOM 5787 C C . SER A 1 737 ? -10.108 45.468 -15.998 1.00 84.44 737 SER A C 1
ATOM 5789 O O . SER A 1 737 ? -10.137 44.693 -16.946 1.00 84.44 737 SER A O 1
ATOM 5791 N N . ARG A 1 738 ? -11.245 45.907 -15.433 1.00 88.19 738 ARG A N 1
ATOM 5792 C CA . ARG A 1 738 ? -12.588 45.474 -15.877 1.00 88.19 738 ARG A CA 1
ATOM 5793 C C . ARG A 1 738 ? -12.844 45.704 -17.358 1.00 88.19 738 ARG A C 1
ATOM 5795 O O . ARG A 1 738 ? -13.458 44.867 -18.017 1.00 88.19 738 ARG A O 1
ATOM 5802 N N . THR A 1 739 ? -12.433 46.859 -17.871 1.00 88.00 739 THR A N 1
ATOM 5803 C CA . THR A 1 739 ? -12.609 47.189 -19.291 1.00 88.00 739 THR A CA 1
ATOM 5804 C C . THR A 1 739 ? -11.745 46.275 -20.154 1.00 88.00 739 THR A C 1
ATOM 5806 O O . THR A 1 739 ? -12.253 45.665 -21.091 1.00 88.00 739 THR A O 1
ATOM 5809 N N . LEU A 1 740 ? -10.480 46.095 -19.770 1.00 87.19 740 LEU A N 1
ATOM 5810 C CA . LEU A 1 740 ? -9.544 45.212 -20.459 1.00 87.19 740 LEU A CA 1
ATOM 5811 C C . LEU A 1 740 ? -10.024 43.750 -20.475 1.00 87.19 740 LEU A C 1
ATOM 5813 O O . LEU A 1 740 ? -10.033 43.115 -21.528 1.00 87.19 740 LEU A O 1
ATOM 5817 N N . SER A 1 741 ? -10.489 43.227 -19.340 1.00 88.56 741 SER A N 1
ATOM 5818 C CA . SER A 1 741 ? -11.013 41.863 -19.229 1.00 88.56 741 SER A CA 1
ATOM 5819 C C . SER A 1 741 ? -12.263 41.666 -20.095 1.00 88.56 741 SER A C 1
ATOM 5821 O O . SER A 1 741 ? -12.397 40.630 -20.746 1.00 88.56 741 SER A O 1
ATOM 5823 N N . ARG A 1 742 ? -13.152 42.670 -20.198 1.00 90.06 742 ARG A N 1
ATOM 5824 C CA . ARG A 1 742 ? -14.312 42.619 -21.115 1.00 90.06 742 ARG A CA 1
ATOM 5825 C C . ARG A 1 742 ? -13.872 42.551 -22.574 1.00 90.06 742 ARG A C 1
ATOM 5827 O O . ARG A 1 742 ? -14.423 41.757 -23.335 1.00 90.06 742 ARG A O 1
ATOM 5834 N N . ASP A 1 743 ? -12.868 43.335 -22.950 1.00 88.69 743 ASP A N 1
ATOM 5835 C CA . ASP A 1 743 ? -12.329 43.322 -24.309 1.00 88.69 743 ASP A CA 1
ATOM 5836 C C . ASP A 1 743 ? -11.660 41.979 -24.644 1.00 88.69 743 ASP A C 1
ATOM 5838 O O . ASP A 1 743 ? -11.866 41.458 -25.744 1.00 88.69 743 ASP A O 1
ATOM 5842 N N . TYR A 1 744 ? -10.936 41.363 -23.700 1.00 87.56 744 TYR A N 1
ATOM 5843 C CA . TYR A 1 744 ? -10.367 40.021 -23.872 1.00 87.56 744 TYR A CA 1
ATOM 5844 C C . TYR A 1 744 ? -11.437 38.938 -24.018 1.00 87.56 744 TYR A C 1
ATOM 5846 O O . TYR A 1 744 ? -11.352 38.127 -24.942 1.00 87.56 744 TYR A O 1
ATOM 5854 N N . VAL A 1 745 ? -12.450 38.930 -23.147 1.00 88.62 745 VAL A N 1
ATOM 5855 C CA . VAL A 1 745 ? -13.560 37.964 -23.207 1.00 88.62 745 VAL A CA 1
ATOM 5856 C C . VAL A 1 745 ? -14.265 38.049 -24.558 1.00 88.62 745 VAL A C 1
ATOM 5858 O O . VAL A 1 745 ? -14.426 37.032 -25.237 1.00 88.62 745 VAL A O 1
ATOM 5861 N N . LYS A 1 746 ? -14.592 39.268 -24.993 1.00 89.56 746 LYS A N 1
ATOM 5862 C CA . LYS A 1 746 ? -15.268 39.513 -26.267 1.00 89.56 746 LYS A CA 1
ATOM 5863 C C . LYS A 1 746 ? -14.408 39.131 -27.469 1.00 89.56 746 LYS A C 1
ATOM 5865 O O . LYS A 1 746 ? -14.897 38.504 -28.404 1.00 89.56 746 LYS A O 1
ATOM 5870 N N . SER A 1 747 ? -13.119 39.476 -27.451 1.00 88.94 747 SER A N 1
ATOM 5871 C CA . SER A 1 747 ? -12.192 39.164 -28.551 1.00 88.94 747 SER A CA 1
ATOM 5872 C C . SER A 1 747 ? -11.984 37.658 -28.743 1.00 88.94 747 SER A C 1
ATOM 5874 O O . SER A 1 747 ? -11.667 37.224 -29.848 1.00 88.94 747 SER A O 1
ATOM 5876 N N . ASN A 1 748 ? -12.202 36.863 -27.691 1.00 84.44 748 ASN A N 1
ATOM 5877 C CA . ASN A 1 748 ? -12.093 35.405 -27.718 1.00 84.44 748 ASN A CA 1
ATOM 5878 C C . ASN A 1 748 ? -13.455 34.687 -27.814 1.00 84.44 748 ASN A C 1
ATOM 5880 O O . ASN A 1 748 ? -13.497 33.461 -27.756 1.00 84.44 748 ASN A O 1
ATOM 5884 N N . ASN A 1 749 ? -14.564 35.415 -28.001 1.00 86.94 749 ASN A N 1
ATOM 5885 C CA . ASN A 1 749 ? -15.933 34.875 -28.057 1.00 86.94 749 ASN A CA 1
ATOM 5886 C C . ASN A 1 749 ? -16.351 34.086 -26.800 1.00 86.94 749 ASN A C 1
ATOM 5888 O O . ASN A 1 749 ? -17.087 33.100 -26.886 1.00 86.94 749 ASN A O 1
ATOM 5892 N N . LEU A 1 750 ? -15.888 34.512 -25.624 1.00 89.31 750 LEU A N 1
ATOM 5893 C CA . LEU A 1 750 ? -16.126 33.818 -24.356 1.00 89.31 750 LEU A CA 1
ATOM 5894 C C . LEU A 1 750 ? -17.309 34.383 -23.554 1.00 89.31 750 LEU A C 1
ATOM 5896 O O . LEU A 1 750 ? -17.544 33.932 -22.438 1.00 89.31 750 LEU A O 1
ATOM 5900 N N . ASP A 1 751 ? -18.093 35.316 -24.105 1.00 87.38 751 ASP A N 1
ATOM 5901 C CA . ASP A 1 751 ? -19.196 36.001 -23.402 1.00 87.38 751 ASP A CA 1
ATOM 5902 C C . ASP A 1 751 ? -20.291 35.053 -22.872 1.00 87.38 751 ASP A C 1
ATOM 5904 O O . ASP A 1 751 ? -21.016 35.372 -21.928 1.00 87.38 751 ASP A O 1
ATOM 5908 N N . SER A 1 752 ? -20.428 33.869 -23.474 1.00 86.62 752 SER A N 1
ATOM 5909 C CA . SER A 1 752 ? -21.370 32.845 -23.007 1.00 86.62 752 SER A CA 1
ATOM 5910 C C . SER A 1 752 ? -20.902 32.162 -21.714 1.00 86.62 752 SER A C 1
ATOM 5912 O O . SER A 1 752 ? -21.729 31.818 -20.863 1.00 86.62 752 SER A O 1
ATOM 5914 N N . VAL A 1 753 ? -19.587 32.041 -21.514 1.00 89.31 753 VAL A N 1
ATOM 5915 C CA . VAL A 1 753 ? -18.960 31.300 -20.409 1.00 89.31 753 VAL A CA 1
ATOM 5916 C C . VAL A 1 753 ? -18.461 32.242 -19.314 1.00 89.31 753 VAL A C 1
ATOM 5918 O O . VAL A 1 753 ? -18.749 32.016 -18.138 1.00 89.31 753 VAL A O 1
ATOM 5921 N N . VAL A 1 754 ? -17.772 33.323 -19.682 1.00 93.69 754 VAL A N 1
ATOM 5922 C CA . VAL A 1 754 ? -17.146 34.263 -18.745 1.00 93.69 754 VAL A CA 1
ATOM 5923 C C . VAL A 1 754 ? -18.065 35.455 -18.488 1.00 93.69 754 VAL A C 1
ATOM 5925 O O . VAL A 1 754 ? -18.608 36.063 -19.408 1.00 93.69 754 VAL A O 1
ATOM 5928 N N . THR A 1 755 ? -18.266 35.810 -17.224 1.00 94.19 755 THR A N 1
ATOM 5929 C CA . THR A 1 755 ? -19.099 36.938 -16.798 1.00 94.19 755 THR A CA 1
ATOM 5930 C C . THR A 1 755 ? -18.328 37.810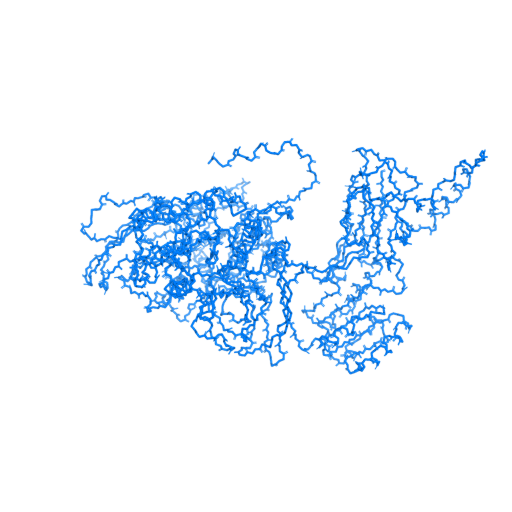 -15.819 1.00 94.19 755 THR A C 1
ATOM 5932 O O . THR A 1 755 ? -17.962 37.374 -14.732 1.00 94.19 755 THR A O 1
ATOM 5935 N N . ILE A 1 756 ? -18.090 39.060 -16.216 1.00 92.31 756 ILE A N 1
ATOM 5936 C CA . ILE A 1 756 ? -17.370 40.045 -15.404 1.00 92.31 756 ILE A CA 1
ATOM 5937 C C . ILE A 1 756 ? -18.383 40.821 -14.567 1.00 92.31 756 ILE A C 1
ATOM 5939 O O . ILE A 1 756 ? -19.213 41.558 -15.108 1.00 92.31 756 ILE A O 1
ATOM 5943 N N . LEU A 1 757 ? -18.302 40.644 -13.252 1.00 91.44 757 LEU A N 1
ATOM 5944 C CA . LEU A 1 757 ? -19.163 41.273 -12.262 1.00 91.44 757 LEU A CA 1
ATOM 5945 C C . LEU A 1 757 ? -18.657 42.685 -11.944 1.00 91.44 757 LEU A C 1
ATOM 5947 O O . LEU A 1 757 ? -17.465 42.920 -11.761 1.00 91.44 757 LEU A O 1
ATOM 5951 N N . ASP A 1 758 ? -19.581 43.642 -11.873 1.00 87.62 758 ASP A N 1
ATOM 5952 C CA . ASP A 1 758 ? -19.298 45.027 -11.471 1.00 87.62 758 ASP A CA 1
ATOM 5953 C C . ASP A 1 758 ? -19.552 45.213 -9.969 1.00 87.62 758 ASP A C 1
ATOM 5955 O O . ASP A 1 758 ? -20.359 46.041 -9.547 1.00 87.62 758 ASP A O 1
ATOM 5959 N N . LYS A 1 759 ? -18.952 44.333 -9.165 1.00 86.94 759 LYS A N 1
ATOM 5960 C CA . LYS A 1 759 ? -19.167 44.238 -7.719 1.00 86.94 759 LYS A CA 1
ATOM 5961 C C . LYS A 1 759 ? -17.871 43.858 -7.026 1.00 86.94 759 LYS A C 1
ATOM 5963 O O . LYS A 1 759 ? -17.052 43.164 -7.619 1.00 86.94 759 LYS A O 1
ATOM 5968 N N . SER A 1 760 ? -17.705 44.301 -5.783 1.00 84.19 760 SER A N 1
ATOM 5969 C CA . SER A 1 760 ? -16.641 43.782 -4.926 1.00 84.19 760 SER A CA 1
ATOM 5970 C C . SER A 1 760 ? -16.998 42.365 -4.455 1.00 84.19 760 SER A C 1
ATOM 5972 O O . SER A 1 760 ? -18.189 42.045 -4.397 1.00 84.19 760 SER A O 1
ATOM 5974 N N . PRO A 1 761 ? -16.020 41.520 -4.076 1.00 86.00 761 PRO A N 1
ATOM 5975 C CA . PRO A 1 761 ? -16.291 40.178 -3.561 1.00 86.00 761 PRO A CA 1
ATOM 5976 C C . PRO A 1 761 ? -17.322 40.137 -2.422 1.00 86.00 761 PRO A C 1
ATOM 5978 O O . PRO A 1 761 ? -18.145 39.232 -2.384 1.00 86.00 761 PRO A O 1
ATOM 5981 N N . GLY A 1 762 ? -17.331 41.141 -1.537 1.00 83.75 762 GLY A N 1
ATOM 5982 C CA . GLY A 1 762 ? -18.276 41.219 -0.416 1.00 83.75 762 GLY A CA 1
ATOM 5983 C C . GLY A 1 762 ? -19.721 41.555 -0.798 1.00 83.75 762 GLY A C 1
ATOM 5984 O O . GLY A 1 762 ? -20.618 41.356 0.015 1.00 83.75 762 GLY A O 1
ATOM 5985 N N . ASP A 1 763 ? -19.959 42.036 -2.021 1.00 88.56 763 ASP A N 1
ATOM 5986 C CA . ASP A 1 763 ? -21.288 42.436 -2.508 1.00 88.56 763 ASP A CA 1
ATOM 5987 C C . ASP A 1 763 ? -21.912 41.403 -3.465 1.00 88.56 763 ASP A C 1
ATOM 5989 O O . ASP A 1 763 ? -23.009 41.621 -3.997 1.00 88.56 763 ASP A O 1
ATOM 5993 N N . ILE A 1 764 ? -21.202 40.304 -3.743 1.00 91.56 764 ILE A N 1
ATOM 5994 C CA . ILE A 1 764 ? -21.681 39.240 -4.628 1.00 91.56 764 ILE A CA 1
ATOM 5995 C C . ILE A 1 764 ? -22.786 38.468 -3.911 1.00 91.56 764 ILE A C 1
ATOM 5997 O O . ILE A 1 764 ? -22.653 38.062 -2.760 1.00 91.56 764 ILE A O 1
ATOM 6001 N N . THR A 1 765 ? -23.887 38.242 -4.616 1.00 91.19 765 THR A N 1
ATOM 6002 C CA . THR A 1 765 ? -25.033 37.476 -4.129 1.00 91.19 765 THR A CA 1
ATOM 6003 C C . THR A 1 765 ? -25.261 36.237 -4.988 1.00 91.19 765 THR A C 1
ATOM 6005 O O . THR A 1 765 ? -24.771 36.129 -6.113 1.00 91.19 765 THR A O 1
ATOM 6008 N N . GLN A 1 766 ? -26.076 35.305 -4.495 1.00 88.06 766 GLN A N 1
ATOM 6009 C CA . GLN A 1 766 ? -26.452 34.114 -5.259 1.00 88.06 766 GLN A CA 1
ATOM 6010 C C . GLN A 1 766 ? -27.200 34.452 -6.567 1.00 88.06 766 GLN A C 1
ATOM 6012 O O . GLN A 1 766 ? -27.120 33.699 -7.539 1.00 88.06 766 GLN A O 1
ATOM 6017 N N . GLU A 1 767 ? -27.899 35.591 -6.621 1.00 89.38 767 GLU A N 1
ATOM 6018 C CA . GLU A 1 767 ? -28.572 36.072 -7.834 1.00 89.38 767 GLU A CA 1
ATOM 6019 C C . GLU A 1 767 ? -27.563 36.491 -8.913 1.00 89.38 767 GLU A C 1
ATOM 6021 O O . GLU A 1 767 ? -27.743 36.155 -10.084 1.00 89.38 767 GLU A O 1
ATOM 6026 N N . ASP A 1 768 ? -26.453 37.127 -8.523 1.00 89.56 768 ASP A N 1
ATOM 6027 C CA . ASP A 1 768 ? -25.373 37.505 -9.448 1.00 89.56 768 ASP A CA 1
ATOM 6028 C C . ASP A 1 768 ? -24.713 36.280 -10.094 1.00 89.56 768 ASP A C 1
ATOM 6030 O O . ASP A 1 768 ? -24.259 36.325 -11.239 1.00 89.56 768 ASP A O 1
ATOM 6034 N N . LEU A 1 769 ? -24.713 35.159 -9.369 1.00 89.75 769 LEU A N 1
ATOM 6035 C CA . LEU A 1 769 ? -24.234 33.863 -9.842 1.00 89.75 769 LEU A CA 1
ATOM 6036 C C . LEU A 1 769 ? -25.322 33.058 -10.572 1.00 89.75 769 LEU A C 1
ATOM 6038 O O . LEU A 1 769 ? -25.124 31.884 -10.884 1.00 89.75 769 LEU A O 1
ATOM 6042 N N . GLY A 1 770 ? -26.488 33.649 -10.853 1.00 84.75 770 GLY A N 1
ATOM 6043 C CA . GLY A 1 770 ? -27.592 32.980 -11.546 1.00 84.75 770 GLY A CA 1
ATOM 6044 C C . GLY A 1 770 ? -28.103 31.728 -10.825 1.00 84.75 770 GLY A C 1
ATOM 6045 O O . GLY A 1 770 ? -28.542 30.787 -11.482 1.00 84.75 770 GLY A O 1
ATOM 6046 N N . GLY A 1 771 ? -27.997 31.683 -9.492 1.00 83.06 771 GLY A N 1
ATOM 6047 C CA . GLY A 1 771 ? -28.365 30.526 -8.672 1.00 83.06 771 GLY A CA 1
ATOM 6048 C C . GLY A 1 771 ? -27.276 29.456 -8.524 1.00 83.06 771 GLY A C 1
ATOM 6049 O O . GLY A 1 771 ? -27.469 28.513 -7.756 1.00 83.06 771 GLY A O 1
ATOM 6050 N N . ASN A 1 772 ? -26.142 29.584 -9.220 1.00 85.75 772 ASN A N 1
ATOM 6051 C CA . ASN A 1 772 ? -25.047 28.618 -9.147 1.00 85.75 772 ASN A CA 1
ATOM 6052 C C . ASN A 1 772 ? -24.256 28.742 -7.837 1.00 85.75 772 ASN A C 1
ATOM 6054 O O . ASN A 1 772 ? -24.100 29.838 -7.300 1.00 85.75 772 ASN A O 1
ATOM 6058 N N . LYS A 1 773 ? -23.704 27.617 -7.369 1.00 86.88 773 LYS A N 1
ATOM 6059 C CA . LYS A 1 773 ? -22.690 27.584 -6.309 1.00 86.88 773 LYS A CA 1
ATOM 6060 C C . LYS A 1 773 ? -21.301 27.412 -6.908 1.00 86.88 773 LYS A C 1
ATOM 6062 O O . LYS A 1 773 ? -21.142 26.671 -7.873 1.00 86.88 773 LYS A O 1
ATOM 6067 N N . ILE A 1 774 ? -20.316 28.081 -6.323 1.00 90.62 774 ILE A N 1
ATOM 6068 C CA . ILE A 1 774 ? -18.922 28.065 -6.778 1.00 90.62 774 ILE A CA 1
ATOM 6069 C C . ILE A 1 774 ? -18.272 26.736 -6.385 1.00 90.62 774 ILE A C 1
ATOM 6071 O O . ILE A 1 774 ? -18.349 26.324 -5.228 1.00 90.62 774 ILE A O 1
ATOM 6075 N N . THR A 1 775 ? -17.615 26.088 -7.345 1.00 87.25 775 THR A N 1
ATOM 6076 C CA . THR A 1 775 ? -16.862 24.838 -7.152 1.00 87.25 775 THR A CA 1
ATOM 6077 C C . THR A 1 775 ? -15.351 25.040 -7.246 1.00 87.25 775 THR A C 1
ATOM 6079 O O . THR A 1 775 ? -14.606 24.215 -6.730 1.00 87.25 775 THR A O 1
ATOM 6082 N N . LEU A 1 776 ? -14.897 26.131 -7.874 1.00 89.38 776 LEU A N 1
ATOM 6083 C CA . LEU A 1 776 ? -13.491 26.539 -7.932 1.00 89.38 776 LEU A CA 1
ATOM 6084 C C . LEU A 1 776 ? -13.376 28.040 -7.639 1.00 89.38 776 LEU A C 1
ATOM 6086 O O . LEU A 1 776 ? -13.892 28.868 -8.392 1.00 89.38 776 LEU A O 1
ATOM 6090 N N . PHE A 1 777 ? -12.684 28.392 -6.563 1.00 91.81 777 PHE A N 1
ATOM 6091 C CA . PHE A 1 777 ? -12.358 29.768 -6.211 1.00 91.81 777 PHE A CA 1
ATOM 6092 C C . PHE A 1 777 ? -10.877 30.017 -6.483 1.00 91.81 777 PHE A C 1
ATOM 6094 O O . PHE A 1 777 ? -10.022 29.365 -5.890 1.00 91.81 777 PHE A O 1
ATOM 6101 N N . MET A 1 778 ? -10.572 30.924 -7.411 1.00 92.50 778 MET A N 1
ATOM 6102 C CA . MET A 1 778 ? -9.215 31.078 -7.932 1.00 92.50 778 MET A CA 1
ATOM 6103 C C . MET A 1 778 ? -8.743 32.531 -7.983 1.00 92.50 778 MET A C 1
ATOM 6105 O O . MET A 1 778 ? -9.530 33.448 -8.214 1.00 92.50 778 MET A O 1
ATOM 6109 N N . ALA A 1 779 ? -7.443 32.751 -7.845 1.00 89.62 779 ALA A N 1
ATOM 6110 C CA . ALA A 1 779 ? -6.812 34.035 -8.097 1.00 89.62 779 ALA A CA 1
ATOM 6111 C C . ALA A 1 779 ? -5.374 33.872 -8.571 1.00 89.62 779 ALA A C 1
ATOM 6113 O O . ALA A 1 779 ? -4.652 32.964 -8.172 1.00 89.62 779 ALA A O 1
ATOM 6114 N N . GLU A 1 780 ? -4.955 34.825 -9.391 1.00 86.75 780 GLU A N 1
ATOM 6115 C CA . GLU A 1 780 ? -3.555 35.168 -9.583 1.00 86.75 780 GLU A CA 1
ATOM 6116 C C . GLU A 1 780 ? -3.327 36.348 -8.637 1.00 86.75 780 GLU A C 1
ATOM 6118 O O . GLU A 1 780 ? -3.852 37.420 -8.939 1.00 86.75 780 GLU A O 1
ATOM 6123 N N . PRO A 1 781 ? -2.702 36.166 -7.456 1.00 74.06 781 PRO A N 1
ATOM 6124 C CA . PRO A 1 781 ? -2.760 37.145 -6.369 1.00 74.06 781 PRO A CA 1
ATOM 6125 C C . PRO A 1 781 ? -2.041 38.455 -6.729 1.00 74.06 781 PRO A C 1
ATOM 6127 O O . PRO A 1 781 ? -0.888 38.682 -6.366 1.00 74.06 781 PRO A O 1
ATOM 6130 N N . TYR A 1 782 ? -2.743 39.322 -7.451 1.00 81.81 782 TYR A N 1
ATOM 6131 C CA . TYR A 1 782 ? -2.321 40.633 -7.907 1.00 81.81 782 TYR A CA 1
ATOM 6132 C C . TYR A 1 782 ? -3.526 41.573 -7.882 1.00 81.81 782 TYR A C 1
ATOM 6134 O O . TYR A 1 782 ? -4.561 41.311 -8.502 1.00 81.81 782 TYR A O 1
ATOM 6142 N N . PHE A 1 783 ? -3.367 42.686 -7.173 1.00 81.69 783 PHE A N 1
ATOM 6143 C CA . PHE A 1 783 ? -4.346 43.765 -7.112 1.00 81.69 783 PHE A CA 1
ATOM 6144 C C . PHE A 1 783 ? -3.640 45.093 -7.367 1.00 81.69 783 PHE A C 1
ATOM 6146 O O . PHE A 1 783 ? -2.520 45.310 -6.905 1.00 81.69 783 PHE A O 1
ATOM 6153 N N . TYR A 1 784 ? -4.290 46.003 -8.091 1.00 78.56 784 TYR A N 1
ATOM 6154 C CA . TYR A 1 784 ? -3.665 47.246 -8.556 1.00 78.56 784 TYR A CA 1
ATOM 6155 C C . TYR A 1 784 ? -3.220 48.168 -7.405 1.00 78.56 784 TYR A C 1
ATOM 6157 O O . TYR A 1 784 ? -2.296 48.967 -7.554 1.00 78.56 784 TYR A O 1
ATOM 6165 N N . SER A 1 785 ? -3.870 48.064 -6.244 1.00 76.12 785 SER A N 1
ATOM 6166 C CA . SER A 1 785 ? -3.537 48.803 -5.022 1.00 76.12 785 SER A CA 1
ATOM 6167 C C . SER A 1 785 ? -2.410 48.167 -4.193 1.00 76.12 785 SER A C 1
ATOM 6169 O O . SER A 1 785 ? -1.952 48.785 -3.229 1.00 76.12 785 SER A O 1
ATOM 6171 N N . SER A 1 786 ? -1.942 46.962 -4.534 1.00 80.50 786 SER A N 1
ATOM 6172 C CA . SER A 1 786 ? -0.921 46.255 -3.758 1.00 80.50 786 SER A CA 1
ATOM 6173 C C . SER A 1 786 ? 0.475 46.820 -3.991 1.00 80.50 786 SER A C 1
ATOM 6175 O O . SER A 1 786 ? 1.051 46.684 -5.068 1.00 80.50 786 SER A O 1
ATOM 6177 N N . LEU A 1 787 ? 1.056 47.404 -2.943 1.00 79.56 787 LEU A N 1
ATOM 6178 C CA . LEU A 1 787 ? 2.465 47.813 -2.942 1.00 79.56 787 LEU A CA 1
ATOM 6179 C C . LEU A 1 787 ? 3.439 46.672 -2.604 1.00 79.56 787 LEU A C 1
ATOM 6181 O O . LEU A 1 787 ? 4.505 46.595 -3.206 1.00 79.56 787 LEU A O 1
ATOM 6185 N N . LEU A 1 788 ? 3.080 45.796 -1.662 1.00 83.19 788 LEU A N 1
ATOM 6186 C CA . LEU A 1 788 ? 3.880 44.654 -1.210 1.00 83.19 788 LEU A CA 1
ATOM 6187 C C . LEU A 1 788 ? 3.117 43.354 -1.476 1.00 83.19 788 LEU A C 1
ATOM 6189 O O . LEU A 1 788 ? 1.887 43.328 -1.477 1.00 83.19 788 LEU A O 1
ATOM 6193 N N . HIS A 1 789 ? 3.837 42.257 -1.701 1.00 79.94 789 HIS A N 1
ATOM 6194 C CA . HIS A 1 789 ? 3.232 41.021 -2.204 1.00 79.94 789 HIS A CA 1
ATOM 6195 C C . HIS A 1 789 ? 2.250 40.343 -1.245 1.00 79.94 789 HIS A C 1
ATOM 6197 O O . HIS A 1 789 ? 1.333 39.671 -1.714 1.00 79.94 789 HIS A O 1
ATOM 6203 N N . TRP A 1 790 ? 2.393 40.526 0.069 1.00 84.12 790 TRP A N 1
ATOM 6204 C CA . TRP A 1 790 ? 1.427 40.012 1.045 1.00 84.12 790 TRP A CA 1
ATOM 6205 C C . TRP A 1 790 ? 0.147 40.856 1.130 1.00 84.12 790 TRP A C 1
ATOM 6207 O O . TRP A 1 790 ? -0.846 40.375 1.661 1.00 84.12 790 TRP A O 1
ATOM 6217 N N . HIS A 1 791 ? 0.086 42.057 0.538 1.00 85.94 791 HIS A N 1
ATOM 6218 C CA . HIS A 1 791 ? -1.193 42.772 0.383 1.00 85.94 791 HIS A CA 1
ATOM 6219 C C . HIS A 1 791 ? -2.172 41.995 -0.513 1.00 85.94 791 HIS A C 1
ATOM 6221 O O . HIS A 1 791 ? -3.387 42.146 -0.400 1.00 85.94 791 HIS A O 1
ATOM 6227 N N . ASN A 1 792 ? -1.658 41.088 -1.353 1.00 85.56 792 ASN A N 1
ATOM 6228 C CA . ASN A 1 792 ? -2.480 40.211 -2.181 1.00 85.56 792 ASN A CA 1
ATOM 6229 C C . ASN A 1 792 ? -3.200 39.106 -1.385 1.00 85.56 792 ASN A C 1
ATOM 6231 O O . ASN A 1 792 ? -4.056 38.418 -1.943 1.00 85.56 792 ASN A O 1
ATOM 6235 N N . LEU A 1 793 ? -2.957 38.993 -0.071 1.00 87.12 793 LEU A N 1
ATOM 6236 C CA . LEU A 1 793 ? -3.787 38.191 0.836 1.00 87.12 793 LEU A CA 1
ATOM 6237 C C . LEU A 1 793 ? -5.245 38.682 0.897 1.00 87.12 793 LEU A C 1
ATOM 6239 O O . LEU A 1 793 ? -6.102 37.974 1.416 1.00 87.12 793 LEU A O 1
ATOM 6243 N N . TYR A 1 794 ? -5.572 39.833 0.301 1.00 86.00 794 TYR A N 1
ATOM 6244 C CA . TYR A 1 794 ? -6.952 40.260 0.057 1.00 86.00 794 TYR A CA 1
ATOM 6245 C C . TYR A 1 794 ? -7.830 39.183 -0.620 1.00 86.00 794 TYR A C 1
ATOM 6247 O O . TYR A 1 794 ? -9.017 39.061 -0.304 1.00 86.00 794 TYR A O 1
ATOM 6255 N N . PHE A 1 795 ? -7.256 38.345 -1.494 1.00 87.94 795 PHE A N 1
ATOM 6256 C CA . PHE A 1 795 ? -7.948 37.173 -2.051 1.00 87.94 795 PHE A CA 1
ATOM 6257 C C . PHE A 1 795 ? -8.485 36.237 -0.951 1.00 87.94 795 PHE A C 1
ATOM 6259 O O . PHE A 1 795 ? -9.634 35.798 -1.002 1.00 87.94 795 PHE A O 1
ATOM 6266 N N . TRP A 1 796 ? -7.684 35.990 0.086 1.00 89.38 796 TRP A N 1
ATOM 6267 C CA . TRP A 1 796 ? -8.042 35.119 1.204 1.00 89.38 796 TRP A CA 1
ATOM 6268 C C . TRP A 1 796 ? -9.196 35.687 2.043 1.00 89.38 796 TRP A C 1
ATOM 6270 O O . TRP A 1 796 ? -10.091 34.960 2.472 1.00 89.38 796 TRP A O 1
ATOM 6280 N N . TYR A 1 797 ? -9.237 37.009 2.215 1.00 86.62 797 TYR A N 1
ATOM 6281 C CA . TYR A 1 797 ? -10.365 37.692 2.856 1.00 86.62 797 TYR A CA 1
ATOM 6282 C C . TYR A 1 797 ? -11.632 37.640 2.013 1.00 86.62 797 TYR A C 1
ATOM 6284 O O . TYR A 1 797 ? -12.722 37.427 2.542 1.00 86.62 797 TYR A O 1
ATOM 6292 N N . SER A 1 798 ? -11.487 37.782 0.696 1.00 87.38 798 SER A N 1
ATOM 6293 C CA . SER A 1 798 ? -12.606 37.689 -0.242 1.00 87.38 798 SER A CA 1
ATOM 6294 C C . SER A 1 798 ? -13.324 36.349 -0.111 1.00 87.38 798 SER A C 1
ATOM 6296 O O . SER A 1 798 ? -14.551 36.309 -0.141 1.00 87.38 798 SER A O 1
ATOM 6298 N N . TRP A 1 799 ? -12.581 35.269 0.138 1.00 87.00 799 TRP A N 1
ATOM 6299 C CA . TRP A 1 799 ? -13.175 33.969 0.417 1.00 87.00 799 TRP A CA 1
ATOM 6300 C C . TRP A 1 799 ? -14.114 33.980 1.635 1.00 87.00 799 TRP A C 1
ATOM 6302 O O . TRP A 1 799 ? -15.222 33.452 1.557 1.00 87.00 799 TRP A O 1
ATOM 6312 N N . SER A 1 800 ? -13.736 34.639 2.733 1.00 84.19 800 SER A N 1
ATOM 6313 C CA . SER A 1 800 ? -14.562 34.669 3.954 1.00 84.19 800 SER A CA 1
ATOM 6314 C C . SER A 1 800 ? -15.946 35.284 3.719 1.00 84.19 800 SER A C 1
ATOM 6316 O O . SER A 1 800 ? -16.912 34.885 4.360 1.00 84.19 800 SER A O 1
ATOM 6318 N N . HIS A 1 801 ? -16.056 36.228 2.782 1.00 84.50 801 HIS A N 1
ATOM 6319 C CA . HIS A 1 801 ? -17.330 36.848 2.410 1.00 84.50 801 HIS A CA 1
ATOM 6320 C C . HIS A 1 801 ? -18.171 36.007 1.442 1.00 84.50 801 HIS A C 1
ATOM 6322 O O . HIS A 1 801 ? -19.365 36.248 1.294 1.00 84.50 801 HIS A O 1
ATOM 6328 N N . LEU A 1 802 ? -17.548 35.041 0.771 1.00 87.94 802 LEU A N 1
ATOM 6329 C CA . LEU A 1 802 ? -18.143 34.260 -0.310 1.00 87.94 802 LEU A CA 1
ATOM 6330 C C . LEU A 1 802 ? -18.454 32.815 0.092 1.00 87.94 802 LEU A C 1
ATOM 6332 O O . LEU A 1 802 ? -18.999 32.074 -0.723 1.00 87.94 802 LEU A O 1
ATOM 6336 N N . SER A 1 803 ? -18.119 32.410 1.319 1.00 85.25 803 SER A N 1
ATOM 6337 C CA . SER A 1 803 ? -18.246 31.036 1.820 1.00 85.25 803 SER A CA 1
ATOM 6338 C C . SER A 1 803 ? -19.644 30.442 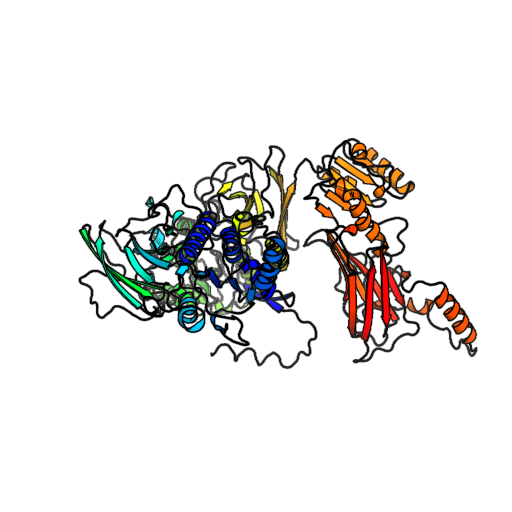1.603 1.00 85.25 803 SER A C 1
ATOM 6340 O O . SER A 1 803 ? -19.762 29.331 1.091 1.00 85.25 803 SER A O 1
ATOM 6342 N N . ASP A 1 804 ? -20.704 31.209 1.867 1.00 86.94 804 ASP A N 1
ATOM 6343 C CA . ASP A 1 804 ? -22.098 30.766 1.692 1.00 86.94 804 ASP A CA 1
ATOM 6344 C C . ASP A 1 804 ? -22.487 30.506 0.221 1.00 86.94 804 ASP A C 1
ATOM 6346 O O . ASP A 1 804 ? -23.438 29.771 -0.072 1.00 86.94 804 ASP A O 1
ATOM 6350 N N . LEU A 1 805 ? -21.743 31.088 -0.725 1.00 90.69 805 LEU A N 1
ATOM 6351 C CA . LEU A 1 805 ? -21.950 30.932 -2.168 1.00 90.69 805 LEU A CA 1
ATOM 6352 C C . LEU A 1 805 ? -21.161 29.756 -2.758 1.00 90.69 805 LEU A C 1
ATOM 6354 O O . LEU A 1 805 ? -21.296 29.453 -3.948 1.00 90.69 805 LEU A O 1
ATOM 6358 N N . MET A 1 806 ? -20.347 29.081 -1.949 1.00 90.12 806 MET A N 1
ATOM 6359 C CA . MET A 1 806 ? -19.526 27.945 -2.357 1.00 90.12 806 MET A CA 1
ATOM 6360 C C . MET A 1 806 ? -20.217 26.608 -2.043 1.00 90.12 806 MET A C 1
ATOM 6362 O O . MET A 1 806 ? -21.197 26.528 -1.289 1.00 90.12 806 MET A O 1
ATOM 6366 N N . VAL A 1 807 ? -19.754 25.540 -2.694 1.00 80.56 807 VAL A N 1
ATOM 6367 C CA . VAL A 1 807 ? -20.050 24.161 -2.275 1.00 80.56 807 VAL A CA 1
ATOM 6368 C C . VAL A 1 807 ? -19.093 23.744 -1.158 1.00 80.56 807 VAL A C 1
ATOM 6370 O O . VAL A 1 807 ? -17.971 24.235 -1.100 1.00 80.56 807 VAL A O 1
ATOM 6373 N N . ASP A 1 808 ? -19.496 22.785 -0.327 1.00 73.19 808 ASP A N 1
ATOM 6374 C CA . ASP A 1 808 ? -18.672 22.320 0.803 1.00 73.19 808 ASP A CA 1
ATOM 6375 C C . ASP A 1 808 ? -17.327 21.705 0.356 1.00 73.19 808 ASP A C 1
ATOM 6377 O O . ASP A 1 808 ? -16.374 21.666 1.120 1.00 73.19 808 ASP A O 1
ATOM 6381 N N . SER A 1 809 ? -17.237 21.257 -0.903 1.00 73.62 809 SER A N 1
ATOM 6382 C CA . SER A 1 809 ? -16.037 20.680 -1.539 1.00 73.62 809 SER A CA 1
ATOM 6383 C C . SER A 1 809 ? -15.349 21.636 -2.524 1.00 73.62 809 SER A C 1
ATOM 6385 O O . SER A 1 809 ? -14.789 21.203 -3.533 1.00 73.62 809 SER A O 1
ATOM 6387 N N . VAL A 1 810 ? -15.451 22.947 -2.295 1.00 83.44 810 VAL A N 1
ATOM 6388 C CA . VAL A 1 810 ? -14.854 23.958 -3.177 1.00 83.44 810 VAL A CA 1
ATOM 6389 C C . VAL A 1 810 ? -13.331 23.805 -3.242 1.00 83.44 810 VAL A C 1
ATOM 6391 O O . VAL A 1 810 ? -12.660 23.644 -2.228 1.00 83.44 810 VAL A O 1
ATOM 6394 N N . THR A 1 811 ? -12.770 23.872 -4.447 1.00 84.38 811 THR A N 1
ATOM 6395 C CA . THR A 1 811 ? -11.317 23.938 -4.647 1.00 84.38 811 THR A CA 1
ATOM 6396 C C . THR A 1 811 ? -10.849 25.389 -4.534 1.00 84.38 811 THR A C 1
ATOM 6398 O O . THR A 1 811 ? -11.435 26.262 -5.177 1.00 84.38 811 THR A O 1
ATOM 6401 N N . ILE A 1 812 ? -9.798 25.652 -3.749 1.00 87.88 812 ILE A N 1
ATOM 6402 C CA . ILE A 1 812 ? -9.203 26.988 -3.584 1.00 87.88 812 ILE A CA 1
ATOM 6403 C C . ILE A 1 812 ? -7.829 27.040 -4.262 1.00 87.88 812 ILE A C 1
ATOM 6405 O O . ILE A 1 812 ? -7.007 26.149 -4.060 1.00 87.88 812 ILE A O 1
ATOM 6409 N N . LEU A 1 813 ? -7.580 28.083 -5.057 1.00 89.81 813 LEU A N 1
ATOM 6410 C CA . LEU A 1 813 ? -6.332 28.277 -5.793 1.00 89.81 813 LEU A CA 1
ATOM 6411 C C . LEU A 1 813 ? -5.862 29.746 -5.706 1.00 89.81 813 LEU A C 1
ATOM 6413 O O . LEU A 1 813 ? -6.564 30.617 -6.216 1.00 89.81 813 LEU A O 1
ATOM 6417 N N . PRO A 1 814 ? -4.686 30.068 -5.138 1.00 91.69 814 PRO A N 1
ATOM 6418 C CA . PRO A 1 814 ? -3.716 29.169 -4.504 1.00 91.69 814 PRO A CA 1
ATOM 6419 C C . PRO A 1 814 ? -4.227 28.569 -3.187 1.00 91.69 814 PRO A C 1
ATOM 6421 O O . PRO A 1 814 ? -5.041 29.182 -2.499 1.00 91.69 814 PRO A O 1
ATOM 6424 N N . ARG A 1 815 ? -3.712 27.385 -2.828 1.00 89.94 815 ARG A N 1
ATOM 6425 C CA . ARG A 1 815 ? -4.072 26.668 -1.590 1.00 89.94 815 ARG A CA 1
ATOM 6426 C C . ARG A 1 815 ? -3.208 27.067 -0.393 1.00 89.94 815 ARG A C 1
ATOM 6428 O O . ARG A 1 815 ? -3.645 26.964 0.747 1.00 89.94 815 ARG A O 1
ATOM 6435 N N . ARG A 1 816 ? -1.986 27.547 -0.637 1.00 92.06 816 ARG A N 1
ATOM 6436 C CA . ARG A 1 816 ? -1.052 27.976 0.412 1.00 92.06 816 ARG A CA 1
ATOM 6437 C C . ARG A 1 816 ? -0.273 29.206 -0.028 1.00 92.06 816 ARG A C 1
ATOM 6439 O O . ARG A 1 816 ? 0.078 29.339 -1.198 1.00 92.06 816 ARG A O 1
ATOM 6446 N N . ALA A 1 817 ? 0.018 30.084 0.924 1.00 93.25 817 ALA A N 1
ATOM 6447 C CA . ALA A 1 817 ? 0.884 31.240 0.740 1.00 93.25 817 ALA A CA 1
ATOM 6448 C C . ALA A 1 817 ? 2.010 31.232 1.778 1.00 93.25 817 ALA A C 1
ATOM 6450 O O . ALA A 1 817 ? 1.764 31.167 2.982 1.00 93.25 817 ALA A O 1
ATOM 6451 N N . ILE A 1 818 ? 3.254 31.320 1.316 1.00 95.12 818 ILE A N 1
ATOM 6452 C CA . ILE A 1 818 ? 4.454 31.287 2.147 1.00 95.12 818 ILE A CA 1
ATOM 6453 C C . ILE A 1 818 ? 5.205 32.603 1.977 1.00 95.12 818 ILE A C 1
ATOM 6455 O O . ILE A 1 818 ? 5.643 32.956 0.884 1.00 95.12 818 ILE A O 1
ATOM 6459 N N . LEU A 1 819 ? 5.386 33.325 3.077 1.00 95.81 819 LEU A N 1
ATOM 6460 C CA . LEU A 1 819 ? 6.209 34.523 3.123 1.00 95.81 819 LEU A CA 1
ATOM 6461 C C . LEU A 1 819 ? 7.649 34.107 3.434 1.00 95.81 819 LEU A C 1
ATOM 6463 O O . LEU A 1 819 ? 7.929 33.561 4.504 1.00 95.81 819 LEU A O 1
ATOM 6467 N N . LYS A 1 820 ? 8.565 34.359 2.505 1.00 96.25 820 LYS A N 1
ATOM 6468 C CA . LYS A 1 820 ? 9.980 33.983 2.591 1.00 96.25 820 LYS A CA 1
ATOM 6469 C C . LYS A 1 820 ? 10.868 35.210 2.724 1.00 96.25 820 LYS A C 1
ATOM 6471 O O . LYS A 1 820 ? 10.515 36.297 2.272 1.00 96.25 820 LYS A O 1
ATOM 6476 N N . ALA A 1 821 ? 12.044 35.015 3.306 1.00 96.56 821 ALA A N 1
ATOM 6477 C CA . ALA A 1 821 ? 13.058 36.046 3.422 1.00 96.56 821 ALA A CA 1
ATOM 6478 C C . ALA A 1 821 ? 14.482 35.507 3.272 1.00 96.56 821 ALA A C 1
ATOM 6480 O O . ALA A 1 821 ? 14.745 34.324 3.478 1.00 96.56 821 ALA A O 1
ATOM 6481 N N . VAL A 1 822 ? 15.414 36.393 2.923 1.00 96.69 822 VAL A N 1
ATOM 6482 C CA . VAL A 1 822 ? 16.852 36.116 2.885 1.00 96.69 822 VAL A CA 1
ATOM 6483 C C . VAL A 1 822 ? 17.632 37.373 3.265 1.00 96.69 822 VAL A C 1
ATOM 6485 O O . VAL A 1 822 ? 17.349 38.465 2.777 1.00 96.69 822 VAL A O 1
ATOM 6488 N N . ALA A 1 823 ? 18.617 37.239 4.151 1.00 96.75 823 ALA A N 1
ATOM 6489 C CA . ALA A 1 823 ? 19.555 38.316 4.457 1.00 96.75 823 ALA A CA 1
ATOM 6490 C C . ALA A 1 823 ? 20.485 38.574 3.263 1.00 96.75 823 ALA A C 1
ATOM 6492 O O . ALA A 1 823 ? 20.958 37.624 2.636 1.00 96.75 823 ALA A O 1
ATOM 6493 N N . MET A 1 824 ? 20.753 39.843 2.957 1.00 96.31 824 MET A N 1
ATOM 6494 C CA . MET A 1 824 ? 21.385 40.277 1.711 1.00 96.31 824 MET A CA 1
ATOM 6495 C C . MET A 1 824 ? 22.502 41.296 1.937 1.00 96.31 824 MET A C 1
ATOM 6497 O O . MET A 1 824 ? 22.385 42.234 2.730 1.00 96.31 824 MET A O 1
ATOM 6501 N N . GLU A 1 825 ? 23.552 41.163 1.135 1.00 95.94 825 GLU A N 1
ATOM 6502 C CA . GLU A 1 825 ? 24.528 42.203 0.855 1.00 95.94 825 GLU A CA 1
ATOM 6503 C C . GLU A 1 825 ? 24.195 42.802 -0.512 1.00 95.94 825 GLU A C 1
ATOM 6505 O O . GLU A 1 825 ? 24.470 42.212 -1.554 1.00 95.94 825 GLU A O 1
ATOM 6510 N N . PHE A 1 826 ? 23.570 43.977 -0.528 1.00 95.38 826 PHE A N 1
ATOM 6511 C CA . PHE A 1 826 ? 23.321 44.700 -1.776 1.00 95.38 826 PHE A CA 1
ATOM 6512 C C . PHE A 1 826 ? 24.571 45.425 -2.289 1.00 95.38 826 PHE A C 1
ATOM 6514 O O . PHE A 1 826 ? 25.286 46.039 -1.501 1.00 95.38 826 PHE A O 1
ATOM 6521 N N . ASP A 1 827 ? 24.773 45.463 -3.608 1.00 92.38 827 ASP A N 1
ATOM 6522 C CA . ASP A 1 827 ? 25.890 46.202 -4.216 1.00 92.38 827 ASP A CA 1
ATOM 6523 C C . ASP A 1 827 ? 25.732 47.723 -3.997 1.00 92.38 827 ASP A C 1
ATOM 6525 O O . ASP A 1 827 ? 26.684 48.436 -3.665 1.00 92.38 827 ASP A O 1
ATOM 6529 N N . ASN A 1 828 ? 24.509 48.236 -4.189 1.00 91.38 828 ASN A N 1
ATOM 6530 C CA . ASN A 1 828 ? 24.226 49.677 -4.157 1.00 91.38 828 ASN A CA 1
ATOM 6531 C C . ASN A 1 828 ? 22.942 50.078 -3.420 1.00 91.38 828 ASN A C 1
ATOM 6533 O O . ASN A 1 828 ? 22.872 51.221 -2.978 1.00 91.38 828 ASN A O 1
ATOM 6537 N N . LEU A 1 829 ? 21.952 49.188 -3.266 1.00 92.19 829 LEU A N 1
ATOM 6538 C CA . LEU A 1 829 ? 20.637 49.554 -2.714 1.00 92.19 829 LEU A CA 1
ATOM 6539 C C . LEU A 1 829 ? 20.731 50.174 -1.314 1.00 92.19 829 LEU A C 1
ATOM 6541 O O . LEU A 1 829 ? 20.072 51.163 -1.029 1.00 92.19 829 LEU A O 1
ATOM 6545 N N . TRP A 1 830 ? 21.614 49.648 -0.465 1.00 89.31 830 TRP A N 1
ATOM 6546 C CA . TRP A 1 830 ? 21.811 50.127 0.907 1.00 89.31 830 TRP A CA 1
ATOM 6547 C C . TRP A 1 830 ? 2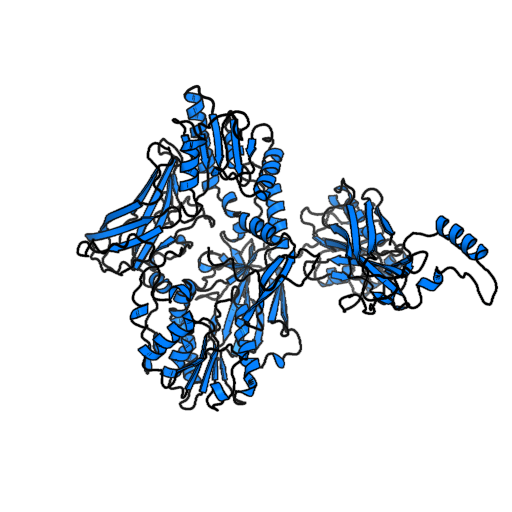2.233 51.601 0.997 1.00 89.31 830 TRP A C 1
ATOM 6549 O O . TRP A 1 830 ? 21.957 52.262 1.995 1.00 89.31 830 TRP A O 1
ATOM 6559 N N . LYS A 1 831 ? 22.859 52.146 -0.055 1.00 87.50 831 LYS A N 1
ATOM 6560 C CA . LYS A 1 831 ? 23.344 53.532 -0.085 1.00 87.50 831 LYS A CA 1
ATOM 6561 C C . LYS A 1 831 ? 22.213 54.557 -0.038 1.00 87.50 831 LYS A C 1
ATOM 6563 O O . LYS A 1 831 ? 22.470 55.691 0.342 1.00 87.50 831 LYS A O 1
ATOM 6568 N N . ILE A 1 832 ? 20.978 54.177 -0.384 1.00 84.06 832 ILE A N 1
ATOM 6569 C CA . ILE A 1 832 ? 19.821 55.086 -0.313 1.00 84.06 832 ILE A CA 1
ATOM 6570 C C . ILE A 1 832 ? 19.417 55.402 1.137 1.00 84.06 832 ILE A C 1
ATOM 6572 O O . ILE A 1 832 ? 18.758 56.408 1.375 1.00 84.06 832 ILE A O 1
ATOM 6576 N N . ARG A 1 833 ? 19.810 54.546 2.093 1.00 78.81 833 ARG A N 1
ATOM 6577 C CA . ARG A 1 833 ? 19.526 54.681 3.533 1.00 78.81 833 ARG A CA 1
ATOM 6578 C C . ARG A 1 833 ? 20.781 54.875 4.389 1.00 78.81 833 ARG A C 1
ATOM 6580 O O . ARG A 1 833 ? 20.665 55.046 5.598 1.00 78.81 833 ARG A O 1
ATOM 6587 N N . ALA A 1 834 ? 21.971 54.827 3.794 1.00 81.44 834 ALA A N 1
ATOM 6588 C CA . ALA A 1 834 ? 23.222 54.931 4.533 1.00 81.44 834 ALA A CA 1
ATOM 6589 C C . ALA A 1 834 ? 23.450 56.359 5.063 1.00 81.44 834 ALA A C 1
ATOM 6591 O O . ALA A 1 834 ? 23.222 57.315 4.318 1.00 81.44 834 ALA A O 1
ATOM 6592 N N . PRO A 1 835 ? 23.959 56.523 6.301 1.00 81.25 835 PRO A N 1
ATOM 6593 C CA . PRO A 1 835 ? 24.365 57.833 6.793 1.00 81.25 835 PRO A CA 1
ATOM 6594 C C . PRO A 1 835 ? 25.510 58.388 5.939 1.00 81.25 835 PRO A C 1
ATOM 6596 O O . PRO A 1 835 ? 26.427 57.659 5.548 1.00 81.25 835 PRO A O 1
ATOM 6599 N N . VAL A 1 836 ? 25.462 59.688 5.663 1.00 82.94 836 VAL A N 1
ATOM 6600 C CA . VAL A 1 836 ? 26.455 60.391 4.846 1.00 82.94 836 VAL A CA 1
ATOM 6601 C C . VAL A 1 836 ? 27.748 60.609 5.636 1.00 82.94 836 VAL A C 1
ATOM 6603 O O . VAL A 1 836 ? 28.841 60.538 5.072 1.00 82.94 836 VAL A O 1
ATOM 6606 N N . GLY A 1 837 ? 27.648 60.844 6.947 1.00 83.12 837 GLY A N 1
ATOM 6607 C CA . GLY A 1 837 ? 28.788 61.024 7.838 1.00 83.12 837 GLY A CA 1
ATOM 6608 C C . GLY A 1 837 ? 29.653 62.222 7.443 1.00 83.12 837 GLY A C 1
ATOM 6609 O O . GLY A 1 837 ? 29.192 63.361 7.428 1.00 83.12 837 GLY A O 1
ATOM 6610 N N . ASN A 1 838 ? 30.932 61.975 7.145 1.00 83.25 838 ASN A N 1
ATOM 6611 C CA . ASN A 1 838 ? 31.840 63.006 6.650 1.00 83.25 838 ASN A CA 1
ATOM 6612 C C . ASN A 1 838 ? 31.972 62.916 5.125 1.00 83.25 838 ASN A C 1
ATOM 6614 O O . ASN A 1 838 ? 32.416 61.895 4.601 1.00 83.25 838 ASN A O 1
ATOM 6618 N N . CYS A 1 839 ? 31.643 64.002 4.428 1.00 82.69 839 CYS A N 1
ATOM 6619 C CA . CYS A 1 839 ? 31.781 64.107 2.980 1.00 82.69 839 CYS A CA 1
ATOM 6620 C C . CYS A 1 839 ? 32.798 65.202 2.647 1.00 82.69 839 CYS A C 1
ATOM 6622 O O . CYS A 1 839 ? 32.564 66.370 2.949 1.00 82.69 839 CYS A O 1
ATOM 6624 N N . GLU A 1 840 ? 33.925 64.840 2.024 1.00 85.56 840 GLU A N 1
ATOM 6625 C CA . GLU A 1 840 ? 34.976 65.786 1.592 1.00 85.56 840 GLU A CA 1
ATOM 6626 C C . GLU A 1 840 ? 35.492 66.717 2.716 1.00 85.56 840 GLU A C 1
ATOM 6628 O O . GLU A 1 840 ? 35.833 67.878 2.487 1.00 85.56 840 GLU A O 1
ATOM 6633 N N . GLY A 1 841 ? 35.539 66.226 3.960 1.00 83.38 841 GLY A N 1
ATOM 6634 C CA . GLY A 1 841 ? 35.988 66.986 5.130 1.00 83.38 841 GLY A CA 1
ATOM 6635 C C . GLY A 1 841 ? 34.876 67.731 5.876 1.00 83.38 841 GLY A C 1
ATOM 6636 O O . GLY A 1 841 ? 35.138 68.265 6.955 1.00 83.38 841 GLY A O 1
ATOM 6637 N N . PHE A 1 842 ? 33.642 67.732 5.364 1.00 86.38 842 PHE A N 1
ATOM 6638 C CA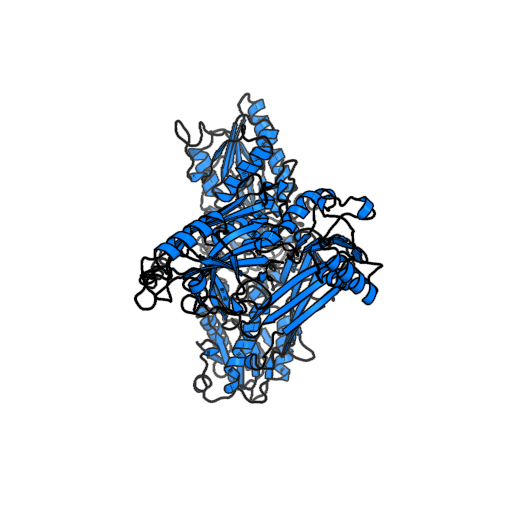 . PHE A 1 842 ? 32.475 68.331 6.014 1.00 86.38 842 PHE A CA 1
ATOM 6639 C C . PHE A 1 842 ? 31.704 67.287 6.826 1.00 86.38 842 PHE A C 1
ATOM 6641 O O . PHE A 1 842 ? 31.308 66.252 6.296 1.00 86.38 842 PHE A O 1
ATOM 6648 N N . ASP A 1 843 ? 31.475 67.567 8.110 1.00 87.38 843 ASP A N 1
ATOM 6649 C CA . ASP A 1 843 ? 30.633 66.747 8.986 1.00 87.38 843 ASP A CA 1
ATOM 6650 C C . ASP A 1 843 ? 29.147 67.022 8.705 1.00 87.38 843 ASP A C 1
ATOM 6652 O O . ASP A 1 843 ? 28.646 68.119 8.965 1.00 87.38 843 ASP A O 1
ATOM 6656 N N . LEU A 1 844 ? 28.455 66.024 8.155 1.00 88.88 844 LEU A N 1
ATOM 6657 C CA . LEU A 1 844 ? 27.026 66.049 7.852 1.00 88.88 844 LEU A CA 1
ATOM 6658 C C . LEU A 1 844 ? 26.192 65.265 8.876 1.00 88.88 844 LEU A C 1
ATOM 6660 O O . LEU A 1 844 ? 25.014 65.010 8.635 1.00 88.88 844 LEU A O 1
ATOM 6664 N N . GLY A 1 845 ? 26.724 64.961 10.064 1.00 84.56 845 GLY A N 1
ATOM 6665 C CA . GLY A 1 845 ? 25.997 64.203 11.088 1.00 84.56 845 GLY A CA 1
ATOM 6666 C C . GLY A 1 845 ? 24.666 64.833 11.536 1.00 84.56 845 GLY A C 1
ATOM 6667 O O . GLY A 1 845 ? 23.749 64.118 11.934 1.00 84.56 845 GLY A O 1
ATOM 6668 N N . GLN A 1 846 ? 24.499 66.160 11.436 1.00 84.44 846 GLN A N 1
ATOM 6669 C CA . GLN A 1 846 ? 23.199 66.808 11.691 1.00 84.44 846 GLN A CA 1
ATOM 6670 C C . GLN A 1 846 ? 22.158 66.515 10.601 1.00 84.44 846 GLN A C 1
ATOM 6672 O O . GLN A 1 846 ? 20.969 66.432 10.905 1.00 84.44 846 GLN A O 1
ATOM 6677 N N . PHE A 1 847 ? 22.590 66.369 9.345 1.00 85.12 847 PHE A N 1
ATOM 6678 C CA . PHE A 1 847 ? 21.721 65.965 8.242 1.00 85.12 847 PHE A CA 1
ATOM 6679 C C . PHE A 1 847 ? 21.283 64.510 8.425 1.00 85.12 847 PHE A C 1
ATOM 6681 O O . PHE A 1 847 ? 20.089 64.237 8.352 1.00 85.12 847 PHE A O 1
ATOM 6688 N N . ASP A 1 848 ? 22.209 63.617 8.786 1.00 84.00 848 ASP A N 1
ATOM 6689 C CA . ASP A 1 848 ? 21.891 62.214 9.082 1.00 84.00 848 ASP A CA 1
ATOM 6690 C C . ASP A 1 848 ? 20.851 62.094 10.208 1.00 84.00 848 ASP A C 1
ATOM 6692 O O . ASP A 1 848 ? 19.855 61.393 10.054 1.00 84.00 848 ASP A O 1
ATOM 6696 N N . GLN A 1 849 ? 21.004 62.854 11.302 1.00 82.25 849 GLN A N 1
ATOM 6697 C CA . GLN A 1 849 ? 20.023 62.886 12.399 1.00 82.25 849 GLN A CA 1
ATOM 6698 C C . GLN A 1 849 ? 18.653 63.441 11.981 1.00 82.25 849 GLN A C 1
ATOM 6700 O O . GLN A 1 849 ? 17.628 63.040 12.536 1.00 82.25 849 GLN A O 1
ATOM 6705 N N . LEU A 1 850 ? 18.620 64.408 11.058 1.00 84.31 850 LEU A N 1
ATOM 6706 C CA . LEU A 1 850 ? 17.374 64.968 10.535 1.00 84.31 850 LEU A CA 1
ATOM 6707 C C . LEU A 1 850 ? 16.641 63.943 9.665 1.00 84.31 850 LEU A C 1
ATOM 6709 O O . LEU A 1 850 ? 15.439 63.754 9.845 1.00 84.31 850 LEU A O 1
ATOM 6713 N N . ILE A 1 851 ? 17.362 63.293 8.748 1.00 80.69 851 ILE A N 1
ATOM 6714 C CA . ILE A 1 851 ? 16.811 62.262 7.867 1.00 80.69 851 ILE A CA 1
ATOM 6715 C C . ILE A 1 851 ? 16.353 61.058 8.687 1.00 80.69 851 ILE A C 1
ATOM 6717 O O . ILE A 1 851 ? 15.228 60.613 8.495 1.00 80.69 851 ILE A O 1
ATOM 6721 N N . GLU A 1 852 ? 17.145 60.597 9.658 1.00 77.75 852 GLU A N 1
ATOM 6722 C CA . GLU A 1 852 ? 16.768 59.486 10.538 1.00 77.75 852 GLU A CA 1
ATOM 6723 C C . GLU A 1 852 ? 15.446 59.764 11.267 1.00 77.75 852 GLU A C 1
ATOM 6725 O O . GLU A 1 852 ? 14.529 58.950 11.209 1.00 77.75 852 GLU A O 1
ATOM 6730 N N . LYS A 1 853 ? 15.296 60.950 11.875 1.00 79.50 853 LYS A N 1
ATOM 6731 C CA . LYS A 1 853 ? 14.042 61.335 12.543 1.00 79.50 853 LYS A CA 1
ATOM 6732 C C . LYS A 1 853 ? 12.856 61.439 11.590 1.00 79.50 853 LYS A C 1
ATOM 6734 O O . LYS A 1 853 ? 11.733 61.215 12.026 1.00 79.50 853 LYS A O 1
ATOM 6739 N N . ALA A 1 854 ? 13.077 61.839 10.339 1.00 77.62 854 ALA A N 1
ATOM 6740 C CA . ALA A 1 854 ? 12.013 61.882 9.343 1.00 77.62 854 ALA A CA 1
ATOM 6741 C C . ALA A 1 854 ? 11.574 60.460 8.960 1.00 77.62 854 ALA A C 1
ATOM 6743 O O . ALA A 1 854 ? 10.383 60.169 9.013 1.00 77.62 854 ALA A O 1
ATOM 6744 N N . CYS A 1 855 ? 12.533 59.572 8.684 1.00 72.94 855 CYS A N 1
ATOM 6745 C CA . CYS A 1 855 ? 12.280 58.185 8.293 1.00 72.94 855 CYS A CA 1
ATOM 6746 C C . CYS A 1 855 ? 11.597 57.386 9.413 1.00 72.94 855 CYS A C 1
ATOM 6748 O O . CYS A 1 855 ? 10.631 56.683 9.145 1.00 72.94 855 CYS A O 1
ATOM 6750 N N . ASP A 1 856 ? 12.022 57.557 10.674 1.00 73.75 856 ASP A N 1
ATOM 6751 C CA . ASP A 1 856 ? 11.396 56.912 11.844 1.00 73.75 856 ASP A CA 1
ATOM 6752 C C . ASP A 1 856 ? 9.908 57.317 12.031 1.00 73.75 856 ASP A C 1
ATOM 6754 O O . ASP A 1 856 ? 9.181 56.657 12.772 1.00 73.75 856 ASP A O 1
ATOM 6758 N N . ILE A 1 857 ? 9.446 58.410 11.400 1.00 72.75 857 ILE A N 1
ATOM 6759 C CA . ILE A 1 857 ? 8.057 58.897 11.473 1.00 72.75 857 ILE A CA 1
ATOM 6760 C C . ILE A 1 857 ? 7.238 58.512 10.230 1.00 72.75 857 ILE A C 1
ATOM 6762 O O . ILE A 1 857 ? 6.039 58.267 10.362 1.00 72.75 857 ILE A O 1
ATOM 6766 N N . SER A 1 858 ? 7.837 58.537 9.034 1.00 68.06 858 SER A N 1
ATOM 6767 C CA . SER A 1 858 ? 7.108 58.429 7.761 1.00 68.06 858 SER A CA 1
ATOM 6768 C C . SER A 1 858 ? 7.204 57.080 7.063 1.00 68.06 858 SER A C 1
ATOM 6770 O O . SER A 1 858 ? 6.346 56.806 6.225 1.00 68.06 858 SER A O 1
ATOM 6772 N N . ASP A 1 859 ? 8.224 56.274 7.357 1.00 67.56 859 ASP A N 1
ATOM 6773 C CA . ASP A 1 859 ? 8.573 55.141 6.504 1.00 67.56 859 ASP A CA 1
ATOM 6774 C C . ASP A 1 859 ? 8.164 53.813 7.139 1.00 67.56 859 ASP A C 1
ATOM 6776 O O . ASP A 1 859 ? 8.357 53.578 8.335 1.00 67.56 859 ASP A O 1
ATOM 6780 N N . ASP A 1 860 ? 7.617 52.927 6.309 1.00 71.88 860 ASP A N 1
ATOM 6781 C CA . ASP A 1 860 ? 7.324 51.557 6.704 1.00 71.88 860 ASP A CA 1
ATOM 6782 C C . ASP A 1 860 ? 8.625 50.774 6.924 1.00 71.88 860 ASP A C 1
ATOM 6784 O O . ASP A 1 860 ? 9.656 51.025 6.297 1.00 71.88 860 ASP A O 1
ATOM 6788 N N . SER A 1 861 ? 8.582 49.766 7.799 1.00 77.62 861 SER A N 1
ATOM 6789 C CA . SER A 1 861 ? 9.759 48.937 8.085 1.00 77.62 861 SER A CA 1
ATOM 6790 C C . SER A 1 861 ? 10.217 48.107 6.881 1.00 77.62 861 SER A C 1
ATOM 6792 O O . SER A 1 861 ? 11.346 47.616 6.881 1.00 77.62 861 SER A O 1
ATOM 6794 N N . VAL A 1 862 ? 9.372 47.935 5.862 1.00 88.56 862 VAL A N 1
ATOM 6795 C CA . VAL A 1 862 ? 9.691 47.190 4.644 1.00 88.56 862 VAL A CA 1
ATOM 6796 C C . VAL A 1 862 ? 9.209 47.949 3.417 1.00 88.56 862 VAL A C 1
ATOM 6798 O O . VAL A 1 862 ? 8.050 48.342 3.336 1.00 88.56 862 VAL A O 1
ATOM 6801 N N . GLU A 1 863 ? 10.084 48.081 2.424 1.00 88.31 863 GLU A N 1
ATOM 6802 C CA . GLU A 1 863 ? 9.807 48.847 1.209 1.00 88.31 863 GLU A CA 1
ATOM 6803 C C . GLU A 1 863 ? 9.815 47.979 -0.049 1.00 88.31 863 GLU A C 1
ATOM 6805 O O . GLU A 1 863 ? 10.659 47.088 -0.168 1.00 88.31 863 GLU A O 1
ATOM 6810 N N . PRO A 1 864 ? 8.940 48.248 -1.031 1.00 91.12 864 PRO A N 1
ATOM 6811 C CA . PRO A 1 864 ? 8.949 47.533 -2.299 1.00 91.12 864 PRO A CA 1
ATOM 6812 C C . PRO A 1 864 ? 10.078 48.030 -3.211 1.00 91.12 864 PRO A C 1
ATOM 6814 O O . PRO A 1 864 ? 10.071 49.181 -3.652 1.00 91.12 864 PRO A O 1
ATOM 6817 N N . GLN A 1 865 ? 11.008 47.145 -3.568 1.00 92.19 865 GLN A N 1
ATOM 6818 C CA . GLN A 1 865 ? 12.161 47.448 -4.417 1.00 92.19 865 GLN A CA 1
ATOM 6819 C C . GLN A 1 865 ? 12.260 46.474 -5.604 1.00 92.19 865 GLN A C 1
ATOM 6821 O O . GLN A 1 865 ? 12.049 45.273 -5.434 1.00 92.19 865 GLN A O 1
ATOM 6826 N N . PRO A 1 866 ? 12.599 46.944 -6.818 1.00 91.75 866 PRO A N 1
ATOM 6827 C CA . PRO A 1 866 ? 12.861 46.072 -7.961 1.00 91.75 866 PRO A CA 1
ATOM 6828 C C . PRO A 1 866 ? 14.265 45.465 -7.829 1.00 91.75 866 PRO A C 1
ATOM 6830 O O . PRO A 1 866 ? 15.235 45.997 -8.366 1.00 91.75 866 PRO A O 1
ATOM 6833 N N . LEU A 1 867 ? 14.418 44.363 -7.088 1.00 93.31 867 LEU A N 1
ATOM 6834 C CA . LEU A 1 867 ? 15.752 43.840 -6.755 1.00 93.31 867 LEU A CA 1
ATOM 6835 C C . LEU A 1 867 ? 16.556 43.359 -7.970 1.00 93.31 867 LEU A C 1
ATOM 6837 O O . LEU A 1 867 ? 17.779 43.255 -7.894 1.00 93.31 867 LEU A O 1
ATOM 6841 N N . TRP A 1 868 ? 15.911 43.135 -9.115 1.00 91.62 868 TRP A N 1
ATOM 6842 C CA . TRP A 1 868 ? 16.610 42.862 -10.369 1.00 91.62 868 TRP A CA 1
ATOM 6843 C C . TRP A 1 868 ? 17.453 44.056 -10.865 1.00 91.62 868 TRP A C 1
ATOM 6845 O O . TRP A 1 868 ? 18.460 43.843 -11.540 1.00 91.62 868 TRP A O 1
ATOM 6855 N N . GLU A 1 869 ? 17.097 45.297 -10.501 1.00 92.62 869 GLU A N 1
ATOM 6856 C CA . GLU A 1 869 ? 17.888 46.511 -10.779 1.00 92.62 869 GLU A CA 1
ATOM 6857 C C . GLU A 1 869 ? 19.037 46.701 -9.776 1.00 92.62 869 GLU A C 1
ATOM 6859 O O . GLU A 1 869 ? 20.006 47.414 -10.050 1.00 92.62 869 GLU A O 1
ATOM 6864 N N . TYR A 1 870 ? 18.952 46.040 -8.618 1.00 91.94 870 TYR A N 1
ATOM 6865 C CA . TYR A 1 870 ? 19.884 46.177 -7.505 1.00 91.94 870 TYR A CA 1
ATOM 6866 C C . TYR A 1 870 ? 20.484 44.823 -7.110 1.00 91.94 870 TYR A C 1
ATOM 6868 O O . TYR A 1 870 ? 20.063 44.224 -6.115 1.00 91.94 870 TYR A O 1
ATOM 6876 N N . PRO A 1 871 ? 21.508 44.346 -7.844 1.00 86.50 871 PRO A N 1
ATOM 6877 C CA . PRO A 1 871 ? 22.140 43.071 -7.554 1.00 86.50 871 PRO A CA 1
ATOM 6878 C C . PRO A 1 871 ? 22.641 42.998 -6.111 1.00 86.50 871 PRO A C 1
ATOM 6880 O O . PRO A 1 871 ? 23.114 43.983 -5.534 1.00 86.50 871 PRO A O 1
ATOM 6883 N N . GLY A 1 872 ? 22.571 41.800 -5.548 1.00 92.69 872 GLY A N 1
ATOM 6884 C CA . GLY A 1 872 ? 23.085 41.527 -4.219 1.00 92.69 872 GLY A CA 1
ATOM 6885 C C . GLY A 1 872 ? 23.406 40.057 -4.026 1.00 92.69 872 GLY A C 1
ATOM 6886 O O . GLY A 1 872 ? 22.903 39.187 -4.745 1.00 92.69 872 GLY A O 1
ATOM 6887 N N . THR A 1 873 ? 24.258 39.803 -3.047 1.00 95.19 873 THR A N 1
ATOM 6888 C CA . THR A 1 873 ? 24.705 38.475 -2.637 1.00 95.19 873 THR A CA 1
ATOM 6889 C C . THR A 1 873 ? 23.890 38.031 -1.431 1.00 95.19 873 THR A C 1
ATOM 6891 O O . THR A 1 873 ? 23.727 38.795 -0.478 1.00 95.19 873 THR A O 1
ATOM 6894 N N . ALA A 1 874 ? 23.371 36.804 -1.453 1.00 96.06 874 ALA A N 1
ATOM 6895 C CA . ALA A 1 874 ? 22.715 36.240 -0.281 1.00 96.06 874 ALA A CA 1
ATOM 6896 C C . ALA A 1 874 ? 23.741 36.017 0.837 1.00 96.06 874 ALA A C 1
ATOM 6898 O O . ALA A 1 874 ? 24.825 35.488 0.609 1.00 96.06 874 ALA A O 1
ATOM 6899 N N . VAL A 1 875 ? 23.388 36.405 2.058 1.00 95.00 875 VAL A N 1
ATOM 6900 C CA . VAL A 1 875 ? 24.219 36.283 3.273 1.00 95.00 875 VAL A CA 1
ATOM 6901 C C . VAL A 1 875 ? 23.618 35.255 4.240 1.00 95.00 875 VAL A C 1
ATOM 6903 O O . VAL A 1 875 ? 24.060 35.065 5.367 1.00 95.00 875 VAL A O 1
ATOM 6906 N N . SER A 1 876 ? 22.565 34.569 3.812 1.00 95.00 876 SER A N 1
ATOM 6907 C CA . SER A 1 876 ? 21.910 33.490 4.546 1.00 95.00 876 SER A CA 1
ATOM 6908 C C . SER A 1 876 ? 21.229 32.551 3.556 1.00 95.00 876 SER A C 1
ATOM 6910 O O . SER A 1 876 ? 21.076 32.879 2.379 1.00 95.00 876 SER A O 1
ATOM 6912 N N . THR A 1 877 ? 20.832 31.373 4.022 1.00 93.25 877 THR A N 1
ATOM 6913 C CA . THR A 1 877 ? 19.847 30.561 3.303 1.00 93.25 877 THR A CA 1
ATOM 6914 C C . THR A 1 877 ? 18.468 31.213 3.437 1.00 93.25 877 THR A C 1
ATOM 6916 O O . THR A 1 877 ? 18.203 31.812 4.483 1.00 93.25 877 THR A O 1
ATOM 6919 N N . PRO A 1 878 ? 17.573 31.081 2.442 1.00 95.12 878 PRO A N 1
ATOM 6920 C CA . PRO A 1 878 ? 16.180 31.484 2.591 1.00 95.12 878 PRO A CA 1
ATOM 6921 C C . PRO A 1 878 ? 15.541 30.901 3.852 1.00 95.12 878 PRO A C 1
ATOM 6923 O O . PRO A 1 878 ? 15.782 29.743 4.196 1.00 95.12 878 PRO A O 1
ATOM 6926 N N . PHE A 1 879 ? 14.703 31.686 4.516 1.00 95.19 879 PHE A N 1
ATOM 6927 C CA . PHE A 1 879 ? 13.958 31.275 5.699 1.00 95.19 879 PHE A CA 1
ATOM 6928 C C . PHE A 1 879 ? 12.490 31.689 5.591 1.00 95.19 879 PHE A C 1
ATOM 6930 O O . PHE A 1 879 ? 12.148 32.669 4.930 1.00 95.19 879 PHE A O 1
ATOM 6937 N N . THR A 1 880 ? 11.609 30.908 6.215 1.00 96.88 880 THR A N 1
ATOM 6938 C CA . THR A 1 880 ? 10.164 31.166 6.218 1.00 96.88 880 THR A CA 1
ATOM 6939 C C . THR A 1 880 ? 9.815 32.152 7.327 1.00 96.88 880 THR A C 1
ATOM 6941 O O . THR A 1 880 ? 10.122 31.909 8.492 1.00 96.88 880 THR A O 1
ATOM 6944 N N . LEU A 1 881 ? 9.144 33.243 6.965 1.00 95.94 881 LEU A N 1
ATOM 6945 C CA . LEU A 1 881 ? 8.544 34.190 7.897 1.00 95.94 881 LEU A CA 1
ATOM 6946 C C . LEU A 1 881 ? 7.149 33.730 8.311 1.00 95.94 881 LEU A C 1
ATOM 6948 O O . LEU A 1 881 ? 6.889 33.628 9.498 1.00 95.94 881 LEU A O 1
ATOM 6952 N N . LEU A 1 882 ? 6.268 33.413 7.363 1.00 95.19 882 LEU A N 1
ATOM 6953 C CA . LEU A 1 882 ? 4.901 32.956 7.637 1.00 95.19 882 LEU A CA 1
ATOM 6954 C C . LEU A 1 882 ? 4.498 31.876 6.635 1.00 95.19 882 LEU A C 1
ATOM 6956 O O . LEU A 1 882 ? 4.929 31.910 5.485 1.00 95.19 882 LEU A O 1
ATOM 6960 N N . GLU A 1 883 ? 3.645 30.956 7.068 1.00 94.06 883 GLU A N 1
ATOM 6961 C CA . GLU A 1 883 ? 2.996 29.953 6.225 1.00 94.06 883 GLU A CA 1
ATOM 6962 C C . GLU A 1 883 ? 1.492 30.026 6.491 1.00 94.06 883 GLU A C 1
ATOM 6964 O O . GLU A 1 883 ? 1.058 29.970 7.642 1.00 94.06 883 GLU A O 1
ATOM 6969 N N . LEU A 1 884 ? 0.715 30.250 5.433 1.00 91.81 884 LEU A N 1
ATOM 6970 C CA . LEU A 1 884 ? -0.707 30.567 5.499 1.00 91.81 884 LEU A CA 1
ATOM 6971 C C . LEU A 1 884 ? -1.486 29.538 4.679 1.00 91.81 884 LEU A C 1
ATOM 6973 O O . LEU A 1 884 ? -1.316 29.457 3.461 1.00 91.81 884 LEU A O 1
ATOM 6977 N N . ASP A 1 885 ? -2.336 28.766 5.354 1.00 89.12 885 ASP A N 1
ATOM 6978 C CA . ASP A 1 885 ? -3.267 27.833 4.722 1.00 89.12 885 ASP A CA 1
ATOM 6979 C C . ASP A 1 885 ? -4.466 28.599 4.157 1.00 89.12 885 ASP A C 1
ATOM 6981 O O . ASP A 1 885 ? -5.344 29.060 4.888 1.00 89.12 885 ASP A O 1
ATOM 6985 N N . MET A 1 886 ? -4.498 28.730 2.836 1.00 88.56 886 MET A N 1
ATOM 6986 C CA . MET A 1 886 ? -5.547 29.451 2.127 1.00 88.56 886 MET A CA 1
ATOM 6987 C C . MET A 1 886 ? -6.763 28.568 1.840 1.00 88.56 886 MET A C 1
ATOM 6989 O O . MET A 1 886 ? -7.676 29.035 1.168 1.00 88.56 886 MET A O 1
ATOM 6993 N N . THR A 1 887 ? -6.797 27.332 2.355 1.00 86.19 887 THR A N 1
ATOM 6994 C CA . THR A 1 887 ? -7.937 26.398 2.305 1.00 86.19 887 THR A CA 1
ATOM 6995 C C . THR A 1 887 ? -8.761 26.362 3.592 1.00 86.19 887 THR A C 1
ATOM 6997 O O . THR A 1 887 ? -9.710 25.582 3.672 1.00 86.19 887 THR A O 1
ATOM 7000 N N . THR A 1 888 ? -8.491 27.271 4.546 1.00 86.19 888 THR A N 1
ATOM 7001 C CA . THR A 1 888 ? -9.399 27.661 5.652 1.00 86.19 888 THR A CA 1
ATOM 7002 C C . THR A 1 888 ? -9.758 29.161 5.585 1.00 86.19 888 THR A C 1
ATOM 7004 O O . THR A 1 888 ? -8.845 29.978 5.442 1.00 86.19 888 THR A O 1
ATOM 7007 N N . PRO A 1 889 ? -11.041 29.591 5.646 1.00 87.75 889 PRO A N 1
ATOM 7008 C CA . PRO A 1 889 ? -11.372 31.001 5.448 1.00 87.75 889 PRO A CA 1
ATOM 7009 C C . PRO A 1 889 ? -10.904 31.808 6.658 1.00 87.75 889 PRO A C 1
ATOM 7011 O O . PRO A 1 889 ? -11.036 31.357 7.797 1.00 87.75 889 PRO A O 1
ATOM 7014 N N . VAL A 1 890 ? -10.399 33.024 6.430 1.00 87.00 890 VAL A N 1
ATOM 7015 C CA . VAL A 1 890 ? -9.842 33.881 7.494 1.00 87.00 890 VAL A CA 1
ATOM 7016 C C . VAL A 1 890 ? -10.807 34.061 8.671 1.00 87.00 890 VAL A C 1
ATOM 7018 O O . VAL A 1 890 ? -10.377 34.066 9.822 1.00 87.00 890 VAL A O 1
ATOM 7021 N N . SER A 1 891 ? -12.118 34.128 8.417 1.00 82.38 891 SER A N 1
ATOM 7022 C CA . SER A 1 891 ? -13.147 34.237 9.463 1.00 82.38 891 SER A CA 1
ATOM 7023 C C . SER A 1 891 ? -13.177 33.074 10.466 1.00 82.38 891 SER A C 1
ATOM 7025 O O . SER A 1 891 ? -13.727 33.232 11.553 1.00 82.38 891 SER A O 1
ATOM 7027 N N . GLN A 1 892 ? -12.625 31.908 10.119 1.00 84.75 892 GLN A N 1
ATOM 7028 C CA . GLN A 1 892 ? -12.522 30.745 11.009 1.00 84.75 892 GLN A CA 1
ATOM 7029 C C . GLN A 1 892 ? -11.212 30.725 11.814 1.00 84.75 892 GLN A C 1
ATOM 7031 O O . GLN A 1 892 ? -11.064 29.926 12.739 1.00 84.75 892 GLN A O 1
ATOM 7036 N N . ILE A 1 893 ? -10.272 31.625 11.520 1.00 84.75 893 ILE A N 1
ATOM 7037 C CA . ILE A 1 893 ? -8.980 31.700 12.202 1.00 84.75 893 ILE A CA 1
ATOM 7038 C C . ILE A 1 893 ? -9.118 32.595 13.430 1.00 84.75 893 ILE A C 1
ATOM 7040 O O . ILE A 1 893 ? -9.146 33.820 13.351 1.00 84.75 893 ILE A O 1
ATOM 7044 N N . THR A 1 894 ? -9.195 31.964 14.599 1.00 77.94 894 THR A N 1
ATOM 7045 C CA . THR A 1 894 ? -9.428 32.645 15.884 1.00 77.94 894 THR A CA 1
ATOM 7046 C C . THR A 1 894 ? -8.148 33.029 16.634 1.00 77.94 894 THR A C 1
ATOM 7048 O O . THR A 1 894 ? -8.220 33.601 17.722 1.00 77.94 894 THR A O 1
ATOM 7051 N N . HIS A 1 895 ? -6.972 32.729 16.078 1.00 82.81 895 HIS A N 1
ATOM 7052 C CA . HIS A 1 895 ? -5.673 32.961 16.711 1.00 82.81 895 HIS A CA 1
ATOM 7053 C C . HIS A 1 895 ? -4.714 33.734 15.797 1.00 82.81 895 HIS A C 1
ATOM 7055 O O . HIS A 1 895 ? -4.842 33.722 14.577 1.00 82.81 895 HIS A O 1
ATOM 7061 N N . LEU A 1 896 ? -3.727 34.402 16.398 1.00 84.38 896 LEU A N 1
ATOM 7062 C CA . LEU A 1 896 ? -2.661 35.084 15.665 1.00 84.38 896 LEU A CA 1
ATOM 7063 C C . LEU A 1 896 ? -1.693 34.062 15.058 1.00 84.38 896 LEU A C 1
ATOM 7065 O O . LEU A 1 896 ? -1.199 33.189 15.777 1.00 84.38 896 LEU A O 1
ATOM 7069 N N . ILE A 1 897 ? -1.364 34.216 13.776 1.00 88.25 897 ILE A N 1
ATOM 7070 C CA . ILE A 1 897 ? -0.331 33.404 13.124 1.00 88.25 897 ILE A CA 1
ATOM 7071 C C . ILE A 1 897 ? 0.995 34.128 13.321 1.00 88.25 897 ILE A C 1
ATOM 7073 O O . ILE A 1 897 ? 1.163 35.262 12.875 1.00 88.25 897 ILE A O 1
ATOM 7077 N N . ARG A 1 898 ? 1.933 33.500 14.029 1.00 92.75 898 ARG A N 1
ATOM 7078 C CA . ARG A 1 898 ? 3.229 34.106 14.344 1.00 92.75 898 ARG A CA 1
ATOM 7079 C C . ARG A 1 898 ? 4.370 33.130 14.149 1.00 92.75 898 ARG A C 1
ATOM 7081 O O . ARG A 1 898 ? 4.213 31.937 14.399 1.00 92.75 898 ARG A O 1
ATOM 7088 N N . ASN A 1 899 ? 5.525 33.669 13.802 1.00 95.31 899 ASN A N 1
ATOM 7089 C CA . ASN A 1 899 ? 6.774 32.936 13.749 1.00 95.31 899 ASN A CA 1
ATOM 7090 C C . ASN A 1 899 ? 7.911 33.832 14.233 1.00 95.31 899 ASN A C 1
ATOM 7092 O O . ASN A 1 899 ? 7.971 35.015 13.900 1.00 95.31 899 ASN A O 1
ATOM 7096 N N . GLU A 1 900 ? 8.822 33.263 15.006 1.00 94.75 900 GLU A N 1
ATOM 7097 C CA . GLU A 1 900 ? 10.000 33.955 15.513 1.00 94.75 900 GLU A CA 1
ATOM 7098 C C . GLU A 1 900 ? 11.197 33.028 15.354 1.00 94.75 900 GLU A C 1
ATOM 7100 O O . GLU A 1 900 ? 11.098 31.820 15.575 1.00 94.75 900 GLU A O 1
ATOM 7105 N N . GLY A 1 901 ? 12.341 33.579 14.966 1.00 93.88 901 GLY A N 1
ATOM 7106 C CA . GLY A 1 901 ? 13.509 32.758 14.694 1.00 93.88 901 GLY A CA 1
ATOM 7107 C C . GLY A 1 901 ? 14.796 33.550 14.610 1.00 93.88 901 GLY A C 1
ATOM 7108 O O . GLY A 1 901 ? 14.805 34.779 14.636 1.00 93.88 901 GLY A O 1
ATOM 7109 N N . THR A 1 902 ? 15.897 32.814 14.494 1.00 93.44 902 THR A N 1
ATOM 7110 C CA . THR A 1 902 ? 17.246 33.367 14.387 1.00 93.44 902 THR A CA 1
ATOM 7111 C C . THR A 1 902 ? 17.986 32.663 13.263 1.00 93.44 902 THR A C 1
ATOM 7113 O O . THR A 1 902 ? 18.063 31.437 13.248 1.00 93.44 902 THR A O 1
ATOM 7116 N N . ILE A 1 903 ? 18.557 33.432 12.339 1.00 94.38 903 ILE A N 1
ATOM 7117 C CA . ILE A 1 903 ? 19.244 32.934 11.148 1.00 94.38 903 ILE A CA 1
ATOM 7118 C C . ILE A 1 903 ? 20.691 33.402 11.166 1.00 94.38 903 ILE A C 1
ATOM 7120 O O . ILE A 1 903 ? 20.970 34.597 11.229 1.00 94.38 903 ILE A O 1
ATOM 7124 N N . ALA A 1 904 ? 21.625 32.455 11.108 1.00 92.06 904 ALA A N 1
ATOM 7125 C CA . ALA A 1 904 ? 23.048 32.760 11.051 1.00 92.06 904 ALA A CA 1
ATOM 7126 C C . ALA A 1 904 ? 23.426 33.417 9.714 1.00 92.06 904 ALA A C 1
ATOM 7128 O O . ALA A 1 904 ? 22.948 33.012 8.652 1.00 92.06 904 ALA A O 1
ATOM 7129 N N . LEU A 1 905 ? 24.312 34.411 9.780 1.00 93.12 905 LEU A N 1
ATOM 7130 C CA . LEU A 1 905 ? 24.839 35.107 8.611 1.00 93.12 905 LEU A CA 1
ATOM 7131 C C . LEU A 1 905 ? 26.176 34.505 8.169 1.00 93.12 905 LEU A C 1
ATOM 7133 O O . LEU A 1 905 ? 27.062 34.272 8.990 1.00 93.12 905 LEU A O 1
ATOM 7137 N N . GLN A 1 906 ? 26.328 34.263 6.869 1.00 89.31 906 GLN A N 1
ATOM 7138 C CA . GLN A 1 906 ? 27.522 33.673 6.262 1.00 89.31 906 GLN A CA 1
ATOM 7139 C C . GLN A 1 906 ? 27.627 34.013 4.767 1.00 89.31 906 GLN A C 1
ATOM 7141 O O . GLN A 1 906 ? 26.676 34.487 4.159 1.00 89.31 906 GLN A O 1
ATOM 7146 N N . GLY A 1 907 ? 28.779 33.753 4.147 1.00 80.44 907 GLY A N 1
ATOM 7147 C CA . GLY A 1 907 ? 28.965 33.919 2.698 1.00 80.44 907 GLY A CA 1
ATOM 7148 C C . GLY A 1 907 ? 29.322 35.337 2.228 1.00 80.44 907 GLY A C 1
ATOM 7149 O O . GLY A 1 907 ? 29.733 35.490 1.084 1.00 80.44 907 GLY A O 1
ATOM 7150 N N . SER A 1 908 ? 29.246 36.348 3.100 1.00 86.00 908 SER A N 1
ATOM 7151 C CA . SER A 1 908 ? 29.799 37.692 2.877 1.00 86.00 908 SER A CA 1
ATOM 7152 C C . SER A 1 908 ? 30.312 38.307 4.188 1.00 86.00 908 SER A C 1
ATOM 7154 O O . SER A 1 908 ? 29.931 37.857 5.269 1.00 86.00 908 SER A O 1
ATOM 7156 N N . ASP A 1 909 ? 31.169 39.328 4.085 1.00 88.94 909 ASP A N 1
ATOM 7157 C CA . ASP A 1 909 ? 31.725 40.106 5.199 1.00 88.94 909 ASP A CA 1
ATOM 7158 C C . ASP A 1 909 ? 30.741 41.150 5.759 1.00 88.94 909 ASP A C 1
ATOM 7160 O O . ASP A 1 909 ? 30.928 41.632 6.883 1.00 88.94 909 ASP A O 1
ATOM 7164 N N . THR A 1 910 ? 29.702 41.516 5.000 1.00 92.69 910 THR A N 1
ATOM 7165 C CA . THR A 1 910 ? 28.744 42.568 5.372 1.00 92.69 910 THR A CA 1
ATOM 7166 C C . THR A 1 910 ? 27.310 42.137 5.076 1.00 92.69 910 THR A C 1
ATOM 7168 O O . THR A 1 910 ? 27.045 41.443 4.103 1.00 92.69 910 THR A O 1
ATOM 7171 N N . CYS A 1 911 ? 26.366 42.562 5.913 1.00 94.56 911 CYS A N 1
ATOM 7172 C CA . CYS A 1 911 ? 24.935 42.392 5.700 1.00 94.56 911 CYS A CA 1
ATOM 7173 C C . CYS A 1 911 ? 24.248 43.759 5.721 1.00 94.56 911 CYS A C 1
ATOM 7175 O O . CYS A 1 911 ? 24.421 44.540 6.658 1.00 94.56 911 CYS A O 1
ATOM 7177 N N . HIS A 1 912 ? 23.479 44.053 4.676 1.00 95.12 912 HIS A N 1
ATOM 7178 C CA . HIS A 1 912 ? 22.821 45.345 4.488 1.00 95.12 912 HIS A CA 1
ATOM 7179 C C . HIS A 1 912 ? 21.342 45.327 4.881 1.00 95.12 912 HIS A C 1
ATOM 7181 O O . HIS A 1 912 ? 20.786 46.369 5.221 1.00 95.12 912 HIS A O 1
ATOM 7187 N N . GLY A 1 913 ? 20.694 44.167 4.825 1.00 94.69 913 GLY A N 1
ATOM 7188 C CA . GLY A 1 913 ? 19.263 44.064 5.070 1.00 94.69 913 GLY A CA 1
ATOM 7189 C C . GLY A 1 913 ? 18.708 42.677 4.785 1.00 94.69 913 GLY A C 1
ATOM 7190 O O . GLY A 1 913 ? 19.456 41.717 4.607 1.00 94.69 913 GLY A O 1
ATOM 7191 N N . VAL A 1 914 ? 17.384 42.589 4.712 1.00 96.00 914 VAL A N 1
ATOM 7192 C CA . VAL A 1 914 ? 16.624 41.373 4.421 1.00 96.00 914 VAL A CA 1
ATOM 7193 C C . VAL A 1 914 ? 15.708 41.631 3.227 1.00 96.00 914 VAL A C 1
ATOM 7195 O O . VAL A 1 914 ? 14.951 42.597 3.226 1.00 96.00 914 VAL A O 1
ATOM 7198 N N . ALA A 1 915 ? 15.783 40.770 2.213 1.00 96.31 915 ALA A N 1
ATOM 7199 C CA . ALA A 1 915 ? 14.852 40.740 1.088 1.00 96.31 915 ALA A CA 1
ATOM 7200 C C . ALA A 1 915 ? 13.730 39.729 1.355 1.00 96.31 915 ALA A C 1
ATOM 7202 O O . ALA A 1 915 ? 13.987 38.674 1.933 1.00 96.31 915 ALA A O 1
ATOM 7203 N N . ILE A 1 916 ? 12.506 40.046 0.933 1.00 96.38 916 ILE A N 1
ATOM 7204 C CA . ILE A 1 916 ? 11.263 39.362 1.308 1.00 96.38 916 ILE A CA 1
ATOM 7205 C C . ILE A 1 916 ? 10.388 39.151 0.066 1.00 96.38 916 ILE A C 1
ATOM 7207 O O . ILE A 1 916 ? 10.200 40.074 -0.730 1.00 96.38 916 ILE A O 1
ATOM 7211 N N . TRP A 1 917 ? 9.831 37.951 -0.099 1.00 94.25 917 TRP A N 1
ATOM 7212 C CA . TRP A 1 917 ? 8.955 37.593 -1.222 1.00 94.25 917 TRP A CA 1
ATOM 7213 C C . TRP A 1 917 ? 7.865 36.596 -0.808 1.00 94.25 917 TRP A C 1
ATOM 7215 O O . TRP A 1 917 ? 7.889 36.069 0.305 1.00 94.25 917 TRP A O 1
ATOM 7225 N N . MET A 1 918 ? 6.912 36.349 -1.710 1.00 93.38 918 MET A N 1
ATOM 7226 C CA . MET A 1 918 ? 5.850 35.359 -1.541 1.00 93.38 918 MET A CA 1
ATOM 7227 C C . MET A 1 918 ? 6.063 34.159 -2.465 1.00 93.38 918 MET A C 1
ATOM 7229 O O . MET A 1 918 ? 6.456 34.308 -3.624 1.00 93.38 918 MET A O 1
ATOM 7233 N N . GLU A 1 919 ? 5.739 32.982 -1.953 1.00 93.31 919 GLU A N 1
ATOM 7234 C CA . GLU A 1 919 ? 5.544 31.745 -2.702 1.00 93.31 919 GLU A CA 1
ATOM 7235 C C . GLU A 1 919 ? 4.078 31.329 -2.545 1.00 93.31 919 GLU A C 1
ATOM 7237 O O . GLU A 1 919 ? 3.571 31.249 -1.428 1.00 93.31 919 GLU A O 1
ATOM 7242 N N . TYR A 1 920 ? 3.378 31.127 -3.658 1.00 92.12 920 TYR A N 1
ATOM 7243 C CA . TYR A 1 920 ? 1.987 30.681 -3.684 1.00 92.12 920 TYR A CA 1
ATOM 7244 C C . TYR A 1 920 ? 1.924 29.277 -4.262 1.00 92.12 920 TYR A C 1
ATOM 7246 O O . TYR A 1 920 ? 2.223 29.089 -5.441 1.00 92.12 920 TYR A O 1
ATOM 7254 N N . ASP A 1 921 ? 1.511 28.306 -3.458 1.00 90.56 921 ASP A N 1
ATOM 7255 C CA . ASP A 1 921 ? 1.373 26.933 -3.928 1.00 90.56 921 ASP A CA 1
ATOM 7256 C C . ASP A 1 921 ? -0.001 26.740 -4.552 1.00 90.56 921 ASP A C 1
ATOM 7258 O O . ASP A 1 921 ? -1.042 27.031 -3.950 1.00 90.56 921 ASP A O 1
ATOM 7262 N N . LEU A 1 922 ? 0.020 26.255 -5.785 1.00 84.50 922 LEU A N 1
ATOM 7263 C CA . LEU A 1 922 ? -1.159 25.924 -6.566 1.00 84.50 922 LEU A CA 1
ATOM 7264 C C . LEU A 1 922 ? -1.618 24.496 -6.247 1.00 84.50 922 LEU A C 1
ATOM 7266 O O . LEU A 1 922 ? -2.802 24.264 -6.021 1.00 84.50 922 LEU A O 1
ATOM 7270 N N . ASP A 1 923 ? -0.664 23.573 -6.158 1.00 77.88 923 ASP A N 1
ATOM 7271 C CA . ASP A 1 923 ? -0.837 22.180 -5.746 1.00 77.88 923 ASP A CA 1
ATOM 7272 C C . ASP A 1 923 ? 0.450 21.678 -5.049 1.00 77.88 923 ASP A C 1
ATOM 7274 O O . ASP A 1 923 ? 1.182 22.480 -4.461 1.00 77.88 923 ASP A O 1
ATOM 7278 N N . ASP A 1 924 ? 0.687 20.364 -5.000 1.00 69.81 924 ASP A N 1
ATOM 7279 C CA . ASP A 1 924 ? 1.882 19.764 -4.383 1.00 69.81 924 ASP A CA 1
ATOM 7280 C C . ASP A 1 924 ? 3.170 19.975 -5.193 1.00 69.81 924 ASP A C 1
ATOM 7282 O O . ASP A 1 924 ? 4.260 19.958 -4.625 1.00 69.81 924 ASP A O 1
ATOM 7286 N N . ASP A 1 925 ? 3.059 20.222 -6.498 1.00 69.50 925 ASP A N 1
ATOM 7287 C CA . ASP A 1 925 ? 4.185 20.273 -7.433 1.00 69.50 925 ASP A CA 1
ATOM 7288 C C . ASP A 1 925 ? 4.431 21.672 -8.023 1.00 69.50 925 ASP A C 1
ATOM 7290 O O . ASP A 1 925 ? 5.511 21.939 -8.562 1.00 69.50 925 ASP A O 1
ATOM 7294 N N . HIS A 1 926 ? 3.450 22.574 -7.946 1.00 82.62 926 HIS A N 1
ATOM 7295 C CA . HIS A 1 926 ? 3.487 23.869 -8.615 1.00 82.62 926 HIS A CA 1
ATOM 7296 C C . HIS A 1 926 ? 3.419 25.035 -7.624 1.00 82.62 926 HIS A C 1
ATOM 7298 O O . HIS A 1 926 ? 2.405 25.261 -6.960 1.00 82.62 926 HIS A O 1
ATOM 7304 N N . THR A 1 927 ? 4.474 25.853 -7.622 1.00 87.00 927 THR A N 1
ATOM 7305 C CA . THR A 1 927 ? 4.585 27.080 -6.821 1.00 87.00 927 THR A CA 1
ATOM 7306 C C . THR A 1 927 ? 4.853 28.285 -7.718 1.00 87.00 927 THR A C 1
ATOM 7308 O O . THR A 1 927 ? 5.749 28.270 -8.565 1.00 87.00 927 THR A O 1
ATOM 7311 N N . VAL A 1 928 ? 4.117 29.371 -7.496 1.00 88.12 928 VAL A N 1
ATOM 7312 C CA . VAL A 1 928 ? 4.374 30.681 -8.100 1.00 88.12 928 VAL A CA 1
ATOM 7313 C C . VAL A 1 928 ? 5.201 31.516 -7.126 1.00 88.12 928 VAL A C 1
ATOM 7315 O O . VAL A 1 928 ? 4.731 31.873 -6.049 1.00 88.12 928 VAL A O 1
ATOM 7318 N N . CYS A 1 929 ? 6.436 31.843 -7.504 1.00 90.25 929 CYS A N 1
ATOM 7319 C CA . CYS A 1 929 ? 7.357 32.631 -6.684 1.00 90.25 929 CYS A CA 1
ATOM 7320 C C . CYS A 1 929 ? 7.448 34.079 -7.189 1.00 90.25 929 CYS A C 1
ATOM 7322 O O . CYS A 1 929 ? 7.731 34.312 -8.362 1.00 90.25 929 CYS A O 1
ATOM 7324 N N . THR A 1 930 ? 7.265 35.057 -6.295 1.00 90.69 930 THR A N 1
ATOM 7325 C CA . THR A 1 930 ? 7.411 36.498 -6.595 1.00 90.69 930 THR A CA 1
ATOM 7326 C C . THR A 1 930 ? 8.832 37.024 -6.338 1.00 90.69 930 THR A C 1
ATOM 7328 O O . THR A 1 930 ? 9.047 38.227 -6.174 1.00 90.69 930 THR A O 1
ATOM 7331 N N . GLY A 1 931 ? 9.797 36.121 -6.174 1.00 91.38 931 GLY A N 1
ATOM 7332 C CA . GLY A 1 931 ? 11.135 36.414 -5.677 1.00 91.38 931 GLY A CA 1
ATOM 7333 C C . GLY A 1 931 ? 12.239 35.889 -6.602 1.00 91.38 931 GLY A C 1
ATOM 7334 O O . GLY A 1 931 ? 12.287 36.275 -7.770 1.00 91.38 931 GLY A O 1
ATOM 7335 N N . PRO A 1 932 ? 13.184 35.076 -6.101 1.00 91.81 932 PRO A N 1
ATOM 7336 C CA . PRO A 1 932 ? 14.287 34.547 -6.903 1.00 91.81 932 PRO A CA 1
ATOM 7337 C C . PRO A 1 932 ? 13.828 33.662 -8.076 1.00 91.81 932 PRO A C 1
ATOM 7339 O O . PRO A 1 932 ? 12.881 32.888 -7.952 1.00 91.81 932 PRO A O 1
ATOM 7342 N N . ARG A 1 933 ? 14.547 33.713 -9.205 1.00 86.81 933 ARG A N 1
ATOM 7343 C CA . ARG A 1 933 ? 14.274 32.925 -10.419 1.00 86.81 933 ARG A CA 1
ATOM 7344 C C . ARG A 1 933 ? 15.290 31.808 -10.646 1.00 86.81 933 ARG A C 1
ATOM 7346 O O . ARG A 1 933 ? 16.477 32.077 -10.827 1.00 86.81 933 ARG A O 1
ATOM 7353 N N . GLY A 1 934 ? 14.793 30.575 -10.777 1.00 69.62 934 GLY A N 1
ATOM 7354 C CA . GLY A 1 934 ? 15.464 29.419 -11.397 1.00 69.62 934 GLY A CA 1
ATOM 7355 C C . GLY A 1 934 ? 16.665 28.811 -10.658 1.00 69.62 934 GLY A C 1
ATOM 7356 O O . GLY A 1 934 ? 16.913 27.620 -10.807 1.00 69.62 934 GLY A O 1
ATOM 7357 N N . GLN A 1 935 ? 17.408 29.587 -9.867 1.00 66.25 935 GLN A N 1
ATOM 7358 C CA . GLN A 1 935 ? 18.577 29.126 -9.119 1.00 66.25 935 GLN A CA 1
ATOM 7359 C C . GLN A 1 935 ? 18.267 29.028 -7.623 1.00 66.25 935 GLN A C 1
ATOM 7361 O O . GLN A 1 935 ? 17.640 29.917 -7.048 1.00 66.25 935 GLN A O 1
ATOM 7366 N N . GLN A 1 936 ? 18.762 27.970 -6.978 1.00 77.81 936 GLN A N 1
ATOM 7367 C CA . GLN A 1 936 ? 18.682 27.831 -5.529 1.00 77.81 936 GLN A CA 1
ATOM 7368 C C . GLN A 1 936 ? 19.486 28.951 -4.849 1.00 77.81 936 GLN A C 1
ATOM 7370 O O . GLN A 1 936 ? 20.684 29.106 -5.092 1.00 77.81 936 GLN A O 1
ATOM 7375 N N . VAL A 1 937 ? 18.829 29.733 -3.991 1.00 88.81 937 VAL A N 1
ATOM 7376 C CA . VAL A 1 937 ? 19.477 30.817 -3.245 1.00 88.81 937 VAL A CA 1
ATOM 7377 C C . VAL A 1 937 ? 20.354 30.232 -2.145 1.00 88.81 937 VAL A C 1
ATOM 7379 O O . VAL A 1 937 ? 19.873 29.512 -1.270 1.00 88.81 937 VAL A O 1
ATOM 7382 N N . GLN A 1 938 ? 21.644 30.558 -2.186 1.00 91.44 938 GLN A N 1
ATOM 7383 C CA . GLN A 1 938 ? 22.638 30.082 -1.231 1.00 91.44 938 GLN A CA 1
ATOM 7384 C C . GLN A 1 938 ? 23.538 31.235 -0.763 1.00 91.44 938 GLN A C 1
ATOM 7386 O O . GLN A 1 938 ? 23.821 32.141 -1.552 1.00 91.44 938 GLN A O 1
ATOM 7391 N N . PRO A 1 939 ? 24.023 31.204 0.491 1.00 92.00 939 PRO A N 1
ATOM 7392 C CA . PRO A 1 939 ? 24.957 32.207 0.984 1.00 92.00 939 PRO A CA 1
ATOM 7393 C C . PRO A 1 939 ? 26.212 32.326 0.107 1.00 92.00 939 PRO A C 1
ATOM 7395 O O . PRO A 1 939 ? 26.787 31.320 -0.302 1.00 92.00 939 PRO A O 1
ATOM 7398 N N . GLY A 1 940 ? 26.660 33.553 -0.149 1.00 91.38 940 GLY A N 1
ATOM 7399 C CA . GLY A 1 940 ? 27.813 33.861 -1.001 1.00 91.38 940 GLY A CA 1
ATOM 7400 C C . GLY A 1 940 ? 27.516 33.869 -2.503 1.00 91.38 940 GLY A C 1
ATOM 7401 O O . GLY A 1 940 ? 28.412 34.142 -3.299 1.00 91.38 940 GLY A O 1
ATOM 7402 N N . VAL A 1 941 ? 26.268 33.612 -2.907 1.00 92.38 941 VAL A N 1
ATOM 7403 C CA . VAL A 1 941 ? 25.844 33.612 -4.313 1.00 92.38 941 VAL A CA 1
ATOM 7404 C C . VAL A 1 941 ? 24.983 34.840 -4.606 1.00 92.38 941 VAL A C 1
ATOM 7406 O O . VAL A 1 941 ? 24.125 35.222 -3.805 1.00 92.38 941 VAL A O 1
ATOM 7409 N N . LYS A 1 942 ? 25.202 35.472 -5.768 1.00 92.44 942 LYS A N 1
ATOM 7410 C CA . LYS A 1 942 ? 24.332 36.552 -6.251 1.00 92.44 942 LYS A CA 1
ATOM 7411 C C . LYS A 1 942 ? 22.943 36.014 -6.571 1.00 92.44 942 LYS A C 1
ATOM 7413 O O . LYS A 1 942 ? 22.810 35.021 -7.280 1.00 92.44 942 LYS A O 1
ATOM 7418 N N . VAL A 1 943 ? 21.917 36.692 -6.073 1.00 92.94 943 VAL A N 1
ATOM 7419 C CA . VAL A 1 943 ? 20.528 36.275 -6.279 1.00 92.94 943 VAL A CA 1
ATOM 7420 C C . VAL A 1 943 ? 20.007 36.847 -7.594 1.00 92.94 943 VAL A C 1
ATOM 7422 O O . VAL A 1 943 ? 20.096 38.052 -7.832 1.00 92.94 943 VAL A O 1
ATOM 7425 N N . ASN A 1 944 ? 19.457 35.980 -8.445 1.00 92.75 944 ASN A N 1
ATOM 7426 C CA . ASN A 1 944 ? 18.756 36.385 -9.658 1.00 92.75 944 ASN A CA 1
ATOM 7427 C C . ASN A 1 944 ? 17.279 36.632 -9.330 1.00 92.75 944 ASN A C 1
ATOM 7429 O O . ASN A 1 944 ? 16.539 35.679 -9.096 1.00 92.75 944 ASN A O 1
ATOM 7433 N N . TRP A 1 945 ? 16.868 37.895 -9.276 1.00 92.56 945 TRP A N 1
ATOM 7434 C CA . TRP A 1 945 ? 15.512 38.298 -8.896 1.00 92.56 945 TRP A CA 1
ATOM 7435 C C . TRP A 1 945 ? 14.566 38.369 -10.095 1.00 92.56 945 TRP A C 1
ATOM 7437 O O . TRP A 1 945 ? 14.996 38.560 -11.234 1.00 92.56 945 TRP A O 1
ATOM 7447 N N . ASP A 1 946 ? 13.269 38.220 -9.838 1.00 88.25 946 ASP A N 1
ATOM 7448 C CA . ASP A 1 946 ? 12.245 38.371 -10.862 1.00 88.25 946 ASP A CA 1
ATOM 7449 C C . ASP A 1 946 ? 12.154 39.804 -11.418 1.00 88.25 946 ASP A C 1
ATOM 7451 O O . ASP A 1 946 ? 12.243 40.789 -10.687 1.00 88.25 946 ASP A O 1
ATOM 7455 N N . TYR A 1 947 ? 11.988 39.909 -12.742 1.00 86.50 947 TYR A N 1
ATOM 7456 C CA . TYR A 1 947 ? 11.979 41.192 -13.460 1.00 86.50 947 TYR A CA 1
ATOM 7457 C C . TYR A 1 947 ? 10.626 41.902 -13.389 1.00 86.50 947 TYR A C 1
ATOM 7459 O O . TYR A 1 947 ? 10.540 43.102 -13.650 1.00 86.50 947 TYR A O 1
ATOM 7467 N N . TYR A 1 948 ? 9.560 41.158 -13.100 1.00 83.12 948 TYR A N 1
ATOM 7468 C CA . TYR A 1 948 ? 8.180 41.615 -13.232 1.00 83.12 948 TYR A CA 1
ATOM 7469 C C . TYR A 1 948 ? 7.556 41.990 -11.885 1.00 83.12 948 TYR A C 1
ATOM 7471 O O . TYR A 1 948 ? 6.450 42.527 -11.846 1.00 83.12 948 TYR A O 1
ATOM 7479 N N . THR A 1 949 ? 8.269 41.753 -10.784 1.00 82.88 949 THR A N 1
ATOM 7480 C CA . THR A 1 949 ? 7.783 41.939 -9.417 1.00 82.88 949 THR A CA 1
ATOM 7481 C C . THR A 1 949 ? 8.762 42.755 -8.567 1.00 82.88 949 THR A C 1
ATOM 7483 O O . THR A 1 949 ? 9.967 42.778 -8.824 1.00 82.88 949 THR A O 1
ATOM 7486 N N . ARG A 1 950 ? 8.239 43.474 -7.562 1.00 89.19 950 ARG A N 1
ATOM 7487 C CA . ARG A 1 950 ? 9.033 44.250 -6.595 1.00 89.19 950 ARG A CA 1
ATOM 7488 C C . ARG A 1 950 ? 9.040 43.541 -5.251 1.00 89.19 950 ARG A C 1
ATOM 7490 O O . ARG A 1 950 ? 7.992 43.364 -4.645 1.00 89.19 950 ARG A O 1
ATOM 7497 N N . GLN A 1 951 ? 10.212 43.212 -4.742 1.00 92.81 951 GLN A N 1
ATOM 7498 C CA . GLN A 1 951 ? 10.359 42.482 -3.490 1.00 92.81 951 GLN A CA 1
ATOM 7499 C C . GLN A 1 951 ? 10.349 43.439 -2.298 1.00 92.81 951 GLN A C 1
ATOM 7501 O O . GLN A 1 951 ? 10.751 44.596 -2.412 1.00 92.81 951 GLN A O 1
ATOM 7506 N N . GLY A 1 952 ? 9.901 42.956 -1.141 1.00 94.06 952 GLY A N 1
ATOM 7507 C CA . GLY A 1 952 ? 10.005 43.717 0.099 1.00 94.06 952 GLY A CA 1
ATOM 7508 C C . GLY A 1 952 ? 11.456 43.755 0.569 1.00 94.06 952 GLY A C 1
ATOM 7509 O O . GLY A 1 952 ? 12.138 42.733 0.544 1.00 94.06 952 GLY A O 1
ATOM 7510 N N . VAL A 1 953 ? 11.943 44.911 1.005 1.00 94.12 953 VAL A N 1
ATOM 7511 C CA . VAL A 1 953 ? 13.297 45.068 1.538 1.00 94.12 953 VAL A CA 1
ATOM 7512 C C . VAL A 1 953 ? 13.254 45.792 2.872 1.00 94.12 953 VAL A C 1
ATOM 7514 O O . VAL A 1 953 ? 12.751 46.908 2.968 1.00 94.12 953 VAL A O 1
ATOM 7517 N N . HIS A 1 954 ? 13.829 45.159 3.890 1.00 93.06 954 HIS A N 1
ATOM 7518 C CA . HIS A 1 954 ? 14.157 45.787 5.162 1.00 93.06 954 HIS A CA 1
ATOM 7519 C C . HIS A 1 954 ? 15.653 46.108 5.180 1.00 93.06 954 HIS A C 1
ATOM 7521 O O . HIS A 1 954 ? 16.471 45.188 5.182 1.00 93.06 954 HIS A O 1
ATOM 7527 N N . LEU A 1 955 ? 16.033 47.386 5.178 1.00 91.19 955 LEU A N 1
ATOM 7528 C CA . LEU A 1 955 ? 17.437 47.799 5.292 1.00 91.19 955 LEU A CA 1
ATOM 7529 C C . LEU A 1 955 ? 17.800 48.072 6.753 1.00 91.19 955 LEU A C 1
ATOM 7531 O O . LEU A 1 955 ? 17.074 48.767 7.462 1.00 91.19 955 LEU A O 1
ATOM 7535 N N . PHE A 1 956 ? 18.955 47.572 7.193 1.00 88.50 956 PHE A N 1
ATOM 7536 C CA . PHE A 1 956 ? 19.486 47.918 8.509 1.00 88.50 956 PHE A CA 1
ATOM 7537 C C . PHE A 1 956 ? 20.037 49.346 8.500 1.00 88.50 956 PHE A C 1
ATOM 7539 O O . PHE A 1 956 ? 20.648 49.777 7.520 1.00 88.50 956 PHE A O 1
ATOM 7546 N N . LYS A 1 957 ? 19.865 50.070 9.617 1.00 78.69 957 LYS A N 1
ATOM 7547 C CA . LYS A 1 957 ? 20.321 51.468 9.760 1.00 78.69 957 LYS A CA 1
ATOM 7548 C C . LYS A 1 957 ? 21.817 51.636 9.467 1.00 78.69 957 LYS A C 1
ATOM 7550 O O . LYS A 1 957 ? 22.235 52.643 8.904 1.00 78.69 957 LYS A O 1
ATOM 7555 N N . THR A 1 958 ? 22.627 50.646 9.835 1.00 80.06 958 THR A N 1
ATOM 7556 C CA . THR A 1 958 ? 24.052 50.585 9.505 1.00 80.06 958 THR A CA 1
ATOM 7557 C C . THR A 1 958 ? 24.408 49.207 8.943 1.00 80.06 958 THR A C 1
ATOM 7559 O O . THR A 1 958 ? 23.913 48.201 9.457 1.00 80.06 958 THR A O 1
ATOM 7562 N N . PRO A 1 959 ? 25.276 49.130 7.911 1.00 86.56 959 PRO A N 1
ATOM 7563 C CA . PRO A 1 959 ? 25.802 47.859 7.425 1.00 86.56 959 PRO A CA 1
ATOM 7564 C C . PRO A 1 959 ? 26.408 47.035 8.564 1.00 86.56 959 PRO A C 1
ATOM 7566 O O . PRO A 1 959 ? 27.294 47.504 9.286 1.00 86.56 959 PRO A O 1
ATOM 7569 N N . VAL A 1 960 ? 25.935 45.802 8.730 1.00 90.25 960 VAL A N 1
ATOM 7570 C CA . VAL A 1 960 ? 26.367 44.929 9.821 1.00 90.25 960 VAL A CA 1
ATOM 7571 C C . VAL A 1 960 ? 27.549 44.094 9.366 1.00 90.25 960 VAL A C 1
ATOM 7573 O O . VAL A 1 960 ? 27.463 43.363 8.382 1.00 90.25 960 VAL A O 1
ATOM 7576 N N . LYS A 1 961 ? 28.655 44.155 10.111 1.00 91.19 961 LYS A N 1
ATOM 7577 C CA . LYS A 1 961 ? 29.812 43.298 9.853 1.00 91.19 961 LYS A CA 1
ATOM 7578 C C . LYS A 1 961 ? 29.507 41.854 10.257 1.00 91.19 961 LYS A C 1
ATOM 7580 O O . LYS A 1 961 ? 29.182 41.574 11.414 1.00 91.19 961 LYS A O 1
ATOM 7585 N N . VAL A 1 962 ? 29.653 40.934 9.314 1.00 90.25 962 VAL A N 1
ATOM 7586 C CA . VAL A 1 962 ? 29.378 39.513 9.513 1.00 90.25 962 VAL A CA 1
ATOM 7587 C C . VAL A 1 962 ? 30.589 38.844 10.159 1.00 90.25 962 VAL A C 1
ATOM 7589 O O . VAL A 1 962 ? 31.730 38.976 9.721 1.00 90.25 962 VAL A O 1
ATOM 7592 N N . THR A 1 963 ? 30.338 38.131 11.250 1.00 87.94 963 THR A N 1
ATOM 7593 C CA . THR A 1 963 ? 31.298 37.278 11.953 1.00 87.94 963 THR A CA 1
ATOM 7594 C C . THR A 1 963 ? 30.663 35.901 12.151 1.00 87.94 963 THR A C 1
ATOM 7596 O O . THR A 1 963 ? 29.441 35.792 12.061 1.00 87.94 963 THR A O 1
ATOM 7599 N N . PRO A 1 964 ? 31.423 34.853 12.522 1.00 80.44 964 PRO A N 1
ATOM 7600 C CA . PRO A 1 964 ? 30.855 33.522 12.766 1.00 80.44 964 PRO A CA 1
ATOM 7601 C C . PRO A 1 964 ? 29.773 33.447 13.862 1.00 80.44 964 PRO A C 1
ATOM 7603 O O . PRO A 1 964 ? 29.193 32.386 14.066 1.00 80.44 964 PRO A O 1
ATOM 7606 N N . ARG A 1 965 ? 29.538 34.532 14.616 1.00 84.31 965 ARG A N 1
ATOM 7607 C CA . ARG A 1 965 ? 28.492 34.634 15.648 1.00 84.31 965 ARG A CA 1
ATOM 7608 C C . ARG A 1 965 ? 27.358 35.597 15.281 1.00 84.31 965 ARG A C 1
ATOM 7610 O O . ARG A 1 965 ? 26.474 35.796 16.104 1.00 84.31 965 ARG A O 1
ATOM 7617 N N . THR A 1 966 ? 27.402 36.226 14.108 1.00 90.19 966 THR A N 1
ATOM 7618 C CA . THR A 1 966 ? 26.394 37.209 13.696 1.00 90.19 966 THR A CA 1
ATOM 7619 C C . THR A 1 966 ? 25.153 36.491 13.162 1.00 90.19 966 THR A C 1
ATOM 7621 O O . THR A 1 966 ? 25.264 35.566 12.355 1.00 90.19 966 THR A O 1
ATOM 7624 N N . SER A 1 967 ? 23.967 36.917 13.592 1.00 91.75 967 SER A N 1
ATOM 7625 C CA . SER A 1 967 ? 22.697 36.311 13.188 1.00 91.75 967 SER A CA 1
ATOM 7626 C C . SER A 1 967 ? 21.581 37.343 13.129 1.00 91.75 967 SER A C 1
ATOM 7628 O O . SER A 1 967 ? 21.523 38.206 13.992 1.00 91.75 967 SER A O 1
ATOM 7630 N N . VAL A 1 968 ? 20.656 37.207 12.183 1.00 93.38 968 VAL A N 1
ATOM 7631 C CA . VAL A 1 968 ? 19.420 37.997 12.147 1.00 93.38 968 VAL A CA 1
ATOM 7632 C C . VAL A 1 968 ? 18.354 37.272 12.956 1.00 93.38 968 VAL A C 1
ATOM 7634 O O . VAL A 1 968 ? 17.972 36.152 12.625 1.00 93.38 968 VAL A O 1
ATOM 7637 N N . THR A 1 969 ? 17.859 37.911 14.005 1.00 94.38 969 THR A N 1
ATOM 7638 C CA . THR A 1 969 ? 16.617 37.529 14.682 1.00 94.38 969 THR A CA 1
ATOM 7639 C C . THR A 1 969 ? 15.431 38.170 13.969 1.00 94.38 969 THR A C 1
ATOM 7641 O O . THR A 1 969 ? 15.504 39.332 13.563 1.00 94.38 969 THR A O 1
ATOM 7644 N N . PHE A 1 970 ? 14.338 37.433 13.806 1.00 95.44 970 PHE A N 1
ATOM 7645 C CA . PHE A 1 970 ? 13.120 37.939 13.188 1.00 95.44 970 PHE A CA 1
ATOM 7646 C C . PHE A 1 970 ? 11.882 37.579 14.007 1.00 95.44 970 PHE A C 1
ATOM 7648 O O . PHE A 1 970 ? 11.842 36.551 14.681 1.00 95.44 970 PHE A O 1
ATOM 7655 N N . SER A 1 971 ? 10.861 38.426 13.902 1.00 94.62 971 SER A N 1
ATOM 7656 C CA . SER A 1 971 ? 9.490 38.126 14.317 1.00 94.62 971 SER A CA 1
ATOM 7657 C C . SER A 1 971 ? 8.548 38.510 13.185 1.00 94.62 971 SER A C 1
ATOM 7659 O O . SER A 1 971 ? 8.663 39.602 12.624 1.00 94.62 971 SER A O 1
ATOM 7661 N N . ALA A 1 972 ? 7.645 37.602 12.841 1.00 94.56 972 ALA A N 1
ATOM 7662 C CA . ALA A 1 972 ? 6.609 37.803 11.850 1.00 94.56 972 ALA A CA 1
ATOM 7663 C C . ALA A 1 972 ? 5.255 37.481 12.478 1.00 94.56 972 ALA A C 1
ATOM 7665 O O . ALA A 1 972 ? 5.096 36.453 13.136 1.00 94.56 972 ALA A O 1
ATOM 7666 N N . LEU A 1 973 ? 4.290 38.371 12.289 1.00 92.38 973 LEU A N 1
ATOM 7667 C CA . LEU A 1 973 ? 2.949 38.254 12.841 1.00 92.38 973 LEU A CA 1
ATOM 7668 C C . LEU A 1 973 ? 1.936 38.608 11.760 1.00 92.38 973 LEU A C 1
ATOM 7670 O O . LEU A 1 973 ? 1.994 39.702 11.208 1.00 92.38 973 LEU A O 1
ATOM 7674 N N . PHE A 1 974 ? 0.986 37.716 11.519 1.00 91.00 974 PHE A N 1
ATOM 7675 C CA . PHE A 1 974 ? -0.220 37.999 10.758 1.00 91.00 974 PHE A CA 1
ATOM 7676 C C . PHE A 1 974 ? -1.416 38.079 11.706 1.00 91.00 974 PHE A C 1
ATOM 7678 O O . PHE A 1 974 ? -1.625 37.188 12.540 1.00 91.00 974 PHE A O 1
ATOM 7685 N N . ASN A 1 975 ? -2.191 39.158 11.586 1.00 85.50 975 ASN A N 1
ATOM 7686 C CA . ASN A 1 975 ? -3.409 39.370 12.356 1.00 85.50 975 ASN A CA 1
ATOM 7687 C C . ASN A 1 975 ? -4.656 39.136 11.478 1.00 85.50 975 ASN A C 1
ATOM 7689 O O . ASN A 1 975 ? -4.987 39.980 10.647 1.00 85.50 975 ASN A O 1
ATOM 7693 N N . PRO A 1 976 ? -5.414 38.044 11.701 1.00 85.06 976 PRO A N 1
ATOM 7694 C CA . PRO A 1 976 ? -6.620 37.745 10.925 1.00 85.06 976 PRO A CA 1
ATOM 7695 C C . PRO A 1 976 ? -7.721 38.813 11.007 1.00 85.06 976 PRO A C 1
ATOM 7697 O O . PRO A 1 976 ? -8.580 38.870 10.130 1.00 85.06 976 PRO A O 1
ATOM 7700 N N . SER A 1 977 ? -7.728 39.666 12.038 1.00 81.19 977 SER A N 1
ATOM 7701 C CA . SER A 1 977 ? -8.794 40.665 12.225 1.00 81.19 977 SER A CA 1
ATOM 7702 C C . SER A 1 977 ? -8.679 41.896 11.320 1.00 81.19 977 SER A C 1
ATOM 7704 O O . SER A 1 977 ? -9.700 42.511 11.019 1.00 81.19 977 SER A O 1
ATOM 7706 N N . ASP A 1 978 ? -7.471 42.248 10.879 1.00 80.50 978 ASP A N 1
ATOM 7707 C CA . ASP A 1 978 ? -7.205 43.429 10.045 1.00 80.50 978 ASP A CA 1
ATOM 7708 C C . ASP A 1 978 ? -6.378 43.123 8.782 1.00 80.50 978 ASP A C 1
ATOM 7710 O O . ASP A 1 978 ? -6.289 43.974 7.900 1.00 80.50 978 ASP A O 1
ATOM 7714 N N . GLY A 1 979 ? -5.825 41.912 8.656 1.00 77.44 979 GLY A N 1
ATOM 7715 C CA . GLY A 1 979 ? -5.040 41.474 7.501 1.00 77.44 979 GLY A CA 1
ATOM 7716 C C . GLY A 1 979 ? -3.610 41.994 7.489 1.00 77.44 979 GLY A C 1
ATOM 7717 O O . GLY A 1 979 ? -2.915 41.821 6.487 1.00 77.44 979 GLY A O 1
ATOM 7718 N N . ASP A 1 980 ? -3.169 42.620 8.582 1.00 82.38 980 ASP A N 1
ATOM 7719 C CA . ASP A 1 980 ? -1.856 43.239 8.670 1.00 82.38 980 ASP A CA 1
ATOM 7720 C C . ASP A 1 980 ? -0.751 42.199 8.921 1.00 82.38 980 ASP A C 1
ATOM 7722 O O . ASP A 1 980 ? -0.913 41.247 9.697 1.00 82.38 980 ASP A O 1
ATOM 7726 N N . VAL A 1 981 ? 0.398 42.409 8.273 1.00 88.38 981 VAL A N 1
ATOM 7727 C CA . VAL A 1 981 ? 1.608 41.594 8.430 1.00 88.38 981 VAL A CA 1
ATOM 7728 C C . VAL A 1 981 ? 2.688 42.463 9.055 1.00 88.38 981 VAL A C 1
ATOM 7730 O O . VAL A 1 981 ? 3.255 43.345 8.413 1.00 88.38 981 VAL A O 1
ATOM 7733 N N . LYS A 1 982 ? 3.021 42.175 10.313 1.00 89.31 982 LYS A N 1
ATOM 7734 C CA . LYS A 1 982 ? 4.060 42.890 11.058 1.00 89.31 982 LYS A CA 1
ATOM 7735 C C . LYS A 1 982 ? 5.348 42.092 11.046 1.00 89.31 982 LYS A C 1
ATOM 7737 O O . LYS A 1 982 ? 5.381 40.958 11.523 1.00 89.31 982 LYS A O 1
ATOM 7742 N N . LEU A 1 983 ? 6.406 42.709 10.529 1.00 92.44 983 LEU A N 1
ATOM 7743 C CA . LEU A 1 983 ? 7.736 42.119 10.418 1.00 92.44 983 LEU A CA 1
ATOM 7744 C C . LEU A 1 983 ? 8.741 42.969 11.188 1.00 92.44 983 LEU A C 1
ATOM 7746 O O . LEU A 1 983 ? 8.834 44.177 10.967 1.00 92.44 983 LEU A O 1
ATOM 7750 N N . ASN A 1 984 ? 9.520 42.327 12.057 1.00 91.69 984 ASN A N 1
ATOM 7751 C CA . ASN A 1 984 ? 10.655 42.958 12.724 1.00 91.69 984 ASN A CA 1
ATOM 7752 C C . ASN A 1 984 ? 11.906 42.109 12.528 1.00 91.69 984 ASN A C 1
ATOM 7754 O O . ASN A 1 984 ? 11.859 40.895 12.734 1.00 91.69 984 ASN A O 1
ATOM 7758 N N . PHE A 1 985 ? 13.021 42.762 12.211 1.00 92.56 985 PHE A N 1
ATOM 7759 C CA . PHE A 1 985 ? 14.335 42.145 12.061 1.00 92.56 985 PHE A CA 1
ATOM 7760 C C . PHE A 1 985 ? 15.341 42.869 12.953 1.00 92.56 985 PHE A C 1
ATOM 7762 O O . PHE A 1 985 ? 15.391 44.095 12.953 1.00 92.56 985 PHE A O 1
ATOM 7769 N N . ASN A 1 986 ? 16.159 42.119 13.690 1.00 87.94 986 ASN A N 1
ATOM 7770 C CA . ASN A 1 986 ? 17.268 42.658 14.481 1.00 87.94 986 ASN A CA 1
ATOM 7771 C C . ASN A 1 986 ? 18.520 41.805 14.257 1.00 87.94 986 ASN A C 1
ATOM 7773 O O . ASN A 1 986 ? 18.394 40.595 14.072 1.00 87.94 986 ASN A O 1
ATOM 7777 N N . VAL A 1 987 ? 19.710 42.407 14.298 1.00 81.94 987 VAL A N 1
ATOM 7778 C CA . VAL A 1 987 ? 21.000 41.731 14.035 1.00 81.94 987 VAL A CA 1
ATOM 7779 C C . VAL A 1 987 ? 21.934 41.799 15.227 1.00 81.94 987 VAL A C 1
ATOM 7781 O O . VAL A 1 987 ? 21.935 42.858 15.894 1.00 81.94 987 VAL A O 1
#

Radius of gyration: 33.8 Å; chains: 1; bounding box: 67×112×79 Å